Protein 8QOY (pdb70)

Organism: Actinobacillus pleuropneumoniae (NCBI:txid715)

InterPro domains:
  IPR001296 Glycosyl transferase, family 1 [PF00534] (975-1123)
  IPR007554 CDP-glycerol glycerophosphotransferase [PF04464] (379-733)
  IPR011990 Tetratricopeptide-like helical domain superfamily [G3DSA:1.25.40.10] (4-91)
  IPR011990 Tetratricopeptide-like helical domain superfamily [G3DSA:1.25.40.10] (92-209)
  IPR011990 Tetratricopeptide-like helical domain superfamily [G3DSA:1.25.40.10] (210-378)
  IPR011990 Tetratricopeptide-like helical domain superfamily [SSF48452] (14-92)
  IPR011990 Tetratricopeptide-like helical domain superfamily [SSF48452] (109-279)
  IPR011990 Tetratricopeptide-like helical domain superfamily [SSF48452] (243-349)
  IPR019734 Tetratricopeptide repeat [PS50005] (9-42)
  IPR019734 Tetratricopeptide repeat [PS50005] (43-76)
  IPR019734 Tetratricopeptide repeat [PS50005] (146-179)
  IPR019734 Tetratricopeptide repeat [SM00028] (9-42)
  IPR019734 Tetratricopeptide repeat [SM00028] (43-76)
  IPR019734 Tetratricopeptide repeat [SM00028] (146-179)
  IPR019734 Tetratricopeptide repeat [SM00028] (180-213)
  IPR019734 Tetratricopeptide repeat [SM00028] (215-248)
  IPR019734 Tetratricopeptide repeat [SM00028] (250-283)
  IPR019734 Tetratricopeptide repeat [SM00028] (285-318)
  IPR019734 Tetratricopeptide repeat [SM00028] (320-353)
  IPR043148 CDP-glycerol glycerophosphotransferase, C-terminal domain [G3DSA:3.40.50.12580] (551-721)

Radius of gyration: 40.42 Å; Cα contacts (8 Å, |Δi|>4): 1816; chains: 1; bounding box: 109×94×95 Å

Solvent-accessible surface area: 46949 Å² total; per-residue (Å²): 219,79,148,59,48,119,92,81,93,97,120,28,40,134,12,25,57,70,52,0,42,24,11,20,108,42,155,73,40,189,85,0,34,149,43,0,72,33,24,34,149,78,103,78,113,28,52,83,0,27,31,23,1,0,39,0,0,20,124,58,65,64,55,103,59,0,43,75,33,0,79,22,0,8,125,85,30,88,166,46,67,58,6,21,0,32,17,0,17,0,8,55,92,65,51,115,110,123,84,2,104,123,17,15,49,99,0,68,126,73,21,128,100,93,49,46,0,34,66,15,2,20,0,1,17,2,20,156,72,39,47,52,96,28,0,21,67,16,2,67,120,34,28,116,139,61,116,18,108,51,30,85,0,23,46,56,6,0,29,0,22,8,109,53,132,65,33,83,106,0,0,59,12,1,25,84,0,5,88,52,12,96,63,26,60,15,91,24,0,22,56,0,0,49,1,11,27,115,31,129,67,61,118,60,0,7,69,8,0,65,26,0,17,57,14,14,36,110,38,52,78,109,23,41,97,40,1,0,50,3,7,84,120,58,35,91,141,151,91,3,80,81,2,74,100,12,23,176,75,45,65,81,105,19,112,41,87,50,84,103,6,34,152,89,139,59,27,43,52,3,2,22,1,0,1,0,24,66,49,25,151,38,66,110,117,9,3,0,1,1,3,66,88,0,34,64,11,24,8,0,0,16,2,0,0,5,44,7,32,136,87,132,67,98,40,41,3,0,1,1,11,111,126,77,17,68,20,12,59,69,1,48,134,43,157,79,3,2,21,0,71,69,38,18,10,6,0,1,29,26,1,0,25,0,31,29,0,0,0,0,18,8,0,19,42,12,0,0,27,21,152,39,4,20,0,0,0,0,12,60,4,5,12,22,47,50,35,4,66,75,64,128,96,67,45,23,93,18,6,28,21,2,10,0,0,7,3,7,26,6,1,1,1,5,0,107,39,0,0,65,18,2,2,49,29,10,18,1,72,25,8,1,71,14,57,3,0,18,0,0,2,0,19,3,13,35,5,78,87,21,77,112,161,40,86,101,73,0,22,144,81,19,60,32,121,74,155,70,38,9,0,1,6,10,28,36,138,108,127,74,32,54,121,1,1,85,76,2,108,17,108,111,2,23,1,1,2,31,22,62,127,78,40,24,140,128,4,85,81,117,89,22,52,16,38,44,1,40,100,31,2,13,34,7,24,1,0,4,16,1,63,1,0,1,1,5,1,18,23,22,8,10,4,0,4,21,21,103,44,20,0,0,3,1,5,80,23,26,126,116,17,46,94,139,105,26,25,86,37,134,48,129,76,26,4,17,36,48,0,85,74,7,76,46,0,51,115,5,0,55,89,26,55,100,57,68,140,84,32,22,56,122,143,18,31,116,104,14,3,90,34,14,80,8,100,1,3,95,45,0,1,52,2,5,36,84,152,33,100,95,23,26,42,157,36,157,75,103,135,6,7,0,3,6,3,2,34,0,66,54,55,13,21,0,131,4,1,29,34,3,0,26,44,9,93,130,50,55,51,1,4,0,1,0,0,27,4,80,60,0,44,129,53,139,125,45,32,117,29,22,88,99,23,25,114,59,11,11,15,10,11,46,43,42,92,8,2,18,7,3,61,9,6,108,7,40,65,59,12,62,110,35,36,76,108,106,58,142,84,29,31,92,30,9,17,112,0,0,100,10,1,14,48,0,9,2,12,79,11,53,1,18,1,0,1,0,1,21,0,23,36,14,23,8,0,2,0,0,0,6,0,60,0,24,34,0,2,0,7,0,3,49,30,0,60,147,50,32,135,66,186,47,83,65,0,34,0,0,2,21,2,0,86,32,1,38,32,0,0,0,9,8,88,95,23,26,79,43,0,24,147,44,0,4,177,104,32,134,6,73,109,155,37,13,21,43,5,35,6,9,4,39,18,156,106,12,72,54,16,6,121,46,72,168,111,95,43,25,104,87,8,85,142,47,35,54,28,0,3,2,38,14,154,3,41,58,90,45,28,6,61,21,1,16,57,0,0,95,67,0,45,138,76,52,100,109,5,52,0,4,8,3,4,60,21,97,66,77,106,76,10,66,64,71,26,122,99,24,88,24,105,79,8,12,49,59,17,40,139,64,115,34,31,40,8,12,2,75,82,8,37,1,2,0,6,0,0,73,111,17,35,45,5,26,51,2,2,29,0,17,18,10,63,7,28,3,8,0,0,58,21,89,6,0,87,28,34,6,22,129,94,46,0,40,34,19,122,59,64,87,94,9,3,16,96,3,1,24,50,30,51,140,185,32,27,99,187,27,96,26,60,21,121,112,20,22,102,83,1,24,63,60,6,104,78,10,30,26,107,175,86,156,59,66,80,59

Nearest PDB structures (foldseek):
  8qoy-assembly1_A  TM=1.001E+00  e=0.000E+00  Actinobacillus pleuropneumoniae
  5d00-assembly1_A  TM=6.776E-01  e=8.924E-12  Bacillus subtilis subsp. subtilis str. 168
  6n1x-assembly1_A  TM=6.437E-01  e=6.124E-11  Staphylococcus aureus subsp. aureus CN1
  4wac-assembly1_A  TM=6.516E-01  e=2.247E-10  Staphylococcus aureus
  7ec1-assembly1_B  TM=6.752E-01  e=2.474E-10  Staphylococcus aureus subsp. aureus USA300

Foldseek 3Di:
DDQLVVCVVDPDLVSLVVRLVVCVVVVVLVVSLVSLVSNCVNVVLDLVSLVSNLVSCVSVVVLVSNLVSLVSSCVSPVLDLVSLLSNLVSCVSVVVNVSSVVSQVVSQVSDDCPPCCNVQNSLVVVVVVPVLVSSLVRNVVVCVVVVDQALVSLQVNLVSCVSVLVLVSSLVSLVSSQLSDQAGDLVSLQSNLVSCVSVVVLVSNLVSLVVNCLQPLAQDLVSLQSNLVSCVVVVNNVVSVVSVCSSDLDNDDLVDDLVVQDDDPVQVLLQSLVCLQVPPEADAQEEEAEEPQQLEQFFQSNLLVVVCVVVVPRHAYEYEHAPPYADANVPTSDSSYHYYYPSTSSNSNCLRHYQHYEYAAADDLSRFRHPNHAYEHAHGFQDWFQDAQVPPPPNNPCQRRLLRQLRHQEYEAQFVNSVVCVCVRNLCVQQRPHWYFHLHRSNLLLLVPPDPVNLVVQCVVFPHPDPAAEEEEEEADDVVVLVLQLLLADPRHQYEYEYDPVCVVPPPCPSGSYTYRPSNDYVSNVLNNHQEYEYARDRVVLSNLVVLHAYEHACQPCVVVCVVTNTPDDQVPDFGHYHNDSNVVNVVVVVCVVVVHYGGDVVSCVGRPVNNPSCSSVVVVCVSVVNDPPRTPDDDRFFEEEEEQALQDPDLSLQLVQLVQVVCVPVRHAYEYEEARVSQVVDPVSVVSVVSGDPSYRYHHRDDDQRAHSSLSVLVVVCQVPLDDDDPVSVVSPLVSLLSVLCSRRNPGAHAEYEYSHLADLSVLSNSLNGFYQFYEYEDLFLLVCCCVPPNVNVSNSLLSCVSHQAYEYQFPLSQVSNCVRRCVVNVNDNVRYYYFHRADDLVCLVCLQVPPPDDDDPLLVDFDAEEEEEDALPCQQVCVLVVLLVLVLCVVPPRYAYEYAYYYDCPVVVVVVCVVSPPVPRYYYDYHDPRCSNVLLSHQEYEGLGNDDRAPCVQVSSVQSPHAYEYEPDSNVCRNAPDQHGHYFHNGSVRVNVVVVCCVVVNGDPSVDDSVVSNVRNVVVVVVNTDDPGGTDHD

B-factor: mean 59.89, std 23.23, range [32.42, 149.27]

Sequence (1036 aa):
ENKKKLEANPNSPEYIWEYAISLIDSKQYWLAQFQLEKYIELKPNSEQAFHQLGIVSEKLANYEQAFIYFQKASQFAPLNRNYKYRMGYNLEKLGKLNEAQKCYSLVIDMSHPTDEVAQFGIGALHAKRGLWDMALSAYLQHQIQSNSQNPQLYYRIGIAYERLYQWTKSATTFEQAIILSEIMNANWCFKCGQAYERAENFEKSAEFYQEAVKRSDNYNDYWWYRLALMLEKLGKYEQSVVAFQNSRRRKLAYAVNPKDVIKHHKEEEFLSYYTEYYETLELDEKLVLIESFFGGNISCNPYAILSYMLENNYDYTYVVVIKDGTVIPDNLKFNRNIIFIKRGSDAYLRYLCTAKYLINNVSFPYYFIRKEGQVYLNTWHGTPMKTLGKDIKSPFMDHANVSRNFLQATHIISPNRHTTDVILEQYDVKDLFSGKLAETGYPRIDLSFNLTDKRRNEIAEKLGFSNNKPVVFYAPTWRSKLQYDLRKLKSNKYNLIFRGHHLVEQLLETINLDVTVAPKDIDSNELLGFCDLLITDYSSIIYDFLALSKPAISYIYDYEEYDAERGLYLKPTEMSGTVCTTITDVKKTILEHISSGKSNVSEQDIQKYSYLDDGQATKRTVEFMLDKDDSCIYKYERRRKSDVFFEGPFIPNGISRSFLNLMASIKDSGKNITLLINGSDIAQDQKRLEEFNNLPSNITVLSRVGRTPMTLEELWVRNKFEETYQIYSESFTNTLLKVYKREVRRLLGNSSFDNAIHFEGYSLFWVLLFSQINAKKHIIYQHNDKYKEWKGRFPYLEGVFNSYVFFDQIVSVSEKTMENNILNLSKEFNIPEIKFTFCNNPINIQQILSSAEENIEMESEFTLFNGQKFINIGRMSHEKDQLKLIEAFYEAKKAHVNIRLFILGDGVLKQDLINKIKDLSLEDSVYLLGQKKNPFPYLKQADVFILSSNHEGQPMVLLESLTLGTPIIATDIVGNRSILGENYGTLVENNKDGLVQGINAYMEKGGRKDKFDPYEYQNDAMAKFYSLLANLEHHHHH

Secondary structure (DSSP, 8-state):
----TT----S-HHHHHHHHHHHHHTT-HHHHHHHHHHHHHH-TT-HHHHHHHHHHHHHTT-HHHHHHHHHHHHTT-TT-HHHHHHHHHHHHHHT-HHHHHHHHHHHHHTS-TTSHHHHH-THHHHHTTT-HHHHHHHHHHHHHHHT---HHHHHHHHHHHHHTT-HHHHHHHHHHHHHTSSS--HHHHHHHHHHHHHTT-HHHHHHHHHHHHHH-SS--HHHHHHHHHHHHHTT-HHHHHHHHHTTSS--S---S-HHHH--SHHHHHHHHHHHHHHHPPPEEEEEEEESGGGT-S-HHHHHHHHHHHHTT-S-EEEEEE-TT----GGGTT-TTEEEEETTSHHHHHHHTTEEEEEESS---TT--PPTT-EEEE---S---B--GGG--SSTTTTHHHHHHHHH-SEEEESSHHHHHHHHHHTT-TTT--SEEEE---GGGHHHHT--HHHHHHHHHHHT--S---EEEE-PPP--HHHHHHHHT--SSSEEEE---HHHHHT---TT--EEEPPTTS-HHHHHHH-SEEEESS-TTHHHHGGG---EEEE-TTHHHHHHHH-BSS-GGGSSSEEESSHHHHHHHHHHHHHH------HHHHHHH-TT-SS-HHHHHHHHHTT---TTB---PPPPEEEEE--S--SSHHHHHHHHHHHHSTTSSSEEEEEE-HHHHHS-HHHHHHHTTS-TT-EEEE--SPPP--HHHHHHHHHHHHH-----HHHHHHHHHHHHHHHHHHHTT--EEEEEE-S---HHHHHHHTTS-EEEEEEEE-S-HHHHHHHT-TTHHHHHTTGGG-SEEEESSHHHHHHHIIIIITTTT--GGGEEE-PPP--HHHHHHHHHS------TTTSS-SEEEEEE---SSSS-HHHHHHHHHHHHHH--SEEEEEE---STTHHHHHHHHHTT-TTTEEE----S--HHHHHH-SEEEE--S--S---HHHHHHHTT--EEEE--HHHHHHHTTTSSEEE-SSHHHHHHHHHHHHHH-S------HHHHHHHHHHHHHHHS--S---B--

Structure (mmCIF, N/CA/C/O backbone):
data_8QOY
#
_entry.id   8QOY
#
_cell.length_a   207.911
_cell.length_b   207.911
_cell.length_c   93.659
_cell.angle_alpha   90.000
_cell.angle_beta   90.000
_cell.angle_gamma   120.000
#
_symmetry.space_group_name_H-M   'P 3 2 1'
#
loop_
_entity.id
_entity.type
_entity.pdbx_description
1 polymer 'TagF-like capsule polymerase Cps3D'
2 non-polymer 'SULFATE ION'
3 non-polymer 'ZINC ION'
4 water water
#
loop_
_atom_site.group_PDB
_atom_site.id
_atom_site.type_symbol
_atom_site.label_atom_id
_atom_site.label_alt_id
_atom_site.label_comp_id
_atom_site.label_asym_id
_atom_site.label_entity_id
_atom_site.label_seq_id
_atom_site.pdbx_PDB_ins_code
_atom_site.Cartn_x
_atom_site.Cartn_y
_atom_site.Cartn_z
_atom_site.occupancy
_atom_site.B_iso_or_equiv
_atom_site.auth_seq_id
_atom_site.auth_comp_id
_atom_site.auth_asym_id
_atom_site.auth_atom_id
_atom_site.pdbx_PDB_model_num
ATOM 1 N N . GLU A 1 103 ? -9.91083 -66.28369 9.87392 1.000 95.64159 100 GLU A N 1
ATOM 2 C CA . GLU A 1 103 ? -10.29809 -65.79460 8.55729 1.000 99.12065 100 GLU A CA 1
ATOM 3 C C . GLU A 1 103 ? -9.26383 -64.79208 8.05708 1.000 117.33958 100 GLU A C 1
ATOM 4 O O . GLU A 1 103 ? -8.77838 -64.88968 6.93000 1.000 99.52330 100 GLU A O 1
ATOM 10 N N . ASN A 1 104 ? -8.93621 -63.82582 8.90859 1.000 133.35782 101 ASN A N 1
ATOM 11 C CA . ASN A 1 104 ? -7.85604 -62.88432 8.66503 1.000 130.90628 101 ASN A CA 1
ATOM 12 C C . ASN A 1 104 ? -6.75047 -63.12609 9.68347 1.000 129.43994 101 ASN A C 1
ATOM 13 O O . ASN A 1 104 ? -7.01175 -63.48312 10.83599 1.000 116.24121 101 ASN A O 1
ATOM 18 N N . LYS A 1 105 ? -5.50836 -62.93588 9.24571 1.000 121.32633 102 LYS A N 1
ATOM 19 C CA . LYS A 1 105 ? -4.36590 -63.10864 10.13145 1.000 117.89881 102 LYS A CA 1
ATOM 20 C C . LYS A 1 105 ? -4.32394 -61.99423 11.16872 1.000 127.69579 102 LYS A C 1
ATOM 21 O O . LYS A 1 105 ? -4.49935 -62.24483 12.36502 1.000 125.40964 102 LYS A O 1
ATOM 27 N N . LYS A 1 106 ? -4.07835 -60.76409 10.71065 1.000 127.82277 103 LYS A N 1
ATOM 28 C CA . LYS A 1 106 ? -3.95616 -59.57113 11.54717 1.000 121.46447 103 LYS A CA 1
ATOM 29 C C . LYS A 1 106 ? -2.74150 -59.67682 12.47153 1.000 111.05380 103 LYS A C 1
ATOM 30 O O . LYS A 1 106 ? -2.41578 -58.73367 13.20035 1.000 89.11117 103 LYS A O 1
ATOM 36 N N . LYS A 1 107 ? -2.03877 -60.81169 12.42511 1.000 115.85491 104 LYS A N 1
ATOM 37 C CA . LYS A 1 107 ? -0.62544 -60.79999 12.77603 1.000 116.04752 104 LYS A CA 1
ATOM 38 C C . LYS A 1 107 ? 0.18068 -59.99147 11.77100 1.000 132.68432 104 LYS A C 1
ATOM 39 O O . LYS A 1 107 ? 1.38215 -59.78874 11.97751 1.000 126.09697 104 LYS A O 1
ATOM 41 N N . LEU A 1 108 ? -0.46566 -59.55465 10.68420 1.000 136.01084 105 LEU A N 1
ATOM 42 C CA . LEU A 1 108 ? 0.12189 -58.64433 9.70947 1.000 134.39290 105 LEU A CA 1
ATOM 43 C C . LEU A 1 108 ? 0.82002 -57.47542 10.38872 1.000 133.51139 105 LEU A C 1
ATOM 44 O O . LEU A 1 108 ? 2.00078 -57.21061 10.13929 1.000 141.14159 105 LEU A O 1
ATOM 49 N N . GLU A 1 109 ? 0.10499 -56.76645 11.26385 1.000 122.92780 106 GLU A N 1
ATOM 50 C CA . GLU A 1 109 ? 0.70780 -55.68000 12.03357 1.000 126.05181 106 GLU A CA 1
ATOM 51 C C . GLU A 1 109 ? 1.62070 -56.30055 13.08560 1.000 130.52009 106 GLU A C 1
ATOM 52 O O . GLU A 1 109 ? 1.30606 -56.36747 14.27657 1.000 113.47394 106 GLU A O 1
ATOM 58 N N . ALA A 1 110 ? 2.78077 -56.77307 12.62389 1.000 135.59866 107 ALA A N 1
ATOM 59 C CA . ALA A 1 110 ? 3.80648 -57.27189 13.52864 1.000 132.60868 107 ALA A CA 1
ATOM 60 C C . ALA A 1 110 ? 4.39588 -56.17081 14.39696 1.000 139.77640 107 ALA A C 1
ATOM 61 O O . ALA A 1 110 ? 5.21024 -56.47097 15.27644 1.000 141.86832 107 ALA A O 1
ATOM 63 N N . ASN A 1 111 ? 4.01759 -54.91199 14.15680 1.000 137.99042 108 ASN A N 1
ATOM 64 C CA . ASN A 1 111 ? 4.34665 -53.78300 15.01521 1.000 138.44040 108 ASN A CA 1
ATOM 65 C C . ASN A 1 111 ? 3.90148 -54.10922 16.43517 1.000 140.90679 108 ASN A C 1
ATOM 66 O O . ASN A 1 111 ? 2.69824 -54.11277 16.72648 1.000 130.44522 108 ASN A O 1
ATOM 71 N N . PRO A 1 112 ? 4.83690 -54.39084 17.34175 1.000 137.40901 109 PRO A N 1
ATOM 72 C CA . PRO A 1 112 ? 4.46368 -55.00564 18.62060 1.000 119.48923 109 PRO A CA 1
ATOM 73 C C . PRO A 1 112 ? 4.17124 -53.99985 19.72061 1.000 120.47764 109 PRO A C 1
ATOM 74 O O . PRO A 1 112 ? 4.15717 -52.78675 19.48808 1.000 133.34200 109 PRO A O 1
ATOM 78 N N . ASN A 1 113 ? 3.92298 -54.51464 20.92423 1.000 110.11293 110 ASN A N 1
ATOM 79 C CA . ASN A 1 113 ? 3.75509 -53.74357 22.15279 1.000 109.10808 110 ASN A CA 1
ATOM 80 C C . ASN A 1 113 ? 2.57757 -52.77770 22.09959 1.000 104.77653 110 ASN A C 1
ATOM 81 O O . ASN A 1 113 ? 2.47438 -51.88932 22.95387 1.000 111.35523 110 ASN A O 1
ATOM 86 N N . SER A 1 114 ? 1.67946 -52.92874 21.12660 1.000 98.87440 111 SER A N 1
ATOM 87 C CA . SER A 1 114 ? 0.53134 -52.04426 21.00658 1.000 118.33428 111 SER A CA 1
ATOM 88 C C . SER A 1 114 ? -0.71443 -52.75865 21.50687 1.000 115.37218 111 SER A C 1
ATOM 89 O O . SER A 1 114 ? -1.14405 -53.74125 20.88212 1.000 110.51752 111 SER A O 1
ATOM 92 N N . PRO A 1 115 ? -1.30576 -52.33297 22.62755 1.000 107.85634 112 PRO A N 1
ATOM 93 C CA . PRO A 1 115 ? -2.53465 -52.98436 23.11313 1.000 104.50467 112 PRO A CA 1
ATOM 94 C C . PRO A 1 115 ? -3.63345 -53.10107 22.07038 1.000 103.01953 112 PRO A C 1
ATOM 95 O O . PRO A 1 115 ? -4.38098 -54.08772 22.08092 1.000 109.99621 112 PRO A O 1
ATOM 99 N N . GLU A 1 116 ? -3.75783 -52.12390 21.16944 1.000 101.83950 113 GLU A N 1
ATOM 100 C CA . GLU A 1 116 ? -4.81226 -52.17613 20.16147 1.000 107.63505 113 GLU A CA 1
ATOM 101 C C . GLU A 1 116 ? -4.60014 -53.34212 19.20320 1.000 113.50269 113 GLU A C 1
ATOM 102 O O . GLU A 1 116 ? -5.54010 -54.08387 18.89404 1.000 107.24858 113 GLU A O 1
ATOM 108 N N . TYR A 1 117 ? -3.36681 -53.52105 18.72342 1.000 118.13401 114 TYR A N 1
ATOM 109 C CA . TYR A 1 117 ? -3.08372 -54.62067 17.80596 1.000 116.54923 114 TYR A CA 1
ATOM 110 C C . TYR A 1 117 ? -3.13200 -55.96521 18.51949 1.000 127.60251 114 TYR A C 1
ATOM 111 O O . TYR A 1 117 ? -3.58694 -56.96188 17.94539 1.000 121.08850 114 TYR A O 1
ATOM 113 N N . ILE A 1 118 ? -2.65705 -56.01430 19.76648 1.000 128.16787 115 ILE A N 1
ATOM 114 C CA . ILE A 1 118 ? -2.68689 -57.25929 20.53077 1.000 107.12046 115 ILE A CA 1
ATOM 115 C C . ILE A 1 118 ? -4.12562 -57.71660 20.73631 1.000 103.81871 115 ILE A C 1
ATOM 116 O O . ILE A 1 118 ? -4.45690 -58.89427 20.55207 1.000 105.52116 115 ILE A O 1
ATOM 121 N N . TRP A 1 119 ? -5.00587 -56.78457 21.10757 1.000 97.52480 116 TRP A N 1
ATOM 122 C CA . TRP A 1 119 ? -6.40686 -57.13292 21.31590 1.000 78.58867 116 TRP A CA 1
ATOM 123 C C . TRP A 1 119 ? -7.09028 -57.47340 19.99757 1.000 101.53761 116 TRP A C 1
ATOM 124 O O . TRP A 1 119 ? -7.94353 -58.36637 19.94749 1.000 98.91684 116 TRP A O 1
ATOM 135 N N . GLU A 1 120 ? -6.72737 -56.77210 18.92057 1.000 114.39694 117 GLU A N 1
ATOM 136 C CA . GLU A 1 120 ? -7.28920 -57.07296 17.60665 1.000 115.97325 117 GLU A CA 1
ATOM 137 C C . GLU A 1 120 ? -6.96141 -58.50061 17.18604 1.000 106.56952 117 GLU A C 1
ATOM 138 O O . GLU A 1 120 ? -7.83895 -59.24851 16.73898 1.000 100.42348 117 GLU A O 1
ATOM 144 N N . TYR A 1 121 ? -5.69477 -58.89560 17.32779 1.000 96.17365 118 TYR A N 1
ATOM 145 C CA . TYR A 1 121 ? -5.28301 -60.24247 16.94650 1.000 94.35007 118 TYR A CA 1
ATOM 146 C C . TYR A 1 121 ? -5.91125 -61.29455 17.85291 1.000 100.79778 118 TYR A C 1
ATOM 147 O O . TYR A 1 121 ? -6.29039 -62.37603 17.38804 1.000 101.46855 118 TYR A O 1
ATOM 156 N N . ALA A 1 122 ? -6.03820 -60.99398 19.14701 1.000 102.36679 119 ALA A N 1
ATOM 157 C CA . ALA A 1 122 ? -6.54556 -61.98686 20.08878 1.000 86.49181 119 ALA A CA 1
ATOM 158 C C . ALA A 1 122 ? -8.01945 -62.28972 19.84527 1.000 86.20177 119 ALA A C 1
ATOM 159 O O . ALA A 1 122 ? -8.43130 -63.45530 19.88050 1.000 82.28785 119 ALA A O 1
ATOM 161 N N . ILE A 1 123 ? -8.83026 -61.25757 19.60110 1.000 84.15619 120 ILE A N 1
ATOM 162 C CA . ILE A 1 123 ? -10.25681 -61.47716 19.37614 1.000 86.61237 120 ILE A CA 1
ATOM 163 C C . ILE A 1 123 ? -10.48515 -62.21413 18.06171 1.000 92.84774 120 ILE A C 1
ATOM 164 O O . ILE A 1 123 ? -11.37319 -63.06931 17.96158 1.000 85.68309 120 ILE A O 1
ATOM 169 N N . SER A 1 124 ? -9.68860 -61.90296 17.03509 1.000 100.45788 121 SER A N 1
ATOM 170 C CA . SER A 1 124 ? -9.78919 -62.64219 15.78039 1.000 105.27623 121 SER A CA 1
ATOM 171 C C . SER A 1 124 ? -9.41848 -64.10750 15.96869 1.000 103.85863 121 SER A C 1
ATOM 172 O O . SER A 1 124 ? -9.98162 -64.98246 15.30030 1.000 97.76594 121 SER A O 1
ATOM 175 N N . LEU A 1 125 ? -8.47951 -64.39372 16.87452 1.000 94.32081 122 LEU A N 1
ATOM 176 C CA . LEU A 1 125 ? -8.14702 -65.77971 17.18765 1.000 82.97512 122 LEU A CA 1
ATOM 177 C C . LEU A 1 125 ? -9.29269 -66.46759 17.91818 1.000 88.04728 122 LEU A C 1
ATOM 178 O O . LEU A 1 125 ? -9.58534 -67.64144 17.66196 1.000 81.56791 122 LEU A O 1
ATOM 183 N N . ILE A 1 126 ? -9.95031 -65.75128 18.83232 1.000 85.48002 123 ILE A N 1
ATOM 184 C CA . ILE A 1 126 ? -11.04842 -66.33676 19.59425 1.000 71.87094 123 ILE A CA 1
ATOM 185 C C . ILE A 1 126 ? -12.24616 -66.60117 18.69002 1.000 78.49120 123 ILE A C 1
ATOM 186 O O . ILE A 1 126 ? -12.89457 -67.65063 18.78653 1.000 71.50336 123 ILE A O 1
ATOM 191 N N . ASP A 1 127 ? -12.55386 -65.66210 17.79082 1.000 86.45501 124 ASP A N 1
ATOM 192 C CA . ASP A 1 127 ? -13.68311 -65.84791 16.88526 1.000 98.90871 124 ASP A CA 1
ATOM 193 C C . ASP A 1 127 ? -13.44058 -66.99166 15.90875 1.000 92.53423 124 ASP A C 1
ATOM 194 O O . ASP A 1 127 ? -14.39838 -67.61379 15.43529 1.000 76.09618 124 ASP A O 1
ATOM 199 N N . SER A 1 128 ? -12.18002 -67.28156 15.59601 1.000 76.76038 125 SER A N 1
ATOM 200 C CA . SER A 1 128 ? -11.82260 -68.42288 14.76669 1.000 76.99162 125 SER A CA 1
ATOM 201 C C . SER A 1 128 ? -11.55695 -69.68071 15.58736 1.000 81.45780 125 SER A C 1
ATOM 202 O O . SER A 1 128 ? -11.00291 -70.64825 15.05467 1.000 76.60769 125 SER A O 1
ATOM 205 N N . LYS A 1 129 ? -11.93356 -69.67781 16.86926 1.000 77.06332 126 LYS A N 1
ATOM 206 C CA . LYS A 1 129 ? -11.85834 -70.85177 17.74278 1.000 60.91404 126 LYS A CA 1
ATOM 207 C C . LYS A 1 129 ? -10.43374 -71.37972 17.88995 1.000 65.29560 126 LYS A C 1
ATOM 208 O O . LYS A 1 129 ? -10.22026 -72.58605 18.03149 1.000 60.86423 126 LYS A O 1
ATOM 214 N N . GLN A 1 130 ? -9.44886 -70.48666 17.86318 1.000 71.37512 127 GLN A N 1
ATOM 215 C CA . GLN A 1 130 ? -8.05911 -70.86199 18.11556 1.000 73.85705 127 GLN A CA 1
ATOM 216 C C . GLN A 1 130 ? -7.67461 -70.41163 19.52447 1.000 76.40668 127 GLN A C 1
ATOM 217 O O . GLN A 1 130 ? -6.89442 -69.48229 19.73718 1.000 79.09681 127 GLN A O 1
ATOM 223 N N . TYR A 1 131 ? -8.25351 -71.11845 20.49895 1.000 75.41551 128 TYR A N 1
ATOM 224 C CA . TYR A 1 131 ? -8.21362 -70.66801 21.88734 1.000 59.75719 128 TYR A CA 1
ATOM 225 C C . TYR A 1 131 ? -6.80601 -70.74683 22.46626 1.000 60.68668 128 TYR A C 1
ATOM 226 O O . TYR A 1 131 ? -6.34056 -69.80191 23.11433 1.000 75.51478 128 TYR A O 1
ATOM 235 N N . TRP A 1 132 ? -6.11680 -71.87334 22.25705 1.000 66.93986 129 TRP A N 1
ATOM 236 C CA . TRP A 1 132 ? -4.76718 -72.02222 22.79520 1.000 63.91557 129 TRP A CA 1
ATOM 237 C C . TRP A 1 132 ? -3.83359 -70.93761 22.27720 1.000 68.25851 129 TRP A C 1
ATOM 238 O O . TRP A 1 132 ? -2.92310 -70.50676 22.99376 1.000 69.51878 129 TRP A O 1
ATOM 249 N N . LEU A 1 133 ? -4.04517 -70.48218 21.04241 1.000 72.87794 130 LEU A N 1
ATOM 250 C CA . LEU A 1 133 ? -3.19959 -69.44190 20.47284 1.000 74.56162 130 LEU A CA 1
ATOM 251 C C . LEU A 1 133 ? -3.54029 -68.06557 21.02862 1.000 72.42108 130 LEU A C 1
ATOM 252 O O . LEU A 1 133 ? -2.65058 -67.21730 21.15808 1.000 81.24342 130 LEU A O 1
ATOM 257 N N . ALA A 1 134 ? -4.80924 -67.82644 21.36173 1.000 67.90271 131 ALA A N 1
ATOM 258 C CA . ALA A 1 134 ? -5.22462 -66.55280 21.93310 1.000 72.77819 131 ALA A CA 1
ATOM 259 C C . ALA A 1 134 ? -4.89277 -66.42718 23.41380 1.000 76.87899 131 ALA A C 1
ATOM 260 O O . ALA A 1 134 ? -4.97432 -65.31977 23.95638 1.000 79.70040 131 ALA A O 1
ATOM 262 N N . GLN A 1 135 ? -4.52451 -67.52539 24.07740 1.000 79.73688 132 GLN A N 1
ATOM 263 C CA . GLN A 1 135 ? -4.20715 -67.45799 25.50037 1.000 77.63051 132 GLN A CA 1
ATOM 264 C C . GLN A 1 135 ? -2.92997 -66.66498 25.74811 1.000 81.74981 132 GLN A C 1
ATOM 265 O O . GLN A 1 135 ? -2.86014 -65.87063 26.69349 1.000 82.07888 132 GLN A O 1
ATOM 271 N N . PHE A 1 136 ? -1.90764 -66.86956 24.91360 1.000 83.54828 133 PHE A N 1
ATOM 272 C CA . PHE A 1 136 ? -0.65503 -66.14161 25.09021 1.000 95.82570 133 PHE A CA 1
ATOM 273 C C . PHE A 1 136 ? -0.83375 -64.65648 24.80237 1.000 93.84356 133 PHE A C 1
ATOM 274 O O . PHE A 1 136 ? -0.22888 -63.81110 25.47234 1.000 99.30333 133 PHE A O 1
ATOM 282 N N . GLN A 1 137 ? -1.66110 -64.31835 23.81118 1.000 81.93340 134 GLN A N 1
ATOM 283 C CA . GLN A 1 137 ? -1.86163 -62.91444 23.47006 1.000 84.73709 134 GLN A CA 1
ATOM 284 C C . GLN A 1 137 ? -2.63796 -62.17956 24.55420 1.000 89.18279 134 GLN A C 1
ATOM 285 O O . GLN A 1 137 ? -2.38748 -60.99411 24.80011 1.000 93.94110 134 GLN A O 1
ATOM 291 N N . LEU A 1 138 ? -3.57802 -62.85944 25.21254 1.000 88.20490 135 LEU A N 1
ATOM 292 C CA . LEU A 1 138 ? -4.27678 -62.23900 26.33159 1.000 77.77662 135 LEU A CA 1
ATOM 293 C C . LEU A 1 138 ? -3.37441 -62.11563 27.55153 1.000 78.21073 135 LEU A C 1
ATOM 294 O O . LEU A 1 138 ? -3.54050 -61.18737 28.35130 1.000 81.87727 135 LEU A O 1
ATOM 299 N N . GLU A 1 139 ? -2.41906 -63.03530 27.71197 1.000 81.15006 136 GLU A N 1
ATOM 300 C CA . GLU A 1 139 ? -1.42467 -62.88374 28.76797 1.000 84.14011 136 GLU A CA 1
ATOM 301 C C . GLU A 1 139 ? -0.51097 -61.69401 28.50528 1.000 91.80522 136 GLU A C 1
ATOM 302 O O . GLU A 1 139 ? -0.07980 -61.02474 29.45068 1.000 90.20898 136 GLU A O 1
ATOM 308 N N . LYS A 1 140 ? -0.20948 -61.41413 27.23533 1.000 92.50801 137 LYS A N 1
ATOM 309 C CA . LYS A 1 140 ? 0.58665 -60.23572 26.90839 1.000 95.60395 137 LYS A CA 1
ATOM 310 C C . LYS A 1 140 ? -0.20962 -58.95528 27.12868 1.000 98.77761 137 LYS A C 1
ATOM 311 O O . LYS A 1 140 ? 0.34629 -57.93793 27.55951 1.000 99.26341 137 LYS A O 1
ATOM 313 N N . TYR A 1 141 ? -1.51207 -58.98509 26.83337 1.000 93.11651 138 TYR A N 1
ATOM 314 C CA . TYR A 1 141 ? -2.35730 -57.82091 27.08209 1.000 88.10169 138 TYR A CA 1
ATOM 315 C C . TYR A 1 141 ? -2.46639 -57.53261 28.57452 1.000 92.96455 138 TYR A C 1
ATOM 316 O O . TYR A 1 141 ? -2.43375 -56.36950 28.99357 1.000 105.10658 138 TYR A O 1
ATOM 325 N N . ILE A 1 142 ? -2.59347 -58.57964 29.39286 1.000 93.46068 139 ILE A N 1
ATOM 326 C CA . ILE A 1 142 ? -2.67658 -58.38628 30.83697 1.000 96.04558 139 ILE A CA 1
ATOM 327 C C . ILE A 1 142 ? -1.36909 -57.82630 31.38306 1.000 103.71833 139 ILE A C 1
ATOM 328 O O . ILE A 1 142 ? -1.37339 -57.03362 32.33428 1.000 97.50208 139 ILE A O 1
ATOM 333 N N . GLU A 1 143 ? -0.23494 -58.20701 30.78877 1.000 112.16641 140 GLU A N 1
ATOM 334 C CA . GLU A 1 143 ? 1.03622 -57.59951 31.16937 1.000 111.77149 140 GLU A CA 1
ATOM 335 C C . GLU A 1 143 ? 1.04124 -56.10047 30.90063 1.000 111.25855 140 GLU A C 1
ATOM 336 O O . GLU A 1 143 ? 1.64846 -55.33605 31.65855 1.000 97.36706 140 GLU A O 1
ATOM 342 N N . LEU A 1 144 ? 0.36138 -55.66230 29.83978 1.000 113.06408 141 LEU A N 1
ATOM 343 C CA . LEU A 1 144 ? 0.35220 -54.24982 29.47350 1.000 98.41887 141 LEU A CA 1
ATOM 344 C C . LEU A 1 144 ? -0.72185 -53.48293 30.23902 1.000 106.66969 141 LEU A C 1
ATOM 345 O O . LEU A 1 144 ? -0.42757 -52.50162 30.93011 1.000 108.27525 141 LEU A O 1
ATOM 350 N N . LYS A 1 145 ? -1.97774 -53.91557 30.11785 1.000 113.91624 142 LYS A N 1
ATOM 351 C CA . LYS A 1 145 ? -3.10845 -53.26986 30.77531 1.000 99.09195 142 LYS A CA 1
ATOM 352 C C . LYS A 1 145 ? -3.70458 -54.20407 31.82210 1.000 96.21109 142 LYS A C 1
ATOM 353 O O . LYS A 1 145 ? -4.69924 -54.88668 31.54569 1.000 94.87602 142 LYS A O 1
ATOM 359 N N . PRO A 1 146 ? -3.14158 -54.25991 33.03310 1.000 103.10400 143 PRO A N 1
ATOM 360 C CA . PRO A 1 146 ? -3.63179 -55.22819 34.02562 1.000 105.33164 143 PRO A CA 1
ATOM 361 C C . PRO A 1 146 ? -4.88763 -54.76607 34.74956 1.000 99.68151 143 PRO A C 1
ATOM 362 O O . PRO A 1 146 ? -5.08665 -55.09706 35.92318 1.000 91.72675 143 PRO A O 1
ATOM 366 N N . ASN A 1 147 ? -5.74339 -54.00242 34.06620 1.000 94.87984 144 ASN A N 1
ATOM 367 C CA . ASN A 1 147 ? -6.99064 -53.54656 34.66654 1.000 95.32863 144 ASN A CA 1
ATOM 368 C C . ASN A 1 147 ? -8.16624 -53.59287 33.69736 1.000 101.31904 144 ASN A C 1
ATOM 369 O O . ASN A 1 147 ? -9.22170 -53.02271 34.00350 1.000 107.98414 144 ASN A O 1
ATOM 374 N N . SER A 1 148 ? -8.02706 -54.24790 32.54806 1.000 98.09826 145 SER A N 1
ATOM 375 C CA . SER A 1 148 ? -9.12652 -54.36937 31.59762 1.000 99.47300 145 SER A CA 1
ATOM 376 C C . SER A 1 148 ? -10.06955 -55.46556 32.07674 1.000 88.64499 145 SER A C 1
ATOM 377 O O . SER A 1 148 ? -9.68655 -56.63841 32.14381 1.000 82.04294 145 SER A O 1
ATOM 380 N N . GLU A 1 149 ? -11.30089 -55.08385 32.42459 1.000 96.83473 146 GLU A N 1
ATOM 381 C CA . GLU A 1 149 ? -12.30425 -56.07957 32.78491 1.000 89.55945 146 GLU A CA 1
ATOM 382 C C . GLU A 1 149 ? -12.60456 -56.99726 31.60701 1.000 89.22384 146 GLU A C 1
ATOM 383 O O . GLU A 1 149 ? -12.82215 -58.20197 31.78559 1.000 89.37177 146 GLU A O 1
ATOM 389 N N . GLN A 1 150 ? -12.60123 -56.44601 30.39049 1.000 83.95934 147 GLN A N 1
ATOM 390 C CA . GLN A 1 150 ? -12.85235 -57.25687 29.20476 1.000 87.69664 147 GLN A CA 1
ATOM 391 C C . GLN A 1 150 ? -11.73592 -58.26445 28.96358 1.000 79.80936 147 GLN A C 1
ATOM 392 O O . GLN A 1 150 ? -11.98454 -59.33890 28.40512 1.000 80.26584 147 GLN A O 1
ATOM 398 N N . ALA A 1 151 ? -10.50622 -57.93912 29.36993 1.000 79.00310 148 ALA A N 1
ATOM 399 C CA . ALA A 1 151 ? -9.40549 -58.88345 29.21154 1.000 74.19449 148 ALA A CA 1
ATOM 400 C C . ALA A 1 151 ? -9.57320 -60.08416 30.13375 1.000 77.42347 148 ALA A C 1
ATOM 401 O O . ALA A 1 151 ? -9.29337 -61.22179 29.73788 1.000 82.58597 148 ALA A O 1
ATOM 403 N N . PHE A 1 152 ? -10.02899 -59.85271 31.36740 1.000 77.07773 149 PHE A N 1
ATOM 404 C CA . PHE A 1 152 ? -10.28169 -60.96450 32.27700 1.000 66.58262 149 PHE A CA 1
ATOM 405 C C . PHE A 1 152 ? -11.51193 -61.75723 31.85726 1.000 66.96556 149 PHE A C 1
ATOM 406 O O . PHE A 1 152 ? -11.58440 -62.96592 32.10754 1.000 74.71987 149 PHE A O 1
ATOM 414 N N . HIS A 1 153 ? -12.48462 -61.09592 31.22585 1.000 69.64026 150 HIS A N 1
ATOM 415 C CA . HIS A 1 153 ? -13.64168 -61.80235 30.68522 1.000 68.12328 150 HIS A CA 1
ATOM 416 C C . HIS A 1 153 ? -13.22469 -62.78634 29.59972 1.000 69.49048 150 HIS A C 1
ATOM 417 O O . HIS A 1 153 ? -13.66733 -63.94128 29.58672 1.000 70.21232 150 HIS A O 1
ATOM 424 N N . GLN A 1 154 ? -12.36708 -62.34374 28.67700 1.000 69.94399 151 GLN A N 1
ATOM 425 C CA . GLN A 1 154 ? -11.94812 -63.21181 27.58249 1.000 75.57043 151 GLN A CA 1
ATOM 426 C C . GLN A 1 154 ? -11.02339 -64.32249 28.06281 1.000 74.12591 151 GLN A C 1
ATOM 427 O O . GLN A 1 154 ? -11.06967 -65.43654 27.53048 1.000 74.82792 151 GLN A O 1
ATOM 433 N N . LEU A 1 155 ? -10.18453 -64.04578 29.06213 1.000 69.46674 152 LEU A N 1
ATOM 434 C CA . LEU A 1 155 ? -9.29696 -65.08159 29.57638 1.000 63.34747 152 LEU A CA 1
ATOM 435 C C . LEU A 1 155 ? -10.08049 -66.17645 30.28549 1.000 67.39106 152 LEU A C 1
ATOM 436 O O . LEU A 1 155 ? -9.71417 -67.35517 30.21253 1.000 71.74015 152 LEU A O 1
ATOM 441 N N . GLY A 1 156 ? -11.15515 -65.80717 30.98338 1.000 60.13896 153 GLY A N 1
ATOM 442 C CA . GLY A 1 156 ? -12.00863 -66.81598 31.58552 1.000 54.47819 153 GLY A CA 1
ATOM 443 C C . GLY A 1 156 ? -12.72168 -67.65951 30.54681 1.000 61.80363 153 GLY A C 1
ATOM 444 O O . GLY A 1 156 ? -12.88365 -68.87059 30.72125 1.000 68.67470 153 GLY A O 1
ATOM 445 N N . ILE A 1 157 ? -13.15801 -67.03239 29.45258 1.000 60.66076 154 ILE A N 1
ATOM 446 C CA . ILE A 1 157 ? -13.79826 -67.77565 28.37247 1.000 61.33229 154 ILE A CA 1
ATOM 447 C C . ILE A 1 157 ? -12.79803 -68.71106 27.70503 1.000 53.74773 154 ILE A C 1
ATOM 448 O O . ILE A 1 157 ? -13.11498 -69.86751 27.39979 1.000 54.41859 154 ILE A O 1
ATOM 453 N N . VAL A 1 158 ? -11.57235 -68.23248 27.48236 1.000 58.74007 155 VAL A N 1
ATOM 454 C CA . VAL A 1 158 ? -10.55465 -69.04969 26.82746 1.000 59.47488 155 VAL A CA 1
ATOM 455 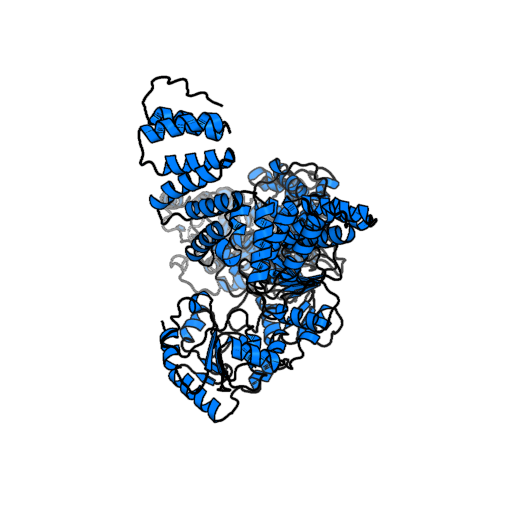C C . VAL A 1 158 ? -10.16829 -70.23050 27.71036 1.000 60.92873 155 VAL A C 1
ATOM 456 O O . VAL A 1 158 ? -10.08209 -71.37296 27.24421 1.000 48.32496 155 VAL A O 1
ATOM 460 N N . SER A 1 159 ? -9.93501 -69.97362 29.00075 1.000 54.26780 156 SER A N 1
ATOM 461 C CA . SER A 1 159 ? -9.53922 -71.04536 29.90879 1.000 49.64712 156 SER A CA 1
ATOM 462 C C . SER A 1 159 ? -10.64949 -72.07258 30.09009 1.000 51.00879 156 SER A C 1
ATOM 463 O O . SER A 1 159 ? -10.36600 -73.25287 30.32428 1.000 57.64365 156 SER A O 1
ATOM 466 N N . GLU A 1 160 ? -11.91129 -71.64994 29.98672 1.000 46.56090 157 GLU A N 1
ATOM 467 C CA . GLU A 1 160 ? -13.01385 -72.60137 30.07653 1.000 49.36006 157 GLU A CA 1
ATOM 468 C C . GLU A 1 160 ? -13.11019 -73.45339 28.81654 1.000 54.36531 157 GLU A C 1
ATOM 469 O O . GLU A 1 160 ? -13.35328 -74.66359 28.89630 1.000 47.41523 157 GLU A O 1
ATOM 475 N N . LYS A 1 161 ? -12.92489 -72.83972 27.64408 1.000 54.77123 158 LYS A N 1
ATOM 476 C CA . LYS A 1 161 ? -12.87387 -73.61105 26.40643 1.000 49.53021 158 LYS A CA 1
ATOM 477 C C . LYS A 1 161 ? -11.68271 -74.55908 26.39485 1.000 45.08420 158 LYS A C 1
ATOM 478 O O . LYS A 1 161 ? -11.74181 -75.62660 25.77389 1.000 47.81124 158 LYS A O 1
ATOM 484 N N . LEU A 1 162 ? -10.59881 -74.18888 27.07302 1.000 49.89781 159 LEU A N 1
ATOM 485 C CA . LEU A 1 162 ? -9.40670 -75.01920 27.17743 1.000 49.96659 159 LEU A CA 1
ATOM 486 C C . LEU A 1 162 ? -9.49879 -76.05575 28.29178 1.000 49.68992 159 LEU A C 1
ATOM 487 O O . LEU A 1 162 ? -8.49882 -76.72641 28.57082 1.000 47.80668 159 LEU A O 1
ATOM 492 N N . ALA A 1 163 ? -10.66270 -76.18890 28.93173 1.000 53.45902 160 ALA A N 1
ATOM 493 C CA . ALA A 1 163 ? -10.90006 -77.12274 30.03380 1.000 46.77190 160 ALA A CA 1
ATOM 494 C C . ALA A 1 163 ? -10.00944 -76.84759 31.24293 1.000 43.65162 160 ALA A C 1
ATOM 495 O O . ALA A 1 163 ? -9.79967 -77.73517 32.07567 1.000 49.57981 160 ALA A O 1
ATOM 497 N N . ASN A 1 164 ? -9.47732 -75.62951 31.36105 1.000 46.62017 161 ASN A N 1
ATOM 498 C CA . ASN A 1 164 ? -8.74909 -75.21108 32.56005 1.000 54.87676 161 ASN A CA 1
ATOM 499 C C . ASN A 1 164 ? -9.73882 -74.49458 33.47509 1.000 49.58402 161 ASN A C 1
ATOM 500 O O . ASN A 1 164 ? -9.81714 -73.26553 33.53050 1.000 56.49995 161 ASN A O 1
ATOM 505 N N . TYR A 1 165 ? -10.50939 -75.29797 34.21291 1.000 53.35579 162 TYR A N 1
ATOM 506 C CA . TYR A 1 165 ? -11.63865 -74.76133 34.96533 1.000 53.93945 162 TYR A CA 1
ATOM 507 C C . TYR A 1 165 ? -11.19067 -73.95154 36.17620 1.000 52.09603 162 TYR A C 1
ATOM 508 O O . TYR A 1 165 ? -11.90553 -73.03746 36.60281 1.000 49.28833 162 TYR A O 1
ATOM 517 N N . GLU A 1 166 ? -10.02178 -74.26088 36.74173 1.000 60.40382 163 GLU A N 1
ATOM 518 C CA . GLU A 1 166 ? -9.54046 -73.49449 37.88725 1.000 51.62468 163 GLU A CA 1
ATOM 519 C C . GLU A 1 166 ? -9.07540 -72.10851 37.46106 1.000 63.57295 163 GLU A C 1
ATOM 520 O O . GLU A 1 166 ? -9.42831 -71.10386 38.08991 1.000 60.96729 163 GLU A O 1
ATOM 526 N N . GLN A 1 167 ? -8.27714 -72.03450 36.39260 1.000 65.15033 164 GLN A N 1
ATOM 527 C CA . GLN A 1 167 ? -7.85535 -70.73519 35.88134 1.000 59.90123 164 GLN A CA 1
ATOM 528 C C . GLN A 1 167 ? -9.03885 -69.93039 35.36496 1.000 55.74111 164 GLN A C 1
ATOM 529 O O . GLN A 1 167 ? -9.00896 -68.69471 35.39194 1.000 64.87820 164 GLN A O 1
ATOM 535 N N . ALA A 1 168 ? -10.08677 -70.60854 34.89479 1.000 48.94821 165 ALA A N 1
ATOM 536 C CA . ALA A 1 168 ? -11.28420 -69.90418 34.45256 1.000 57.35725 165 ALA A CA 1
ATOM 537 C C . ALA A 1 168 ? -11.96852 -69.20708 35.62139 1.000 55.56078 165 ALA A C 1
ATOM 538 O O . ALA A 1 168 ? -12.35046 -68.03575 35.52060 1.000 58.14165 165 ALA A O 1
ATOM 540 N N . PHE A 1 169 ? -12.12344 -69.91141 36.74584 1.000 58.39430 166 PHE A N 1
ATOM 541 C CA . PHE A 1 169 ? -12.72712 -69.29692 37.92436 1.000 55.14490 166 PHE A CA 1
ATOM 542 C C . PHE A 1 169 ? -11.90956 -68.10912 38.41419 1.000 56.41672 166 PHE A C 1
ATOM 543 O O . PHE A 1 169 ? -12.47267 -67.07994 38.80439 1.000 57.63298 166 PHE A O 1
ATOM 551 N N . ILE A 1 170 ? -10.58088 -68.23472 38.40908 1.000 59.17021 167 ILE A N 1
ATOM 552 C CA . ILE A 1 170 ? -9.72898 -67.13668 38.85816 1.000 54.54917 167 ILE A CA 1
ATOM 553 C C . ILE A 1 170 ? -9.92682 -65.91314 37.97242 1.000 61.44667 167 ILE A C 1
ATOM 554 O O . ILE A 1 170 ? -10.02213 -64.78050 38.46191 1.000 65.68539 167 ILE A O 1
ATOM 559 N N . TYR A 1 171 ? -10.00870 -66.12225 36.65663 1.000 61.18118 168 TYR A N 1
ATOM 560 C CA . TYR A 1 171 ? -10.15246 -64.99801 35.73791 1.000 57.16529 168 TYR A CA 1
ATOM 561 C C . TYR A 1 171 ? -11.54289 -64.38065 35.82556 1.000 63.88927 168 TYR A C 1
ATOM 562 O O . TYR A 1 171 ? -11.68152 -63.15181 35.81253 1.000 69.09413 168 TYR A O 1
ATOM 571 N N . PHE A 1 172 ? -12.58572 -65.21196 35.91205 1.000 61.92970 169 PHE A N 1
ATOM 572 C CA . PHE A 1 172 ? -13.93369 -64.67406 36.06697 1.000 62.37314 169 PHE A CA 1
ATOM 573 C C . PHE A 1 172 ? -14.09883 -63.95487 37.39916 1.000 69.15669 169 PHE A C 1
ATOM 574 O O . PHE A 1 172 ? -14.87249 -62.99518 37.49180 1.000 73.63421 169 PHE A O 1
ATOM 582 N N . GLN A 1 173 ? -13.38453 -64.39886 38.43553 1.000 66.97794 170 GLN A N 1
ATOM 583 C CA . GLN A 1 173 ? -13.47364 -63.73965 39.73443 1.000 64.03140 170 GLN A CA 1
ATOM 584 C C . GLN A 1 173 ? -12.81298 -62.36814 39.69839 1.000 74.13623 170 GLN A C 1
ATOM 585 O O . GLN A 1 173 ? -13.36832 -61.38660 40.20584 1.000 81.10526 170 GLN A O 1
ATOM 591 N N . LYS A 1 174 ? -11.62082 -62.28184 39.10300 1.000 76.09004 171 LYS A N 1
ATOM 592 C CA . LYS A 1 174 ? -10.96564 -60.99042 38.93726 1.000 78.20144 171 LYS A CA 1
ATOM 593 C C . LYS A 1 174 ? -11.77647 -60.04821 38.05730 1.000 80.10130 171 LYS A C 1
ATOM 594 O O . LYS A 1 174 ? -11.62403 -58.82689 38.16901 1.000 81.66165 171 LYS A O 1
ATOM 596 N N . ALA A 1 175 ? -12.63419 -60.58652 37.18751 1.000 75.70950 172 ALA A N 1
ATOM 597 C CA . ALA A 1 175 ? -13.51399 -59.74326 36.38692 1.000 76.91298 172 ALA A CA 1
ATOM 598 C C . ALA A 1 175 ? -14.75369 -59.33025 37.16918 1.000 80.93361 172 ALA A C 1
ATOM 599 O O . ALA A 1 175 ? -15.26479 -58.21984 36.98555 1.000 92.36171 172 ALA A O 1
ATOM 601 N N . SER A 1 176 ? -15.24990 -60.20943 38.04316 1.000 81.80314 173 SER A N 1
ATOM 602 C CA . SER A 1 176 ? -16.45848 -59.89624 38.79820 1.000 70.11878 173 SER A CA 1
ATOM 603 C C . SER A 1 176 ? -16.20709 -58.78711 39.81079 1.000 88.75496 173 SER A C 1
ATOM 604 O O . SER A 1 176 ? -17.06373 -57.92052 40.01302 1.000 103.65396 173 SER A O 1
ATOM 607 N N . GLN A 1 177 ? -15.04121 -58.79320 40.45879 1.000 91.20320 174 GLN A N 1
ATOM 608 C CA . GLN A 1 177 ? -14.72730 -57.72750 41.40189 1.000 81.57063 174 GLN A CA 1
ATOM 609 C C . GLN A 1 177 ? -14.43143 -56.40215 40.71096 1.000 77.82404 174 GLN A C 1
ATOM 610 O O . GLN A 1 177 ? -14.32117 -55.37939 41.39540 1.000 94.53150 174 GLN A O 1
ATOM 616 N N . PHE A 1 178 ? -14.30219 -56.39436 39.38176 1.000 84.04459 175 PHE A N 1
ATOM 617 C CA . PHE A 1 178 ? -14.24875 -55.14642 38.63070 1.000 82.26045 175 PHE A CA 1
ATOM 618 C C . PHE A 1 178 ? -15.63276 -54.55961 38.38911 1.000 87.74265 175 PHE A C 1
ATOM 619 O O . PHE A 1 178 ? -15.74443 -53.36195 38.10610 1.000 94.34375 175 PHE A O 1
ATOM 627 N N . ALA A 1 179 ? -16.68153 -55.37630 38.49017 1.000 94.83054 176 ALA A N 1
ATOM 628 C CA . ALA A 1 179 ? -18.06397 -54.93716 38.34852 1.000 89.24127 176 ALA A CA 1
ATOM 629 C C . ALA A 1 179 ? -18.97839 -55.90779 39.08633 1.000 87.01081 176 ALA A C 1
ATOM 630 O O . ALA A 1 179 ? -19.60732 -56.76902 38.45765 1.000 70.24748 176 ALA A O 1
ATOM 632 N N . PRO A 1 180 ? -19.07253 -55.80716 40.41637 1.000 82.26827 177 PRO A N 1
ATOM 633 C CA . PRO A 1 180 ? -19.85890 -56.79116 41.18172 1.000 87.89151 177 PRO A CA 1
ATOM 634 C C . PRO A 1 180 ? -21.34146 -56.79885 40.84788 1.000 85.54793 177 PRO A C 1
ATOM 635 O O . PRO A 1 180 ? -22.04944 -57.71023 41.29577 1.000 85.41367 177 PRO A O 1
ATOM 639 N N . LEU A 1 181 ? -21.83347 -55.82348 40.08761 1.000 84.11613 178 LEU A N 1
ATOM 640 C CA . LEU A 1 181 ? -23.22217 -55.81962 39.64911 1.000 78.40006 178 LEU A CA 1
ATOM 641 C C . LEU A 1 181 ? -23.45029 -56.66716 38.40489 1.000 71.97278 178 LEU A C 1
ATOM 642 O O . LEU A 1 181 ? -24.59370 -56.77060 37.94804 1.000 80.90206 178 LEU A O 1
ATOM 647 N N . ASN A 1 182 ? -22.40126 -57.26721 37.84783 1.000 86.46087 179 ASN A N 1
ATOM 648 C CA . ASN A 1 182 ? -22.51559 -58.08710 36.64858 1.000 88.21645 179 ASN A CA 1
ATOM 649 C C . ASN A 1 182 ? -22.87833 -59.50974 37.05771 1.000 74.87901 179 ASN A C 1
ATOM 650 O O . ASN A 1 182 ? -22.16636 -60.13463 37.85164 1.000 77.83428 179 ASN A O 1
ATOM 655 N N . ARG A 1 183 ? -23.98002 -60.01974 36.51034 1.000 71.89837 180 ARG A N 1
ATOM 656 C CA . ARG A 1 183 ? -24.49562 -61.32281 36.90797 1.000 64.47720 180 ARG A CA 1
ATOM 657 C C . ARG A 1 183 ? -23.89728 -62.46738 36.10237 1.000 71.12554 180 ARG A C 1
ATOM 658 O O . ARG A 1 183 ? -23.70446 -63.56109 36.64750 1.000 62.66451 180 ARG A O 1
ATOM 666 N N . ASN A 1 184 ? -23.59391 -62.24013 34.82132 1.000 69.60982 181 ASN A N 1
ATOM 667 C CA . ASN A 1 184 ? -23.01016 -63.29575 33.99901 1.000 68.04447 181 ASN A CA 1
ATOM 668 C C . ASN A 1 184 ? -21.66831 -63.75512 34.55492 1.000 71.91853 181 ASN A C 1
ATOM 669 O O . ASN A 1 184 ? -21.32182 -64.93870 34.45870 1.000 69.62789 181 ASN A O 1
ATOM 674 N N . TYR A 1 185 ? -20.89597 -62.83319 35.13507 1.000 73.95329 182 TYR A N 1
ATOM 675 C CA . TYR A 1 185 ? -19.62437 -63.21381 35.74147 1.000 62.69954 182 TYR A CA 1
ATOM 676 C C . TYR A 1 185 ? -19.84031 -64.19258 36.88877 1.000 63.78655 182 TYR A C 1
ATOM 677 O O . TYR A 1 185 ? -19.17118 -65.22827 36.96819 1.000 75.17682 182 TYR A O 1
ATOM 686 N N . LYS A 1 186 ? -20.78900 -63.88788 37.77943 1.000 69.77743 183 LYS A N 1
ATOM 687 C CA . LYS A 1 186 ? -21.04377 -64.76137 38.92186 1.000 72.60980 183 LYS A CA 1
ATOM 688 C C . LYS A 1 186 ? -21.51105 -66.14162 38.47546 1.000 63.55985 183 LYS A C 1
ATOM 689 O O . LYS A 1 186 ? -21.17969 -67.15106 39.10860 1.000 50.81499 183 LYS A O 1
ATOM 695 N N . TYR A 1 187 ? -22.28229 -66.20806 37.38742 1.000 61.29620 184 TYR A N 1
ATOM 696 C CA . TYR A 1 187 ? -22.73992 -67.50301 36.89470 1.000 56.67121 184 TYR A CA 1
ATOM 697 C C . TYR A 1 187 ? -21.57894 -68.33023 36.35807 1.000 56.49458 184 TYR A C 1
ATOM 698 O O . TYR A 1 187 ? -21.52416 -69.54685 36.57327 1.000 59.48160 184 TYR A O 1
ATOM 707 N N . ARG A 1 188 ? -20.64334 -67.69008 35.65360 1.000 52.84306 185 ARG A N 1
ATOM 708 C CA . ARG A 1 188 ? -19.49315 -68.41820 35.13120 1.000 61.78568 185 ARG A CA 1
ATOM 709 C C . ARG A 1 188 ? -18.55724 -68.85650 36.25034 1.000 63.32132 185 ARG A C 1
ATOM 710 O O . ARG A 1 188 ? -17.85680 -69.86597 36.10952 1.000 57.38757 185 ARG A O 1
ATOM 718 N N . MET A 1 189 ? -18.53060 -68.11358 37.36120 1.000 65.08241 186 MET A N 1
ATOM 719 C CA . MET A 1 189 ? -17.83544 -68.58215 38.55644 1.000 50.33986 186 MET A CA 1
ATOM 720 C C . MET A 1 189 ? -18.42084 -69.90194 39.04050 1.000 53.17148 186 MET A C 1
ATOM 721 O O . MET A 1 189 ? -17.68754 -70.85678 39.32109 1.000 54.51396 186 MET A O 1
ATOM 726 N N . GLY A 1 190 ? -19.74944 -69.97230 39.14213 1.000 49.96849 187 GLY A N 1
ATOM 727 C CA . GLY A 1 190 ? -20.38033 -71.18435 39.63730 1.000 52.24831 187 GLY A CA 1
ATOM 728 C C . GLY A 1 190 ? -20.26078 -72.34949 38.67436 1.000 65.18464 187 GLY A C 1
ATOM 729 O O . GLY A 1 190 ? -20.12157 -73.50102 39.09639 1.000 60.63547 187 GLY A O 1
ATOM 730 N N . TYR A 1 191 ? -20.31554 -72.07109 37.36956 1.000 59.20082 188 TYR A N 1
ATOM 731 C CA . TYR A 1 191 ? -20.19926 -73.14001 36.38256 1.000 52.44047 188 TYR A CA 1
ATOM 732 C C . TYR A 1 191 ? -18.83076 -73.80444 36.45347 1.000 49.81460 188 TYR A C 1
ATOM 733 O O . TYR A 1 191 ? -18.72596 -75.03524 36.50846 1.000 48.54181 188 TYR A O 1
ATOM 742 N N . ASN A 1 192 ? -17.76531 -73.00048 36.45058 1.000 54.45580 189 ASN A N 1
ATOM 743 C CA . ASN A 1 192 ? -16.42001 -73.56228 36.47688 1.000 51.67899 189 ASN A CA 1
ATOM 744 C C . ASN A 1 192 ? -16.12394 -74.25654 37.79902 1.000 50.74983 189 ASN A C 1
ATOM 745 O O . ASN A 1 192 ? -15.33943 -75.21086 37.83203 1.000 59.96147 189 ASN A O 1
ATOM 750 N N . LEU A 1 193 ? -16.73386 -73.79997 38.89388 1.000 53.91054 190 LEU A N 1
ATOM 751 C CA . LEU A 1 193 ? -16.57239 -74.50756 40.15817 1.000 47.78726 190 LEU A CA 1
ATOM 752 C C . LEU A 1 193 ? -17.30388 -75.84312 40.12828 1.000 48.92089 190 LEU A C 1
ATOM 753 O O . LEU A 1 193 ? -16.82871 -76.83245 40.69865 1.000 52.18830 190 LEU A O 1
ATOM 758 N N . GLU A 1 194 ? -18.46455 -75.88801 39.46833 1.000 49.39891 191 GLU A N 1
ATOM 759 C CA . GLU A 1 194 ? -19.17988 -77.14970 39.30688 1.000 47.93584 191 GLU A CA 1
ATOM 760 C C . GLU A 1 194 ? -18.38133 -78.12803 38.45557 1.000 52.28441 191 GLU A C 1
ATOM 761 O O . GLU A 1 194 ? -18.27017 -79.31217 38.79493 1.000 53.64474 191 GLU A O 1
ATOM 767 N N . LYS A 1 195 ? -17.81702 -77.65040 37.34331 1.000 49.91606 192 LYS A N 1
ATOM 768 C CA . LYS A 1 195 ? -16.98345 -78.49931 36.50111 1.000 53.95976 192 LYS A CA 1
ATOM 769 C C . LYS A 1 195 ? -15.70931 -78.93500 37.21099 1.000 55.15935 192 LYS A C 1
ATOM 770 O O . LYS A 1 195 ? -15.13653 -79.97027 36.85500 1.000 49.81340 192 LYS A O 1
ATOM 776 N N . LEU A 1 196 ? -15.25883 -78.16998 38.20597 1.000 57.25336 193 LEU A N 1
ATOM 777 C CA . LEU A 1 196 ? -14.07216 -78.52526 38.97092 1.000 53.84368 193 LEU A CA 1
ATOM 778 C C . LEU A 1 196 ? -14.35360 -79.57356 40.03818 1.000 67.33573 193 LEU A C 1
ATOM 779 O O . LEU A 1 196 ? -13.42511 -80.26782 40.46575 1.000 68.55801 193 LEU A O 1
ATOM 784 N N . GLY A 1 197 ? -15.60463 -79.70564 40.47379 1.000 55.38008 194 GLY A N 1
ATOM 785 C CA . GLY A 1 197 ? -15.98068 -80.61633 41.53313 1.000 59.98405 194 GLY A CA 1
ATOM 786 C C . GLY A 1 197 ? -16.31516 -79.93490 42.84168 1.000 61.79897 194 GLY A C 1
ATOM 787 O O . GLY A 1 197 ? -16.94801 -80.55626 43.70563 1.000 66.88143 194 GLY A O 1
ATOM 788 N N . LYS A 1 198 ? -15.90830 -78.67676 43.01278 1.000 60.37633 195 LYS A N 1
ATOM 789 C CA . LYS A 1 198 ? -16.21719 -77.90058 44.21310 1.000 53.20089 195 LYS A CA 1
ATOM 790 C C . LYS A 1 198 ? -17.69998 -77.53993 44.17309 1.000 62.72131 195 LYS A C 1
ATOM 791 O O . LYS A 1 198 ? -18.10063 -76.43284 43.80529 1.000 55.67322 195 LYS A O 1
ATOM 797 N N . LEU A 1 199 ? -18.53033 -78.50950 44.56597 1.000 69.75901 196 LEU A N 1
ATOM 798 C CA . LEU A 1 199 ? -19.97510 -78.36648 44.41314 1.000 62.49319 196 LEU A CA 1
ATOM 799 C C . LEU A 1 199 ? -20.53727 -77.29361 45.33763 1.000 71.38397 196 LEU A C 1
ATOM 800 O O . LEU A 1 199 ? -21.38551 -76.49405 44.92401 1.000 61.98878 196 LEU A O 1
ATOM 805 N N . ASN A 1 200 ? -20.08376 -77.26248 46.59241 1.000 75.17099 197 ASN A N 1
ATOM 806 C CA . ASN A 1 200 ? -20.64389 -76.32020 47.55626 1.000 68.62666 197 ASN A CA 1
ATOM 807 C C . ASN A 1 200 ? -20.28936 -74.88357 47.19406 1.000 72.40413 197 ASN A C 1
ATOM 808 O O . ASN A 1 200 ? -21.16446 -74.01117 47.15852 1.000 61.86490 197 ASN A O 1
ATOM 813 N N . GLU A 1 201 ? -19.00747 -74.61957 46.92200 1.000 70.21666 198 GLU A N 1
ATOM 814 C CA . GLU A 1 201 ? -18.59616 -73.28430 46.49620 1.000 68.55437 198 GLU A CA 1
ATOM 815 C C . GLU A 1 201 ? -19.37037 -72.83815 45.26139 1.000 68.72280 198 GLU A C 1
ATOM 816 O O . GLU A 1 201 ? -19.71148 -71.65716 45.12351 1.000 74.23311 198 GLU A O 1
ATOM 822 N N . ALA A 1 202 ? -19.66317 -73.77396 44.35544 1.000 70.08424 199 ALA A N 1
ATOM 823 C CA . ALA A 1 202 ? -20.42502 -73.43744 43.15812 1.000 66.15400 199 ALA A CA 1
ATOM 824 C C . ALA A 1 202 ? -21.87234 -73.10547 43.49624 1.000 68.21098 199 ALA A C 1
ATOM 825 O O . ALA A 1 202 ? -22.46901 -72.21091 42.88480 1.000 52.68668 199 ALA A O 1
ATOM 827 N N . GLN A 1 203 ? -22.45478 -73.81742 44.46401 1.000 75.80765 200 GLN A N 1
ATOM 828 C CA . GLN A 1 203 ? -23.86164 -73.60822 44.78305 1.000 71.86519 200 GLN A CA 1
ATOM 829 C C . GLN A 1 203 ? -24.07430 -72.24401 45.43081 1.000 68.53331 200 GLN A C 1
ATOM 830 O O . GLN A 1 203 ? -25.05539 -71.55443 45.12820 1.000 69.28748 200 GLN A O 1
ATOM 836 N N . LYS A 1 204 ? -23.15344 -71.82541 46.30655 1.000 62.95874 201 LYS A N 1
ATOM 837 C CA . LYS A 1 204 ? -23.21083 -70.46718 46.84123 1.000 74.33334 201 LYS A CA 1
ATOM 838 C C . LYS A 1 204 ? -23.13853 -69.43014 45.72976 1.000 65.54478 201 LYS A C 1
ATOM 839 O O . LYS A 1 204 ? -23.75899 -68.36563 45.83143 1.000 60.30178 201 LYS A O 1
ATOM 845 N N . CYS A 1 205 ? -22.39152 -69.72194 44.66376 1.000 66.52507 202 CYS A N 1
ATOM 846 C CA . CYS A 1 205 ? -22.33224 -68.80782 43.52942 1.000 60.66130 202 CYS A CA 1
ATOM 847 C C . CYS A 1 205 ? -23.67088 -68.74973 42.80338 1.000 65.77321 202 CYS A C 1
ATOM 848 O O . CYS A 1 205 ? -24.19584 -67.66181 42.54177 1.000 64.56262 202 CYS A O 1
ATOM 851 N N . TYR A 1 206 ? -24.23970 -69.91536 42.47351 1.000 63.77626 203 TYR A N 1
ATOM 852 C CA . TYR A 1 206 ? -25.54882 -69.95323 41.82435 1.000 55.88389 203 TYR A CA 1
ATOM 853 C C . TYR A 1 206 ? -26.60115 -69.22450 42.65078 1.000 70.93701 203 TYR A C 1
ATOM 854 O O . TYR A 1 206 ? -27.48641 -68.56083 42.09759 1.000 73.06022 203 TYR A O 1
ATOM 863 N N . SER A 1 207 ? -26.52400 -69.34199 43.97839 1.000 72.51847 204 SER A N 1
ATOM 864 C CA . SER A 1 207 ? -27.49175 -68.67030 44.83883 1.000 68.44146 204 SER A CA 1
ATOM 865 C C . SER A 1 207 ? -27.39658 -67.15657 44.69730 1.000 71.59686 204 SER A C 1
ATOM 866 O O . SER A 1 207 ? -28.41924 -66.46136 44.67438 1.000 77.59116 204 SER A O 1
ATOM 869 N N . LEU A 1 208 ? -26.17513 -66.62772 44.59632 1.000 65.60659 205 LEU A N 1
ATOM 870 C CA . LEU A 1 208 ? -26.00894 -65.19334 44.38849 1.000 65.45321 205 LEU A CA 1
ATOM 871 C C . LEU A 1 208 ? -26.56373 -64.76620 43.03507 1.000 73.01807 205 LEU A C 1
ATOM 872 O O . LEU A 1 208 ? -27.12546 -63.67259 42.90406 1.000 69.53606 205 LEU A O 1
ATOM 877 N N . VAL A 1 209 ? -26.41308 -65.61721 42.01598 1.000 80.18012 206 VAL A N 1
ATOM 878 C CA . VAL A 1 209 ? -26.98843 -65.32912 40.70348 1.000 76.76959 206 VAL A CA 1
ATOM 879 C C . VAL A 1 209 ? -28.50640 -65.23868 40.78926 1.000 78.84484 206 VAL A C 1
ATOM 880 O O . VAL A 1 209 ? -29.12932 -64.38324 40.14806 1.000 76.29509 206 VAL A O 1
ATOM 884 N N . ILE A 1 210 ? -29.12541 -66.11624 41.57936 1.000 78.69516 207 ILE A N 1
ATOM 885 C CA . ILE A 1 210 ? -30.57959 -66.10410 41.70872 1.000 74.83830 207 ILE A CA 1
ATOM 886 C C . ILE A 1 210 ? -31.03441 -64.87837 42.49283 1.000 89.89735 207 ILE A C 1
ATOM 887 O O . ILE A 1 210 ? -31.94434 -64.15316 42.07288 1.000 77.29667 207 ILE A O 1
ATOM 892 N N . ASP A 1 211 ? -30.39568 -64.62117 43.63782 1.000 88.91881 208 ASP A N 1
ATOM 893 C CA . ASP A 1 211 ? -30.84393 -63.55895 44.53252 1.000 91.26701 208 ASP A CA 1
ATOM 894 C C . ASP A 1 211 ? -30.68894 -62.17372 43.92123 1.000 78.38957 208 ASP A C 1
ATOM 895 O O . ASP A 1 211 ? -31.37512 -61.23916 44.34931 1.000 97.68657 208 ASP A O 1
ATOM 900 N N . MET A 1 212 ? -29.80692 -62.01612 42.93509 1.000 77.56773 209 MET A N 1
ATOM 901 C CA . MET A 1 212 ? -29.54940 -60.72453 42.31302 1.000 83.71789 209 MET A CA 1
ATOM 902 C C . MET A 1 212 ? -30.25737 -60.57542 40.96582 1.000 81.93564 209 MET A C 1
ATOM 903 O O . MET A 1 212 ? -29.86617 -59.73495 40.14696 1.000 70.78471 209 MET A O 1
ATOM 908 N N . SER A 1 213 ? -31.32101 -61.34356 40.74077 1.000 75.40621 210 SER A N 1
ATOM 909 C CA . SER A 1 213 ? -32.05777 -61.32417 39.48648 1.000 72.81061 210 SER A CA 1
ATOM 910 C C . SER A 1 213 ? -33.48028 -60.82562 39.70581 1.000 88.79775 210 SER A C 1
ATOM 911 O O . SER A 1 213 ? -34.07220 -61.03187 40.76987 1.000 99.51711 210 SER A O 1
ATOM 914 N N . HIS A 1 214 ? -34.02109 -60.17248 38.67985 1.000 89.88677 211 HIS A N 1
ATOM 915 C CA . HIS A 1 214 ? -35.37557 -59.64304 38.74998 1.000 95.27889 211 HIS A CA 1
ATOM 916 C C . HIS A 1 214 ? -36.37003 -60.80548 38.74953 1.000 86.86554 211 HIS A C 1
ATOM 917 O O . HIS A 1 214 ? -36.20619 -61.75812 37.98146 1.000 105.57370 211 HIS A O 1
ATOM 924 N N . PRO A 1 215 ? -37.41418 -60.76567 39.60085 1.000 81.83711 212 PRO A N 1
ATOM 925 C CA . PRO A 1 215 ? -38.19402 -61.98895 39.85562 1.000 80.38755 212 PRO A CA 1
ATOM 926 C C . PRO A 1 215 ? -39.12129 -62.42124 38.72566 1.000 83.39422 212 PRO A C 1
ATOM 927 O O . PRO A 1 215 ? -39.99682 -63.26631 38.93789 1.000 75.42842 212 PRO A O 1
ATOM 931 N N . THR A 1 216 ? -38.94685 -61.86760 37.52453 1.000 90.13957 213 THR A N 1
ATOM 932 C CA . THR A 1 216 ? -39.55695 -62.43896 36.33096 1.000 95.90085 213 THR A CA 1
ATOM 933 C C . THR A 1 216 ? -38.54242 -62.68996 35.22462 1.000 100.33012 213 THR A C 1
ATOM 934 O O . THR A 1 216 ? -38.93492 -63.10224 34.12731 1.000 94.83429 213 THR A O 1
ATOM 938 N N . ASP A 1 217 ? -37.25838 -62.45014 35.47739 1.000 97.89956 214 ASP A N 1
ATOM 939 C CA . ASP A 1 217 ? -36.21964 -62.91308 34.57208 1.000 92.96194 214 ASP A CA 1
ATOM 940 C C . ASP A 1 217 ? -36.10322 -64.43112 34.66762 1.000 89.53196 214 ASP A C 1
ATOM 941 O O . ASP A 1 217 ? -36.26422 -65.01679 35.74100 1.000 80.60917 214 ASP A O 1
ATOM 946 N N . GLU A 1 218 ? -35.79989 -65.06529 33.52789 1.000 88.81965 215 GLU A N 1
ATOM 947 C CA . GLU A 1 218 ? -36.00101 -66.50786 33.38006 1.000 74.51953 215 GLU A CA 1
ATOM 948 C C . GLU A 1 218 ? -35.32824 -67.32658 34.47696 1.000 71.52310 215 GLU A C 1
ATOM 949 O O . GLU A 1 218 ? -35.83423 -68.39091 34.84904 1.000 68.24528 215 GLU A O 1
ATOM 955 N N . VAL A 1 219 ? -34.19709 -66.85813 35.01094 1.000 65.41133 216 VAL A N 1
ATOM 956 C CA . VAL A 1 219 ? -33.52440 -67.59874 36.07390 1.000 70.54556 216 VAL A CA 1
ATOM 957 C C . VAL A 1 219 ? -34.28722 -67.56577 37.38878 1.000 75.93236 216 VAL A C 1
ATOM 958 O O . VAL A 1 219 ? -33.95324 -68.32554 38.30581 1.000 68.52695 216 VAL A O 1
ATOM 962 N N . ALA A 1 220 ? -35.30424 -66.70987 37.50673 1.000 79.71973 217 ALA A N 1
ATOM 963 C CA . ALA A 1 220 ? -36.09237 -66.65053 38.73319 1.000 60.19707 217 ALA A CA 1
ATOM 964 C C . ALA A 1 220 ? -37.14740 -67.75171 38.76615 1.000 81.15095 217 ALA A C 1
ATOM 965 O O . ALA A 1 220 ? -37.20030 -68.54624 39.71113 1.000 64.00739 217 ALA A O 1
ATOM 967 N N . GLN A 1 221 ? -37.99874 -67.81656 37.73793 1.000 82.76438 218 GLN A N 1
ATOM 968 C CA . GLN A 1 221 ? -39.06484 -68.81031 37.72961 1.000 88.37288 218 GLN A CA 1
ATOM 969 C C . GLN A 1 221 ? -38.57739 -70.20227 37.35088 1.000 77.14071 218 GLN A C 1
ATOM 970 O O . GLN A 1 221 ? -39.25503 -71.18508 37.67130 1.000 78.99026 218 GLN A O 1
ATOM 976 N N . PHE A 1 222 ? -37.42949 -70.31505 36.68240 1.000 69.91517 219 PHE A N 1
ATOM 977 C CA . PHE A 1 222 ? -36.98050 -71.59119 36.14553 1.000 72.48642 219 PHE A CA 1
ATOM 978 C C . PHE A 1 222 ? -35.63657 -72.05103 36.69249 1.000 71.42701 219 PHE A C 1
ATOM 979 O O . PHE A 1 222 ? -35.18009 -73.14177 36.33002 1.000 55.32428 219 PHE A O 1
ATOM 987 N N . GLY A 1 223 ? -34.99340 -71.26716 37.54605 1.000 76.88131 220 GLY A N 1
ATOM 988 C CA . GLY A 1 223 ? -33.75116 -71.69008 38.15491 1.000 75.35214 220 GLY A CA 1
ATOM 989 C C . GLY A 1 223 ? -32.53592 -71.38112 37.30640 1.000 70.60953 220 GLY A C 1
ATOM 990 O O . GLY A 1 223 ? -32.59797 -70.72796 36.26043 1.000 72.10778 220 GLY A O 1
ATOM 991 N N . ILE A 1 224 ? -31.39354 -71.88274 37.78218 1.000 77.27892 221 ILE A N 1
ATOM 992 C CA . ILE A 1 224 ? -30.12088 -71.60026 37.13218 1.000 64.34192 221 ILE A CA 1
ATOM 993 C C . ILE A 1 224 ? -29.98973 -72.34889 35.81001 1.000 61.48360 221 ILE A C 1
ATOM 994 O O . ILE A 1 224 ? -29.19479 -71.94998 34.95047 1.000 60.80547 221 ILE A O 1
ATOM 999 N N . GLY A 1 225 ? -30.77324 -73.41209 35.60854 1.000 63.02998 222 GLY A N 1
ATOM 1000 C CA . GLY A 1 225 ? -30.69147 -74.17562 34.37462 1.000 64.91344 222 GLY A CA 1
ATOM 1001 C C . GLY A 1 225 ? -31.03535 -73.37907 33.13393 1.000 61.66705 222 GLY A C 1
ATOM 1002 O O . GLY A 1 225 ? -30.61800 -73.74891 32.03143 1.000 62.21830 222 GLY A O 1
ATOM 1003 N N . ALA A 1 226 ? -31.79155 -72.29095 33.28533 1.000 56.75410 223 ALA A N 1
ATOM 1004 C CA . ALA A 1 226 ? -32.10868 -71.45125 32.13633 1.000 50.07747 223 ALA A CA 1
ATOM 1005 C C . ALA A 1 226 ? -30.85867 -70.80424 31.55703 1.000 61.33731 223 ALA A C 1
ATOM 1006 O O . ALA A 1 226 ? -30.78859 -70.56420 30.34641 1.000 62.56917 223 ALA A O 1
ATOM 1008 N N . LEU A 1 227 ? -29.86202 -70.52091 32.39827 1.000 54.70808 224 LEU A N 1
ATOM 1009 C CA . LEU A 1 227 ? -28.61671 -69.94768 31.90350 1.000 60.70378 224 LEU A CA 1
ATOM 1010 C C . LEU A 1 227 ? -27.72184 -70.99993 31.25874 1.000 60.64575 224 LEU A C 1
ATOM 1011 O O . LEU A 1 227 ? -26.92653 -70.66880 30.37210 1.000 49.92192 224 LEU A O 1
ATOM 1016 N N . HIS A 1 228 ? -27.82659 -72.26135 31.68738 1.000 55.45323 225 HIS A N 1
ATOM 1017 C CA . HIS A 1 228 ? -27.18829 -73.34048 30.93846 1.000 47.02810 225 HIS A CA 1
ATOM 1018 C C . HIS A 1 228 ? -27.82715 -73.49541 29.56361 1.000 58.42152 225 HIS A C 1
ATOM 1019 O O . HIS A 1 228 ? -27.13037 -73.73100 28.56931 1.000 59.69824 225 HIS A O 1
ATOM 1026 N N . ALA A 1 229 ? -29.15521 -73.36636 29.48900 1.000 60.25517 226 ALA A N 1
ATOM 1027 C CA . ALA A 1 229 ? -29.84872 -73.52181 28.21466 1.000 46.95319 226 ALA A CA 1
ATOM 1028 C C . ALA A 1 229 ? -29.48238 -72.41650 27.23360 1.000 43.74817 226 ALA A C 1
ATOM 1029 O O . ALA A 1 229 ? -29.44701 -72.65278 26.02049 1.000 51.28022 226 ALA A O 1
ATOM 1031 N N . LYS A 1 230 ? -29.20003 -71.21202 27.73325 1.000 49.79281 227 LYS A N 1
ATOM 1032 C CA . LYS A 1 230 ? -28.79727 -70.11341 26.86452 1.000 49.58167 227 LYS A CA 1
ATOM 1033 C C . LYS A 1 230 ? -27.44345 -70.34915 26.20777 1.000 48.47026 227 LYS A C 1
ATOM 1034 O O . LYS A 1 230 ? -27.05824 -69.57009 25.32965 1.000 49.35819 227 LYS A O 1
ATOM 1040 N N . ARG A 1 231 ? -26.71935 -71.39674 26.60600 1.000 47.59888 228 ARG A N 1
ATOM 1041 C CA . ARG A 1 231 ? -25.43890 -71.74336 26.00167 1.000 47.48846 228 ARG A CA 1
ATOM 1042 C C . ARG A 1 231 ? -25.44647 -73.13201 25.37523 1.000 46.81207 228 ARG A C 1
ATOM 1043 O O . ARG A 1 231 ? -24.39298 -73.60711 24.93435 1.000 40.63089 228 ARG A O 1
ATOM 1051 N N . GLY A 1 232 ? -26.59813 -73.79755 25.32991 1.000 39.27391 229 GLY A N 1
ATOM 1052 C CA . GLY A 1 232 ? -26.67184 -75.10786 24.71644 1.000 45.06937 229 GLY A CA 1
ATOM 1053 C C . GLY A 1 232 ? -26.04787 -76.22611 25.51695 1.000 55.03889 229 GLY A C 1
ATOM 1054 O O . GLY A 1 232 ? -25.70416 -77.26384 24.94649 1.000 60.18913 229 GLY A O 1
ATOM 1055 N N . LEU A 1 233 ? -25.88510 -76.04454 26.82818 1.000 55.05484 230 LEU A N 1
ATOM 1056 C CA . LEU A 1 233 ? -25.35254 -77.08918 27.70276 1.000 49.00512 230 LEU A CA 1
ATOM 1057 C C . LEU A 1 233 ? -26.53967 -77.84435 28.29314 1.000 48.01893 230 LEU A C 1
ATOM 1058 O O . LEU A 1 233 ? -26.97999 -77.60550 29.41901 1.000 56.04459 230 LEU A O 1
ATOM 1063 N N . TRP A 1 234 ? -27.05709 -78.78900 27.50448 1.000 43.90063 231 TRP A N 1
ATOM 1064 C CA . TRP A 1 234 ? -28.36680 -79.36873 27.78220 1.000 46.38579 231 TRP A CA 1
ATOM 1065 C C . TRP A 1 234 ? -28.32567 -80.44540 28.85936 1.000 48.38171 231 TRP A C 1
ATOM 1066 O O . TRP A 1 234 ? -29.33609 -80.66816 29.53612 1.000 55.34673 231 TRP A O 1
ATOM 1077 N N . ASP A 1 235 ? -27.19112 -81.12877 29.03168 1.000 50.74858 232 ASP A N 1
ATOM 1078 C CA . ASP A 1 235 ? -27.09274 -82.10670 30.11181 1.000 49.98860 232 ASP A CA 1
ATOM 1079 C C . ASP A 1 235 ? -27.14394 -81.42311 31.47278 1.000 52.61757 232 ASP A C 1
ATOM 1080 O O . ASP A 1 235 ? -27.82843 -81.89659 32.38831 1.000 41.50399 232 ASP A O 1
ATOM 1085 N N . MET A 1 236 ? -26.43590 -80.30129 31.61886 1.000 50.64198 233 MET A N 1
ATOM 1086 C CA . MET A 1 236 ? -26.48169 -79.53824 32.85986 1.000 45.35848 233 MET A CA 1
ATOM 1087 C C . MET A 1 236 ? -27.77444 -78.74418 32.99497 1.000 45.28674 233 MET A C 1
ATOM 1088 O O . MET A 1 236 ? -28.24354 -78.51831 34.11613 1.000 60.58693 233 MET A O 1
ATOM 1093 N N . ALA A 1 237 ? -28.36323 -78.31941 31.87496 1.000 45.21332 234 ALA A N 1
ATOM 1094 C CA . ALA A 1 237 ? -29.62958 -77.59713 31.93627 1.000 48.38778 234 ALA A CA 1
ATOM 1095 C C . ALA A 1 237 ? -30.76462 -78.50912 32.38454 1.000 54.52055 234 ALA A C 1
ATOM 1096 O O . ALA A 1 237 ? -31.61886 -78.10041 33.17974 1.000 53.98935 234 ALA A O 1
ATOM 1098 N N . LEU A 1 238 ? -30.79039 -79.74745 31.88425 1.000 49.29343 235 LEU A N 1
ATOM 1099 C CA . LEU A 1 238 ? -31.83083 -80.68962 32.28461 1.000 42.52343 235 LEU A CA 1
ATOM 1100 C C . LEU A 1 238 ? -31.72536 -81.03867 33.76371 1.000 56.59380 235 LEU A C 1
ATOM 1101 O O . LEU A 1 238 ? -32.74460 -81.14132 34.45665 1.000 48.91705 235 LEU A O 1
ATOM 1106 N N . SER A 1 239 ? -30.50162 -81.22748 34.26422 1.000 52.14700 236 SER A N 1
ATOM 1107 C CA . SER A 1 239 ? -30.32391 -81.57661 35.67004 1.000 48.52996 236 SER A CA 1
ATOM 1108 C C . SER A 1 239 ? -30.78428 -80.44710 36.58254 1.000 56.55237 236 SER A C 1
ATOM 1109 O O . SER A 1 239 ? -31.41609 -80.69281 37.61696 1.000 59.80676 236 SER A O 1
ATOM 1112 N N . ALA A 1 240 ? -30.48122 -79.20014 36.21470 1.000 56.01295 237 ALA A N 1
ATOM 1113 C CA . ALA A 1 240 ? -30.89256 -78.07022 37.04116 1.000 58.03373 237 ALA A CA 1
ATOM 1114 C C . ALA A 1 240 ? -32.39268 -77.82349 36.93599 1.000 57.23585 237 ALA A C 1
ATOM 1115 O O . ALA A 1 240 ? -33.03849 -77.46949 37.92940 1.000 61.20204 237 ALA A O 1
ATOM 1117 N N . TYR A 1 241 ? -32.96165 -77.99268 35.73940 1.000 64.56482 238 TYR A N 1
ATOM 1118 C CA . TYR A 1 241 ? -34.41101 -77.90570 35.58445 1.000 58.99357 238 TYR A CA 1
ATOM 1119 C C . TYR A 1 241 ? -35.12044 -78.90964 36.48505 1.000 56.29127 238 TYR A C 1
ATOM 1120 O O . TYR A 1 241 ? -36.05559 -78.55815 37.21372 1.000 57.92344 238 TYR A O 1
ATOM 1129 N N . LEU A 1 242 ? -34.68835 -80.17189 36.44177 1.000 59.38755 239 LEU A N 1
ATOM 1130 C CA . LEU A 1 242 ? -35.33216 -81.20501 37.24620 1.000 52.68158 239 LEU A CA 1
ATOM 1131 C C . LEU A 1 242 ? -35.16057 -80.93117 38.73497 1.000 66.78241 239 LEU A C 1
ATOM 1132 O O . LEU A 1 242 ? -36.06820 -81.19578 39.53266 1.000 67.58657 239 LEU A O 1
ATOM 1137 N N . GLN A 1 243 ? -34.00140 -80.39900 39.12741 1.000 69.26508 240 GLN A N 1
ATOM 1138 C CA . GLN A 1 243 ? -33.77457 -80.05850 40.52834 1.000 76.18160 240 GLN A CA 1
ATOM 1139 C C . GLN A 1 243 ? -34.69507 -78.92895 40.97266 1.000 63.93160 240 GLN A C 1
ATOM 1140 O O . GLN A 1 243 ? -35.29673 -78.98814 42.05124 1.000 68.54615 240 GLN A O 1
ATOM 1146 N N . HIS A 1 244 ? -34.82189 -77.88968 40.14452 1.000 73.06157 241 HIS A N 1
ATOM 1147 C CA . HIS A 1 244 ? -35.62833 -76.73500 40.52291 1.000 53.33158 241 HIS A CA 1
ATOM 1148 C C . HIS A 1 244 ? -37.11355 -77.07244 40.55185 1.000 56.07321 241 HIS A C 1
ATOM 1149 O O . HIS A 1 244 ? -37.86425 -76.48631 41.34016 1.000 65.13857 241 HIS A O 1
ATOM 1156 N N . GLN A 1 245 ? -37.55753 -78.00487 39.70607 1.000 64.37229 242 GLN A N 1
ATOM 1157 C CA . GLN A 1 245 ? -38.95305 -78.42730 39.75364 1.000 65.81368 242 GLN A CA 1
ATOM 1158 C C . GLN A 1 245 ? -39.25037 -79.18808 41.03808 1.000 65.10100 242 GLN A C 1
ATOM 1159 O O . GLN A 1 245 ? -40.29362 -78.97484 41.66576 1.000 68.52164 242 GLN A O 1
ATOM 1165 N N . ILE A 1 246 ? -38.34438 -80.08021 41.44250 1.000 61.26319 243 ILE A N 1
ATOM 1166 C CA . ILE A 1 246 ? -38.55998 -80.86673 42.65254 1.000 66.06067 243 ILE A CA 1
ATOM 1167 C C . ILE A 1 246 ? -38.48119 -79.97715 43.88781 1.000 61.72049 243 ILE A C 1
ATOM 1168 O O . ILE A 1 246 ? -39.26454 -80.13191 44.83306 1.000 46.82465 243 ILE A O 1
ATOM 1173 N N . GLN A 1 247 ? -37.54920 -79.02063 43.89255 1.000 63.07235 244 GLN A N 1
ATOM 1174 C CA . GLN A 1 247 ? -37.37344 -78.15719 45.05603 1.000 62.78008 244 GLN A CA 1
ATOM 1175 C C . GLN A 1 247 ? -38.57000 -77.23365 45.25214 1.000 62.43659 244 GLN A C 1
ATOM 1176 O O . GLN A 1 247 ? -39.01334 -77.01545 46.38587 1.000 81.03661 244 GLN A O 1
ATOM 1182 N N . SER A 1 248 ? -39.10821 -76.68705 44.16474 1.000 71.47421 245 SER A N 1
ATOM 1183 C CA . SER A 1 248 ? -40.22668 -75.75829 44.24359 1.000 73.75459 245 SER A CA 1
ATOM 1184 C C . SER A 1 248 ? -41.58427 -76.43603 44.11901 1.000 65.91056 245 SER A C 1
ATOM 1185 O O . SER A 1 248 ? -42.60722 -75.76485 44.29647 1.000 67.74848 245 SER A O 1
ATOM 1188 N N . ASN A 1 249 ? -41.61724 -77.73991 43.82871 1.000 67.33213 246 ASN A N 1
ATOM 1189 C CA . ASN A 1 249 ? -42.86131 -78.44984 43.52020 1.000 74.35277 246 ASN A CA 1
ATOM 1190 C C . ASN A 1 249 ? -43.62906 -77.72559 42.41591 1.000 90.77336 246 ASN A C 1
ATOM 1191 O O . ASN A 1 249 ? -44.86211 -77.69952 42.39876 1.000 89.20870 246 ASN A O 1
ATOM 1196 N N . SER A 1 250 ? -42.89073 -77.12946 41.48298 1.000 86.70032 247 SER A N 1
ATOM 1197 C CA . SER A 1 250 ? -43.49256 -76.24829 40.49429 1.000 65.63305 247 SER A CA 1
ATOM 1198 C C . SER A 1 250 ? -44.37339 -77.02902 39.52868 1.000 68.38774 247 SER A C 1
ATOM 1199 O O . SER A 1 250 ? -44.06588 -78.16422 39.15393 1.000 63.59130 247 SER A O 1
ATOM 1202 N N . GLN A 1 251 ? -45.48386 -76.40862 39.13323 1.000 62.85193 248 GLN A N 1
ATOM 1203 C CA . GLN A 1 251 ? -46.39976 -76.96641 38.14770 1.000 52.85382 248 GLN A CA 1
ATOM 1204 C C . GLN A 1 251 ? -46.59081 -76.00132 36.98316 1.000 60.42210 248 GLN A C 1
ATOM 1205 O O . GLN A 1 251 ? -47.63250 -76.00575 36.32318 1.000 58.48910 248 GLN A O 1
ATOM 1211 N N . ASN A 1 252 ? -45.59100 -75.16679 36.73159 1.000 53.49310 249 ASN A N 1
ATOM 1212 C CA . ASN A 1 252 ? -45.66024 -74.18296 35.65747 1.000 43.43416 249 ASN A CA 1
ATOM 1213 C C . ASN A 1 252 ? -45.49673 -74.88143 34.31387 1.000 56.21759 249 ASN A C 1
ATOM 1214 O O . ASN A 1 252 ? -44.50101 -75.58989 34.11301 1.000 59.96349 249 ASN A O 1
ATOM 1219 N N . PRO A 1 253 ? -46.43926 -74.72978 33.37946 1.000 46.07035 250 PRO A N 1
ATOM 1220 C CA . PRO A 1 253 ? -46.25602 -75.34592 32.05633 1.000 50.36076 250 PRO A CA 1
ATOM 1221 C C . PRO A 1 253 ? -45.02206 -74.84854 31.32675 1.000 54.58135 250 PRO A C 1
ATOM 1222 O O . PRO A 1 253 ? -44.41289 -75.61290 30.56715 1.000 55.75674 250 PRO A O 1
ATOM 1226 N N . GLN A 1 254 ? -44.63051 -73.58843 31.53778 1.000 49.91696 251 GLN A N 1
ATOM 1227 C CA . GLN A 1 254 ? -43.43432 -73.06547 30.88594 1.000 45.91731 251 GLN A CA 1
ATOM 1228 C C . GLN A 1 254 ? -42.18145 -73.80745 31.32997 1.000 39.38564 251 GLN A C 1
ATOM 1229 O O . GLN A 1 254 ? -41.24707 -73.97431 30.53820 1.000 51.73525 251 GLN A O 1
ATOM 1235 N N . LEU A 1 255 ? -42.13937 -74.25696 32.58578 1.000 49.74107 252 LEU A N 1
ATOM 1236 C CA . LEU A 1 255 ? -40.98671 -75.01919 33.05354 1.000 52.91751 252 LEU A CA 1
ATOM 1237 C C . LEU A 1 255 ? -40.95752 -76.41021 32.43392 1.000 44.07935 252 LEU A C 1
ATOM 1238 O O . LEU A 1 255 ? -39.89567 -76.88694 32.01655 1.000 43.99246 252 LEU A O 1
ATOM 1243 N N . TYR A 1 256 ? -42.11188 -77.07900 32.36975 1.000 46.51376 253 TYR A N 1
ATOM 1244 C CA . TYR A 1 256 ? -42.17236 -78.37387 31.70098 1.000 50.75135 253 TYR A CA 1
ATOM 1245 C C . TYR A 1 256 ? -41.82996 -78.25144 30.22226 1.000 50.00562 253 TYR A C 1
ATOM 1246 O O . TYR A 1 256 ? -41.24162 -79.17095 29.64357 1.000 42.57248 253 TYR A O 1
ATOM 1255 N N . TYR A 1 257 ? -42.18204 -77.12688 29.59529 1.000 46.98645 254 TYR A N 1
ATOM 1256 C CA . TYR A 1 257 ? -41.80954 -76.92157 28.20009 1.000 43.07946 254 TYR A CA 1
ATOM 1257 C C . TYR A 1 257 ? -40.29684 -76.82425 28.04432 1.000 46.29961 254 TYR A C 1
ATOM 1258 O O . TYR A 1 257 ? -39.72373 -77.39812 27.11065 1.000 52.56629 254 TYR A O 1
ATOM 1267 N N . ARG A 1 258 ? -39.63123 -76.10137 28.94920 1.000 39.46515 255 ARG A N 1
ATOM 1268 C CA . ARG A 1 258 ? -38.17592 -76.01485 28.89035 1.000 47.20217 255 ARG A CA 1
ATOM 1269 C C . ARG A 1 258 ? -37.51864 -77.35502 29.19381 1.000 41.68165 255 ARG A C 1
ATOM 1270 O O . ARG A 1 258 ? -36.44009 -77.64644 28.66477 1.000 40.69235 255 ARG A O 1
ATOM 1278 N N . ILE A 1 259 ? -38.14324 -78.17805 30.03909 1.000 37.68217 256 ILE A N 1
ATOM 1279 C CA . ILE A 1 259 ? -37.59737 -79.50313 30.31613 1.000 42.25012 256 ILE A CA 1
ATOM 1280 C C . ILE A 1 259 ? -37.71125 -80.38966 29.08264 1.000 44.95464 256 ILE A C 1
ATOM 1281 O O . ILE A 1 259 ? -36.77175 -81.11416 28.73046 1.000 43.01554 256 ILE A O 1
ATOM 1286 N N . GLY A 1 260 ? -38.85875 -80.34060 28.40215 1.000 41.84670 257 GLY A N 1
ATOM 1287 C CA . GLY A 1 260 ? -39.01474 -81.09162 27.16925 1.000 44.89452 257 GLY A CA 1
ATOM 1288 C C . GLY A 1 260 ? -38.08728 -80.62778 26.06475 1.000 42.86229 257 GLY A C 1
ATOM 1289 O O . GLY A 1 260 ? -37.66447 -81.43189 25.22905 1.000 39.74067 257 GLY A O 1
ATOM 1290 N N . ILE A 1 261 ? -37.76186 -79.33304 26.03788 1.000 44.03776 258 ILE A N 1
ATOM 1291 C CA . ILE A 1 261 ? -36.80023 -78.83192 25.06066 1.000 43.11280 258 ILE A CA 1
ATOM 1292 C C . ILE A 1 261 ? -35.41502 -79.39691 25.34572 1.000 40.06312 258 ILE A C 1
ATOM 1293 O O . ILE A 1 261 ? -34.68131 -79.77804 24.42502 1.000 42.87840 258 ILE A O 1
ATOM 1298 N N . ALA A 1 262 ? -35.03935 -79.46811 26.62494 1.000 45.46619 259 ALA A N 1
ATOM 1299 C CA . ALA A 1 262 ? -33.75203 -80.04775 26.99370 1.000 36.37966 259 ALA A CA 1
ATOM 1300 C C . ALA A 1 262 ? -33.69665 -81.52896 26.63877 1.000 44.16295 259 ALA A C 1
ATOM 1301 O O . ALA A 1 262 ? -32.71593 -82.00144 26.05335 1.000 40.02838 259 ALA A O 1
ATOM 1303 N N . TYR A 1 263 ? -34.74311 -82.28075 26.99499 1.000 40.66574 260 TYR A N 1
ATOM 1304 C CA . TYR A 1 263 ? -34.82991 -83.67916 26.58333 1.000 38.50062 260 TYR A CA 1
ATOM 1305 C C . TYR A 1 263 ? -34.71573 -83.82226 25.07000 1.000 42.49186 260 TYR A C 1
ATOM 1306 O O . TYR A 1 263 ? -34.13041 -84.79186 24.57322 1.000 48.67992 260 TYR A O 1
ATOM 1315 N N . GLU A 1 264 ? -35.27268 -82.86751 24.32029 1.000 45.32454 261 GLU A N 1
ATOM 1316 C CA . GLU A 1 264 ? -35.25787 -82.96874 22.86435 1.000 35.92315 261 GLU A CA 1
ATOM 1317 C C . GLU A 1 264 ? -33.85004 -82.78268 22.31015 1.000 36.04417 261 GLU A C 1
ATOM 1318 O O . GLU A 1 264 ? -33.42911 -83.52088 21.41157 1.000 46.55348 261 GLU A O 1
ATOM 1324 N N . ARG A 1 265 ? -33.10307 -81.81241 22.83597 1.000 35.75705 262 ARG A N 1
ATOM 1325 C CA . ARG A 1 265 ? -31.74421 -81.57201 22.36873 1.000 43.23152 262 ARG A CA 1
ATOM 1326 C C . ARG A 1 265 ? -30.74516 -82.58766 22.90715 1.000 46.30618 262 ARG A C 1
ATOM 1327 O O . ARG A 1 265 ? -29.57521 -82.55331 22.50948 1.000 43.98813 262 ARG A O 1
ATOM 1335 N N . LEU A 1 266 ? -31.16991 -83.47872 23.80005 1.000 43.31529 263 LEU A N 1
ATOM 1336 C CA . LEU A 1 266 ? -30.36977 -84.62432 24.20636 1.000 40.55475 263 LEU A CA 1
ATOM 1337 C C . LEU A 1 266 ? -30.76794 -85.89563 23.47155 1.000 41.67634 263 LEU A C 1
ATOM 1338 O O . LEU A 1 266 ? -30.22786 -86.96398 23.77205 1.000 51.93847 263 LEU A O 1
ATOM 1343 N N . TYR A 1 267 ? -31.69989 -85.79998 22.52086 1.000 41.47258 264 TYR A N 1
ATOM 1344 C CA . TYR A 1 267 ? -32.18410 -86.94166 21.74300 1.000 47.66108 264 TYR A CA 1
ATOM 1345 C C . TYR A 1 267 ? -32.78151 -88.03121 22.63185 1.000 47.25946 264 TYR A C 1
ATOM 1346 O O . TYR A 1 267 ? -32.72133 -89.21858 22.30395 1.000 55.26823 264 TYR A O 1
ATOM 1355 N N . GLN A 1 268 ? -33.36206 -87.63501 23.76571 1.000 41.17102 265 GLN A N 1
ATOM 1356 C CA . GLN A 1 268 ? -34.20438 -88.52294 24.56671 1.000 44.54777 265 GLN A CA 1
ATOM 1357 C C . GLN A 1 268 ? -35.65087 -88.19358 24.21013 1.000 45.45021 265 GLN A C 1
ATOM 1358 O O . GLN A 1 268 ? -36.33871 -87.43344 24.89166 1.000 46.66249 265 GLN A O 1
ATOM 1364 N N . TRP A 1 269 ? -36.11037 -88.79172 23.10919 1.000 45.45661 266 TRP A N 1
ATOM 1365 C CA . TRP A 1 269 ? -37.34058 -88.33465 22.47130 1.000 51.02762 266 TRP A CA 1
ATOM 1366 C C . TRP A 1 269 ? -38.57542 -88.72963 23.27125 1.000 41.68661 266 TRP A C 1
ATOM 1367 O O . TRP A 1 269 ? -39.53533 -87.95478 23.35774 1.000 46.84830 266 TRP A O 1
ATOM 1378 N N . THR A 1 270 ? -38.57801 -89.92921 23.85598 1.000 43.90182 267 THR A N 1
ATOM 1379 C CA . THR A 1 270 ? -39.74134 -90.36820 24.62126 1.000 44.12279 267 THR A CA 1
ATOM 1380 C C . THR A 1 270 ? -39.95509 -89.48705 25.84586 1.000 43.69774 267 THR A C 1
ATOM 1381 O O . THR A 1 270 ? -41.08170 -89.06642 26.13213 1.000 43.65262 267 THR A O 1
ATOM 1385 N N . LYS A 1 271 ? -38.87942 -89.19102 26.57996 1.000 39.74062 268 LYS A N 1
ATOM 1386 C CA . LYS A 1 271 ? -38.99542 -88.28393 27.71739 1.000 45.26278 268 LYS A CA 1
ATOM 1387 C C . LYS A 1 271 ? -39.36422 -86.87797 27.26271 1.000 40.36033 268 LYS A C 1
ATOM 1388 O O . LYS A 1 271 ? -40.09725 -86.16714 27.95918 1.000 45.43432 268 LYS A O 1
ATOM 1394 N N . SER A 1 272 ? -38.86941 -86.46216 26.09462 1.000 44.09221 269 SER A N 1
ATOM 1395 C CA . SER A 1 272 ? -39.23373 -85.15449 25.55961 1.000 43.27661 269 SER A CA 1
ATOM 1396 C C . SER A 1 272 ? -40.71158 -85.09973 25.19762 1.000 42.53887 269 SER A C 1
ATOM 1397 O O . SER A 1 272 ? -41.39718 -84.11784 25.50582 1.000 37.98477 269 SER A O 1
ATOM 1400 N N . ALA A 1 273 ? -41.21978 -86.14951 24.55045 1.000 41.84609 270 ALA A N 1
ATOM 1401 C CA . ALA A 1 273 ? -42.60948 -86.15168 24.10710 1.000 42.42692 270 ALA A CA 1
ATOM 1402 C C . ALA A 1 273 ? -43.56877 -86.15351 25.29085 1.000 43.34765 270 ALA A C 1
ATOM 1403 O O . ALA A 1 273 ? -44.52522 -85.37056 25.32820 1.000 46.83499 270 ALA A O 1
ATOM 1405 N N . THR A 1 274 ? -43.33071 -87.03031 26.26933 1.000 40.40039 271 THR A N 1
ATOM 1406 C CA . THR A 1 274 ? -44.21440 -87.09457 27.42835 1.000 46.92756 271 THR A CA 1
ATOM 1407 C C . THR A 1 274 ? -44.13245 -85.82918 28.27153 1.000 44.23031 271 THR A C 1
ATOM 1408 O O . THR A 1 274 ? -45.13063 -85.42799 28.88018 1.000 42.14180 271 THR A O 1
ATOM 1412 N N . THR A 1 275 ? -42.96311 -85.18809 28.31993 1.000 36.21291 272 THR A N 1
ATOM 1413 C CA . THR A 1 275 ? -42.84377 -83.94041 29.06629 1.000 37.19173 272 THR A CA 1
ATOM 1414 C C . THR A 1 275 ? -43.58962 -82.81040 28.36630 1.000 41.79825 272 THR A C 1
ATOM 1415 O O . THR A 1 275 ? -44.23729 -81.98613 29.02309 1.000 46.44508 272 THR A O 1
ATOM 1419 N N . PHE A 1 276 ? -43.51571 -82.75969 27.03270 1.000 40.14229 273 PHE A N 1
ATOM 1420 C CA . PHE A 1 276 ? -44.29140 -81.77363 26.28559 1.000 35.28921 273 PHE A CA 1
ATOM 1421 C C . PHE A 1 276 ? -45.78727 -81.97237 26.49534 1.000 44.52740 273 PHE A C 1
ATOM 1422 O O . PHE A 1 276 ? -46.54360 -80.99809 26.58544 1.000 47.19397 273 PHE A O 1
ATOM 1430 N N . GLU A 1 277 ? -46.23514 -83.22854 26.57222 1.000 48.15480 274 GLU A N 1
ATOM 1431 C CA . GLU A 1 277 ? -47.65819 -83.48766 26.76260 1.000 42.70988 274 GLU A CA 1
ATOM 1432 C C . GLU A 1 277 ? -48.13622 -83.02468 28.13422 1.000 54.92797 274 GLU A C 1
ATOM 1433 O O . GLU A 1 277 ? -49.28452 -82.58743 28.27094 1.000 64.46571 274 GLU A O 1
ATOM 1439 N N . GLN A 1 278 ? -47.27950 -83.10497 29.15588 1.000 56.16742 275 GLN A N 1
ATOM 1440 C CA . GLN A 1 278 ? -47.63643 -82.54732 30.45738 1.000 61.73211 275 GLN A CA 1
ATOM 1441 C C . GLN A 1 278 ? -47.76492 -81.03149 30.38345 1.000 55.87368 275 GLN A C 1
ATOM 1442 O O . GLN A 1 278 ? -48.74987 -80.45783 30.86308 1.000 60.63521 275 GLN A O 1
ATOM 1448 N N . ALA A 1 279 ? -46.77285 -80.36559 29.78438 1.000 42.48565 276 ALA A N 1
ATOM 1449 C CA . ALA A 1 279 ? -46.82921 -78.91458 29.64129 1.000 47.77817 276 ALA A CA 1
ATOM 1450 C C . ALA A 1 279 ? -48.06576 -78.47563 28.87043 1.000 58.72254 276 ALA A C 1
ATOM 1451 O O . ALA A 1 279 ? -48.61021 -77.39633 29.13014 1.000 56.74735 276 ALA A O 1
ATOM 1453 N N . ILE A 1 280 ? -48.52445 -79.29671 27.92584 1.000 52.48166 277 ILE A N 1
ATOM 1454 C CA . ILE A 1 280 ? -49.74873 -78.98404 27.19740 1.000 56.25948 277 ILE A CA 1
ATOM 1455 C C . ILE A 1 280 ? -50.96548 -79.22154 28.08312 1.000 52.86689 277 ILE A C 1
ATOM 1456 O O . ILE A 1 280 ? -51.88598 -78.39724 28.13850 1.000 51.31426 277 ILE A O 1
ATOM 1461 N N . ILE A 1 281 ? -50.98227 -80.35100 28.79532 1.000 51.36049 278 ILE A N 1
ATOM 1462 C CA . ILE A 1 281 ? -52.11960 -80.68231 29.64970 1.000 53.97012 278 ILE A CA 1
ATOM 1463 C C . ILE A 1 281 ? -52.24047 -79.67936 30.79050 1.000 52.34127 278 ILE A C 1
ATOM 1464 O O . ILE A 1 281 ? -53.34345 -79.23500 31.13300 1.000 51.57483 278 ILE A O 1
ATOM 1469 N N . LEU A 1 282 ? -51.10991 -79.29310 31.38559 1.000 58.95160 279 LEU A N 1
ATOM 1470 C CA . LEU A 1 282 ? -51.11884 -78.29785 32.45151 1.000 56.94675 279 LEU A CA 1
ATOM 1471 C C . LEU A 1 282 ? -51.39865 -76.88826 31.94624 1.000 52.73128 279 LEU A C 1
ATOM 1472 O O . LEU A 1 282 ? -51.56561 -75.98021 32.76752 1.000 46.70651 279 LEU A O 1
ATOM 1477 N N . SER A 1 283 ? -51.45369 -76.68217 30.63215 1.000 56.31650 280 SER A N 1
ATOM 1478 C CA . SER A 1 283 ? -51.63454 -75.34735 30.07911 1.000 50.62706 280 SER A CA 1
ATOM 1479 C C . SER A 1 283 ? -53.09865 -74.93179 30.12305 1.000 56.60832 280 SER A C 1
ATOM 1480 O O . SER A 1 283 ? -54.00055 -75.74979 29.91805 1.000 54.02337 280 SER A O 1
ATOM 1483 N N . GLU A 1 284 ? -53.32568 -73.64436 30.39413 1.000 56.29010 281 GLU A N 1
ATOM 1484 C CA . GLU A 1 284 ? -54.68262 -73.10736 30.40086 1.000 53.88466 281 GLU A CA 1
ATOM 1485 C C . GLU A 1 284 ? -55.32988 -73.25062 29.02957 1.000 60.29402 281 GLU A C 1
ATOM 1486 O O . GLU A 1 284 ? -56.47658 -73.69758 28.91093 1.000 56.47307 281 GLU A O 1
ATOM 1492 N N . ILE A 1 285 ? -54.60308 -72.87329 27.98099 1.000 65.76140 282 ILE A N 1
ATOM 1493 C CA . ILE A 1 285 ? -55.05417 -72.99465 26.60129 1.000 47.46408 282 ILE A CA 1
ATOM 1494 C C . ILE A 1 285 ? -53.97699 -73.73736 25.82562 1.000 47.79712 282 ILE A C 1
ATOM 1495 O O . ILE A 1 285 ? -52.79166 -73.40405 25.93294 1.000 64.51386 282 ILE A O 1
ATOM 1500 N N . MET A 1 286 ? -54.38367 -74.74596 25.05751 1.000 53.56896 283 MET A N 1
ATOM 1501 C CA . MET A 1 286 ? -53.42385 -75.53177 24.29325 1.000 63.64755 283 MET A CA 1
ATOM 1502 C C . MET A 1 286 ? -52.73027 -74.66576 23.24985 1.000 54.22254 283 MET A C 1
ATOM 1503 O O . MET A 1 286 ? -53.38289 -73.97292 22.46396 1.000 42.56059 283 MET A O 1
ATOM 1508 N N . ASN A 1 287 ? -51.40081 -74.71144 23.24629 1.000 48.57749 284 ASN A N 1
ATOM 1509 C CA . ASN A 1 287 ? -50.59415 -73.94387 22.30874 1.000 41.38295 284 ASN A CA 1
ATOM 1510 C C . ASN A 1 287 ? -50.34400 -74.76663 21.05123 1.000 52.39145 284 ASN A C 1
ATOM 1511 O O . ASN A 1 287 ? -49.93621 -75.92990 21.13419 1.000 41.48744 284 ASN A O 1
ATOM 1516 N N . ALA A 1 288 ? -50.59021 -74.15837 19.88799 1.000 45.33246 285 ALA A N 1
ATOM 1517 C CA . ALA A 1 288 ? -50.37136 -74.86171 18.62774 1.000 43.10270 285 ALA A CA 1
ATOM 1518 C C . ALA A 1 288 ? -48.89507 -75.17354 18.41611 1.000 41.30906 285 ALA A C 1
ATOM 1519 O O . ALA A 1 288 ? -48.54698 -76.25942 17.93721 1.000 40.25637 285 ALA A O 1
ATOM 1521 N N . ASN A 1 289 ? -48.01320 -74.23370 18.76533 1.000 36.56632 286 ASN A N 1
ATOM 1522 C CA . ASN A 1 289 ? -46.58039 -74.48257 18.64270 1.000 36.72793 286 ASN A CA 1
ATOM 1523 C C . ASN A 1 289 ? -46.13934 -75.61675 19.55799 1.000 45.59997 286 ASN A C 1
ATOM 1524 O O . ASN A 1 289 ? -45.33485 -76.46831 19.16112 1.000 37.60551 286 ASN A O 1
ATOM 1529 N N . TRP A 1 290 ? -46.65578 -75.64314 20.78942 1.000 46.52374 287 TRP A N 1
ATOM 1530 C CA . TRP A 1 290 ? -46.31431 -76.71970 21.71353 1.000 47.21750 287 TRP A CA 1
ATOM 1531 C C . TRP A 1 290 ? -46.83196 -78.06137 21.21055 1.000 45.76841 287 TRP A C 1
ATOM 1532 O O . TRP A 1 290 ? -46.16169 -79.09004 21.36034 1.000 39.38239 287 TRP A O 1
ATOM 1543 N N . CYS A 1 291 ? -48.02530 -78.07034 20.61008 1.000 36.80542 288 CYS A N 1
ATOM 1544 C CA . CYS A 1 291 ? -48.58172 -79.31435 20.08882 1.000 38.80031 288 CYS A CA 1
ATOM 1545 C C . CYS A 1 291 ? -47.72457 -79.88544 18.96856 1.000 46.49976 288 CYS A C 1
ATOM 1546 O O . CYS A 1 291 ? -47.64383 -81.10915 18.81125 1.000 41.70958 288 CYS A O 1
ATOM 1549 N N . PHE A 1 292 ? -47.07777 -79.02141 18.18329 1.000 46.07465 289 PHE A N 1
ATOM 1550 C CA . PHE A 1 292 ? -46.18095 -79.50720 17.14036 1.000 37.77245 289 PHE A CA 1
ATOM 1551 C C . PHE A 1 292 ? -44.90049 -80.07849 17.73466 1.000 44.14393 289 PHE A C 1
ATOM 1552 O O . PHE A 1 292 ? -44.43098 -81.13911 17.30544 1.000 41.74493 289 PHE A O 1
ATOM 1560 N N . LYS A 1 293 ? -44.31755 -79.38555 18.71716 1.000 41.79395 290 LYS A N 1
ATOM 1561 C CA . LYS A 1 293 ? -43.10778 -79.88803 19.36202 1.000 36.58233 290 LYS A CA 1
ATOM 1562 C C . LYS A 1 293 ? -43.35766 -81.23752 20.02060 1.000 38.27328 290 LYS A C 1
ATOM 1563 O O . LYS A 1 293 ? -42.47428 -82.10264 20.03875 1.000 41.75449 290 LYS A O 1
ATOM 1569 N N . CYS A 1 294 ? -44.55807 -81.43511 20.56782 1.000 38.18079 291 CYS A N 1
ATOM 1570 C CA . CYS A 1 294 ? -44.89482 -82.71929 21.17158 1.000 44.02062 291 CYS A CA 1
ATOM 1571 C C . CYS A 1 294 ? -45.05999 -83.79434 20.10417 1.000 42.86350 291 CYS A C 1
ATOM 1572 O O . CYS A 1 294 ? -44.54957 -84.91140 20.24834 1.000 49.24750 291 CYS A O 1
ATOM 1575 N N . GLY A 1 295 ? -45.76943 -83.47266 19.01984 1.000 43.52025 292 GLY A N 1
ATOM 1576 C CA . GLY A 1 295 ? -45.91970 -84.42863 17.93678 1.000 49.27623 292 GLY A CA 1
ATOM 1577 C C . GLY A 1 295 ? -44.61405 -84.72886 17.22960 1.000 52.63122 292 GLY A C 1
ATOM 1578 O O . GLY A 1 295 ? -44.40636 -85.84626 16.74769 1.000 54.20943 292 GLY A O 1
ATOM 1579 N N . GLN A 1 296 ? -43.71884 -83.74119 17.15570 1.000 47.68128 293 GLN A N 1
ATOM 1580 C CA . GLN A 1 296 ? -42.40179 -83.97177 16.57142 1.000 40.48633 293 GLN A CA 1
ATOM 1581 C C . GLN A 1 296 ? -41.59652 -84.95293 17.41327 1.000 48.11902 293 GLN A C 1
ATOM 1582 O O . GLN A 1 296 ? -41.01965 -85.91333 16.88970 1.000 36.04635 293 GLN A O 1
ATOM 1588 N N . ALA A 1 297 ? -41.54770 -84.72431 18.72840 1.000 46.75840 294 ALA A N 1
ATOM 1589 C CA . ALA A 1 297 ? -40.82186 -85.62965 19.61176 1.000 38.00226 294 ALA A CA 1
ATOM 1590 C C . ALA A 1 297 ? -41.43783 -87.02109 19.61458 1.000 37.90949 294 ALA A C 1
ATOM 1591 O O . ALA A 1 297 ? -40.71754 -88.01848 19.73814 1.000 42.84323 294 ALA A O 1
ATOM 1593 N N . TYR A 1 298 ? -42.76271 -87.11124 19.47706 1.000 37.69044 295 TYR A N 1
ATOM 1594 C CA . TYR A 1 298 ? -43.40394 -88.41938 19.42310 1.000 47.59044 295 TYR A CA 1
ATOM 1595 C C . TYR A 1 298 ? -43.08033 -89.13898 18.12224 1.000 45.13775 295 TYR A C 1
ATOM 1596 O O . TYR A 1 298 ? -43.00991 -90.37321 18.09807 1.000 46.28621 295 TYR A O 1
ATOM 1605 N N . GLU A 1 299 ? -42.88329 -88.38803 17.03629 1.000 39.88928 296 GLU A N 1
ATOM 1606 C CA . GLU A 1 299 ? -42.44447 -88.99109 15.78213 1.000 49.80395 296 GLU A CA 1
ATOM 1607 C C . GLU A 1 299 ? -41.03513 -89.55290 15.90936 1.000 50.84098 296 GLU A C 1
ATOM 1608 O O . GLU A 1 299 ? -40.77411 -90.69762 15.52170 1.000 53.17121 296 GLU A O 1
ATOM 1614 N N . ARG A 1 300 ? -40.10997 -88.75495 16.44873 1.000 40.63627 297 ARG A N 1
ATOM 1615 C CA . ARG A 1 300 ? -38.73352 -89.21308 16.60111 1.000 34.72996 297 ARG A CA 1
ATOM 1616 C C . ARG A 1 300 ? -38.63963 -90.38121 17.57436 1.000 40.14106 297 ARG A C 1
ATOM 1617 O O . ARG A 1 300 ? -37.73456 -91.21547 17.45870 1.000 42.44274 297 ARG A O 1
ATOM 1625 N N . ALA A 1 301 ? -39.56012 -90.45785 18.53534 1.000 52.43147 298 ALA A N 1
ATOM 1626 C CA . ALA A 1 301 ? -39.66604 -91.61093 19.41915 1.000 48.97738 298 ALA A CA 1
ATOM 1627 C C . ALA A 1 301 ? -40.43876 -92.76090 18.78819 1.000 49.19989 298 ALA A C 1
ATOM 1628 O O . ALA A 1 301 ? -40.53508 -93.83053 19.40037 1.000 42.30767 298 ALA A O 1
ATOM 1630 N N . GLU A 1 302 ? -40.99114 -92.55543 17.58998 1.000 46.74661 299 GLU A N 1
ATOM 1631 C CA . GLU A 1 302 ? -41.69814 -93.58594 16.82556 1.000 49.25414 299 GLU A CA 1
ATOM 1632 C C . GLU A 1 302 ? -42.95884 -94.07636 17.53494 1.000 47.57589 299 GLU A C 1
ATOM 1633 O O . GLU A 1 302 ? -43.31270 -95.25478 17.45102 1.000 52.01030 299 GLU A O 1
ATOM 1639 N N . ASN A 1 303 ? -43.64965 -93.17749 18.23340 1.000 43.36750 300 ASN A N 1
ATOM 1640 C CA . ASN A 1 303 ? -45.01418 -93.42243 18.70004 1.000 45.73853 300 ASN A CA 1
ATOM 1641 C C . ASN A 1 303 ? -45.93169 -92.69959 17.71962 1.000 56.63440 300 ASN A C 1
ATOM 1642 O O . ASN A 1 303 ? -46.24720 -91.52143 17.88577 1.000 59.89077 300 ASN A O 1
ATOM 1647 N N . PHE A 1 304 ? -46.36180 -93.42183 16.68224 1.000 44.38313 301 PHE A N 1
ATOM 1648 C CA . PHE A 1 304 ? -47.04547 -92.77542 15.56729 1.000 46.36659 301 PHE A CA 1
ATOM 1649 C C . PHE A 1 304 ? -48.47292 -92.37569 15.91944 1.000 57.84420 301 PHE A C 1
ATOM 1650 O O . PHE A 1 304 ? -48.97848 -91.37859 15.39128 1.000 57.34944 301 PHE A O 1
ATOM 1658 N N . GLU A 1 305 ? -49.14339 -93.13167 16.79364 1.000 55.17095 302 GLU A N 1
ATOM 1659 C CA . GLU A 1 305 ? -50.49396 -92.74585 17.19302 1.000 58.27291 302 GLU A CA 1
ATOM 1660 C C . GLU A 1 305 ? -50.47702 -91.45430 18.00131 1.000 53.46766 302 GLU A C 1
ATOM 1661 O O . GLU A 1 305 ? -51.30618 -90.56363 17.77744 1.000 51.40709 302 GLU A O 1
ATOM 1667 N N . LYS A 1 306 ? -49.53727 -91.33306 18.94304 1.000 50.22997 303 LYS A N 1
ATOM 1668 C CA . LYS A 1 306 ? -49.40475 -90.09142 19.69652 1.000 54.38147 303 LYS A CA 1
ATOM 1669 C C . LYS A 1 306 ? -48.87985 -88.95944 18.82384 1.000 48.98940 303 LYS A C 1
ATOM 1670 O O . LYS A 1 306 ? -49.25756 -87.79927 19.02373 1.000 51.14727 303 LYS A O 1
ATOM 1676 N N . SER A 1 307 ? -48.01440 -89.27350 17.85672 1.000 49.23164 304 SER A N 1
ATOM 1677 C CA . SER A 1 307 ? -47.49490 -88.24438 16.96067 1.000 47.35869 304 SER A CA 1
ATOM 1678 C C . SER A 1 307 ? -48.60450 -87.66264 16.09459 1.000 47.08707 304 SER A C 1
ATOM 1679 O O . SER A 1 307 ? -48.70705 -86.44106 15.93152 1.000 44.59117 304 SER A O 1
ATOM 1682 N N . ALA A 1 308 ? -49.44562 -88.52828 15.52493 1.000 48.25943 305 ALA A N 1
ATOM 1683 C CA . ALA A 1 308 ? -50.56801 -88.04981 14.72671 1.000 35.53348 305 ALA A CA 1
ATOM 1684 C C . ALA A 1 308 ? -51.58029 -87.29924 15.58125 1.000 38.17001 305 ALA A C 1
ATOM 1685 O O . ALA A 1 308 ? -52.22155 -86.35703 15.10110 1.000 36.63250 305 ALA A O 1
ATOM 1687 N N . GLU A 1 309 ? -51.73317 -87.69865 16.84519 1.000 36.15284 306 GLU A N 1
ATOM 1688 C CA . GLU A 1 309 ? -52.69193 -87.03639 17.72286 1.000 39.04391 306 GLU A CA 1
ATOM 1689 C C . GLU A 1 309 ? -52.33921 -85.56812 17.92218 1.000 46.66979 306 GLU A C 1
ATOM 1690 O O . GLU A 1 309 ? -53.21742 -84.69914 17.87270 1.000 37.85461 306 GLU A O 1
ATOM 1696 N N . PHE A 1 310 ? -51.05863 -85.26958 18.13849 1.000 41.48893 307 PHE A N 1
ATOM 1697 C CA . PHE A 1 310 ? -50.64024 -83.90701 18.43629 1.000 39.95570 307 PHE A CA 1
ATOM 1698 C C . PHE A 1 310 ? -50.25211 -83.11296 17.19784 1.000 40.77867 307 PHE A C 1
ATOM 1699 O O . PHE A 1 310 ? -50.27499 -81.87767 17.24240 1.000 50.26213 307 PHE A O 1
ATOM 1707 N N . TYR A 1 311 ? -49.89396 -83.78168 16.09932 1.000 39.60901 308 TYR A N 1
ATOM 1708 C CA . TYR A 1 311 ? -49.83993 -83.08744 14.81764 1.000 39.13775 308 TYR A CA 1
ATOM 1709 C C . TYR A 1 311 ? -51.22358 -82.59892 14.41508 1.000 41.30540 308 TYR A C 1
ATOM 1710 O O . TYR A 1 311 ? -51.36934 -81.50676 13.85363 1.000 40.02425 308 TYR A O 1
ATOM 1719 N N . GLN A 1 312 ? -52.25308 -83.39950 14.69814 1.000 39.55814 309 GLN A N 1
ATOM 1720 C CA . GLN A 1 312 ? -53.62128 -82.98820 14.40781 1.000 41.19042 309 GLN A CA 1
ATOM 1721 C C . GLN A 1 312 ? -54.01252 -81.77462 15.24239 1.000 46.75301 309 GLN A C 1
ATOM 1722 O O . GLN A 1 312 ? -54.60461 -80.81942 14.72805 1.000 48.83295 309 GLN A O 1
ATOM 1728 N N . GLU A 1 313 ? -53.68473 -81.79593 16.53961 1.000 43.61259 310 GLU A N 1
ATOM 1729 C CA . GLU A 1 313 ? -53.93488 -80.63685 17.39291 1.000 40.38656 310 GLU A CA 1
ATOM 1730 C C . GLU A 1 313 ? -53.22920 -79.39575 16.86169 1.000 42.55268 310 GLU A C 1
ATOM 1731 O O . GLU A 1 313 ? -53.79738 -78.29769 16.86935 1.000 42.34299 310 GLU A O 1
ATOM 1737 N N . ALA A 1 314 ? -51.99009 -79.55355 16.39021 1.000 44.73973 311 ALA A N 1
ATOM 1738 C CA . ALA A 1 314 ? -51.19842 -78.40243 15.96625 1.000 47.78468 311 ALA A CA 1
ATOM 1739 C C . ALA A 1 314 ? -51.83253 -77.69805 14.77203 1.000 50.12395 311 ALA A C 1
ATOM 1740 O O . ALA A 1 314 ? -51.94430 -76.46708 14.75202 1.000 48.55936 311 ALA A O 1
ATOM 1742 N N . VAL A 1 315 ? -52.25239 -78.46140 13.76089 1.000 33.22853 312 VAL A N 1
ATOM 1743 C CA . VAL A 1 315 ? -52.85803 -77.84185 12.58597 1.000 36.63182 312 VAL A CA 1
ATOM 1744 C C . VAL A 1 315 ? -54.28470 -77.37722 12.84989 1.000 43.90418 312 VAL A C 1
ATOM 1745 O O . VAL A 1 315 ? -54.77385 -76.48265 12.14875 1.000 50.85676 312 VAL A O 1
ATOM 1749 N N . LYS A 1 316 ? -54.96764 -77.95627 13.84160 1.000 40.19208 313 LYS A N 1
ATOM 1750 C CA . LYS A 1 316 ? -56.31239 -77.50011 14.17748 1.000 35.07759 313 LYS A CA 1
ATOM 1751 C C . LYS A 1 316 ? -56.29129 -76.13709 14.85570 1.000 45.50109 313 LYS A C 1
ATOM 1752 O O . LYS A 1 316 ? -57.23554 -75.35443 14.70084 1.000 43.45511 313 LYS A O 1
ATOM 1758 N N . ARG A 1 317 ? -55.23157 -75.83478 15.60375 1.000 38.81492 314 ARG A N 1
ATOM 1759 C CA . ARG A 1 317 ? -55.17373 -74.63686 16.42777 1.000 37.73223 314 ARG A CA 1
ATOM 1760 C C . ARG A 1 317 ? -54.18379 -73.60144 15.91401 1.000 40.55861 314 ARG A C 1
ATOM 1761 O O . ARG A 1 317 ? -54.02457 -72.55141 16.54532 1.000 49.33338 314 ARG A O 1
ATOM 1769 N N . SER A 1 318 ? -53.51721 -73.86316 14.79287 1.000 38.78828 315 SER A N 1
ATOM 1770 C CA . SER A 1 318 ? -52.53456 -72.92619 14.26312 1.000 39.76604 315 SER A CA 1
ATOM 1771 C C . SER A 1 318 ? -53.23980 -71.72870 13.63809 1.000 44.65980 315 SER A C 1
ATOM 1772 O O . SER A 1 318 ? -54.04152 -71.88586 12.71141 1.000 42.58659 315 SER A O 1
ATOM 1775 N N . ASP A 1 319 ? -52.94306 -70.53094 14.14774 1.000 56.87154 316 ASP A N 1
ATOM 1776 C CA . ASP A 1 319 ? -53.53677 -69.32095 13.58806 1.000 42.76147 316 ASP A CA 1
ATOM 1777 C C . ASP A 1 319 ? -53.04758 -69.08042 12.16614 1.000 37.82882 316 ASP A C 1
ATOM 1778 O O . ASP A 1 319 ? -53.84372 -68.79661 11.26411 1.000 50.99777 316 ASP A O 1
ATOM 1783 N N . ASN A 1 320 ? -51.74143 -69.18927 11.94865 1.000 37.77122 317 ASN A N 1
ATOM 1784 C CA . ASN A 1 320 ? -51.15706 -69.01210 10.62936 1.000 36.93429 317 ASN A CA 1
ATOM 1785 C C . ASN A 1 320 ? -51.01733 -70.35732 9.93082 1.000 41.17065 317 ASN A C 1
ATOM 1786 O O . ASN A 1 320 ? -50.90315 -71.40472 10.57352 1.000 46.08928 317 ASN A O 1
ATOM 1791 N N . TYR A 1 321 ? -51.03098 -70.32064 8.60148 1.000 49.21295 318 TYR A N 1
ATOM 1792 C CA . TYR A 1 321 ? -50.88138 -71.54579 7.83229 1.000 36.94260 318 TYR A CA 1
ATOM 1793 C C . TYR A 1 321 ? -49.45285 -72.06191 7.93599 1.000 37.59563 318 TYR A C 1
ATOM 1794 O O . TYR A 1 321 ? -48.48879 -71.29560 7.84948 1.000 36.85946 318 TYR A O 1
ATOM 1803 N N . ASN A 1 322 ? -49.32124 -73.37345 8.12729 1.000 33.13696 319 ASN A N 1
ATOM 1804 C CA . ASN A 1 322 ? -48.02095 -74.03350 8.24832 1.000 36.99722 319 ASN A CA 1
ATOM 1805 C C . ASN A 1 322 ? -48.04583 -75.29205 7.38792 1.000 43.15523 319 ASN A C 1
ATOM 1806 O O . ASN A 1 322 ? -48.51594 -76.34356 7.83257 1.000 44.74114 319 ASN A O 1
ATOM 1811 N N . ASP A 1 323 ? -47.54275 -75.17461 6.15546 1.000 50.86264 320 ASP A N 1
ATOM 1812 C CA . ASP A 1 323 ? -47.50308 -76.31921 5.25041 1.000 33.29112 320 ASP A CA 1
ATOM 1813 C C . ASP A 1 323 ? -46.67192 -77.45725 5.82585 1.000 38.78934 320 ASP A C 1
ATOM 1814 O O . ASP A 1 323 ? -46.97471 -78.63231 5.58757 1.000 33.35762 320 ASP A O 1
ATOM 1819 N N . TYR A 1 324 ? -45.61959 -77.12580 6.57753 1.000 50.03458 321 TYR A N 1
ATOM 1820 C CA . TYR A 1 324 ? -44.78591 -78.14937 7.19882 1.000 33.51745 321 TYR A CA 1
ATOM 1821 C C . TYR A 1 324 ? -45.59911 -79.03120 8.13790 1.000 36.45114 321 TYR A C 1
ATOM 1822 O O . TYR A 1 324 ? -45.45134 -80.25899 8.13384 1.000 35.36862 321 TYR A O 1
ATOM 1831 N N . TRP A 1 325 ? -46.47149 -78.42387 8.94496 1.000 37.54728 322 TRP A N 1
ATOM 1832 C CA . TRP A 1 325 ? -47.22850 -79.19622 9.92454 1.000 33.34252 322 TRP A CA 1
ATOM 1833 C C . TRP A 1 325 ? -48.23782 -80.11440 9.24639 1.000 38.74472 322 TRP A C 1
ATOM 1834 O O . TRP A 1 325 ? -48.45695 -81.24486 9.69653 1.000 39.89611 322 TRP A O 1
ATOM 1845 N N . TRP A 1 326 ? -48.86579 -79.64461 8.16554 1.000 41.00393 323 TRP A N 1
ATOM 1846 C CA . TRP A 1 326 ? -49.79008 -80.49174 7.41811 1.000 33.20073 323 TRP A CA 1
ATOM 1847 C C . TRP A 1 326 ? -49.06093 -81.66455 6.77487 1.000 40.72432 323 TRP A C 1
ATOM 1848 O O . TRP A 1 326 ? -49.59129 -82.78073 6.71761 1.000 34.97902 323 TRP A O 1
ATOM 1859 N N . TYR A 1 327 ? -47.84408 -81.42434 6.28218 1.000 45.66599 324 TYR A N 1
ATOM 1860 C CA . TYR A 1 327 ? -47.04603 -82.48986 5.68384 1.000 37.87818 324 TYR A CA 1
ATOM 1861 C C . TYR A 1 327 ? -46.69056 -83.55834 6.71178 1.000 38.64657 324 TYR A C 1
ATOM 1862 O O . TYR A 1 327 ? -46.83170 -84.75873 6.45056 1.000 40.54024 324 TYR A O 1
ATOM 1871 N N . ARG A 1 328 ? -46.23059 -83.13965 7.89296 1.000 38.82365 325 ARG A N 1
ATOM 1872 C CA . ARG A 1 328 ? -45.84105 -84.10772 8.91283 1.000 36.22780 325 ARG A CA 1
ATOM 1873 C C . ARG A 1 328 ? -47.04742 -84.88161 9.42905 1.000 39.49462 325 ARG A C 1
ATOM 1874 O O . ARG A 1 328 ? -46.94349 -86.07764 9.72602 1.000 40.45647 325 ARG A O 1
ATOM 1882 N N . LEU A 1 329 ? -48.19957 -84.21656 9.54392 1.000 37.42018 326 LEU A N 1
ATOM 1883 C CA . LEU A 1 329 ? -49.41985 -84.91535 9.93328 1.000 33.51624 326 LEU A CA 1
ATOM 1884 C C . LEU A 1 329 ? -49.78608 -85.98273 8.91063 1.000 41.32568 326 LEU A C 1
ATOM 1885 O O . LEU A 1 329 ? -50.18428 -87.09540 9.27595 1.000 44.54377 326 LEU A O 1
ATOM 1890 N N . ALA A 1 330 ? -49.65253 -85.66076 7.62182 1.000 42.44425 327 ALA A N 1
ATOM 1891 C CA . ALA A 1 330 ? -50.02061 -86.60772 6.57533 1.000 36.54889 327 ALA A CA 1
ATOM 1892 C C . ALA A 1 330 ? -49.11492 -87.83272 6.58901 1.000 41.22401 327 ALA A C 1
ATOM 1893 O O . ALA A 1 330 ? -49.57892 -88.95605 6.35863 1.000 40.30443 327 ALA A O 1
ATOM 1895 N N . LEU A 1 331 ? -47.81991 -87.63702 6.85137 1.000 36.89795 328 LEU A N 1
ATOM 1896 C CA . LEU A 1 331 ? -46.90821 -88.77249 6.95327 1.000 41.00859 328 LEU A CA 1
ATOM 1897 C C . LEU A 1 331 ? -47.30087 -89.69083 8.10162 1.000 46.60954 328 LEU A C 1
ATOM 1898 O O . LEU A 1 331 ? -47.31066 -90.91858 7.95177 1.000 45.75317 328 LEU A O 1
ATOM 1903 N N . MET A 1 332 ? -47.62991 -89.11288 9.25810 1.000 41.52298 329 MET A N 1
ATOM 1904 C CA . MET A 1 332 ? -47.96416 -89.92946 10.41883 1.000 46.00408 329 MET A CA 1
ATOM 1905 C C . MET A 1 332 ? -49.29328 -90.64419 10.22345 1.000 50.39447 329 MET A C 1
ATOM 1906 O O . MET A 1 332 ? -49.46927 -91.77616 10.68811 1.000 50.95668 329 MET A O 1
ATOM 1911 N N . LEU A 1 333 ? -50.23838 -90.00199 9.53302 1.000 52.29117 330 LEU A N 1
ATOM 1912 C CA . LEU A 1 333 ? -51.49709 -90.66511 9.21690 1.000 43.41360 330 LEU A CA 1
ATOM 1913 C C . LEU A 1 333 ? -51.28860 -91.82055 8.24769 1.000 52.20873 330 LEU A C 1
ATOM 1914 O O . LEU A 1 333 ? -52.01140 -92.82143 8.31299 1.000 50.58029 330 LEU A O 1
ATOM 1919 N N . GLU A 1 334 ? -50.30903 -91.70289 7.34791 1.000 45.13699 331 GLU A N 1
ATOM 1920 C CA . GLU A 1 334 ? -50.01344 -92.79671 6.42881 1.000 51.30255 331 GLU A CA 1
ATOM 1921 C C . GLU A 1 334 ? -49.38589 -93.97711 7.16099 1.000 55.33261 331 GLU A C 1
ATOM 1922 O O . GLU A 1 334 ? -49.69506 -95.13643 6.85934 1.000 49.85036 331 GLU A O 1
ATOM 1928 N N . LYS A 1 335 ? -48.49792 -93.70304 8.12249 1.000 51.83098 332 LYS A N 1
ATOM 1929 C CA . LYS A 1 335 ? -47.92136 -94.77820 8.92401 1.000 47.93711 332 LYS A CA 1
ATOM 1930 C C . LYS A 1 335 ? -48.98744 -95.50401 9.73178 1.000 49.98763 332 LYS A C 1
ATOM 1931 O O . LYS A 1 335 ? -48.89085 -96.71886 9.93716 1.000 53.33878 332 LYS A O 1
ATOM 1937 N N . LEU A 1 336 ? -50.01188 -94.78182 10.18885 1.000 58.32010 333 LEU A N 1
ATOM 1938 C CA . LEU A 1 336 ? -51.10721 -95.39278 10.92876 1.000 60.17530 333 LEU A CA 1
ATOM 1939 C C . LEU A 1 336 ? -52.04087 -96.20297 10.04068 1.000 58.83967 333 LEU A C 1
ATOM 1940 O O . LEU A 1 336 ? -52.86521 -96.95712 10.56795 1.000 58.82606 333 LEU A O 1
ATOM 1945 N N . GLY A 1 337 ? -51.93518 -96.07068 8.72121 1.000 59.06921 334 GLY A N 1
ATOM 1946 C CA . GLY A 1 337 ? -52.81806 -96.77736 7.81497 1.000 57.70869 334 GLY A CA 1
ATOM 1947 C C . GLY A 1 337 ? -54.11952 -96.07361 7.51453 1.000 53.78875 334 GLY A C 1
ATOM 1948 O O . GLY A 1 337 ? -55.03629 -96.70263 6.97398 1.000 59.41105 334 GLY A O 1
ATOM 1949 N N . LYS A 1 338 ? -54.23194 -94.78739 7.84805 1.000 57.37716 335 LYS A N 1
ATOM 1950 C CA . LYS A 1 338 ? -55.44724 -94.00892 7.61264 1.000 60.02181 335 LYS A CA 1
ATOM 1951 C C . LYS A 1 338 ? -55.24264 -93.19993 6.33413 1.000 54.71213 335 LYS A C 1
ATOM 1952 O O . LYS A 1 338 ? -54.98718 -91.99572 6.35386 1.000 59.53318 335 LYS A O 1
ATOM 1958 N N . TYR A 1 339 ? -55.37091 -93.89035 5.19826 1.000 53.38030 336 TYR A N 1
ATOM 1959 C CA . TYR A 1 339 ? -54.95732 -93.31020 3.92438 1.000 58.96388 336 TYR A CA 1
ATOM 1960 C C . TYR A 1 339 ? -55.88763 -92.19495 3.45929 1.000 61.00301 336 TYR A C 1
ATOM 1961 O O . TYR A 1 339 ? -55.43501 -91.26417 2.78367 1.000 60.30359 336 TYR A O 1
ATOM 1970 N N . GLU A 1 340 ? -57.17817 -92.26210 3.79494 1.000 57.33278 337 GLU A N 1
ATOM 1971 C CA . GLU A 1 340 ? -58.08914 -91.19517 3.38748 1.000 46.12177 337 GLU A CA 1
ATOM 1972 C C . GLU A 1 340 ? -57.75052 -89.88513 4.08967 1.000 53.14770 337 GLU A C 1
ATOM 1973 O O . GLU A 1 340 ? -57.63868 -88.83565 3.44496 1.000 54.91210 337 GLU A O 1
ATOM 1979 N N . GLN A 1 341 ? -57.58121 -89.92507 5.41409 1.000 52.56128 338 GLN A N 1
ATOM 1980 C CA . GLN A 1 341 ? -57.17326 -88.72355 6.13473 1.000 58.09815 338 GLN A CA 1
ATOM 1981 C C . GLN A 1 341 ? -55.75866 -88.30275 5.76331 1.000 54.46838 338 GLN A C 1
ATOM 1982 O O . GLN A 1 341 ? -55.42780 -87.11353 5.83584 1.000 49.61360 338 GLN A O 1
ATOM 1988 N N . SER A 1 342 ? -54.91391 -89.25949 5.37143 1.000 55.24278 339 SER A N 1
ATOM 1989 C CA . SER A 1 342 ? -53.57322 -88.92076 4.90799 1.000 44.34850 339 SER A CA 1
ATOM 1990 C C . SER A 1 342 ? -53.62908 -88.08379 3.63662 1.000 54.56236 339 SER A C 1
ATOM 1991 O O . SER A 1 342 ? -52.85829 -87.13012 3.47650 1.000 51.32547 339 SER A O 1
ATOM 1994 N N . VAL A 1 343 ? -54.54154 -88.42286 2.72348 1.000 49.38731 340 VAL A N 1
ATOM 1995 C CA . VAL A 1 343 ? -54.67439 -87.66530 1.48361 1.000 42.15871 340 VAL A CA 1
ATOM 1996 C C . VAL A 1 343 ? -55.19048 -86.26032 1.76781 1.000 50.43902 340 VAL A C 1
ATOM 1997 O O . VAL A 1 343 ? -54.73884 -85.28324 1.15767 1.000 47.08083 340 VAL A O 1
ATOM 2001 N N . VAL A 1 344 ? -56.13482 -86.13353 2.70290 1.000 48.70905 341 VAL A N 1
ATOM 2002 C CA . VAL A 1 344 ? -56.69150 -84.82221 3.02801 1.000 51.17365 341 VAL A CA 1
ATOM 2003 C C . VAL A 1 344 ? -55.60386 -83.90510 3.57514 1.000 53.60885 341 VAL A C 1
ATOM 2004 O O . VAL A 1 344 ? -55.50191 -82.73384 3.19077 1.000 46.58024 341 VAL A O 1
ATOM 2008 N N . ALA A 1 345 ? -54.76823 -84.42658 4.47656 1.000 41.16990 342 ALA A N 1
ATOM 2009 C CA . ALA A 1 345 ? -53.68233 -83.61730 5.01984 1.000 41.93038 342 ALA A CA 1
ATOM 2010 C C . ALA A 1 345 ? -52.62686 -83.33022 3.95992 1.000 43.98001 342 ALA A C 1
ATOM 2011 O O . ALA A 1 345 ? -52.04192 -82.24070 3.93720 1.000 42.88457 342 ALA A O 1
ATOM 2013 N N . PHE A 1 346 ? -52.37010 -84.29598 3.07405 1.000 44.18559 343 PHE A N 1
ATOM 2014 C CA . PHE A 1 346 ? -51.43440 -84.06409 1.97889 1.000 38.21312 343 PHE A CA 1
ATOM 2015 C C . PHE A 1 346 ? -51.95826 -82.99496 1.02835 1.000 41.28123 343 PHE A C 1
ATOM 2016 O O . PHE A 1 346 ? -51.19559 -82.14045 0.56155 1.000 38.34229 343 PHE A O 1
ATOM 2024 N N . GLN A 1 347 ? -53.26051 -83.02705 0.72967 1.000 44.17818 344 GLN A N 1
ATOM 2025 C CA . GLN A 1 347 ? -53.85348 -81.99055 -0.10840 1.000 36.70699 344 GLN A CA 1
ATOM 2026 C C . GLN A 1 347 ? -53.73692 -80.61926 0.53976 1.000 42.59232 344 GLN A C 1
ATOM 2027 O O . GLN A 1 347 ? -53.58641 -79.61087 -0.16045 1.000 43.24833 344 GLN A O 1
ATOM 2033 N N . ASN A 1 348 ? -53.79547 -80.56393 1.86839 1.000 46.30490 345 ASN A N 1
ATOM 2034 C CA . ASN A 1 348 ? -53.71769 -79.31352 2.60773 1.000 39.84202 345 ASN A CA 1
ATOM 2035 C C . ASN A 1 348 ? -52.28726 -78.91819 2.95227 1.000 39.65569 345 ASN A C 1
ATOM 2036 O O . ASN A 1 348 ? -52.08605 -77.90392 3.62973 1.000 33.03936 345 ASN A O 1
ATOM 2041 N N . SER A 1 349 ? -51.29406 -79.68547 2.49991 1.000 37.34662 346 SER A N 1
ATOM 2042 C CA . SER A 1 349 ? -49.89282 -79.31085 2.64896 1.000 33.27358 346 SER A CA 1
ATOM 2043 C C . SER A 1 349 ? -49.48138 -78.19102 1.70046 1.000 39.24863 346 SER A C 1
ATOM 2044 O O . SER A 1 349 ? -48.30413 -77.81569 1.67581 1.000 36.36658 346 SER A O 1
ATOM 2047 N N . ARG A 1 350 ? -50.41920 -77.65631 0.92434 1.000 33.27991 347 ARG A N 1
ATOM 2048 C CA . ARG A 1 350 ? -50.19627 -76.50533 0.06267 1.000 33.32853 347 ARG A CA 1
ATOM 2049 C C . ARG A 1 350 ? -51.33201 -75.52582 0.31178 1.000 37.49271 347 ARG A C 1
ATOM 2050 O O . ARG A 1 350 ? -52.50136 -75.92255 0.29531 1.000 46.53026 347 ARG A O 1
ATOM 2058 N N . ARG A 1 351 ? -50.99626 -74.25686 0.56205 1.000 33.19863 348 ARG A N 1
ATOM 2059 C CA . ARG A 1 351 ? -52.04148 -73.26873 0.82107 1.000 39.00341 348 ARG A CA 1
ATOM 2060 C C . ARG A 1 351 ? -52.98953 -73.14425 -0.36420 1.000 37.92400 348 ARG A C 1
ATOM 2061 O O . ARG A 1 351 ? -54.20458 -72.99466 -0.18673 1.000 42.92374 348 ARG A O 1
ATOM 2069 N N . ARG A 1 352 ? -52.45374 -73.20650 -1.57791 1.000 33.23927 349 ARG A N 1
ATOM 2070 C CA . ARG A 1 352 ? -53.24136 -73.13740 -2.80024 1.000 33.55036 349 ARG A CA 1
ATOM 2071 C C . ARG A 1 352 ? -53.26185 -74.51878 -3.44085 1.000 35.35361 349 ARG A C 1
ATOM 2072 O O . ARG A 1 352 ? -52.21056 -75.04450 -3.82203 1.000 49.81700 349 ARG A O 1
ATOM 2080 N N . LYS A 1 353 ? -54.45432 -75.10518 -3.55046 1.000 33.31464 350 LYS A N 1
ATOM 2081 C CA . LYS A 1 353 ? -54.59743 -76.44583 -4.10552 1.000 43.05871 350 LYS A CA 1
ATOM 2082 C C . LYS A 1 353 ? -54.89489 -76.44856 -5.59798 1.000 48.05541 350 LYS A C 1
ATOM 2083 O O . LYS A 1 353 ? -54.57661 -77.42923 -6.28136 1.000 43.67948 350 LYS A O 1
ATOM 2089 N N . LEU A 1 354 ? -55.49415 -75.38125 -6.11700 1.000 52.54281 351 LEU A N 1
ATOM 2090 C CA . LEU A 1 354 ? -56.01481 -75.38469 -7.47525 1.000 40.53467 351 LEU A CA 1
ATOM 2091 C C . LEU A 1 354 ? -54.91581 -75.10911 -8.49491 1.000 47.81615 351 LEU A C 1
ATOM 2092 O O . LEU A 1 354 ? -53.91209 -74.45248 -8.20225 1.000 41.35855 351 LEU A O 1
ATOM 2097 N N . ALA A 1 355 ? -55.12104 -75.62311 -9.70849 1.000 42.06574 352 ALA A N 1
ATOM 2098 C CA . ALA A 1 355 ? -54.20030 -75.40592 -10.82457 1.000 51.44280 352 ALA A CA 1
ATOM 2099 C C . ALA A 1 355 ? -54.61213 -74.12025 -11.52978 1.000 47.28241 352 ALA A C 1
ATOM 2100 O O . ALA A 1 355 ? -55.36135 -74.12878 -12.50798 1.000 48.16639 352 ALA A O 1
ATOM 2102 N N . TYR A 1 356 ? -54.10819 -72.99534 -11.02465 1.000 47.36324 353 TYR A N 1
ATOM 2103 C CA . TYR A 1 356 ? -54.50728 -71.69206 -11.53668 1.000 37.71359 353 TYR A CA 1
ATOM 2104 C C . TYR A 1 356 ? -53.86758 -71.35992 -12.87623 1.000 41.29937 353 TYR A C 1
ATOM 2105 O O . TYR A 1 356 ? -54.37069 -70.47923 -13.58259 1.000 57.48740 353 TYR A O 1
ATOM 2114 N N . ALA A 1 357 ? -52.77375 -72.03424 -13.23358 1.000 55.74196 354 ALA A N 1
ATOM 2115 C CA . ALA A 1 357 ? -52.03994 -71.79713 -14.47611 1.000 49.19766 354 ALA A CA 1
ATOM 2116 C C . ALA A 1 357 ? -51.57534 -70.35078 -14.61175 1.000 37.93303 354 ALA A C 1
ATOM 2117 O O . ALA A 1 357 ? -51.29085 -69.88808 -15.72091 1.000 48.49500 354 ALA A O 1
ATOM 2119 N N . VAL A 1 358 ? -51.49029 -69.62212 -13.49787 1.000 42.44763 355 VAL A N 1
ATOM 2120 C CA . VAL A 1 358 ? -51.04521 -68.23626 -13.49856 1.000 39.45811 355 VAL A CA 1
ATOM 2121 C C . VAL A 1 358 ? -50.15434 -68.01724 -12.28285 1.000 52.63963 355 VAL A C 1
ATOM 2122 O O . VAL A 1 358 ? -50.22832 -68.74161 -11.28779 1.000 47.80829 355 VAL A O 1
ATOM 2126 N N . ASN A 1 359 ? -49.29282 -67.01023 -12.38117 1.000 54.19354 356 ASN A N 1
ATOM 2127 C CA . ASN A 1 359 ? -48.30720 -66.77022 -11.33529 1.000 43.43773 356 ASN A CA 1
ATOM 2128 C C . ASN A 1 359 ? -48.79025 -65.67425 -10.40086 1.000 50.54671 356 ASN A C 1
ATOM 2129 O O . ASN A 1 359 ? -49.18664 -64.59815 -10.87268 1.000 54.06620 356 ASN A O 1
ATOM 2134 N N . PRO A 1 360 ? -48.77067 -65.90290 -9.08475 1.000 53.96504 357 PRO A N 1
ATOM 2135 C CA . PRO A 1 360 ? -49.32458 -64.90003 -8.15917 1.000 46.35615 357 PRO A CA 1
ATOM 2136 C C . PRO A 1 360 ? -48.60912 -63.56335 -8.20789 1.000 56.38876 357 PRO A C 1
ATOM 2137 O O . PRO A 1 360 ? -49.22631 -62.53080 -7.91680 1.000 48.36166 357 PRO A O 1
ATOM 2141 N N . LYS A 1 361 ? -47.32324 -63.54907 -8.56561 1.000 60.36380 358 LYS A N 1
ATOM 2142 C CA . LYS A 1 361 ? -46.57090 -62.29880 -8.56362 1.000 51.74074 358 LYS A CA 1
ATOM 2143 C C . LYS A 1 361 ? -47.05559 -61.35425 -9.65672 1.000 56.74205 358 LYS A C 1
ATOM 2144 O O . LYS A 1 361 ? -47.14897 -60.14076 -9.43740 1.000 60.32303 358 LYS A O 1
ATOM 2146 N N . ASP A 1 362 ? -47.37345 -61.88789 -10.83735 1.000 58.48656 359 ASP A N 1
ATOM 2147 C CA . ASP A 1 362 ? -47.79782 -61.04895 -11.95110 1.000 62.68585 359 ASP A CA 1
ATOM 2148 C C . ASP A 1 362 ? -49.26929 -60.66199 -11.88393 1.000 52.85729 359 ASP A C 1
ATOM 2149 O O . ASP A 1 362 ? -49.68791 -59.75993 -12.61700 1.000 70.22650 359 ASP A O 1
ATOM 2154 N N . VAL A 1 363 ? -50.05710 -61.30493 -11.02858 1.000 54.02944 360 VAL A N 1
ATOM 2155 C CA . VAL A 1 363 ? -51.49849 -61.09809 -10.99362 1.000 49.12991 360 VAL A CA 1
ATOM 2156 C C . VAL A 1 363 ? -51.91116 -60.14907 -9.87550 1.000 58.82082 360 VAL A C 1
ATOM 2157 O O . VAL A 1 363 ? -52.72756 -59.25208 -10.08993 1.000 62.85939 360 VAL A O 1
ATOM 2161 N N . ILE A 1 364 ? -51.34771 -60.32220 -8.68652 1.000 58.90554 361 ILE A N 1
ATOM 2162 C CA . ILE A 1 364 ? -51.85665 -59.67778 -7.48217 1.000 49.20230 361 ILE A CA 1
ATOM 2163 C C . ILE A 1 364 ? -51.27651 -58.27253 -7.38242 1.000 52.37704 361 ILE A C 1
ATOM 2164 O O . ILE A 1 364 ? -50.05363 -58.09434 -7.35445 1.000 53.47761 361 ILE A O 1
ATOM 2169 N N . LYS A 1 365 ? -52.15899 -57.27391 -7.32979 1.000 54.83800 362 LYS A N 1
ATOM 2170 C CA . LYS A 1 365 ? -51.76388 -55.87431 -7.23132 1.000 56.63093 362 LYS A CA 1
ATOM 2171 C C . LYS A 1 365 ? -51.78328 -55.33529 -5.80772 1.000 62.05466 362 LYS A C 1
ATOM 2172 O O . LYS A 1 365 ? -50.96285 -54.47439 -5.47456 1.000 65.86058 362 LYS A O 1
ATOM 2178 N N A HIS A 1 366 ? -52.69164 -55.81648 -4.96043 0.539 59.55194 363 HIS A N 1
ATOM 2179 N N B HIS A 1 366 ? -52.69825 -55.81045 -4.96639 0.461 60.79586 363 HIS A N 1
ATOM 2180 C CA A HIS A 1 366 ? -52.86733 -55.28463 -3.61693 0.539 55.30128 363 HIS A CA 1
ATOM 2181 C CA B HIS A 1 366 ? -52.85990 -55.29357 -3.61697 0.461 58.20460 363 HIS A CA 1
ATOM 2182 C C A HIS A 1 366 ? -52.92160 -56.43166 -2.61639 0.539 53.65009 363 HIS A C 1
ATOM 2183 C C B HIS A 1 366 ? -52.87845 -56.44798 -2.62485 0.461 54.94538 363 HIS A C 1
ATOM 2184 O O A HIS A 1 366 ? -53.29862 -57.55579 -2.95746 0.539 50.00575 363 HIS A O 1
ATOM 2185 O O B HIS A 1 366 ? -53.19490 -57.58844 -2.97330 0.461 49.94488 363 HIS A O 1
ATOM 2198 N N . LYS A 1 367 ? -52.53461 -56.13366 -1.37193 1.000 45.48848 364 LYS A N 1
ATOM 2199 C CA . LYS A 1 367 ? -52.49345 -57.16144 -0.33366 1.000 44.21781 364 LYS A CA 1
ATOM 2200 C C . LYS A 1 367 ? -53.87772 -57.71790 -0.02172 1.000 54.92200 364 LYS A C 1
ATOM 2201 O O . LYS A 1 367 ? -54.00624 -58.89843 0.32522 1.000 51.52320 364 LYS A O 1
ATOM 2207 N N . GLU A 1 368 ? -54.91795 -56.88797 -0.12645 1.000 45.81595 365 GLU A N 1
ATOM 2208 C CA . GLU A 1 368 ? -56.27702 -57.37462 0.08372 1.000 47.25001 365 GLU A CA 1
ATOM 2209 C C . GLU A 1 368 ? -56.65210 -58.43355 -0.94423 1.000 48.69471 365 GLU A C 1
ATOM 2210 O O . GLU A 1 368 ? -57.39791 -59.36911 -0.63105 1.000 47.95611 365 GLU A O 1
ATOM 2216 N N . GLU A 1 369 ? -56.14463 -58.30550 -2.17246 1.000 43.18545 366 GLU A N 1
ATOM 2217 C CA . GLU A 1 369 ? -56.42566 -59.30388 -3.19863 1.000 38.76881 366 GLU A CA 1
ATOM 2218 C C . GLU A 1 369 ? -55.81529 -60.65148 -2.83666 1.000 41.51514 366 GLU A C 1
ATOM 2219 O O . GLU A 1 369 ? -56.42749 -61.69983 -3.07164 1.000 44.07745 366 GLU A O 1
ATOM 2225 N N . GLU A 1 370 ? -54.60844 -60.64364 -2.26664 1.000 37.66527 367 GLU A N 1
ATOM 2226 C CA . GLU A 1 370 ? -53.98534 -61.88925 -1.83134 1.000 42.95259 367 GLU A CA 1
ATOM 2227 C C . GLU A 1 370 ? -54.76075 -62.51477 -0.68010 1.000 40.21209 367 GLU A C 1
ATOM 2228 O O . GLU A 1 370 ? -55.04371 -63.71823 -0.69002 1.000 43.53633 367 GLU A O 1
ATOM 2234 N N . PHE A 1 371 ? -55.11008 -61.70758 0.32377 1.000 36.94258 368 PHE A N 1
ATOM 2235 C CA . PHE A 1 371 ? -55.86238 -62.21288 1.46785 1.000 44.84903 368 PHE A CA 1
ATOM 2236 C C . PHE A 1 371 ? -57.19495 -62.80991 1.03123 1.000 52.44634 368 PHE A C 1
ATOM 2237 O O . PHE A 1 371 ? -57.56966 -63.90709 1.46229 1.000 38.11959 368 PHE A O 1
ATOM 2245 N N . LEU A 1 372 ? -57.92192 -62.10257 0.16371 1.000 48.13918 369 LEU A N 1
ATOM 2246 C CA . LEU A 1 372 ? -59.22422 -62.59058 -0.27470 1.000 40.37420 369 LEU A CA 1
ATOM 2247 C C . LEU A 1 372 ? -59.09806 -63.81095 -1.17704 1.000 37.59399 369 LEU A C 1
ATOM 2248 O O . LEU A 1 372 ? -60.03196 -64.61734 -1.25595 1.000 45.55482 369 LEU A O 1
ATOM 2253 N N . SER A 1 373 ? -57.96072 -63.96703 -1.86030 1.000 40.01890 370 SER A N 1
ATOM 2254 C CA . SER A 1 373 ? -57.78686 -65.11644 -2.74334 1.000 35.74049 370 SER A CA 1
ATOM 2255 C C . SER A 1 373 ? -57.71491 -66.41606 -1.95177 1.000 37.38216 370 SER A C 1
ATOM 2256 O O . SER A 1 373 ? -58.26496 -67.43843 -2.37798 1.000 32.93528 370 SER A O 1
ATOM 2259 N N . TYR A 1 374 ? -57.03963 -66.39929 -0.79918 1.000 39.76902 371 TYR A N 1
ATOM 2260 C CA . TYR A 1 374 ? -57.01295 -67.58505 0.05109 1.000 32.85595 371 TYR A CA 1
ATOM 2261 C C . TYR A 1 374 ? -58.40617 -67.92462 0.56334 1.000 37.42621 371 TYR A C 1
ATOM 2262 O O . TYR A 1 374 ? -58.78848 -69.09973 0.60923 1.000 36.64979 371 TYR A O 1
ATOM 2271 N N . TYR A 1 375 ? -59.17909 -66.90853 0.95488 1.000 35.04432 372 TYR A N 1
ATOM 2272 C CA . TYR A 1 375 ? -60.54233 -67.14982 1.41624 1.000 34.37486 372 TYR A CA 1
ATOM 2273 C C . TYR A 1 375 ? -61.39170 -67.78460 0.32376 1.000 36.22976 372 TYR A C 1
ATOM 2274 O O . TYR A 1 375 ? -62.13191 -68.74328 0.57334 1.000 37.45048 372 TYR A O 1
ATOM 2283 N N . THR A 1 376 ? -61.30337 -67.25239 -0.89714 1.000 37.57700 373 THR A N 1
ATOM 2284 C CA . THR A 1 376 ? -62.19399 -67.69613 -1.96373 1.000 39.58843 373 THR A CA 1
ATOM 2285 C C . THR A 1 376 ? -61.94448 -69.15550 -2.32476 1.000 39.46988 373 THR A C 1
ATOM 2286 O O . THR A 1 376 ? -62.88379 -69.88862 -2.65524 1.000 41.86991 373 THR A O 1
ATOM 2290 N N . GLU A 1 377 ? -60.68725 -69.59924 -2.26185 1.000 34.59997 374 GLU A N 1
ATOM 2291 C CA . GLU A 1 377 ? -60.40246 -71.01842 -2.44809 1.000 32.81012 374 GLU A CA 1
ATOM 2292 C C . GLU A 1 377 ? -61.00289 -71.84936 -1.32228 1.000 43.87352 374 GLU A C 1
ATOM 2293 O O . GLU A 1 377 ? -61.62798 -72.88740 -1.57072 1.000 35.67811 374 GLU A O 1
ATOM 2299 N N . TYR A 1 378 ? -60.81456 -71.40939 -0.07378 1.000 41.41902 375 TYR A N 1
ATOM 2300 C CA . TYR A 1 378 ? -61.42384 -72.09933 1.05930 1.000 32.86336 375 TYR A CA 1
ATOM 2301 C C . TYR A 1 378 ? -62.93795 -72.16240 0.91006 1.000 39.92798 375 TYR A C 1
ATOM 2302 O O . TYR A 1 378 ? -63.56335 -73.17492 1.24709 1.000 34.30770 375 TYR A O 1
ATOM 2311 N N . TYR A 1 379 ? -63.54183 -71.08416 0.40387 1.000 36.78882 376 TYR A N 1
ATOM 2312 C CA . TYR A 1 379 ? -64.98674 -71.05519 0.20543 1.000 32.53951 376 TYR A CA 1
ATOM 2313 C C . TYR A 1 379 ? -65.43710 -72.12668 -0.77854 1.000 40.11302 376 TYR A C 1
ATOM 2314 O O . TYR A 1 379 ? -66.45086 -72.79844 -0.55534 1.000 46.53132 376 TYR A O 1
ATOM 2323 N N . GLU A 1 380 ? -64.69511 -72.30431 -1.87019 1.000 41.61624 377 GLU A N 1
ATOM 2324 C CA . GLU A 1 380 ? -65.13651 -73.15820 -2.96393 1.000 40.52123 377 GLU A CA 1
ATOM 2325 C C . GLU A 1 380 ? -64.72984 -74.61685 -2.80712 1.000 36.15074 377 GLU A C 1
ATOM 2326 O O . GLU A 1 380 ? -65.34257 -75.48219 -3.44222 1.000 48.36973 377 GLU A O 1
ATOM 2332 N N . THR A 1 381 ? -63.72803 -74.91727 -1.98282 1.000 46.36683 378 THR A N 1
ATOM 2333 C CA . THR A 1 381 ? -63.12533 -76.24410 -1.97766 1.000 39.33313 378 THR A CA 1
ATOM 2334 C C . THR A 1 381 ? -63.28073 -77.01544 -0.67456 1.000 45.43874 378 THR A C 1
ATOM 2335 O O . THR A 1 381 ? -63.36263 -78.24460 -0.71959 1.000 44.99378 378 THR A O 1
ATOM 2339 N N . LEU A 1 382 ? -63.31628 -76.34778 0.47582 1.000 39.45259 379 LEU A N 1
ATOM 2340 C CA . LEU A 1 382 ? -63.30982 -77.05703 1.74877 1.000 32.78483 379 LEU A CA 1
ATOM 2341 C C . LEU A 1 382 ? -64.69666 -77.58065 2.09999 1.000 34.05183 379 LEU A C 1
ATOM 2342 O O . LEU A 1 382 ? -65.71171 -76.93434 1.82605 1.000 48.40335 379 LEU A O 1
ATOM 2347 N N . GLU A 1 383 ? -64.72814 -78.75757 2.72066 1.000 40.65457 380 GLU A N 1
ATOM 2348 C CA . GLU A 1 383 ? -65.96839 -79.42419 3.08828 1.000 43.30950 380 GLU A CA 1
ATOM 2349 C C . GLU A 1 383 ? -66.41998 -79.00449 4.48290 1.000 59.54760 380 GLU A C 1
ATOM 2350 O O . GLU A 1 383 ? -65.60483 -78.69794 5.35732 1.000 49.81642 380 GLU A O 1
ATOM 2356 N N . LEU A 1 384 ? -67.73587 -79.00800 4.68502 1.000 54.13968 381 LEU A N 1
ATOM 2357 C CA . LEU A 1 384 ? -68.31238 -78.65984 5.97578 1.000 42.87245 381 LEU A CA 1
ATOM 2358 C C . LEU A 1 384 ? -68.14546 -79.80209 6.96995 1.000 46.73667 381 LEU A C 1
ATOM 2359 O O . LEU A 1 384 ? -68.33673 -80.97423 6.63189 1.000 56.32181 381 LEU A O 1
ATOM 2364 N N . ASP A 1 385 ? -67.79291 -79.45093 8.20527 1.000 49.85657 382 ASP A N 1
ATOM 2365 C CA . ASP A 1 385 ? -67.66395 -80.40973 9.29765 1.000 37.74204 382 ASP A CA 1
ATOM 2366 C C . ASP A 1 385 ? -68.95698 -80.33758 10.10297 1.000 45.63496 382 ASP A C 1
ATOM 2367 O O . ASP A 1 385 ? -69.20999 -79.34597 10.79527 1.000 46.19086 382 ASP A O 1
ATOM 2372 N N . GLU A 1 386 ? -69.76780 -81.39388 10.01909 1.000 51.15415 383 GLU A N 1
ATOM 2373 C CA . GLU A 1 386 ? -71.09972 -81.38848 10.61107 1.000 43.05034 383 GLU A CA 1
ATOM 2374 C C . GLU A 1 386 ? -71.08346 -81.40232 12.13478 1.000 53.46942 383 GLU A C 1
ATOM 2375 O O . GLU A 1 386 ? -72.15117 -81.28339 12.74578 1.000 48.76564 383 GLU A O 1
ATOM 2381 N N . LYS A 1 387 ? -69.91534 -81.54313 12.76173 1.000 49.53454 384 LYS A N 1
ATOM 2382 C CA . LYS A 1 387 ? -69.79484 -81.53821 14.21502 1.000 48.31295 384 LYS A CA 1
ATOM 2383 C C . LYS A 1 387 ? -68.92619 -80.38231 14.70102 1.000 50.17804 384 LYS A C 1
ATOM 2384 O O . LYS A 1 387 ? -68.20897 -80.51308 15.69496 1.000 53.34478 384 LYS A O 1
ATOM 2390 N N . LEU A 1 388 ? -68.98080 -79.24310 14.01454 1.000 42.38678 385 LEU A N 1
ATOM 2391 C CA . LEU A 1 388 ? -68.12087 -78.10847 14.32303 1.000 38.60276 385 LEU A CA 1
ATOM 2392 C C . LEU A 1 388 ? -68.97399 -76.86179 14.50007 1.000 41.80117 385 LEU A C 1
ATOM 2393 O O . LEU A 1 388 ? -69.84680 -76.58059 13.67225 1.000 44.12371 385 LEU A O 1
ATOM 2398 N N . VAL A 1 389 ? -68.71922 -76.11851 15.57553 1.000 41.00744 386 VAL A N 1
ATOM 2399 C CA . VAL A 1 389 ? -69.46414 -74.90818 15.90251 1.000 38.83110 386 VAL A CA 1
ATOM 2400 C C . VAL A 1 389 ? -68.47420 -73.76668 16.08701 1.000 37.96506 386 VAL A C 1
ATOM 2401 O O . VAL A 1 389 ? -67.47091 -73.91813 16.79284 1.000 43.62097 386 VAL A O 1
ATOM 2405 N N . LEU A 1 390 ? -68.75363 -72.63056 15.45379 1.000 34.67925 387 LEU A N 1
ATOM 2406 C CA . LEU A 1 390 ? -67.94110 -71.43029 15.58752 1.000 33.22887 387 LEU A CA 1
ATOM 2407 C C . LEU A 1 390 ? -68.69803 -70.39743 16.41160 1.000 39.94144 387 LEU A C 1
ATOM 2408 O O . LEU A 1 390 ? -69.89623 -70.18049 16.20415 1.000 38.10597 387 LEU A O 1
ATOM 2413 N N . ILE A 1 391 ? -67.99218 -69.76094 17.34371 1.000 37.46303 388 ILE A N 1
ATOM 2414 C CA . ILE A 1 391 ? -68.58727 -68.82122 18.28745 1.000 35.91298 388 ILE A CA 1
ATOM 2415 C C . ILE A 1 391 ? -67.81466 -67.51191 18.20973 1.000 40.79003 388 ILE A C 1
ATOM 2416 O O . ILE A 1 391 ? -66.58967 -67.50111 18.38017 1.000 45.86510 388 ILE A O 1
ATOM 2421 N N . GLU A 1 392 ? -68.52546 -66.41220 17.96150 1.000 33.56467 389 GLU A N 1
ATOM 2422 C CA . GLU A 1 392 ? -67.91948 -65.08899 17.90856 1.000 38.99464 389 GLU A CA 1
ATOM 2423 C C . GLU A 1 392 ? -68.85572 -64.07993 18.55516 1.000 35.23077 389 GLU A C 1
ATOM 2424 O O . GLU A 1 392 ? -70.06615 -64.10398 18.31647 1.000 41.10206 389 GLU A O 1
ATOM 2430 N N . SER A 1 393 ? -68.28982 -63.19476 19.37387 1.000 36.99014 390 SER A N 1
ATOM 2431 C CA . SER A 1 393 ? -69.06103 -62.16082 20.05122 1.000 39.32954 390 SER A CA 1
ATOM 2432 C C . SER A 1 393 ? -68.25467 -60.87219 20.08142 1.000 45.71127 390 SER A C 1
ATOM 2433 O O . SER A 1 393 ? -67.11250 -60.86637 20.55040 1.000 51.00622 390 SER A O 1
ATOM 2436 N N . PHE A 1 394 ? -68.85685 -59.78905 19.58682 1.000 37.86211 391 PHE A N 1
ATOM 2437 C CA . PHE A 1 394 ? -68.21169 -58.47653 19.50454 1.000 37.38596 391 PHE A CA 1
ATOM 2438 C C . PHE A 1 394 ? -66.83166 -58.56836 18.85618 1.000 45.34328 391 PHE A C 1
ATOM 2439 O O . PHE A 1 394 ? -65.82609 -58.10716 19.40125 1.000 46.25249 391 PHE A O 1
ATOM 2447 N N . PHE A 1 395 ? -66.79655 -59.18711 17.67435 1.000 43.30828 392 PHE A N 1
ATOM 2448 C CA . PHE A 1 395 ? -65.60090 -59.24786 16.83128 1.000 41.96309 392 PHE A CA 1
ATOM 2449 C C . PHE A 1 395 ? -64.44060 -59.94751 17.53311 1.000 38.21900 392 PHE A C 1
ATOM 2450 O O . PHE A 1 395 ? -63.27253 -59.68803 17.23400 1.000 39.61529 392 PHE A O 1
ATOM 2458 N N . GLY A 1 396 ? -64.74748 -60.84183 18.46858 1.000 43.54483 393 GLY A N 1
ATOM 2459 C CA . GLY A 1 396 ? -63.70460 -61.51383 19.21360 1.000 42.07174 393 GLY A CA 1
ATOM 2460 C C . GLY A 1 396 ? -63.01228 -60.66618 20.25445 1.000 42.27591 393 GLY A C 1
ATOM 2461 O O . GLY A 1 396 ? -62.01823 -61.11348 20.83224 1.000 51.46881 393 GLY A O 1
ATOM 2462 N N . GLY A 1 397 ? -63.50028 -59.44946 20.50730 1.000 43.95909 394 GLY A N 1
ATOM 2463 C CA . GLY A 1 397 ? -62.91554 -58.62290 21.54815 1.000 45.04685 394 GLY A CA 1
ATOM 2464 C C . GLY A 1 397 ? -63.12582 -59.18179 22.93827 1.000 40.20130 394 GLY A C 1
ATOM 2465 O O . GLY A 1 397 ? -62.33584 -58.90475 23.84491 1.000 47.38162 394 GLY A O 1
ATOM 2466 N N . ASN A 1 398 ? -64.18265 -59.96824 23.12585 1.000 34.85927 395 ASN A N 1
ATOM 2467 C CA . ASN A 1 398 ? -64.42921 -60.65943 24.38276 1.000 37.98653 395 ASN A CA 1
ATOM 2468 C C . ASN A 1 398 ? -65.33611 -61.84940 24.10213 1.000 41.66475 395 ASN A C 1
ATOM 2469 O O . ASN A 1 398 ? -65.89692 -61.98770 23.01216 1.000 54.26083 395 ASN A O 1
ATOM 2474 N N . ILE A 1 399 ? -65.46903 -62.71106 25.10274 1.000 40.61440 396 ILE A N 1
ATOM 2475 C CA . ILE A 1 399 ? -66.32905 -63.88560 25.03100 1.000 37.65348 396 ILE A CA 1
ATOM 2476 C C . ILE A 1 399 ? -67.46704 -63.64684 26.01375 1.000 44.94569 396 ILE A C 1
ATOM 2477 O O . ILE A 1 399 ? -67.32887 -63.89895 27.21619 1.000 64.74855 396 ILE A O 1
ATOM 2482 N N . SER A 1 400 ? -68.59464 -63.15791 25.50860 1.000 41.94146 397 SER A N 1
ATOM 2483 C CA . SER A 1 400 ? -69.70038 -62.74290 26.36247 1.000 38.39696 397 SER A CA 1
ATOM 2484 C C . SER A 1 400 ? -70.99176 -62.78582 25.55069 1.000 45.67919 397 SER A C 1
ATOM 2485 O O . SER A 1 400 ? -71.04059 -63.35886 24.45647 1.000 46.00553 397 SER A O 1
ATOM 2488 N N . CYS A 1 401 ? -72.04392 -62.17730 26.10251 1.000 58.73806 398 CYS A N 1
ATOM 2489 C CA . CYS A 1 401 ? -73.33954 -62.0350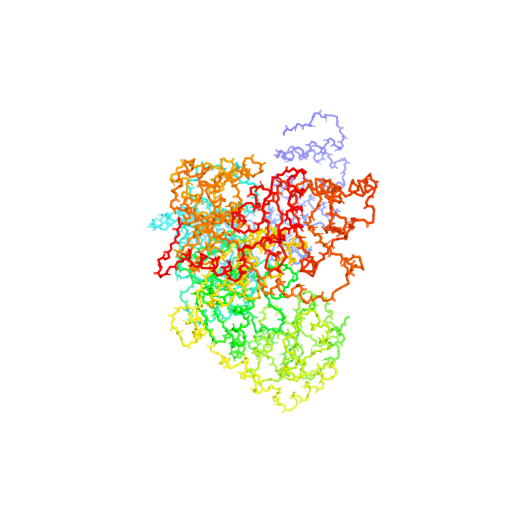7 25.44561 1.000 51.51604 398 CYS A CA 1
ATOM 2490 C C . CYS A 1 401 ? -73.95985 -63.37747 25.07802 1.000 45.70528 398 CYS A C 1
ATOM 2491 O O . CYS A 1 401 ? -73.61659 -64.41379 25.65689 1.000 35.41748 398 CYS A O 1
ATOM 2494 N N . ASN A 1 402 ? -74.88157 -63.35417 24.11654 1.000 37.18342 399 ASN A N 1
ATOM 2495 C CA . ASN A 1 402 ? -75.61837 -64.56268 23.75857 1.000 42.30865 399 ASN A CA 1
ATOM 2496 C C . ASN A 1 402 ? -74.74122 -65.69427 23.23024 1.000 46.13483 399 ASN A C 1
ATOM 2497 O O . ASN A 1 402 ? -74.98772 -66.84983 23.61804 1.000 40.35119 399 ASN A O 1
ATOM 2502 N N . PRO A 1 403 ? -73.74268 -65.46713 22.36445 1.000 40.94757 400 PRO A N 1
ATOM 2503 C CA . PRO A 1 403 ? -72.93053 -66.60758 21.90110 1.000 37.37618 400 PRO A CA 1
ATOM 2504 C C . PRO A 1 403 ? -72.19209 -67.32076 23.02158 1.000 36.94611 400 PRO A C 1
ATOM 2505 O O . PRO A 1 403 ? -72.01234 -68.54343 22.95190 1.000 40.93651 400 PRO A O 1
ATOM 2509 N N . TYR A 1 404 ? -71.76381 -66.59781 24.05844 1.000 40.48683 401 TYR A N 1
ATOM 2510 C CA . TYR A 1 404 ? -71.12483 -67.25409 25.19445 1.000 35.09967 401 TYR A CA 1
ATOM 2511 C C . TYR A 1 404 ? -72.11743 -68.12508 25.95512 1.000 40.88359 401 TYR A C 1
ATOM 2512 O O . TYR A 1 404 ? -71.77924 -69.23672 26.37830 1.000 41.69669 401 TYR A O 1
ATOM 2521 N N . ALA A 1 405 ? -73.34797 -67.63827 26.13653 1.000 39.09440 402 ALA A N 1
ATOM 2522 C CA . ALA A 1 405 ? -74.35166 -68.41492 26.85731 1.000 35.75175 402 ALA A CA 1
ATOM 2523 C C . ALA A 1 405 ? -74.70246 -69.69627 26.11064 1.000 44.08178 402 ALA A C 1
ATOM 2524 O O . ALA A 1 405 ? -74.94824 -70.73727 26.73144 1.000 52.96779 402 ALA A O 1
ATOM 2526 N N . ILE A 1 406 ? -74.73080 -69.64095 24.77682 1.000 40.01196 403 ILE A N 1
ATOM 2527 C CA . ILE A 1 406 ? -75.01591 -70.83752 23.99018 1.000 40.04632 403 ILE A CA 1
ATOM 2528 C C . ILE A 1 406 ? -73.86017 -71.82647 24.08144 1.000 46.30080 403 ILE A C 1
ATOM 2529 O O . ILE A 1 406 ? -74.07149 -73.03639 24.23049 1.000 45.47090 403 ILE A O 1
ATOM 2534 N N . LEU A 1 407 ? -72.62246 -71.33155 23.99208 1.000 37.79015 404 LEU A N 1
ATOM 2535 C CA . LEU A 1 407 ? -71.46280 -72.20899 24.11901 1.000 34.94150 404 LEU A CA 1
ATOM 2536 C C . LEU A 1 407 ? -71.41316 -72.86365 25.49388 1.000 45.73702 404 LEU A C 1
ATOM 2537 O O . LEU A 1 407 ? -71.10746 -74.05627 25.61062 1.000 41.95603 404 LEU A O 1
ATOM 2542 N N . SER A 1 408 ? -71.71665 -72.10043 26.54693 1.000 44.14723 405 SER A N 1
ATOM 2543 C CA . SER A 1 408 ? -71.71505 -72.66395 27.89303 1.000 40.76614 405 SER A CA 1
ATOM 2544 C C . SER A 1 408 ? -72.78077 -73.74231 28.04233 1.000 45.43670 405 SER A C 1
ATOM 2545 O O . SER A 1 408 ? -72.51680 -74.81110 28.60353 1.000 37.72114 405 SER A O 1
ATOM 2548 N N . TYR A 1 409 ? -73.98964 -73.48154 27.53958 1.000 41.69368 406 TYR A N 1
ATOM 2549 C CA . TYR A 1 409 ? -75.07560 -74.45159 27.65295 1.000 36.26123 406 TYR A CA 1
ATOM 2550 C C . TYR A 1 409 ? -74.72341 -75.76392 26.96402 1.000 45.98341 406 TYR A C 1
ATOM 2551 O O . TYR A 1 409 ? -74.89674 -76.84545 27.53781 1.000 49.31370 406 TYR A O 1
ATOM 2560 N N . MET A 1 410 ? -74.22814 -75.68934 25.72674 1.000 46.47875 407 MET A N 1
ATOM 2561 C CA . MET A 1 410 ? -73.88634 -76.90192 24.99316 1.000 47.95171 407 MET A CA 1
ATOM 2562 C C . MET A 1 410 ? -72.67276 -77.61757 25.57679 1.000 49.93908 407 MET A C 1
ATOM 2563 O O . MET A 1 410 ? -72.47040 -78.80097 25.28477 1.000 64.06632 407 MET A O 1
ATOM 2568 N N . LEU A 1 411 ? -71.87257 -76.93998 26.40292 1.000 44.32770 408 LEU A N 1
ATOM 2569 C CA . LEU A 1 411 ? -70.75698 -77.60766 27.06668 1.000 42.10991 408 LEU A CA 1
ATOM 2570 C C . LEU A 1 411 ? -71.22464 -78.40256 28.28252 1.000 56.65808 408 LEU A C 1
ATOM 2571 O O . LEU A 1 411 ? -70.87256 -79.57731 28.43607 1.000 56.89959 408 LEU A O 1
ATOM 2576 N N . GLU A 1 412 ? -72.01951 -77.78005 29.15897 1.000 56.78213 409 GLU A N 1
ATOM 2577 C CA . GLU A 1 412 ? -72.48201 -78.47270 30.35785 1.000 59.40181 409 GLU A CA 1
ATOM 2578 C C . GLU A 1 412 ? -73.51767 -79.54740 30.05254 1.000 49.30193 409 GLU A C 1
ATOM 2579 O O . GLU A 1 412 ? -73.76623 -80.40584 30.90526 1.000 61.30567 409 GLU A O 1
ATOM 2585 N N . ASN A 1 413 ? -74.12792 -79.52419 28.86913 1.000 55.91527 410 ASN A N 1
ATOM 2586 C CA . ASN A 1 413 ? -75.05725 -80.56793 28.45958 1.000 57.72905 410 ASN A CA 1
ATOM 2587 C C . ASN A 1 413 ? -74.40992 -81.59774 27.54311 1.000 58.39846 410 ASN A C 1
ATOM 2588 O O . ASN A 1 413 ? -75.10335 -82.48791 27.03982 1.000 54.69546 410 ASN A O 1
ATOM 2593 N N . ASN A 1 414 ? -73.10002 -81.48786 27.31455 1.000 64.22496 411 ASN A N 1
ATOM 2594 C CA . ASN A 1 414 ? -72.32047 -82.50012 26.60105 1.000 70.23041 411 ASN A CA 1
ATOM 2595 C C . ASN A 1 414 ? -72.84893 -82.73906 25.18673 1.000 64.78913 411 ASN A C 1
ATOM 2596 O O . ASN A 1 414 ? -73.01752 -83.87776 24.74706 1.000 64.12869 411 ASN A O 1
ATOM 2601 N N . TYR A 1 415 ? -73.11072 -81.64915 24.46894 1.000 72.41994 412 TYR A N 1
ATOM 2602 C CA . TYR A 1 415 ? -73.39477 -81.76167 23.04625 1.000 58.11243 412 TYR A CA 1
ATOM 2603 C C . TYR A 1 415 ? -72.16055 -82.26660 22.30727 1.000 61.07525 412 TYR A C 1
ATOM 2604 O O . TYR A 1 415 ? -71.02116 -81.96600 22.67326 1.000 59.48796 412 TYR A O 1
ATOM 2613 N N . ASP A 1 416 ? -72.39916 -83.05209 21.25719 1.000 50.22434 413 ASP A N 1
ATOM 2614 C CA . ASP A 1 416 ? -71.32568 -83.73075 20.53201 1.000 49.11107 413 ASP A CA 1
ATOM 2615 C C . ASP A 1 416 ? -70.78400 -82.79279 19.45589 1.000 51.98897 413 ASP A C 1
ATOM 2616 O O . ASP A 1 416 ? -71.11699 -82.88678 18.27262 1.000 57.83744 413 ASP A O 1
ATOM 2621 N N . TYR A 1 417 ? -69.91893 -81.87297 19.88408 1.000 47.75712 414 TYR A N 1
ATOM 2622 C CA . TYR A 1 417 ? -69.36876 -80.86779 18.98524 1.000 43.84442 414 TYR A CA 1
ATOM 2623 C C . TYR A 1 417 ? -67.95446 -80.49803 19.40742 1.000 45.90325 414 TYR A C 1
ATOM 2624 O O . TYR A 1 417 ? -67.55126 -80.69246 20.55727 1.000 57.37538 414 TYR A O 1
ATOM 2633 N N . THR A 1 418 ? -67.20627 -79.96005 18.44816 1.000 50.45472 415 THR A N 1
ATOM 2634 C CA . THR A 1 418 ? -65.97915 -79.22125 18.70450 1.000 42.17759 415 THR A CA 1
ATOM 2635 C C . THR A 1 418 ? -66.27152 -77.74252 18.48668 1.000 45.89627 415 THR A C 1
ATOM 2636 O O . THR A 1 418 ? -67.01036 -77.37924 17.56580 1.000 49.01536 415 THR A O 1
ATOM 2640 N N . TYR A 1 419 ? -65.71841 -76.89095 19.34519 1.000 44.39363 416 TYR A N 1
ATOM 2641 C CA . TYR A 1 419 ? -66.08025 -75.48042 19.37555 1.000 43.00245 416 TYR A CA 1
ATOM 2642 C C . TYR A 1 419 ? -64.88294 -74.62325 18.99707 1.000 39.91915 416 TYR A C 1
ATOM 2643 O O . TYR A 1 419 ? -63.77235 -74.84263 19.49236 1.000 54.96389 416 TYR A O 1
ATOM 2652 N N . VAL A 1 420 ? -65.11599 -73.65175 18.11938 1.000 33.53324 417 VAL A N 1
ATOM 2653 C CA . VAL A 1 420 ? -64.11347 -72.67109 17.72094 1.000 41.99074 417 VAL A CA 1
ATOM 2654 C C . VAL A 1 420 ? -64.56108 -71.31493 18.24699 1.000 39.09594 417 VAL A C 1
ATOM 2655 O O . VAL A 1 420 ? -65.62289 -70.81081 17.86052 1.000 43.75615 417 VAL A O 1
ATOM 2659 N N . VAL A 1 421 ? -63.76027 -70.72862 19.13240 1.000 33.60613 418 VAL A N 1
ATOM 2660 C CA . VAL A 1 421 ? -64.06474 -69.44330 19.74955 1.000 33.71698 418 VAL A CA 1
ATOM 2661 C C . VAL A 1 421 ? -63.14269 -68.39216 19.14923 1.000 34.83318 418 VAL A C 1
ATOM 2662 O O . VAL A 1 421 ? -61.91557 -68.54851 19.16792 1.000 49.19821 418 VAL A O 1
ATOM 2666 N N . VAL A 1 422 ? -63.73309 -67.32627 18.61821 1.000 35.75485 419 VAL A N 1
ATOM 2667 C CA . VAL A 1 422 ? -62.98560 -66.26060 17.96033 1.000 40.33938 419 VAL A CA 1
ATOM 2668 C C . VAL A 1 422 ? -62.51023 -65.26876 19.01308 1.000 41.58378 419 VAL A C 1
ATOM 2669 O O . VAL A 1 422 ? -63.31144 -64.75996 19.80648 1.000 41.08566 419 VAL A O 1
ATOM 2673 N N . ILE A 1 423 ? -61.20494 -64.99094 19.02331 1.000 39.97929 420 ILE A N 1
ATOM 2674 C CA . ILE A 1 423 ? -60.60257 -64.07130 19.97898 1.000 39.28080 420 ILE A CA 1
ATOM 2675 C C . ILE A 1 423 ? -59.70829 -63.08788 19.23308 1.000 40.42046 420 ILE A C 1
ATOM 2676 O O . ILE A 1 423 ? -59.45890 -63.21734 18.03444 1.000 39.88913 420 ILE A O 1
ATOM 2681 N N . LYS A 1 424 ? -59.22527 -62.09639 19.97285 1.000 40.90998 421 LYS A N 1
ATOM 2682 C CA . LYS A 1 424 ? -58.23464 -61.13287 19.51491 1.000 39.37540 421 LYS A CA 1
ATOM 2683 C C . LYS A 1 424 ? -56.97445 -61.28590 20.36845 1.000 53.16165 421 LYS A C 1
ATOM 2684 O O . LYS A 1 424 ? -56.84703 -62.22137 21.16324 1.000 52.95946 421 LYS A O 1
ATOM 2690 N N . ASP A 1 425 ? -56.03834 -60.35515 20.20309 1.000 66.15527 422 ASP A N 1
ATOM 2691 C CA . ASP A 1 425 ? -54.89960 -60.28412 21.10790 1.000 47.99163 422 ASP A CA 1
ATOM 2692 C C . ASP A 1 425 ? -55.36032 -59.79736 22.47524 1.000 63.84092 422 ASP A C 1
ATOM 2693 O O . ASP A 1 425 ? -56.05985 -58.78532 22.58277 1.000 66.06236 422 ASP A O 1
ATOM 2698 N N . GLY A 1 426 ? -54.97605 -60.52421 23.52125 1.000 61.78258 423 GLY A N 1
ATOM 2699 C CA . GLY A 1 426 ? -55.28966 -60.09172 24.86891 1.000 55.88899 423 GLY A CA 1
ATOM 2700 C C . GLY A 1 426 ? -56.72156 -60.30522 25.29944 1.000 59.48294 423 GLY A C 1
ATOM 2701 O O . GLY A 1 426 ? -57.14725 -59.72731 26.30276 1.000 69.33508 423 GLY A O 1
ATOM 2702 N N . THR A 1 427 ? -57.47955 -61.12278 24.57432 1.000 63.01006 424 THR A N 1
ATOM 2703 C CA . THR A 1 427 ? -58.86598 -61.37697 24.94030 1.000 46.86869 424 THR A CA 1
ATOM 2704 C C . THR A 1 427 ? -58.93357 -62.20105 26.22050 1.000 46.61819 424 THR A C 1
ATOM 2705 O O . THR A 1 427 ? -58.30601 -63.25941 26.32585 1.000 43.95788 424 THR A O 1
ATOM 2709 N N . VAL A 1 428 ? -59.68999 -61.70426 27.20052 1.000 51.53692 425 VAL A N 1
ATOM 2710 C CA . VAL A 1 428 ? -59.83668 -62.40861 28.46605 1.000 45.96858 425 VAL A CA 1
ATOM 2711 C C . VAL A 1 428 ? -60.70371 -63.64203 28.26063 1.000 45.44873 425 VAL A C 1
ATOM 2712 O O . VAL A 1 428 ? -61.71880 -63.60414 27.55248 1.000 46.72018 425 VAL A O 1
ATOM 2716 N N . ILE A 1 429 ? -60.30922 -64.74206 28.88196 1.000 43.01978 426 ILE A N 1
ATOM 2717 C CA . ILE A 1 429 ? -60.91317 -66.05239 28.65306 1.000 43.85728 426 ILE A CA 1
ATOM 2718 C C . ILE A 1 429 ? -61.71441 -66.43622 29.88982 1.000 59.61774 426 ILE A C 1
ATOM 2719 O O . ILE A 1 429 ? -61.15966 -66.44039 30.99548 1.000 62.28839 426 ILE A O 1
ATOM 2724 N N . PRO A 1 430 ? -62.99918 -66.76178 29.75525 1.000 54.27117 427 PRO A N 1
ATOM 2725 C CA . PRO A 1 430 ? -63.77268 -67.21346 30.91776 1.000 47.23495 427 PRO A CA 1
ATOM 2726 C C . PRO A 1 430 ? -63.24849 -68.53326 31.46034 1.000 55.35322 427 PRO A C 1
ATOM 2727 O O . PRO A 1 430 ? -62.64691 -69.33484 30.74143 1.000 65.43859 427 PRO A O 1
ATOM 2731 N N . ASP A 1 431 ? -63.50840 -68.75983 32.75016 1.000 73.71041 428 ASP A N 1
ATOM 2732 C CA . ASP A 1 431 ? -62.89761 -69.88962 33.44525 1.000 66.67529 428 ASP A CA 1
ATOM 2733 C C . ASP A 1 431 ? -63.43684 -71.22527 32.94396 1.000 63.99442 428 ASP A C 1
ATOM 2734 O O . ASP A 1 431 ? -62.67916 -72.19351 32.81193 1.000 70.37523 428 ASP A O 1
ATOM 2739 N N . ASN A 1 432 ? -64.73728 -71.30271 32.65617 1.000 50.61288 429 ASN A N 1
ATOM 2740 C CA . ASN A 1 432 ? -65.32864 -72.57436 32.24973 1.000 51.21060 429 ASN A CA 1
ATOM 2741 C C . ASN A 1 432 ? -64.85937 -73.04454 30.87781 1.000 51.78078 429 ASN A C 1
ATOM 2742 O O . ASN A 1 432 ? -65.24649 -74.14078 30.45700 1.000 51.93079 429 ASN A O 1
ATOM 2747 N N . LEU A 1 433 ? -64.04451 -72.25773 30.17578 1.000 52.81174 430 LEU A N 1
ATOM 2748 C CA . LEU A 1 433 ? -63.52059 -72.64243 28.87383 1.000 56.26667 430 LEU A CA 1
ATOM 2749 C C . LEU A 1 433 ? -62.07157 -73.10633 28.92758 1.000 58.57474 430 LEU A C 1
ATOM 2750 O O . LEU A 1 433 ? -61.57783 -73.65806 27.93827 1.000 60.16352 430 LEU A O 1
ATOM 2755 N N . LYS A 1 434 ? -61.38484 -72.90008 30.04686 1.000 47.61364 431 LYS A N 1
ATOM 2756 C CA . LYS A 1 434 ? -60.00495 -73.33637 30.18305 1.000 53.53497 431 LYS A CA 1
ATOM 2757 C C . LYS A 1 434 ? -59.94233 -74.83118 30.47413 1.000 53.31855 431 LYS A C 1
ATOM 2758 O O . LYS A 1 434 ? -60.87927 -75.41891 31.02326 1.000 52.24952 431 LYS A O 1
ATOM 2764 N N . PHE A 1 435 ? -58.82100 -75.44413 30.08768 1.000 44.20231 432 PHE A N 1
ATOM 2765 C CA . PHE A 1 435 ? -58.58522 -76.87522 30.29281 1.000 59.51168 432 PHE A CA 1
ATOM 2766 C C . PHE A 1 435 ? -59.65188 -77.72043 29.60070 1.000 54.64219 432 PHE A C 1
ATOM 2767 O O . PHE A 1 435 ? -60.10551 -78.73718 30.12961 1.000 52.59418 432 PHE A O 1
ATOM 2775 N N . ASN A 1 436 ? -60.05352 -77.29638 28.40438 1.000 51.98684 433 ASN A N 1
ATOM 2776 C CA . ASN A 1 436 ? -61.03034 -78.02039 27.60061 1.000 53.25969 433 ASN A CA 1
ATOM 2777 C C . ASN A 1 436 ? -60.43835 -78.27114 26.22310 1.000 57.71810 433 ASN A C 1
ATOM 2778 O O . ASN A 1 436 ? -60.18363 -77.32331 25.47223 1.000 64.10271 433 ASN A O 1
ATOM 2783 N N . ARG A 1 437 ? -60.21675 -79.54566 25.89643 1.000 65.67134 434 ARG A N 1
ATOM 2784 C CA . ARG A 1 437 ? -59.65307 -79.89839 24.59998 1.000 48.88846 434 ARG A CA 1
ATOM 2785 C C . ARG A 1 437 ? -60.64361 -79.70100 23.46050 1.000 61.94760 434 ARG A C 1
ATOM 2786 O O . ARG A 1 437 ? -60.22138 -79.56743 22.30669 1.000 54.83017 434 ARG A O 1
ATOM 2794 N N . ASN A 1 438 ? -61.94267 -79.67483 23.75358 1.000 55.16304 435 ASN A N 1
ATOM 2795 C CA . ASN A 1 438 ? -62.96306 -79.52028 22.72398 1.000 58.49200 435 ASN A CA 1
ATOM 2796 C C . ASN A 1 438 ? -63.15079 -78.07707 22.27506 1.000 58.63989 435 ASN A C 1
ATOM 2797 O O . ASN A 1 438 ? -64.01943 -77.81809 21.43538 1.000 62.73060 435 ASN A O 1
ATOM 2802 N N . ILE A 1 439 ? -62.37008 -77.13802 22.80218 1.000 40.82488 436 ILE A N 1
ATOM 2803 C CA . ILE A 1 439 ? -62.48123 -75.72845 22.45012 1.000 42.13732 436 ILE A CA 1
ATOM 2804 C C . ILE A 1 439 ? -61.17903 -75.29401 21.79460 1.000 57.65026 436 ILE A C 1
ATOM 2805 O O . ILE A 1 439 ? -60.09648 -75.50298 22.35461 1.000 51.07325 436 ILE A O 1
ATOM 2810 N N . ILE A 1 440 ? -61.28614 -74.69288 20.61271 1.000 55.24210 437 ILE A N 1
ATOM 2811 C CA . ILE A 1 440 ? -60.14139 -74.17447 19.87263 1.000 41.86480 437 ILE A CA 1
ATOM 2812 C C . ILE A 1 440 ? -60.28008 -72.66115 19.79694 1.000 40.94064 437 ILE A C 1
ATOM 2813 O O . ILE A 1 440 ? -61.30047 -72.14744 19.32151 1.000 38.94775 437 ILE A O 1
ATOM 2818 N N . PHE A 1 441 ? -59.26094 -71.94768 20.26532 1.000 43.57304 438 PHE A N 1
ATOM 2819 C CA . PHE A 1 441 ? -59.23764 -70.49254 20.21039 1.000 37.23821 438 PHE A CA 1
ATOM 2820 C C . PHE A 1 441 ? -58.37053 -70.06247 19.03447 1.000 44.92623 438 PHE A C 1
ATOM 2821 O O . PHE A 1 441 ? -57.16757 -70.34671 19.00783 1.000 40.95408 438 PHE A O 1
ATOM 2829 N N . ILE A 1 442 ? -58.97969 -69.38692 18.06422 1.000 46.16862 439 ILE A N 1
ATOM 2830 C CA . ILE A 1 442 ? -58.26324 -68.87200 16.90616 1.000 61.94014 439 ILE A CA 1
ATOM 2831 C C . ILE A 1 442 ? -58.53752 -67.38003 16.79045 1.000 45.04997 439 ILE A C 1
ATOM 2832 O O . ILE A 1 442 ? -59.59656 -66.88836 17.19372 1.000 41.65393 439 ILE A O 1
ATOM 2837 N N . LYS A 1 443 ? -57.57210 -66.65881 16.23050 1.000 43.09021 440 LYS A N 1
ATOM 2838 C CA . LYS A 1 443 ? -57.62081 -65.20540 16.19300 1.000 39.93117 440 LYS A CA 1
ATOM 2839 C C . LYS A 1 443 ? -58.30933 -64.72304 14.92324 1.000 43.75158 440 LYS A C 1
ATOM 2840 O O . LYS A 1 443 ? -58.10108 -65.27430 13.83876 1.000 42.33285 440 LYS A O 1
ATOM 2846 N N . ARG A 1 444 ? -59.13360 -63.68822 15.07183 1.000 33.63059 441 ARG A N 1
ATOM 2847 C CA . ARG A 1 444 ? -59.91619 -63.17755 13.95510 1.000 36.30287 441 ARG A CA 1
ATOM 2848 C C . ARG A 1 444 ? -59.00542 -62.64108 12.85705 1.000 43.45555 441 ARG A C 1
ATOM 2849 O O . ARG A 1 444 ? -58.01434 -61.95655 13.12551 1.000 43.67369 441 ARG A O 1
ATOM 2857 N N . GLY A 1 445 ? -59.34578 -62.96433 11.61053 1.000 33.09120 442 GLY A N 1
ATOM 2858 C CA . GLY A 1 445 ? -58.58652 -62.51465 10.46397 1.000 34.33433 442 GLY A CA 1
ATOM 2859 C C . GLY A 1 445 ? -57.38539 -63.36138 10.10913 1.000 33.07606 442 GLY A C 1
ATOM 2860 O O . GLY A 1 445 ? -56.64873 -63.00173 9.18182 1.000 34.97607 442 GLY A O 1
ATOM 2861 N N . SER A 1 446 ? -57.15892 -64.46762 10.80994 1.000 38.24547 443 SER A N 1
ATOM 2862 C CA . SER A 1 446 ? -56.03020 -65.33619 10.52849 1.000 37.97638 443 SER A CA 1
ATOM 2863 C C . SER A 1 446 ? -56.39568 -66.32895 9.42790 1.000 35.60877 443 SER A C 1
ATOM 2864 O O . SER A 1 446 ? -57.51173 -66.33450 8.90263 1.000 40.15937 443 SER A O 1
ATOM 2867 N N . ASP A 1 447 ? -55.43412 -67.18137 9.06645 1.000 36.09635 444 ASP A N 1
ATOM 2868 C CA . ASP A 1 447 ? -55.72248 -68.24369 8.10983 1.000 34.68743 444 ASP A CA 1
ATOM 2869 C C . ASP A 1 447 ? -56.73516 -69.22660 8.68010 1.000 40.03850 444 ASP A C 1
ATOM 2870 O O . ASP A 1 447 ? -57.66028 -69.65290 7.97933 1.000 43.83211 444 ASP A O 1
ATOM 2875 N N . ALA A 1 448 ? -56.58164 -69.58928 9.95699 1.000 37.17055 445 ALA A N 1
ATOM 2876 C CA . ALA A 1 448 ? -57.54652 -70.47757 10.59514 1.000 37.71294 445 ALA A CA 1
ATOM 2877 C C . ALA A 1 448 ? -58.93400 -69.85527 10.63698 1.000 40.78010 445 ALA A C 1
ATOM 2878 O O . ALA A 1 448 ? -59.93733 -70.57278 10.55858 1.000 42.74580 445 ALA A O 1
ATOM 2880 N N . TYR A 1 449 ? -59.01219 -68.52851 10.76004 1.000 39.25187 446 TYR A N 1
ATOM 2881 C CA . TYR A 1 449 ? -60.30539 -67.85472 10.71356 1.000 39.46603 446 TYR A CA 1
ATOM 2882 C C . TYR A 1 449 ? -61.00704 -68.11157 9.38640 1.000 40.39068 446 TYR A C 1
ATOM 2883 O O . TYR A 1 449 ? -62.19010 -68.46903 9.35471 1.000 36.39005 446 TYR A O 1
ATOM 2892 N N . LEU A 1 450 ? -60.28543 -67.94046 8.27588 1.000 39.71449 447 LEU A N 1
ATOM 2893 C CA . LEU A 1 450 ? -60.88931 -68.13708 6.96247 1.000 32.54283 447 LEU A CA 1
ATOM 2894 C C . LEU A 1 450 ? -61.28380 -69.59236 6.74545 1.000 35.88038 447 LEU A C 1
ATOM 2895 O O . LEU A 1 450 ? -62.37836 -69.87527 6.24447 1.000 38.55794 447 LEU A O 1
ATOM 2900 N N . ARG A 1 451 ? -60.40913 -70.52911 7.12095 1.000 39.00307 448 ARG A N 1
ATOM 2901 C CA . ARG A 1 451 ? -60.72206 -71.94384 6.94478 1.000 32.57699 448 ARG A CA 1
ATOM 2902 C C . ARG A 1 451 ? -61.93098 -72.35208 7.77662 1.000 36.94813 448 ARG A C 1
ATOM 2903 O O . ARG A 1 451 ? -62.76570 -73.14519 7.32498 1.000 36.43535 448 ARG A O 1
ATOM 2911 N N . TYR A 1 452 ? -62.04451 -71.82125 8.99556 1.000 37.33711 449 TYR A N 1
ATOM 2912 C CA . TYR A 1 452 ? -63.13959 -72.22476 9.86847 1.000 38.52149 449 TYR A CA 1
ATOM 2913 C C . TYR A 1 452 ? -64.45275 -71.56441 9.47329 1.000 34.90830 449 TYR A C 1
ATOM 2914 O O . TYR A 1 452 ? -65.52109 -72.14516 9.69242 1.000 37.28043 449 TYR A O 1
ATOM 2923 N N . LEU A 1 453 ? -64.39872 -70.36767 8.88317 1.000 34.10605 450 LEU A N 1
ATOM 2924 C CA . LEU A 1 453 ? -65.59683 -69.78486 8.29107 1.000 35.09436 450 LEU A CA 1
ATOM 2925 C C . LEU A 1 453 ? -66.11055 -70.61192 7.12105 1.000 43.44327 450 LEU A C 1
ATOM 2926 O O . LEU A 1 453 ? -67.29385 -70.51464 6.77832 1.000 42.10325 450 LEU A O 1
ATOM 2931 N N . CYS A 1 454 ? -65.25123 -71.42394 6.50701 1.000 38.96110 451 CYS A N 1
ATOM 2932 C CA . CYS A 1 454 ? -65.61531 -72.23611 5.35516 1.000 39.93463 451 CYS A CA 1
ATOM 2933 C C . CYS A 1 454 ? -65.83433 -73.70257 5.69995 1.000 45.11807 451 CYS A C 1
ATOM 2934 O O . CYS A 1 454 ? -66.22563 -74.47656 4.82123 1.000 48.43813 451 CYS A O 1
ATOM 2937 N N . THR A 1 455 ? -65.59117 -74.10588 6.94510 1.000 39.77825 452 THR A N 1
ATOM 2938 C CA . THR A 1 455 ? -65.73758 -75.49876 7.34472 1.000 41.75978 452 THR A CA 1
ATOM 2939 C C . THR A 1 455 ? -66.72593 -75.71629 8.47932 1.000 43.46847 452 THR A C 1
ATOM 2940 O O . THR A 1 455 ? -67.32852 -76.78950 8.54929 1.000 47.37422 452 THR A O 1
ATOM 2944 N N . ALA A 1 456 ? -66.90720 -74.74032 9.36584 1.000 48.28601 453 ALA A N 1
ATOM 2945 C CA . ALA A 1 456 ? -67.83435 -74.90261 10.47750 1.000 49.20645 453 ALA A CA 1
ATOM 2946 C C . ALA A 1 456 ? -69.26460 -74.99759 9.96382 1.000 47.25781 453 ALA A C 1
ATOM 2947 O O . ALA A 1 456 ? -69.72250 -74.13795 9.20551 1.000 50.94572 453 ALA A O 1
ATOM 2949 N N . LYS A 1 457 ? -69.97060 -76.05160 10.37782 1.000 38.47073 454 LYS A N 1
ATOM 2950 C CA . LYS A 1 457 ? -71.35644 -76.22190 9.95612 1.000 41.54659 454 LYS A CA 1
ATOM 2951 C C . LYS A 1 457 ? -72.28131 -75.23606 10.65977 1.000 42.67420 454 LYS A C 1
ATOM 2952 O O . LYS A 1 457 ? -73.25387 -74.76380 10.05919 1.000 36.44157 454 LYS A O 1
ATOM 2958 N N . TYR A 1 458 ? -71.98934 -74.89858 11.91417 1.000 44.62563 455 TYR A N 1
ATOM 2959 C CA . TYR A 1 458 ? -72.81623 -73.99189 12.70162 1.000 36.72764 455 TYR A CA 1
ATOM 2960 C C . TYR A 1 458 ? -72.00578 -72.75370 13.05663 1.000 37.99906 455 TYR A C 1
ATOM 2961 O O . TYR A 1 458 ? -70.93283 -72.86236 13.65962 1.000 39.16215 455 TYR A O 1
ATOM 2970 N N . LEU A 1 459 ? -72.52138 -71.58316 12.68608 1.000 37.74785 456 LEU A N 1
ATOM 2971 C CA . LEU A 1 459 ? -71.88992 -70.30295 12.97807 1.000 33.07937 456 LEU A CA 1
ATOM 2972 C C . LEU A 1 459 ? -72.80448 -69.49353 13.88510 1.000 35.07564 456 LEU A C 1
ATOM 2973 O O . LEU A 1 459 ? -74.00576 -69.38229 13.61889 1.000 34.80012 456 LEU A O 1
ATOM 2978 N N . ILE A 1 460 ? -72.23811 -68.92937 14.95007 1.000 43.70859 457 ILE A N 1
ATOM 2979 C CA . ILE A 1 460 ? -72.99071 -68.14001 15.91975 1.000 37.01944 457 ILE A CA 1
ATOM 2980 C C . ILE A 1 460 ? -72.28396 -66.80475 16.10313 1.000 33.42768 457 ILE A C 1
ATOM 2981 O O . ILE A 1 460 ? -71.10668 -66.76800 16.48057 1.000 33.71417 457 ILE A O 1
ATOM 2986 N N . ASN A 1 461 ? -72.99980 -65.71336 15.84058 1.000 33.42756 458 ASN A N 1
ATOM 2987 C CA . ASN A 1 461 ? -72.46285 -64.36958 15.99526 1.000 33.44116 458 ASN A CA 1
ATOM 2988 C C . ASN A 1 461 ? -73.55130 -63.46702 16.55866 1.000 37.06107 458 ASN A C 1
ATOM 2989 O O . ASN A 1 461 ? -74.74564 -63.73812 16.41467 1.000 39.70814 458 ASN A O 1
ATOM 2994 N N . ASN A 1 462 ? -73.12476 -62.38523 17.21245 1.000 42.37185 459 ASN A N 1
ATOM 2995 C CA . ASN A 1 462 ? -74.04993 -61.43737 17.81737 1.000 33.88416 459 ASN A CA 1
ATOM 2996 C C . ASN A 1 462 ? -73.94467 -60.03485 17.23455 1.000 34.24472 459 ASN A C 1
ATOM 2997 O O . ASN A 1 462 ? -74.70385 -59.15013 17.64758 1.000 33.99366 459 ASN A O 1
ATOM 3002 N N . VAL A 1 463 ? -73.02530 -59.80063 16.29941 1.000 40.25848 460 VAL A N 1
ATOM 3003 C CA . VAL A 1 463 ? -72.98623 -58.54501 15.55847 1.000 42.06245 460 VAL A CA 1
ATOM 3004 C C . VAL A 1 463 ? -72.93548 -58.85970 14.06979 1.000 35.34898 460 VAL A C 1
ATOM 3005 O O . VAL A 1 463 ? -73.96512 -58.83410 13.38653 1.000 41.37783 460 VAL A O 1
ATOM 3009 N N . SER A 1 464 ? -71.74502 -59.16965 13.55880 1.000 40.29261 461 SER A N 1
ATOM 3010 C CA . SER A 1 464 ? -71.58840 -59.43402 12.13592 1.000 38.97600 461 SER A CA 1
ATOM 3011 C C . SER A 1 464 ? -70.22725 -60.06196 11.88143 1.000 43.26196 461 SER A C 1
ATOM 3012 O O . SER A 1 464 ? -69.24650 -59.72499 12.54957 1.000 42.23829 461 SER A O 1
ATOM 3015 N N . PHE A 1 465 ? -70.18414 -60.97968 10.92127 1.000 41.80631 462 PHE A N 1
ATOM 3016 C CA . PHE A 1 465 ? -68.93173 -61.40194 10.32097 1.000 32.82539 462 PHE A CA 1
ATOM 3017 C C . PHE A 1 465 ? -68.45905 -60.34384 9.32667 1.000 32.81008 462 PHE A C 1
ATOM 3018 O O . PHE A 1 465 ? -69.25666 -59.53447 8.84694 1.000 36.06329 462 PHE A O 1
ATOM 3026 N N . PRO A 1 466 ? -67.15458 -60.31962 8.99941 1.000 33.85793 463 PRO A N 1
ATOM 3027 C CA . PRO A 1 466 ? -66.64557 -59.26740 8.10401 1.000 37.47670 463 PRO A CA 1
ATOM 3028 C C . PRO A 1 466 ? -67.22569 -59.30672 6.69458 1.000 32.74833 463 PRO A C 1
ATOM 3029 O O . PRO A 1 466 ? -67.99002 -60.21038 6.34114 1.000 36.88015 463 PRO A O 1
ATOM 3033 N N . TYR A 1 467 ? -66.84728 -58.31483 5.88202 1.000 35.47156 464 TYR A N 1
ATOM 3034 C CA . TYR A 1 467 ? -67.49951 -58.09278 4.59363 1.000 39.31352 464 TYR A CA 1
ATOM 3035 C C . TYR A 1 467 ? -67.32193 -59.26619 3.63638 1.000 35.76892 464 TYR A C 1
ATOM 3036 O O . TYR A 1 467 ? -68.20391 -59.52663 2.81008 1.000 33.06074 464 TYR A O 1
ATOM 3045 N N . TYR A 1 468 ? -66.20093 -59.98135 3.72077 1.000 32.65552 465 TYR A N 1
ATOM 3046 C CA . TYR A 1 468 ? -65.93512 -61.04976 2.76599 1.000 32.59647 465 TYR A CA 1
ATOM 3047 C C . TYR A 1 468 ? -66.68337 -62.34114 3.07682 1.000 32.51027 465 TYR A C 1
ATOM 3048 O O . TYR A 1 468 ? -66.75539 -63.21289 2.20514 1.000 35.38839 465 TYR A O 1
ATOM 3057 N N . PHE A 1 469 ? -67.25193 -62.48164 4.27263 1.000 32.50082 466 PHE A N 1
ATOM 3058 C CA . PHE A 1 469 ? -67.89088 -63.73541 4.65481 1.000 35.59072 466 PHE A CA 1
ATOM 3059 C C . PHE A 1 469 ? -69.10677 -64.02554 3.78150 1.000 32.43041 466 PHE A C 1
ATOM 3060 O O . PHE A 1 469 ? -69.97783 -63.16940 3.60183 1.000 35.63870 466 PHE A O 1
ATOM 3068 N N . ILE A 1 470 ? -69.16621 -65.24444 3.24904 1.000 33.11764 467 ILE A N 1
ATOM 3069 C CA . ILE A 1 470 ? -70.30171 -65.72761 2.47314 1.000 32.41560 467 ILE A CA 1
ATOM 3070 C C . ILE A 1 470 ? -70.71417 -67.07488 3.04560 1.000 32.70893 467 ILE A C 1
ATOM 3071 O O . ILE A 1 470 ? -69.88588 -67.98642 3.14879 1.000 44.58308 467 ILE A O 1
ATOM 3076 N N . ARG A 1 471 ? -71.98481 -67.20212 3.42086 1.000 32.46351 468 ARG A N 1
ATOM 3077 C CA . ARG A 1 471 ? -72.46569 -68.45160 3.99807 1.000 32.51530 468 ARG A CA 1
ATOM 3078 C C . ARG A 1 471 ? -72.56236 -69.52063 2.91680 1.000 33.46835 468 ARG A C 1
ATOM 3079 O O . ARG A 1 471 ? -73.30752 -69.36592 1.94317 1.000 46.70483 468 ARG A O 1
ATOM 3087 N N . LYS A 1 472 ? -71.81297 -70.60522 3.09208 1.000 34.09831 469 LYS A N 1
ATOM 3088 C CA . LYS A 1 472 ? -71.83511 -71.70460 2.14136 1.000 36.97313 469 LYS A CA 1
ATOM 3089 C C . LYS A 1 472 ? -73.15927 -72.45945 2.22774 1.000 38.29899 469 LYS A C 1
ATOM 3090 O O . LYS A 1 472 ? -73.89410 -72.37112 3.21474 1.000 43.11444 469 LYS A O 1
ATOM 3096 N N . GLU A 1 473 ? -73.46722 -73.20269 1.16884 1.000 44.02099 470 GLU A N 1
ATOM 3097 C CA . GLU A 1 473 ? -74.68889 -73.99314 1.16230 1.000 47.02000 470 GLU A CA 1
ATOM 3098 C C . GLU A 1 473 ? -74.54625 -75.18239 2.10315 1.000 49.03457 470 GLU A C 1
ATOM 3099 O O . GLU A 1 473 ? -73.52785 -75.88069 2.10577 1.000 45.62358 470 GLU A O 1
ATOM 3105 N N . GLY A 1 474 ? -75.57844 -75.40583 2.91315 1.000 38.61042 471 GLY A N 1
ATOM 3106 C CA . GLY A 1 474 ? -75.52505 -76.38646 3.97294 1.000 46.41813 471 GLY A CA 1
ATOM 3107 C C . GLY A 1 474 ? -75.02606 -75.85098 5.29623 1.000 45.07540 471 GLY A C 1
ATOM 3108 O O . GLY A 1 474 ? -75.06281 -76.57975 6.29616 1.000 45.46372 471 GLY A O 1
ATOM 3109 N N . GLN A 1 475 ? -74.55955 -74.60641 5.33158 1.000 41.53438 472 GLN A N 1
ATOM 3110 C CA . GLN A 1 475 ? -74.10202 -73.96892 6.55524 1.000 32.97458 472 GLN A CA 1
ATOM 3111 C C . GLN A 1 475 ? -75.27496 -73.34270 7.29803 1.000 38.87239 472 GLN A C 1
ATOM 3112 O O . GLN A 1 475 ? -76.22361 -72.83769 6.69111 1.000 35.73621 472 GLN A O 1
ATOM 3118 N N . VAL A 1 476 ? -75.19922 -73.37980 8.62490 1.000 36.90504 473 VAL A N 1
ATOM 3119 C CA . VAL A 1 476 ? -76.19840 -72.77321 9.49647 1.000 37.35115 473 VAL A CA 1
ATOM 3120 C C . VAL A 1 476 ? -75.55739 -71.56784 10.16762 1.000 41.27007 473 VAL A C 1
ATOM 3121 O O . VAL A 1 476 ? -74.51516 -71.69336 10.82302 1.000 40.40016 473 VAL A O 1
ATOM 3125 N N . TYR A 1 477 ? -76.17294 -70.40097 9.99891 1.000 37.17262 474 TYR A N 1
ATOM 3126 C CA . TYR A 1 477 ? -75.67602 -69.15271 10.56753 1.000 33.04188 474 TYR A CA 1
ATOM 3127 C C . TYR A 1 477 ? -76.78180 -68.56434 11.43296 1.000 37.67849 474 TYR A C 1
ATOM 3128 O O . TYR A 1 477 ? -77.83726 -68.17443 10.92148 1.000 36.52603 474 TYR A O 1
ATOM 3137 N N . LEU A 1 478 ? -76.53587 -68.50393 12.73866 1.000 37.94972 475 LEU A N 1
ATOM 3138 C CA . LEU A 1 478 ? -77.45234 -67.90587 13.69997 1.000 34.60686 475 LEU A CA 1
ATOM 3139 C C . LEU A 1 478 ? -76.86950 -66.58064 14.17028 1.000 39.28820 475 LEU A C 1
ATOM 3140 O O . LEU A 1 478 ? -75.78532 -66.55086 14.76319 1.000 35.51823 475 LEU A O 1
ATOM 3145 N N . ASN A 1 479 ? -77.58253 -65.49211 13.90031 1.000 40.67509 476 ASN A N 1
ATOM 3146 C CA . ASN A 1 479 ? -77.21727 -64.16889 14.38695 1.000 35.26598 476 ASN A CA 1
ATOM 3147 C C . ASN A 1 479 ? -78.18179 -63.80368 15.50695 1.000 40.53285 476 ASN A C 1
ATOM 3148 O O . ASN A 1 479 ? -79.38510 -63.65136 15.26962 1.000 36.78787 476 ASN A O 1
ATOM 3153 N N . THR A 1 480 ? -77.65295 -63.66870 16.72176 1.000 34.37281 477 THR A N 1
ATOM 3154 C CA . THR A 1 480 ? -78.47714 -63.42599 17.89720 1.000 35.90675 477 THR A CA 1
ATOM 3155 C C . THR A 1 480 ? -78.70856 -61.94933 18.18070 1.000 38.22080 477 THR A C 1
ATOM 3156 O O . THR A 1 480 ? -79.60955 -61.62013 18.96178 1.000 49.04010 477 THR A O 1
ATOM 3160 N N . TRP A 1 481 ? -77.92089 -61.06341 17.56777 1.000 39.02438 478 TRP A N 1
ATOM 3161 C CA . TRP A 1 481 ? -77.88823 -59.64140 17.89770 1.000 37.86759 478 TRP A CA 1
ATOM 3162 C C . TRP A 1 481 ? -77.52330 -59.46886 19.36987 1.000 41.42791 478 TRP A C 1
ATOM 3163 O O . TRP A 1 481 ? -77.07402 -60.42439 20.01204 1.000 43.04043 478 TRP A O 1
ATOM 3174 N N . HIS A 1 482 ? -77.69683 -58.26664 19.92271 1.000 41.86399 479 HIS A N 1
ATOM 3175 C CA . HIS A 1 482 ? -77.10687 -57.97342 21.22438 1.000 41.79428 479 HIS A CA 1
ATOM 3176 C C . HIS A 1 482 ? -77.91038 -56.91578 21.97705 1.000 45.87970 479 HIS A C 1
ATOM 3177 O O . HIS A 1 482 ? -77.33966 -56.00540 22.58685 1.000 57.74474 479 HIS A O 1
ATOM 3184 N N . GLY A 1 483 ? -79.23642 -57.02528 21.96223 1.000 41.33222 480 GLY A N 1
ATOM 3185 C CA . GLY A 1 483 ? -80.01528 -56.16192 22.83059 1.000 40.75911 480 GLY A CA 1
ATOM 3186 C C . GLY A 1 483 ? -81.19896 -55.43927 22.22401 1.000 50.55127 480 GLY A C 1
ATOM 3187 O O . GLY A 1 483 ? -81.26302 -55.22024 21.01062 1.000 60.32122 480 GLY A O 1
ATOM 3188 N N . THR A 1 484 ? -82.14323 -55.06480 23.07912 1.000 47.43314 481 THR A N 1
ATOM 3189 C CA . THR A 1 484 ? -83.27342 -54.25522 22.64653 1.000 44.94521 481 THR A CA 1
ATOM 3190 C C . THR A 1 484 ? -82.78398 -52.86498 22.25638 1.000 47.41033 481 THR A C 1
ATOM 3191 O O . THR A 1 484 ? -82.10447 -52.20581 23.05432 1.000 60.50609 481 THR A O 1
ATOM 3195 N N . PRO A 1 485 ? -83.10221 -52.38320 21.05635 1.000 48.49587 482 PRO A N 1
ATOM 3196 C CA . PRO A 1 485 ? -82.56599 -51.08875 20.62714 1.000 47.68236 482 PRO A CA 1
ATOM 3197 C C . PRO A 1 485 ? -83.28869 -49.94344 21.31358 1.000 49.76962 482 PRO A C 1
ATOM 3198 O O . PRO A 1 485 ? -84.50696 -49.97504 21.49967 1.000 54.12881 482 PRO A O 1
ATOM 3202 N N . MET A 1 486 ? -82.51830 -48.92596 21.69540 1.000 53.46193 483 MET A N 1
ATOM 3203 C CA . MET A 1 486 ? -83.05981 -47.76736 22.39279 1.000 51.42715 483 MET A CA 1
ATOM 3204 C C . MET A 1 486 ? -82.68471 -46.42980 21.77556 1.000 60.67567 483 MET A C 1
ATOM 3205 O O . MET A 1 486 ? -83.34407 -45.43049 22.08591 1.000 66.76818 483 MET A O 1
ATOM 3210 N N . LYS A 1 487 ? -81.65615 -46.36398 20.93899 1.000 62.96769 484 LYS A N 1
ATOM 3211 C CA . LYS A 1 487 ? -81.29302 -45.14345 20.23643 1.000 52.33134 484 LYS A CA 1
ATOM 3212 C C . LYS A 1 487 ? -81.52657 -45.32776 18.74288 1.000 58.58518 484 LYS A C 1
ATOM 3213 O O . LYS A 1 487 ? -81.84734 -46.42223 18.27183 1.000 48.42876 484 LYS A O 1
ATOM 3219 N N . THR A 1 488 ? -81.37853 -44.23186 17.99906 1.000 63.43086 485 THR A N 1
ATOM 3220 C CA . THR A 1 488 ? -81.47811 -44.30315 16.54748 1.000 56.26429 485 THR A CA 1
ATOM 3221 C C . THR A 1 488 ? -80.47193 -45.31364 16.01146 1.000 53.78591 485 THR A C 1
ATOM 3222 O O . THR A 1 488 ? -79.31430 -45.34919 16.43804 1.000 48.08222 485 THR A O 1
ATOM 3226 N N . LEU A 1 489 ? -80.92425 -46.14922 15.07810 1.000 50.15625 486 LEU A N 1
ATOM 3227 C CA . LEU A 1 489 ? -80.19603 -47.36503 14.74507 1.000 46.57124 486 LEU A CA 1
ATOM 3228 C C . LEU A 1 489 ? -80.40957 -47.73007 13.28369 1.000 58.46111 486 LEU A C 1
ATOM 3229 O O . LEU A 1 489 ? -81.54688 -47.74508 12.80492 1.000 74.77646 486 LEU A O 1
ATOM 3234 N N . GLY A 1 490 ? -79.32014 -48.01942 12.58425 1.000 41.92138 487 GLY A N 1
ATOM 3235 C CA . GLY A 1 490 ? -79.40837 -48.61193 11.25752 1.000 53.75433 487 GLY A CA 1
ATOM 3236 C C . GLY A 1 490 ? -79.56260 -47.57213 10.16428 1.000 50.30916 487 GLY A C 1
ATOM 3237 O O . GLY A 1 490 ? -78.76979 -46.63452 10.07340 1.000 56.46664 487 GLY A O 1
ATOM 3238 N N . LYS A 1 491 ? -80.58743 -47.74947 9.32779 1.000 53.07046 488 LYS A N 1
ATOM 3239 C CA . LYS A 1 491 ? -80.74710 -46.95856 8.11217 1.000 45.13675 488 LYS A CA 1
ATOM 3240 C C . LYS A 1 491 ? -81.07673 -45.49533 8.37734 1.000 49.51983 488 LYS A C 1
ATOM 3241 O O . LYS A 1 491 ? -80.96107 -44.68269 7.45386 1.000 56.08823 488 LYS A O 1
ATOM 3247 N N . ASP A 1 492 ? -81.47226 -45.13416 9.59684 1.000 53.86456 489 ASP A N 1
ATOM 3248 C CA . ASP A 1 492 ? -81.65700 -43.73021 9.93800 1.000 57.71391 489 ASP A CA 1
ATOM 3249 C C . ASP A 1 492 ? -80.37809 -43.06861 10.43467 1.000 51.94871 489 ASP A C 1
ATOM 3250 O O . ASP A 1 492 ? -80.35562 -41.84320 10.59743 1.000 50.52303 489 ASP A O 1
ATOM 3255 N N . ILE A 1 493 ? -79.31976 -43.84137 10.67497 1.000 56.48585 490 ILE A N 1
ATOM 3256 C CA . ILE A 1 493 ? -78.02441 -43.28835 11.06581 1.000 55.71878 490 ILE A CA 1
ATOM 3257 C C . ILE A 1 493 ? -77.30274 -42.88764 9.78227 1.000 56.57335 490 ILE A C 1
ATOM 3258 O O . ILE A 1 493 ? -76.72961 -43.72675 9.08481 1.000 58.45521 490 ILE A O 1
ATOM 3263 N N . LYS A 1 494 ? -77.34362 -41.59878 9.46107 1.000 69.32616 491 LYS A N 1
ATOM 3264 C CA . LYS A 1 494 ? -76.66921 -41.05730 8.29119 1.000 49.56577 491 LYS A CA 1
ATOM 3265 C C . LYS A 1 494 ? -75.22558 -40.66004 8.57285 1.000 69.12301 491 LYS A C 1
ATOM 3266 O O . LYS A 1 494 ? -74.54999 -40.17327 7.66028 1.000 50.78504 491 LYS A O 1
ATOM 3272 N N . SER A 1 495 ? -74.73570 -40.85839 9.80541 1.000 97.82647 492 SER A N 1
ATOM 3273 C CA . SER A 1 495 ? -73.47779 -40.23156 10.21350 1.000 96.67783 492 SER A CA 1
ATOM 3274 C C . SER A 1 495 ? -72.29317 -40.72271 9.38591 1.000 79.71123 492 SER A C 1
ATOM 3275 O O . SER A 1 495 ? -71.63645 -39.89127 8.73507 1.000 77.88327 492 SER A O 1
ATOM 3277 N N . PRO A 1 496 ? -71.95810 -42.03440 9.34746 1.000 73.40861 493 PRO A N 1
ATOM 3278 C CA . PRO A 1 496 ? -71.18371 -42.52723 8.20169 1.000 65.07807 493 PRO A CA 1
ATOM 3279 C C . PRO A 1 496 ? -72.12102 -43.16249 7.18952 1.000 62.12380 493 PRO A C 1
ATOM 3280 O O . PRO A 1 496 ? -72.86386 -44.08685 7.53509 1.000 68.73673 493 PRO A O 1
ATOM 3284 N N . PHE A 1 497 ? -72.11339 -42.67187 5.95163 1.000 53.81318 494 PHE A N 1
ATOM 3285 C CA . PHE A 1 497 ? -73.12252 -43.08084 4.98325 1.000 48.87464 494 PHE A CA 1
ATOM 3286 C C . PHE A 1 497 ? -73.07748 -44.58646 4.75558 1.000 49.35909 494 PHE A C 1
ATOM 3287 O O . PHE A 1 497 ? -72.00933 -45.16119 4.52324 1.000 52.45563 494 PHE A O 1
ATOM 3295 N N . MET A 1 498 ? -74.24805 -45.22289 4.84867 1.000 38.71381 495 MET A N 1
ATOM 3296 C CA . MET A 1 498 ? -74.40688 -46.65443 4.58910 1.000 41.74006 495 MET A CA 1
ATOM 3297 C C . MET A 1 498 ? -73.56745 -47.49557 5.54857 1.000 44.41108 495 MET A C 1
ATOM 3298 O O . MET A 1 498 ? -73.05760 -48.55628 5.17900 1.000 41.94707 495 MET A O 1
ATOM 3303 N N . ASP A 1 499 ? -73.41719 -47.02629 6.79064 1.000 49.64790 496 ASP A N 1
ATOM 3304 C CA . ASP A 1 499 ? -72.56755 -47.72084 7.75373 1.000 41.59979 496 ASP A CA 1
ATOM 3305 C C . ASP A 1 499 ? -73.15507 -49.06448 8.16649 1.000 43.91007 496 ASP A C 1
ATOM 3306 O O . ASP A 1 499 ? -72.40853 -49.98366 8.52244 1.000 40.94319 496 ASP A O 1
ATOM 3311 N N . HIS A 1 500 ? -74.47817 -49.19754 8.12562 1.000 41.35675 497 HIS A N 1
ATOM 3312 C CA . HIS A 1 500 ? -75.16391 -50.41946 8.52453 1.000 39.12152 497 HIS A CA 1
ATOM 3313 C C . HIS A 1 500 ? -75.17080 -51.48213 7.43470 1.000 49.35017 497 HIS A C 1
ATOM 3314 O O . HIS A 1 500 ? -75.79257 -52.53321 7.62594 1.000 34.91240 497 HIS A O 1
ATOM 3321 N N . ALA A 1 501 ? -74.50089 -51.23481 6.30585 1.000 44.20458 498 ALA A N 1
ATOM 3322 C CA . ALA A 1 501 ? -74.66823 -52.08945 5.13433 1.000 33.18411 498 ALA A CA 1
ATOM 3323 C C . ALA A 1 501 ? -74.19441 -53.51349 5.39848 1.000 41.82412 498 ALA A C 1
ATOM 3324 O O . ALA A 1 501 ? -74.82734 -54.47701 4.95018 1.000 32.95233 498 ALA A O 1
ATOM 3326 N N . ASN A 1 502 ? -73.08493 -53.67211 6.12340 1.000 34.04087 499 ASN A N 1
ATOM 3327 C CA . ASN A 1 502 ? -72.58588 -55.01700 6.38800 1.000 32.98377 499 ASN A CA 1
ATOM 3328 C C . ASN A 1 502 ? -73.48783 -55.77219 7.35637 1.000 36.16711 499 ASN A C 1
ATOM 3329 O O . ASN A 1 502 ? -73.55409 -57.00542 7.30326 1.000 38.67707 499 ASN A O 1
ATOM 3334 N N . VAL A 1 503 ? -74.19042 -55.05963 8.23939 1.000 36.57066 500 VAL A N 1
ATOM 3335 C CA . VAL A 1 503 ? -75.12701 -55.72022 9.14421 1.000 33.98384 500 VAL A CA 1
ATOM 3336 C C . VAL A 1 503 ? -76.34672 -56.21151 8.37439 1.000 37.29589 500 VAL A C 1
ATOM 3337 O O . VAL A 1 503 ? -76.78912 -57.35443 8.54277 1.000 33.00883 500 VAL A O 1
ATOM 3341 N N . SER A 1 504 ? -76.90962 -55.35303 7.51833 1.000 35.76158 501 SER A N 1
ATOM 3342 C CA . SER A 1 504 ? -77.99050 -55.78810 6.63884 1.000 32.99636 501 SER A CA 1
ATOM 3343 C C . SER A 1 504 ? -77.53896 -56.94319 5.75608 1.000 32.86560 501 SER A C 1
ATOM 3344 O O . SER A 1 504 ? -78.30819 -57.87621 5.49509 1.000 33.84034 501 SER A O 1
ATOM 3347 N N . ARG A 1 505 ? -76.29162 -56.89038 5.28435 1.000 32.81456 502 ARG A N 1
ATOM 3348 C CA . ARG A 1 505 ? -75.70801 -58.01610 4.56396 1.000 32.71427 502 ARG A CA 1
ATOM 3349 C C . ARG A 1 505 ? -75.71900 -59.28180 5.41201 1.000 40.88640 502 ARG A C 1
ATOM 3350 O O . ARG A 1 505 ? -76.09664 -60.35904 4.93706 1.000 32.64948 502 ARG A O 1
ATOM 3358 N N . ASN A 1 506 ? -75.30343 -59.16937 6.67665 1.000 38.05266 503 ASN A N 1
ATOM 3359 C CA . ASN A 1 506 ? -75.18952 -60.35043 7.52750 1.000 32.75478 503 ASN A CA 1
ATOM 3360 C C . ASN A 1 506 ? -76.55286 -60.96464 7.82185 1.000 43.39613 503 ASN A C 1
ATOM 3361 O O . ASN A 1 506 ? -76.67811 -62.19200 7.90804 1.000 43.83489 503 ASN A O 1
ATOM 3366 N N . PHE A 1 507 ? -77.58508 -60.13307 7.98681 1.000 36.59386 504 PHE A N 1
ATOM 3367 C CA . PHE A 1 507 ? -78.93052 -60.67237 8.15072 1.000 33.59938 504 PHE A CA 1
ATOM 3368 C C . PHE A 1 507 ? -79.38104 -61.42536 6.90671 1.000 43.14201 504 PHE A C 1
ATOM 3369 O O . PHE A 1 507 ? -80.09152 -62.43189 7.01178 1.000 41.30996 504 PHE A O 1
ATOM 3377 N N . LEU A 1 508 ? -78.97529 -60.95990 5.72354 1.000 43.65307 505 LEU A N 1
ATOM 3378 C CA . LEU A 1 508 ? -79.28935 -61.67657 4.49435 1.000 36.01906 505 LEU A CA 1
ATOM 3379 C C . LEU A 1 508 ? -78.44790 -62.93554 4.33222 1.000 34.54522 505 LEU A C 1
ATOM 3380 O O . LEU A 1 508 ? -78.84261 -63.83768 3.58578 1.000 39.19743 505 LEU A O 1
ATOM 3385 N N . GLN A 1 509 ? -77.29778 -63.01173 5.00608 1.000 45.08363 506 GLN A N 1
ATOM 3386 C CA . GLN A 1 509 ? -76.51165 -64.23817 5.04234 1.000 36.44864 506 GLN A CA 1
ATOM 3387 C C . GLN A 1 509 ? -77.01798 -65.22425 6.08486 1.000 40.46679 506 GLN A C 1
ATOM 3388 O O . GLN A 1 509 ? -76.67399 -66.40849 6.01596 1.000 35.94390 506 GLN A O 1
ATOM 3394 N N . ALA A 1 510 ? -77.82514 -64.76658 7.03739 1.000 43.00822 507 ALA A N 1
ATOM 3395 C CA . ALA A 1 510 ? -78.22344 -65.59169 8.16640 1.000 32.91859 507 ALA A CA 1
ATOM 3396 C C . ALA A 1 510 ? -79.37996 -66.51421 7.80553 1.000 35.67853 507 ALA A C 1
ATOM 3397 O O . ALA A 1 510 ? -80.25009 -66.17668 6.99755 1.000 33.99289 507 ALA A O 1
ATOM 3399 N N . THR A 1 511 ? -79.37736 -67.69468 8.42191 1.000 36.20293 508 THR A N 1
ATOM 3400 C CA . THR A 1 511 ? -80.48820 -68.63130 8.32669 1.000 33.23654 508 THR A CA 1
ATOM 3401 C C . THR A 1 511 ? -81.40664 -68.58225 9.53695 1.000 37.17093 508 THR A C 1
ATOM 3402 O O . THR A 1 511 ? -82.59988 -68.87434 9.40738 1.000 35.62596 508 THR A O 1
ATOM 3406 N N . HIS A 1 512 ? -80.87715 -68.22932 10.70809 1.000 38.19558 509 HIS A N 1
ATOM 3407 C CA . HIS A 1 512 ? -81.65579 -68.12908 11.93367 1.000 33.66174 509 HIS A CA 1
ATOM 3408 C C . HIS A 1 512 ? -81.34492 -66.81246 12.62952 1.000 36.71937 509 HIS A C 1
ATOM 3409 O O . HIS A 1 512 ? -80.18446 -66.39703 12.70073 1.000 37.86145 509 HIS A O 1
ATOM 3416 N N . ILE A 1 513 ? -82.38733 -66.15843 13.13728 1.000 38.93867 510 ILE A N 1
ATOM 3417 C CA . ILE A 1 513 ? -82.25459 -64.95742 13.95586 1.000 41.76359 510 ILE A CA 1
ATOM 3418 C C . ILE A 1 513 ? -83.19637 -65.09347 15.14503 1.000 45.34025 510 ILE A C 1
ATOM 3419 O O . ILE A 1 513 ? -84.30584 -65.61991 15.01136 1.000 43.53921 510 ILE A O 1
ATOM 3424 N N . ILE A 1 514 ? -82.75236 -64.63370 16.31365 1.000 35.65200 511 ILE A N 1
ATOM 3425 C CA . ILE A 1 514 ? -83.56552 -64.69695 17.52106 1.000 40.54406 511 ILE A CA 1
ATOM 3426 C C . ILE A 1 514 ? -83.78955 -63.28830 18.05297 1.000 37.92033 511 ILE A C 1
ATOM 3427 O O . ILE A 1 514 ? -82.98620 -62.37796 17.82435 1.000 34.77092 511 ILE A O 1
ATOM 3432 N N . SER A 1 515 ? -84.89511 -63.11746 18.77318 1.000 40.06631 512 SER A N 1
ATOM 3433 C CA . SER A 1 515 ? -85.33269 -61.82653 19.27797 1.000 42.34641 512 SER A CA 1
ATOM 3434 C C . SER A 1 515 ? -85.74142 -61.93288 20.73930 1.000 41.51268 512 SER A C 1
ATOM 3435 O O . SER A 1 515 ? -86.22907 -62.97923 21.17882 1.000 46.09322 512 SER A O 1
ATOM 3438 N N . PRO A 1 516 ? -85.55138 -60.86094 21.51952 1.000 46.97669 513 PRO A N 1
ATOM 3439 C CA . PRO A 1 516 ? -85.98504 -60.88638 22.92250 1.000 43.13713 513 PRO A CA 1
ATOM 3440 C C . PRO A 1 516 ? -87.42011 -60.41767 23.11100 1.000 46.75103 513 PRO A C 1
ATOM 3441 O O . PRO A 1 516 ? -88.05035 -60.72682 24.12722 1.000 60.84187 513 PRO A O 1
ATOM 3445 N N . ASN A 1 517 ? -87.94360 -59.67173 22.14165 1.000 58.64041 514 ASN A N 1
ATOM 3446 C CA . ASN A 1 517 ? -89.29069 -59.12221 22.22679 1.000 51.94598 514 ASN A CA 1
ATOM 3447 C C . ASN A 1 517 ? -89.71366 -58.65301 20.84269 1.000 50.69594 514 ASN A C 1
ATOM 3448 O O . ASN A 1 517 ? -88.87703 -58.42694 19.96363 1.000 44.14277 514 ASN A O 1
ATOM 3453 N N . ARG A 1 518 ? -91.03063 -58.50933 20.66312 1.000 49.85335 515 ARG A N 1
ATOM 3454 C CA . ARG A 1 518 ? -91.56340 -58.08940 19.36995 1.000 56.03029 515 ARG A CA 1
ATOM 3455 C C . ARG A 1 518 ? -91.09531 -56.68828 18.99414 1.000 50.27138 515 ARG A C 1
ATOM 3456 O O . ARG A 1 518 ? -90.93307 -56.38775 17.80530 1.000 47.78731 515 ARG A O 1
ATOM 3464 N N . HIS A 1 519 ? -90.86512 -55.82388 19.98510 1.000 51.57869 516 HIS A N 1
ATOM 3465 C CA . HIS A 1 519 ? -90.31780 -54.50083 19.70131 1.000 48.43545 516 HIS A CA 1
ATOM 3466 C C . HIS A 1 519 ? -88.98592 -54.60485 18.96862 1.000 46.79506 516 HIS A C 1
ATOM 3467 O O . HIS A 1 519 ? -88.74512 -53.89406 17.98573 1.000 44.30334 516 HIS A O 1
ATOM 3474 N N . THR A 1 520 ? -88.10729 -55.49459 19.43397 1.000 50.48735 517 THR A N 1
ATOM 3475 C CA . THR A 1 520 ? -86.81066 -55.66283 18.78710 1.000 48.41601 517 THR A CA 1
ATOM 3476 C C . THR A 1 520 ? -86.96093 -56.29614 17.40887 1.000 48.37080 517 THR A C 1
ATOM 3477 O O . THR A 1 520 ? -86.21047 -55.96634 16.48264 1.000 46.36138 517 THR A O 1
ATOM 3481 N N . THR A 1 521 ? -87.93082 -57.20090 17.25369 1.000 47.47507 518 THR A N 1
ATOM 3482 C CA . THR A 1 521 ? -88.17806 -57.81746 15.95363 1.000 34.79169 518 THR A CA 1
ATOM 3483 C C . THR A 1 521 ? -88.54974 -56.77281 14.90968 1.000 39.41089 518 THR A C 1
ATOM 3484 O O . THR A 1 521 ? -87.98569 -56.74667 13.80952 1.000 39.15713 518 THR A O 1
ATOM 3488 N N . ASP A 1 522 ? -89.50881 -55.90520 15.23825 1.000 45.43177 519 ASP A N 1
ATOM 3489 C CA . ASP A 1 522 ? -89.95399 -54.89500 14.28527 1.000 39.30429 519 ASP A CA 1
ATOM 3490 C C . ASP A 1 522 ? -88.83012 -53.92483 13.94539 1.000 44.47922 519 ASP A C 1
ATOM 3491 O O . ASP A 1 522 ? -88.64412 -53.56007 12.77824 1.000 54.97656 519 ASP A O 1
ATOM 3496 N N . VAL A 1 523 ? -88.06180 -53.50502 14.95171 1.000 46.19653 520 VAL A N 1
ATOM 3497 C CA . VAL A 1 523 ? -87.03634 -52.49206 14.72601 1.000 53.39341 520 VAL A CA 1
ATOM 3498 C C . VAL A 1 523 ? -85.89210 -53.05876 13.89243 1.000 46.89628 520 VAL A C 1
ATOM 3499 O O . VAL A 1 523 ? -85.40156 -52.40411 12.96547 1.000 41.82745 520 VAL A O 1
ATOM 3503 N N . ILE A 1 524 ? -85.45808 -54.28445 14.19360 1.000 44.30944 521 ILE A N 1
ATOM 3504 C CA . ILE A 1 524 ? -84.33513 -54.87381 13.46780 1.000 51.22344 521 ILE A CA 1
ATOM 3505 C C . ILE A 1 524 ? -84.69972 -55.10024 12.00416 1.000 50.97058 521 ILE A C 1
ATOM 3506 O O . ILE A 1 524 ? -83.94310 -54.73472 11.09653 1.000 45.64072 521 ILE A O 1
ATOM 3511 N N . LEU A 1 525 ? -85.86615 -55.70127 11.75134 1.000 49.20340 522 LEU A N 1
ATOM 3512 C CA . LEU A 1 525 ? -86.24049 -56.03720 10.38076 1.000 42.84186 522 LEU A CA 1
ATOM 3513 C C . LEU A 1 525 ? -86.48116 -54.79328 9.53294 1.000 43.76848 522 LEU A C 1
ATOM 3514 O O . LEU A 1 525 ? -86.18351 -54.79661 8.33165 1.000 55.59726 522 LEU A O 1
ATOM 3519 N N . GLU A 1 526 ? -87.00998 -53.72585 10.13164 1.000 39.97858 523 GLU A N 1
ATOM 3520 C CA . GLU A 1 526 ? -87.32687 -52.51241 9.38660 1.000 34.09727 523 GLU A CA 1
ATOM 3521 C C . GLU A 1 526 ? -86.12535 -51.58147 9.25349 1.000 41.96452 523 GLU A C 1
ATOM 3522 O O . GLU A 1 526 ? -85.83000 -51.10327 8.15444 1.000 56.90183 523 GLU A O 1
ATOM 3524 N N . GLN A 1 527 ? -85.41758 -51.32304 10.35527 1.000 42.00244 524 GLN A N 1
ATOM 3525 C CA . GLN A 1 527 ? -84.34294 -50.33807 10.33035 1.000 49.14047 524 GLN A CA 1
ATOM 3526 C C . GLN A 1 527 ? -83.09521 -50.83145 9.61308 1.000 38.63930 524 GLN A C 1
ATOM 3527 O O . GLN A 1 527 ? -82.22706 -50.01387 9.29377 1.000 42.86014 524 GLN A O 1
ATOM 3533 N N . TYR A 1 528 ? -82.97733 -52.13170 9.35661 1.000 42.86902 525 TYR A N 1
ATOM 3534 C CA . TYR A 1 528 ? -81.88025 -52.66406 8.56240 1.000 46.53270 525 TYR A CA 1
ATOM 3535 C C . TYR A 1 528 ? -82.33720 -53.10000 7.17637 1.000 48.00365 525 TYR A C 1
ATOM 3536 O O . TYR A 1 528 ? -81.55193 -53.69770 6.43261 1.000 33.24397 525 TYR A O 1
ATOM 3545 N N . ASP A 1 529 ? -83.59410 -52.81784 6.82222 1.000 49.72998 526 ASP A N 1
ATOM 3546 C CA . ASP A 1 529 ? -84.07623 -52.88780 5.44161 1.000 46.11870 526 ASP A CA 1
ATOM 3547 C C . ASP A 1 529 ? -84.01204 -54.30824 4.88559 1.000 46.37104 526 ASP A C 1
ATOM 3548 O O . ASP A 1 529 ? -83.61296 -54.52551 3.73996 1.000 50.25904 526 ASP A O 1
ATOM 3553 N N . VAL A 1 530 ? -84.41834 -55.28822 5.69145 1.000 38.26312 527 VAL A N 1
ATOM 3554 C CA . VAL A 1 530 ? -84.26512 -56.68200 5.28760 1.000 33.92731 527 VAL A CA 1
ATOM 3555 C C . VAL A 1 530 ? -85.51514 -57.50357 5.57355 1.000 36.25303 527 VAL A C 1
ATOM 3556 O O . VAL A 1 530 ? -85.46367 -58.73592 5.53832 1.000 35.92577 527 VAL A O 1
ATOM 3560 N N . LYS A 1 531 ? -86.64647 -56.84843 5.84687 1.000 43.91286 528 LYS A N 1
ATOM 3561 C CA . LYS A 1 531 ? -87.84188 -57.60223 6.22214 1.000 45.31867 528 LYS A CA 1
ATOM 3562 C C . LYS A 1 531 ? -88.30738 -58.51294 5.09095 1.000 46.47523 528 LYS A C 1
ATOM 3563 O O . LYS A 1 531 ? -88.50620 -59.71697 5.29119 1.000 50.39141 528 LYS A O 1
ATOM 3569 N N . ASP A 1 532 ? -88.48876 -57.95732 3.89213 1.000 41.03175 529 ASP A N 1
ATOM 3570 C CA . ASP A 1 532 ? -89.01114 -58.75614 2.78871 1.000 41.22217 529 ASP A CA 1
ATOM 3571 C C . ASP A 1 532 ? -87.93607 -59.61440 2.13318 1.000 39.52257 529 ASP A C 1
ATOM 3572 O O . ASP A 1 532 ? -88.25419 -60.65815 1.55237 1.000 44.92893 529 ASP A O 1
ATOM 3577 N N . LEU A 1 533 ? -86.66939 -59.20310 2.21575 1.000 35.70821 530 LEU A N 1
ATOM 3578 C CA . LEU A 1 533 ? -85.59912 -59.96822 1.58614 1.000 36.24725 530 LEU A CA 1
ATOM 3579 C C . LEU A 1 533 ? -85.15491 -61.15327 2.43455 1.000 36.83543 530 LEU A C 1
ATOM 3580 O O . LEU A 1 533 ? -84.70997 -62.16733 1.88445 1.000 35.86707 530 LEU A O 1
ATOM 3585 N N . PHE A 1 534 ? -85.26524 -61.04592 3.75976 1.000 41.37687 531 PHE A N 1
ATOM 3586 C CA . PHE A 1 534 ? -84.77757 -62.07222 4.67578 1.000 36.23605 531 PHE A CA 1
ATOM 3587 C C . PHE A 1 534 ? -85.46894 -63.40544 4.42347 1.000 34.87644 531 PHE A C 1
ATOM 3588 O O . PHE A 1 534 ? -86.66455 -63.55700 4.69491 1.000 40.18249 531 PHE A O 1
ATOM 3596 N N . SER A 1 535 ? -84.72224 -64.37423 3.89829 1.000 42.14881 532 SER A N 1
ATOM 3597 C CA . SER A 1 535 ? -85.25850 -65.67983 3.54322 1.000 47.50885 532 SER A CA 1
ATOM 3598 C C . SER A 1 535 ? -85.05910 -66.71675 4.64049 1.000 43.05043 532 SER A C 1
ATOM 3599 O O . SER A 1 535 ? -85.38206 -67.89097 4.43524 1.000 55.30228 532 SER A O 1
ATOM 3602 N N . GLY A 1 536 ? -84.54134 -66.31545 5.79207 1.000 38.21825 533 GLY A N 1
ATOM 3603 C CA . GLY A 1 536 ? -84.28879 -67.22248 6.89359 1.000 45.42818 533 GLY A CA 1
ATOM 3604 C C . GLY A 1 536 ? -85.46645 -67.35033 7.83328 1.000 34.78561 533 GLY A C 1
ATOM 3605 O O . GLY A 1 536 ? -86.62936 -67.22018 7.43776 1.000 42.60459 533 GLY A O 1
ATOM 3606 N N . LYS A 1 537 ? -85.15811 -67.60373 9.10295 1.000 33.74443 534 LYS A N 1
ATOM 3607 C CA . LYS A 1 537 ? -86.16445 -67.81085 10.13460 1.000 38.57491 534 LYS A CA 1
ATOM 3608 C C . LYS A 1 537 ? -85.85443 -66.91909 11.32601 1.000 43.66532 534 LYS A C 1
ATOM 3609 O O . LYS A 1 537 ? -84.71672 -66.89416 11.80654 1.000 42.46070 534 LYS A O 1
ATOM 3615 N N . LEU A 1 538 ? -86.86118 -66.19209 11.79954 1.000 36.16067 535 LEU A N 1
ATOM 3616 C CA . LEU A 1 538 ? -86.74766 -65.38561 13.00591 1.000 41.85546 535 LEU A CA 1
ATOM 3617 C C . LEU A 1 538 ? -87.63913 -65.98668 14.08249 1.000 42.57102 535 LEU A C 1
ATOM 3618 O O . LEU A 1 538 ? -88.82079 -66.25136 13.83804 1.000 51.64789 535 LEU A O 1
ATOM 3623 N N . ALA A 1 539 ? -87.07466 -66.19780 15.26819 1.000 34.69332 536 ALA A N 1
ATOM 3624 C CA . ALA A 1 539 ? -87.80225 -66.78273 16.38386 1.000 43.11624 536 ALA A CA 1
ATOM 3625 C C . ALA A 1 539 ? -87.65522 -65.90007 17.61204 1.000 46.09473 536 ALA A C 1
ATOM 3626 O O . ALA A 1 539 ? -86.55595 -65.43816 17.92659 1.000 50.69500 536 ALA A O 1
ATOM 3628 N N . GLU A 1 540 ? -88.76658 -65.66914 18.30612 1.000 50.36316 537 GLU A N 1
ATOM 3629 C CA . GLU A 1 540 ? -88.75785 -64.87078 19.53079 1.000 48.47501 537 GLU A CA 1
ATOM 3630 C C . GLU A 1 540 ? -88.60821 -65.82708 20.70671 1.000 50.64210 537 GLU A C 1
ATOM 3631 O O . GLU A 1 540 ? -89.58745 -66.31150 21.27597 1.000 39.18284 537 GLU A O 1
ATOM 3637 N N . THR A 1 541 ? -87.35626 -66.10547 21.06969 1.000 47.09203 538 THR A N 1
ATOM 3638 C CA . THR A 1 541 ? -87.03557 -67.06917 22.11269 1.000 47.51282 538 THR A CA 1
ATOM 3639 C C . THR A 1 541 ? -86.60687 -66.42038 23.41994 1.000 55.94633 538 THR A C 1
ATOM 3640 O O . THR A 1 541 ? -86.50385 -67.11835 24.43458 1.000 49.76868 538 THR A O 1
ATOM 3644 N N . GLY A 1 542 ? -86.36085 -65.11894 23.42514 1.000 49.19640 539 GLY A N 1
ATOM 3645 C CA . GLY A 1 542 ? -85.65811 -64.49549 24.52112 1.000 54.44597 539 GLY A CA 1
ATOM 3646 C C . GLY A 1 542 ? -84.15963 -64.71727 24.41560 1.000 53.61797 539 GLY A C 1
ATOM 3647 O O . GLY A 1 542 ? -83.67731 -65.66272 23.79353 1.000 52.05483 539 GLY A O 1
ATOM 3648 N N . TYR A 1 543 ? -83.41579 -63.82122 25.03046 1.000 50.18617 540 TYR A N 1
ATOM 3649 C CA . TYR A 1 543 ? -81.96676 -63.87743 24.89857 1.000 38.45968 540 TYR A CA 1
ATOM 3650 C C . TYR A 1 543 ? -81.39699 -64.98362 25.77898 1.000 45.74241 540 TYR A C 1
ATOM 3651 O O . TYR A 1 543 ? -81.68072 -65.02008 26.98029 1.000 52.05532 540 TYR A O 1
ATOM 3660 N N . PRO A 1 544 ? -80.60433 -65.90056 25.21973 1.000 46.44459 541 PRO A N 1
ATOM 3661 C CA . PRO A 1 544 ? -79.96033 -66.92420 26.05809 1.000 46.04073 541 PRO A CA 1
ATOM 3662 C C . PRO A 1 544 ? -79.02155 -66.34894 27.10204 1.000 43.33960 541 PRO A C 1
ATOM 3663 O O . PRO A 1 544 ? -78.72691 -67.03369 28.08909 1.000 36.84519 541 PRO A O 1
ATOM 3667 N N . ARG A 1 545 ? -78.53877 -65.11677 26.91824 1.000 47.24700 542 ARG A N 1
ATOM 3668 C CA . ARG A 1 545 ? -77.63073 -64.52758 27.89639 1.000 43.28890 542 ARG A CA 1
ATOM 3669 C C . ARG A 1 545 ? -78.33158 -64.25373 29.22170 1.000 49.34790 542 ARG A C 1
ATOM 3670 O O . ARG A 1 545 ? -77.68230 -64.25152 30.27378 1.000 48.52534 542 ARG A O 1
ATOM 3678 N N . ILE A 1 546 ? -79.64864 -64.02863 29.19434 1.000 50.17200 543 ILE A N 1
ATOM 3679 C CA . ILE A 1 546 ? -80.39835 -63.81277 30.42555 1.000 51.51217 543 ILE A CA 1
ATOM 3680 C C . ILE A 1 546 ? -80.41315 -65.07099 31.28642 1.000 46.45973 543 ILE A C 1
ATOM 3681 O O . ILE A 1 546 ? -80.54453 -64.98120 32.51370 1.000 51.69752 543 ILE A O 1
ATOM 3686 N N . ASP A 1 547 ? -80.24680 -66.24660 30.67355 1.000 43.93983 544 ASP A N 1
ATOM 3687 C CA . ASP A 1 547 ? -80.19560 -67.48772 31.44055 1.000 50.79736 544 ASP A CA 1
ATOM 3688 C C . ASP A 1 547 ? -79.05285 -67.47008 32.44833 1.000 42.02275 544 ASP A C 1
ATOM 3689 O O . ASP A 1 547 ? -79.17466 -68.02768 33.54563 1.000 46.35007 544 ASP A O 1
ATOM 3694 N N . LEU A 1 548 ? -77.93238 -66.83381 32.09317 1.000 37.62691 545 LEU A N 1
ATOM 3695 C CA . LEU A 1 548 ? -76.79955 -66.75967 33.01056 1.000 39.78054 545 LEU A CA 1
ATOM 3696 C C . LEU A 1 548 ? -77.14291 -65.96576 34.26310 1.000 44.10884 545 LEU A C 1
ATOM 3697 O O . LEU A 1 548 ? -76.53698 -66.18067 35.31901 1.000 57.91257 545 LEU A O 1
ATOM 3702 N N . SER A 1 549 ? -78.10325 -65.04432 34.16699 1.000 45.71037 546 SER A N 1
ATOM 3703 C CA . SER A 1 549 ? -78.55430 -64.31164 35.34455 1.000 52.18635 546 SER A CA 1
ATOM 3704 C C . SER A 1 549 ? -79.56195 -65.12122 36.15138 1.000 46.72330 546 SER A C 1
ATOM 3705 O O . SER A 1 549 ? -79.49470 -65.14858 37.38511 1.000 50.60321 546 SER A O 1
ATOM 3708 N N . PHE A 1 550 ? -80.49829 -65.78479 35.46937 1.000 54.64025 547 PHE A N 1
ATOM 3709 C CA . PHE A 1 550 ? -81.52979 -66.55445 36.15898 1.000 43.87452 547 PHE A CA 1
ATOM 3710 C C . PHE A 1 550 ? -80.92965 -67.71015 36.94843 1.000 40.31025 547 PHE A C 1
ATOM 3711 O O . PHE A 1 550 ? -81.29281 -67.94194 38.10722 1.000 57.17337 547 PHE A O 1
ATOM 3719 N N . ASN A 1 551 ? -80.01200 -68.45062 36.33422 1.000 46.58783 548 ASN A N 1
ATOM 3720 C CA . ASN A 1 551 ? -79.53012 -69.71887 36.86830 1.000 44.15444 548 ASN A CA 1
ATOM 3721 C C . ASN A 1 551 ? -78.12755 -69.60244 37.45810 1.000 45.91246 548 ASN A C 1
ATOM 3722 O O . ASN A 1 551 ? -77.29733 -70.50038 37.30487 1.000 69.96613 548 ASN A O 1
ATOM 3727 N N . LEU A 1 552 ? -77.84820 -68.49461 38.14061 1.000 47.95591 549 LEU A N 1
ATOM 3728 C CA . LEU A 1 552 ? -76.59463 -68.37198 38.87170 1.000 55.00794 549 LEU A CA 1
ATOM 3729 C C . LEU A 1 552 ? -76.55885 -69.38224 40.01061 1.000 62.09494 549 LEU A C 1
ATOM 3730 O O . LEU A 1 552 ? -77.47654 -69.44055 40.83408 1.000 75.29776 549 LEU A O 1
ATOM 3735 N N . THR A 1 553 ? -75.49969 -70.18146 40.05330 1.000 46.95221 550 THR A N 1
ATOM 3736 C CA . THR A 1 553 ? -75.36475 -71.21412 41.06771 1.000 59.87743 550 THR A CA 1
ATOM 3737 C C . THR A 1 553 ? -74.72889 -70.64864 42.33360 1.000 64.08819 550 THR A C 1
ATOM 3738 O O . THR A 1 553 ? -74.00236 -69.65219 42.30467 1.000 71.45649 550 THR A O 1
ATOM 3742 N N . ASP A 1 554 ? -75.02099 -71.30434 43.46059 1.000 65.40595 551 ASP A N 1
ATOM 3743 C CA . ASP A 1 554 ? -74.40372 -70.90992 44.72207 1.000 57.34858 551 ASP A CA 1
ATOM 3744 C C . ASP A 1 554 ? -72.89211 -71.08165 44.67329 1.000 56.02112 551 ASP A C 1
ATOM 3745 O O . ASP A 1 554 ? -72.15950 -70.32243 45.31793 1.000 59.11353 551 ASP A O 1
ATOM 3750 N N . LYS A 1 555 ? -72.41157 -72.07222 43.92131 1.000 44.68557 552 LYS A N 1
ATOM 3751 C CA . LYS A 1 555 ? -70.98897 -72.21911 43.64529 1.000 49.08961 552 LYS A CA 1
ATOM 3752 C C . LYS A 1 555 ? -70.44323 -70.93314 43.04181 1.000 64.02600 552 LYS A C 1
ATOM 3753 O O . LYS A 1 555 ? -69.62276 -70.24705 43.65889 1.000 54.97998 552 LYS A O 1
ATOM 3759 N N . ARG A 1 556 ? -70.92657 -70.59280 41.84339 1.000 63.34392 553 ARG A N 1
ATOM 3760 C CA . ARG A 1 556 ? -70.40756 -69.44126 41.11246 1.000 51.12518 553 ARG A CA 1
ATOM 3761 C C . ARG A 1 556 ? -70.61867 -68.13715 41.87276 1.000 55.54653 553 ARG A C 1
ATOM 3762 O O . ARG A 1 556 ? -69.77964 -67.23305 41.78915 1.000 54.45206 553 ARG A O 1
ATOM 3770 N N . ARG A 1 557 ? -71.72276 -68.01559 42.61606 1.000 56.89753 554 ARG A N 1
ATOM 3771 C CA . ARG A 1 557 ? -71.94536 -66.80355 43.39966 1.000 48.91688 554 ARG A CA 1
ATOM 3772 C C . ARG A 1 557 ? -70.86211 -66.62180 44.45686 1.000 59.03756 554 ARG A C 1
ATOM 3773 O O . ARG A 1 557 ? -70.41712 -65.49647 44.71307 1.000 62.46569 554 ARG A O 1
ATOM 3781 N N . ASN A 1 558 ? -70.41958 -67.71814 45.07822 1.000 50.00719 555 ASN A N 1
ATOM 3782 C CA . ASN A 1 558 ? -69.35814 -67.61893 46.07575 1.000 55.29856 555 ASN A CA 1
ATOM 3783 C C . ASN A 1 558 ? -68.01377 -67.31050 45.42600 1.000 62.26761 555 ASN A C 1
ATOM 3784 O O . ASN A 1 558 ? -67.20464 -66.56396 45.98929 1.000 72.89514 555 ASN A O 1
ATOM 3789 N N . GLU A 1 559 ? -67.75540 -67.87575 44.24260 1.000 47.27346 556 GLU A N 1
ATOM 3790 C CA . GLU A 1 559 ? -66.50939 -67.57975 43.54067 1.000 60.07471 556 GLU A CA 1
ATOM 3791 C C . GLU A 1 559 ? -66.44358 -66.11488 43.13075 1.000 55.76296 556 GLU A C 1
ATOM 3792 O O . GLU A 1 559 ? -65.38414 -65.48396 43.22216 1.000 65.60403 556 GLU A O 1
ATOM 3798 N N . ILE A 1 560 ? -67.56614 -65.55729 42.67148 1.000 51.34884 557 ILE A N 1
ATOM 3799 C CA . ILE A 1 560 ? -67.59840 -64.14032 42.32682 1.000 50.45230 557 ILE A CA 1
ATOM 3800 C C . ILE A 1 560 ? -67.40825 -63.28202 43.57152 1.000 59.74454 557 ILE A C 1
ATOM 3801 O O . ILE A 1 560 ? -66.77101 -62.22281 43.51365 1.000 54.08153 557 ILE A O 1
ATOM 3806 N N . ALA A 1 561 ? -67.93143 -63.72828 44.71633 1.000 64.40118 558 ALA A N 1
ATOM 3807 C CA . ALA A 1 561 ? -67.78297 -62.96244 45.94982 1.000 50.05842 558 ALA A CA 1
ATOM 3808 C C . ALA A 1 561 ? -66.32556 -62.88906 46.39034 1.000 62.78196 558 ALA A C 1
ATOM 3809 O O . ALA A 1 561 ? -65.84444 -61.81979 46.78368 1.000 67.68669 558 ALA A O 1
ATOM 3811 N N . GLU A 1 562 ? -65.60502 -64.01172 46.33174 1.000 67.90984 559 GLU A N 1
ATOM 3812 C CA . GLU A 1 562 ? -64.21009 -64.01119 46.75804 1.000 78.99282 559 GLU A CA 1
ATOM 3813 C C . GLU A 1 562 ? -63.29146 -63.39587 45.71001 1.000 69.18143 559 GLU A C 1
ATOM 3814 O O . GLU A 1 562 ? -62.26215 -62.81121 46.06469 1.000 79.50305 559 GLU A O 1
ATOM 3820 N N . LYS A 1 563 ? -63.63870 -63.50865 44.42557 1.000 62.83219 560 LYS A N 1
ATOM 3821 C CA . LYS A 1 563 ? -62.87789 -62.81215 43.39572 1.000 69.88636 560 LYS A CA 1
ATOM 3822 C C . LYS A 1 563 ? -63.06664 -61.30383 43.48560 1.000 69.31097 560 LYS A C 1
ATOM 3823 O O . LYS A 1 563 ? -62.27279 -60.55046 42.91171 1.000 82.20275 560 LYS A O 1
ATOM 3829 N N . LEU A 1 564 ? -64.08933 -60.85169 44.20721 1.000 68.18774 561 LEU A N 1
ATOM 3830 C CA . LEU A 1 564 ? -64.37094 -59.43597 44.39926 1.000 78.91777 561 LEU A CA 1
ATOM 3831 C C . LEU A 1 564 ? -63.85300 -58.90909 45.72974 1.000 76.50516 561 LEU A C 1
ATOM 3832 O O . LEU A 1 564 ? -63.40514 -57.76105 45.80416 1.000 78.19390 561 LEU A O 1
ATOM 3837 N N . GLY A 1 565 ? -63.90057 -59.72713 46.77999 1.000 65.00374 562 GLY A N 1
ATOM 3838 C CA . GLY A 1 565 ? -63.43817 -59.32336 48.09298 1.000 52.25217 562 GLY A CA 1
ATOM 3839 C C . GLY A 1 565 ? -64.57353 -58.98351 49.03528 1.000 58.59553 562 GLY A C 1
ATOM 3840 O O . GLY A 1 565 ? -64.47688 -58.03340 49.81754 1.000 67.40920 562 GLY A O 1
ATOM 3841 N N . PHE A 1 566 ? -65.65640 -59.75536 48.97019 1.000 54.76706 563 PHE A N 1
ATOM 3842 C CA . PHE A 1 566 ? -66.87447 -59.49800 49.73797 1.000 66.42044 563 PHE A CA 1
ATOM 3843 C C . PHE A 1 566 ? -67.05649 -60.63534 50.74009 1.000 76.17864 563 PHE A C 1
ATOM 3844 O O . PHE A 1 566 ? -67.47925 -61.73586 50.37388 1.000 79.16631 563 PHE A O 1
ATOM 3852 N N . SER A 1 567 ? -66.74170 -60.36301 52.00910 1.000 88.17659 564 SER A N 1
ATOM 3853 C CA . SER A 1 567 ? -66.85247 -61.38624 53.04316 1.000 88.54028 564 SER A CA 1
ATOM 3854 C C . SER A 1 567 ? -68.26010 -61.47752 53.61763 1.000 86.16146 564 SER A C 1
ATOM 3855 O O . SER A 1 567 ? -68.67482 -62.55439 54.06035 1.000 81.74205 564 SER A O 1
ATOM 3858 N N . ASN A 1 568 ? -69.00117 -60.37531 53.62199 1.000 103.87590 565 ASN A N 1
ATOM 3859 C CA . ASN A 1 568 ? -70.33148 -60.31949 54.20517 1.000 106.86113 565 ASN A CA 1
ATOM 3860 C C . ASN A 1 568 ? -71.39062 -60.26234 53.11240 1.000 95.31754 565 ASN A C 1
ATOM 3861 O O . ASN A 1 568 ? -71.11960 -59.88369 51.96950 1.000 93.87414 565 ASN A O 1
ATOM 3866 N N . ASN A 1 569 ? -72.61106 -60.64025 53.48156 1.000 71.09852 566 ASN A N 1
ATOM 3867 C CA . ASN A 1 569 ? -73.74472 -60.57508 52.56024 1.000 71.61404 566 ASN A CA 1
ATOM 3868 C C . ASN A 1 569 ? -74.40503 -59.19853 52.58728 1.000 64.44257 566 ASN A C 1
ATOM 3869 O O . ASN A 1 569 ? -75.62499 -59.06502 52.67266 1.000 59.02649 566 ASN A O 1
ATOM 3874 N N . LYS A 1 570 ? -73.57718 -58.15744 52.52931 1.000 67.94468 567 LYS A N 1
ATOM 3875 C CA . LYS A 1 570 ? -74.07981 -56.81479 52.29841 1.000 53.42076 567 LYS A CA 1
ATOM 3876 C C . LYS A 1 570 ? -74.75753 -56.75574 50.93010 1.000 61.31482 567 LYS A C 1
ATOM 3877 O O . LYS A 1 570 ? -74.40723 -57.51834 50.02337 1.000 51.50806 567 LYS A O 1
ATOM 3883 N N . PRO A 1 571 ? -75.73000 -55.86426 50.74846 1.000 46.02874 568 PRO A N 1
ATOM 3884 C CA . PRO A 1 571 ? -76.34470 -55.72453 49.42491 1.000 57.75507 568 PRO A CA 1
ATOM 3885 C C . PRO A 1 571 ? -75.33497 -55.21625 48.40701 1.000 46.52170 568 PRO A C 1
ATOM 3886 O O . PRO A 1 571 ? -74.43793 -54.43250 48.72341 1.000 49.51627 568 PRO A O 1
ATOM 3890 N N . VAL A 1 572 ? -75.48471 -55.68484 47.17171 1.000 47.19734 569 VAL A N 1
ATOM 3891 C CA . VAL A 1 572 ? -74.57493 -55.35721 46.08025 1.000 47.23946 569 VAL A CA 1
ATOM 3892 C C . VAL A 1 572 ? -75.29811 -54.44145 45.10428 1.000 43.33188 569 VAL A C 1
ATOM 3893 O O . VAL A 1 572 ? -76.40888 -54.75241 44.65752 1.000 45.42449 569 VAL A O 1
ATOM 3897 N N . VAL A 1 573 ? -74.66761 -53.31811 44.77202 1.000 43.28233 570 VAL A N 1
ATOM 3898 C CA . VAL A 1 573 ? -75.22189 -52.33795 43.84546 1.000 44.70933 570 VAL A CA 1
ATOM 3899 C C . VAL A 1 573 ? -74.32655 -52.29856 42.61458 1.000 48.98245 570 VAL A C 1
ATOM 3900 O O . VAL A 1 573 ? -73.11685 -52.06117 42.72750 1.000 50.47343 570 VAL A O 1
ATOM 3904 N N . PHE A 1 574 ? -74.91929 -52.52323 41.44425 1.000 42.95992 571 PHE A N 1
ATOM 3905 C CA . PHE A 1 574 ? -74.18767 -52.64625 40.18892 1.000 41.30887 571 PHE A CA 1
ATOM 3906 C C . PHE A 1 574 ? -74.47544 -51.42158 39.32845 1.000 45.34593 571 PHE A C 1
ATOM 3907 O O . PHE A 1 574 ? -75.63097 -51.16816 38.96933 1.000 46.58767 571 PHE A O 1
ATOM 3915 N N . TYR A 1 575 ? -73.42624 -50.67128 38.99750 1.000 41.07945 572 TYR A N 1
ATOM 3916 C CA . TYR A 1 575 ? -73.52133 -49.47717 38.16238 1.000 42.91265 572 TYR A CA 1
ATOM 3917 C C . TYR A 1 575 ? -72.85628 -49.78507 36.82541 1.000 49.83608 572 TYR A C 1
ATOM 3918 O O . TYR A 1 575 ? -71.63628 -49.97107 36.76228 1.000 49.12804 572 TYR A O 1
ATOM 3927 N N . ALA A 1 576 ? -73.65487 -49.83554 35.75922 1.000 39.95100 573 ALA A N 1
ATOM 3928 C CA . ALA A 1 576 ? -73.16964 -50.17832 34.42274 1.000 39.39123 573 ALA A CA 1
ATOM 3929 C C . ALA A 1 576 ? -73.72547 -49.18612 33.41021 1.000 56.00793 573 ALA A C 1
ATOM 3930 O O . ALA A 1 576 ? -74.78376 -49.41869 32.80928 1.000 50.33311 573 ALA A O 1
ATOM 3932 N N . PRO A 1 577 ? -73.04215 -48.06800 33.19553 1.000 50.15397 574 PRO A N 1
ATOM 3933 C CA . PRO A 1 577 ? -73.49077 -47.09124 32.20277 1.000 54.14425 574 PRO A CA 1
ATOM 3934 C C . PRO A 1 577 ? -72.86079 -47.35219 30.83760 1.000 66.80756 574 PRO A C 1
ATOM 3935 O O . PRO A 1 577 ? -71.95168 -48.17055 30.68604 1.000 60.57076 574 PRO A O 1
ATOM 3939 N N . THR A 1 578 ? -73.36591 -46.63070 29.84023 1.000 56.15276 575 THR A N 1
ATOM 3940 C CA . THR A 1 578 ? -72.85447 -46.73341 28.48147 1.000 52.71567 575 THR A CA 1
ATOM 3941 C C . THR A 1 578 ? -71.79598 -45.67221 28.20210 1.000 64.75699 575 THR A C 1
ATOM 3942 O O . THR A 1 578 ? -71.67334 -44.66928 28.90923 1.000 67.64871 575 THR A O 1
ATOM 3946 N N . TRP A 1 579 ? -71.03465 -45.91247 27.13782 1.000 57.65506 576 TRP A N 1
ATOM 3947 C CA . TRP A 1 579 ? -70.01391 -44.97698 26.68998 1.000 53.54480 576 TRP A CA 1
ATOM 3948 C C . TRP A 1 579 ? -70.64624 -43.67319 26.21118 1.000 66.36619 576 TRP A C 1
ATOM 3949 O O . TRP A 1 579 ? -71.74291 -43.65647 25.64569 1.000 59.86025 576 TRP A O 1
ATOM 3960 N N . ARG A 1 580 ? -69.94482 -42.56972 26.45582 1.000 71.02973 577 ARG A N 1
ATOM 3961 C CA . ARG A 1 580 ? -70.40425 -41.25288 26.02129 1.000 68.49582 577 ARG A CA 1
ATOM 3962 C C . ARG A 1 580 ? -69.52026 -40.67428 24.91857 1.000 68.60610 577 ARG A C 1
ATOM 3963 O O . ARG A 1 580 ? -68.73496 -41.38552 24.29383 1.000 62.13731 577 ARG A O 1
ATOM 3971 N N . SER A 1 591 ? -64.02051 -35.15255 36.13485 1.000 53.81751 588 SER A N 1
ATOM 3972 C CA . SER A 1 591 ? -65.23599 -35.56022 35.44079 1.000 85.38417 588 SER A CA 1
ATOM 3973 C C . SER A 1 591 ? -66.33571 -35.91031 36.43947 1.000 72.36788 588 SER A C 1
ATOM 3974 O O . SER A 1 591 ? -66.10685 -35.91165 37.64973 1.000 58.64249 588 SER A O 1
ATOM 3977 N N . LYS A 1 592 ? -67.53123 -36.21135 35.92768 1.000 71.22177 589 LYS A N 1
ATOM 3978 C CA . LYS A 1 592 ? -68.67387 -36.42209 36.80958 1.000 58.35445 589 LYS A CA 1
ATOM 3979 C C . LYS A 1 592 ? -68.65396 -37.79840 37.46287 1.000 68.61001 589 LYS A C 1
ATOM 3980 O O . LYS A 1 592 ? -69.08348 -37.94148 38.61317 1.000 75.65366 589 LYS A O 1
ATOM 3986 N N . LEU A 1 593 ? -68.17878 -38.82356 36.74943 1.000 64.90546 590 LEU A N 1
ATOM 3987 C CA . LEU A 1 593 ? -68.14060 -40.16065 37.33455 1.000 53.89635 590 LEU A CA 1
ATOM 3988 C C . LEU A 1 593 ? -67.28783 -40.18649 38.59556 1.000 66.78148 590 LEU A C 1
ATOM 3989 O O . LEU A 1 593 ? -67.56121 -40.96389 39.51724 1.000 64.66217 590 LEU A O 1
ATOM 3994 N N . GLN A 1 594 ? -66.26315 -39.33476 38.65880 1.000 76.65392 591 GLN A N 1
ATOM 3995 C CA . GLN A 1 594 ? -65.49338 -39.18020 39.88773 1.000 64.36324 591 GLN A CA 1
ATOM 3996 C C . GLN A 1 594 ? -66.36409 -38.61747 41.00522 1.000 67.24486 591 GLN A C 1
ATOM 3997 O O . GLN A 1 594 ? -66.40684 -39.16339 42.11395 1.000 68.57368 591 GLN A O 1
ATOM 4003 N N . TYR A 1 595 ? -67.07248 -37.52100 40.72352 1.000 60.34201 592 TYR A N 1
ATOM 4004 C CA . TYR A 1 595 ? -67.96098 -36.92387 41.71591 1.000 56.86123 592 TYR A CA 1
ATOM 4005 C C . TYR A 1 595 ? -69.09048 -37.87526 42.09183 1.000 61.60565 592 TYR A C 1
ATOM 4006 O O . TYR A 1 595 ? -69.53100 -37.90320 43.24704 1.000 72.56655 592 TYR A O 1
ATOM 4015 N N . ASP A 1 596 ? -69.56692 -38.66934 41.13109 1.000 64.09364 593 ASP A N 1
ATOM 4016 C CA . ASP A 1 596 ? -70.70151 -39.54743 41.39390 1.000 65.90751 593 ASP A CA 1
ATOM 4017 C C . ASP A 1 596 ? -70.30808 -40.74708 42.24666 1.000 68.00322 593 ASP A C 1
ATOM 4018 O O . ASP A 1 596 ? -71.13540 -41.25904 43.00990 1.000 71.21356 593 ASP A O 1
ATOM 4023 N N . LEU A 1 597 ? -69.06077 -41.20830 42.13723 1.000 62.61695 594 LEU A N 1
ATOM 4024 C CA . LEU A 1 597 ? -68.64493 -42.38425 42.89173 1.000 52.00829 594 LEU A CA 1
ATOM 4025 C C . LEU A 1 597 ? -68.21676 -42.03393 44.31249 1.000 59.29728 594 LEU A C 1
ATOM 4026 O O . LEU A 1 597 ? -68.35502 -42.86608 45.21543 1.000 65.32908 594 LEU A O 1
ATOM 4031 N N . ARG A 1 598 ? -67.69554 -40.82295 44.53493 1.000 62.53147 595 ARG A N 1
ATOM 4032 C CA . ARG A 1 598 ? -67.53452 -40.33939 45.90461 1.000 56.49277 595 ARG A CA 1
ATOM 4033 C C . ARG A 1 598 ? -68.88341 -40.17970 46.59119 1.000 56.73674 595 ARG A C 1
ATOM 4034 O O . ARG A 1 598 ? -69.04425 -40.55703 47.75777 1.000 73.26180 595 ARG A O 1
ATOM 4042 N N . LYS A 1 599 ? -69.86496 -39.61591 45.88496 1.000 56.33905 596 LYS A N 1
ATOM 4043 C CA . LYS A 1 599 ? -71.17939 -39.39866 46.47866 1.000 56.44534 596 LYS A CA 1
ATOM 4044 C C . LYS A 1 599 ? -71.87888 -40.70652 46.82364 1.000 57.15307 596 LYS A C 1
ATOM 4045 O O . LYS A 1 599 ? -72.75592 -40.71600 47.69293 1.000 60.50029 596 LYS A O 1
ATOM 4051 N N . LEU A 1 600 ? -71.51035 -41.80583 46.16901 1.000 59.75053 597 LEU A N 1
ATOM 4052 C CA . LEU A 1 600 ? -72.08900 -43.11396 46.43941 1.000 49.81843 597 LEU A CA 1
ATOM 4053 C C . LEU A 1 600 ? -71.27460 -43.92170 47.44321 1.000 60.44538 597 LEU A C 1
ATOM 4054 O O . LEU A 1 600 ? -71.56723 -45.10394 47.65243 1.000 59.76712 597 LEU A O 1
ATOM 4059 N N . LYS A 1 601 ? -70.26265 -43.31495 48.05978 1.000 62.38397 598 LYS A N 1
ATOM 4060 C CA . LYS A 1 601 ? -69.45374 -44.00178 49.05913 1.000 58.60604 598 LYS A CA 1
ATOM 4061 C C . LYS A 1 601 ? -70.29405 -44.27564 50.29996 1.000 58.61019 598 LYS A C 1
ATOM 4062 O O . LYS A 1 601 ? -70.75944 -43.34179 50.96193 1.000 64.41585 598 LYS A O 1
ATOM 4068 N N . SER A 1 602 ? -70.49331 -45.55311 50.61352 1.000 65.38477 599 SER A N 1
ATOM 4069 C CA . SER A 1 602 ? -71.30480 -45.92106 51.76348 1.000 66.87764 599 SER A CA 1
ATOM 4070 C C . SER A 1 602 ? -70.90331 -47.30736 52.24067 1.000 63.91796 599 SER A C 1
ATOM 4071 O O . SER A 1 602 ? -70.48530 -48.15637 51.44832 1.000 59.02551 599 SER A O 1
ATOM 4074 N N . ASN A 1 603 ? -71.03554 -47.52044 53.55002 1.000 48.66443 600 ASN A N 1
ATOM 4075 C CA . ASN A 1 603 ? -70.81360 -48.83018 54.14621 1.000 51.28029 600 ASN A CA 1
ATOM 4076 C C . ASN A 1 603 ? -72.03842 -49.72887 54.05934 1.000 54.36123 600 ASN A C 1
ATOM 4077 O O . ASN A 1 603 ? -71.93229 -50.92434 54.35329 1.000 49.55327 600 ASN A O 1
ATOM 4082 N N . LYS A 1 604 ? -73.18898 -49.18719 53.65908 1.000 48.81739 601 LYS A N 1
ATOM 4083 C CA . LYS A 1 604 ? -74.43446 -49.94148 53.65224 1.000 48.41324 601 LYS A CA 1
ATOM 4084 C C . LYS A 1 604 ? -74.53571 -50.92780 52.49617 1.000 47.59898 601 LYS A C 1
ATOM 4085 O O . LYS A 1 604 ? -75.40643 -51.80413 52.53143 1.000 56.53549 601 LYS A O 1
ATOM 4091 N N . TYR A 1 605 ? -73.68174 -50.81486 51.48037 1.000 51.00365 602 TYR A N 1
ATOM 4092 C CA . TYR A 1 605 ? -73.75877 -51.70919 50.33493 1.000 47.95242 602 TYR A CA 1
ATOM 4093 C C . TYR A 1 605 ? -72.39153 -51.81177 49.67456 1.000 46.80168 602 TYR A C 1
ATOM 4094 O O . TYR A 1 605 ? -71.49550 -50.99887 49.91867 1.000 46.03265 602 TYR A O 1
ATOM 4103 N N . ASN A 1 606 ? -72.24770 -52.82662 48.82673 1.000 45.20058 603 ASN A N 1
ATOM 4104 C CA . ASN A 1 606 ? -71.03756 -53.04640 48.04522 1.000 44.71291 603 ASN A CA 1
ATOM 4105 C C . ASN A 1 606 ? -71.27337 -52.54075 46.62720 1.000 47.34966 603 ASN A C 1
ATOM 4106 O O . ASN A 1 606 ? -72.15007 -53.05070 45.92177 1.000 52.74055 603 ASN A O 1
ATOM 4111 N N . LEU A 1 607 ? -70.49284 -51.54628 46.21194 1.000 57.96473 604 LEU A N 1
ATOM 4112 C CA . LEU A 1 607 ? -70.67409 -50.91360 44.91183 1.000 51.79647 604 LEU A CA 1
ATOM 4113 C C . LEU A 1 607 ? -69.76275 -51.56207 43.87736 1.000 42.92814 604 LEU A C 1
ATOM 4114 O O . LEU A 1 607 ? -68.55101 -51.67502 44.08848 1.000 51.77507 604 LEU A O 1
ATOM 4119 N N . ILE A 1 608 ? -70.35170 -51.98279 42.76113 1.000 42.37239 605 ILE A N 1
ATOM 4120 C CA . ILE A 1 608 ? -69.63301 -52.62205 41.66593 1.000 46.24987 605 ILE A CA 1
ATOM 4121 C C . ILE A 1 608 ? -69.86918 -51.80282 40.40580 1.000 47.70399 605 ILE A C 1
ATOM 4122 O O . ILE A 1 608 ? -71.01023 -51.43202 40.10715 1.000 41.65292 605 ILE A O 1
ATOM 4127 N N . PHE A 1 609 ? -68.79628 -51.52135 39.66966 1.000 50.10626 606 PHE A N 1
ATOM 4128 C CA . PHE A 1 609 ? -68.87270 -50.69361 38.47532 1.000 48.62849 606 PHE A CA 1
ATOM 4129 C C . PHE A 1 609 ? -68.23805 -51.41735 37.29774 1.000 47.50927 606 PHE A C 1
ATOM 4130 O O . PHE A 1 609 ? -67.19498 -52.06219 37.44049 1.000 55.10765 606 PHE A O 1
ATOM 4138 N N . ARG A 1 610 ? -68.87799 -51.30548 36.13502 1.000 45.82190 607 ARG A N 1
ATOM 4139 C CA . ARG A 1 610 ? -68.32606 -51.80271 34.87944 1.000 53.78739 607 ARG A CA 1
ATOM 4140 C C . ARG A 1 610 ? -68.56808 -50.76069 33.80013 1.000 54.32044 607 ARG A C 1
ATOM 4141 O O . ARG A 1 610 ? -69.71043 -50.34740 33.58065 1.000 56.68120 607 ARG A O 1
ATOM 4149 N N . GLY A 1 611 ? -67.49878 -50.33738 33.13230 1.000 48.86561 608 GLY A N 1
ATOM 4150 C CA . GLY A 1 611 ? -67.62192 -49.37511 32.05653 1.000 52.42670 608 GLY A CA 1
ATOM 4151 C C . GLY A 1 611 ? -66.71054 -49.67347 30.88564 1.000 54.46360 608 GLY A C 1
ATOM 4152 O O . GLY A 1 611 ? -66.46361 -50.83760 30.55658 1.000 48.74240 608 GLY A O 1
ATOM 4153 N N . HIS A 1 612 ? -66.20969 -48.62295 30.24559 1.000 58.21160 609 HIS A N 1
ATOM 4154 C CA . HIS A 1 612 ? -65.29274 -48.77613 29.12785 1.000 72.89078 609 HIS A CA 1
ATOM 4155 C C . HIS A 1 612 ? -63.88552 -49.02533 29.65055 1.000 78.20153 609 HIS A C 1
ATOM 4156 O O . HIS A 1 612 ? -63.48485 -48.46208 30.67314 1.000 77.42921 609 HIS A O 1
ATOM 4163 N N . HIS A 1 613 ? -63.13457 -49.87874 28.94368 1.000 80.08489 610 HIS A N 1
ATOM 4164 C CA . HIS A 1 613 ? -61.77499 -50.19911 29.37235 1.000 82.92861 610 HIS A CA 1
ATOM 4165 C C . HIS A 1 613 ? -60.93180 -48.94347 29.53026 1.000 87.01954 610 HIS A C 1
ATOM 4166 O O . HIS A 1 613 ? -59.97708 -48.92631 30.31602 1.000 92.40799 610 HIS A O 1
ATOM 4173 N N . LEU A 1 614 ? -61.27041 -47.88380 28.79298 1.000 112.37449 611 LEU A N 1
ATOM 4174 C CA . LEU A 1 614 ? -60.58217 -46.61012 28.96125 1.000 106.95395 611 LEU A CA 1
ATOM 4175 C C . LEU A 1 614 ? -61.00475 -45.92495 30.25643 1.000 107.16194 611 LEU A C 1
ATOM 4176 O O . LEU A 1 614 ? -60.16335 -45.37814 30.97461 1.000 103.14752 611 LEU A O 1
ATOM 4181 N N . VAL A 1 615 ? -62.29924 -45.94898 30.58100 1.000 92.98417 612 VAL A N 1
ATOM 4182 C CA . VAL A 1 615 ? -62.75639 -45.27358 31.79258 1.000 76.67230 612 VAL A CA 1
ATOM 4183 C C . VAL A 1 615 ? -62.20200 -45.95723 33.03678 1.000 93.09910 612 VAL A C 1
ATOM 4184 O O . VAL A 1 615 ? -61.74734 -45.29035 33.97413 1.000 89.67222 612 VAL A O 1
ATOM 4188 N N . GLU A 1 616 ? -62.21708 -47.29232 33.06588 1.000 85.74850 613 GLU A N 1
ATOM 4189 C CA . GLU A 1 616 ? -61.78148 -48.00896 34.25972 1.000 72.05563 613 GLU A CA 1
ATOM 4190 C C . GLU A 1 616 ? -60.27703 -47.92317 34.49100 1.000 98.98095 613 GLU A C 1
ATOM 4191 O O . GLU A 1 616 ? -59.83458 -48.09674 35.63200 1.000 93.27367 613 GLU A O 1
ATOM 4197 N N . GLN A 1 617 ? -59.48056 -47.65758 33.45045 1.000 106.42036 614 GLN A N 1
ATOM 4198 C CA . GLN A 1 617 ? -58.03260 -47.62827 33.63748 1.000 106.52494 614 GLN A CA 1
ATOM 4199 C C . GLN A 1 617 ? -57.55725 -46.31953 34.26202 1.000 108.68422 614 GLN A C 1
ATOM 4200 O O . GLN A 1 617 ? -56.60217 -46.33192 35.04498 1.000 122.61672 614 GLN A O 1
ATOM 4206 N N . LEU A 1 618 ? -58.20043 -45.19301 33.94566 1.000 94.65087 615 LEU A N 1
ATOM 4207 C CA . LEU A 1 618 ? -57.89567 -43.95351 34.64938 1.000 97.01443 615 LEU A CA 1
ATOM 4208 C C . LEU A 1 618 ? -59.02355 -43.57359 35.60508 1.000 94.79862 615 LEU A C 1
ATOM 4209 O O . LEU A 1 618 ? -59.61193 -42.49288 35.49484 1.000 94.55773 615 LEU A O 1
ATOM 4214 N N . LEU A 1 619 ? -59.31563 -44.44991 36.56560 1.000 97.52189 616 LEU A N 1
ATOM 4215 C CA . LEU A 1 619 ? -60.35985 -44.19288 37.54953 1.000 91.13135 616 LEU A CA 1
ATOM 4216 C C . LEU A 1 619 ? -59.83525 -43.66326 38.87366 1.000 95.59794 616 LEU A C 1
ATOM 4217 O O . LEU A 1 619 ? -60.56347 -42.93950 39.56099 1.000 113.52123 616 LEU A O 1
ATOM 4222 N N . GLU A 1 620 ? -58.59832 -44.00371 39.24239 1.000 104.14494 617 GLU A N 1
ATOM 4223 C CA . GLU A 1 620 ? -58.05082 -43.67134 40.55415 1.000 120.20475 617 GLU A CA 1
ATOM 4224 C C . GLU A 1 620 ? -58.94394 -44.27941 41.63267 1.000 120.57677 617 GLU A C 1
ATOM 4225 O O . GLU A 1 620 ? -59.83167 -43.60969 42.17088 1.000 108.98390 617 GLU A O 1
ATOM 4231 N N . THR A 1 621 ? -58.72044 -45.55897 41.94511 1.000 120.43341 618 THR A N 1
ATOM 4232 C CA . THR A 1 621 ? -59.65825 -46.31621 42.76777 1.000 95.68353 618 THR A CA 1
ATOM 4233 C C . THR A 1 621 ? -59.58108 -45.98048 44.25208 1.000 112.41912 618 THR A C 1
ATOM 4234 O O . THR A 1 621 ? -60.54246 -46.25375 44.97847 1.000 116.75584 618 THR A O 1
ATOM 4238 N N . ILE A 1 622 ? -58.47059 -45.41173 44.72867 1.000 110.54714 619 ILE A N 1
ATOM 4239 C CA . ILE A 1 622 ? -58.43279 -44.99036 46.12742 1.000 99.36437 619 ILE A CA 1
ATOM 4240 C C . ILE A 1 622 ? -59.30683 -43.75393 46.33839 1.000 98.05452 619 ILE A C 1
ATOM 4241 O O . ILE A 1 622 ? -59.64156 -43.01876 45.40065 1.000 110.26651 619 ILE A O 1
ATOM 4246 N N . ASN A 1 623 ? -59.69586 -43.54024 47.60019 1.000 89.84466 620 ASN A N 1
ATOM 4247 C CA . ASN A 1 623 ? -60.79423 -42.67330 48.03530 1.000 93.94889 620 ASN A CA 1
ATOM 4248 C C . ASN A 1 623 ? -62.16394 -43.16653 47.58557 1.000 75.19849 620 ASN A C 1
ATOM 4249 O O . ASN A 1 623 ? -63.14714 -42.42618 47.71571 1.000 76.04081 620 ASN A O 1
ATOM 4254 N N . LEU A 1 624 ? -62.27086 -44.38910 47.06950 1.000 71.57664 621 LEU A N 1
ATOM 4255 C CA . LEU A 1 624 ? -63.53333 -44.88989 46.54083 1.000 64.85290 621 LEU A CA 1
ATOM 4256 C C . LEU A 1 624 ? -63.91435 -46.21186 47.19279 1.000 67.73939 621 LEU A C 1
ATOM 4257 O O . LEU A 1 624 ? -63.05997 -47.06985 47.43261 1.000 80.51280 621 LEU A O 1
ATOM 4262 N N . ASP A 1 625 ? -65.20955 -46.36368 47.46837 1.000 71.29406 622 ASP A N 1
ATOM 4263 C CA . ASP A 1 625 ? -65.80794 -47.60197 47.95180 1.000 71.08591 622 ASP A CA 1
ATOM 4264 C C . ASP A 1 625 ? -66.08649 -48.58226 46.81387 1.000 64.73859 622 ASP A C 1
ATOM 4265 O O . ASP A 1 625 ? -66.58893 -49.68427 47.05904 1.000 72.36303 622 ASP A O 1
ATOM 4270 N N . VAL A 1 626 ? -65.71661 -48.22871 45.58726 1.000 53.78479 623 VAL A N 1
ATOM 4271 C CA . VAL A 1 626 ? -66.11851 -48.95213 44.38723 1.000 66.90606 623 VAL A CA 1
ATOM 4272 C C . VAL A 1 626 ? -65.14019 -50.08253 44.09276 1.000 52.79291 623 VAL A C 1
ATOM 4273 O O . VAL A 1 626 ? -63.96736 -50.05001 44.48191 1.000 52.55746 623 VAL A O 1
ATOM 4277 N N . THR A 1 627 ? -65.64359 -51.10530 43.40327 1.000 45.99808 624 THR A N 1
ATOM 4278 C CA . THR A 1 627 ? -64.83769 -52.19775 42.87291 1.000 42.32552 624 THR A CA 1
ATOM 4279 C C . THR A 1 627 ? -65.10820 -52.30243 41.38005 1.000 55.52833 624 THR A C 1
ATOM 4280 O O . THR A 1 627 ? -66.26216 -52.45911 40.96643 1.000 61.44734 624 THR A O 1
ATOM 4284 N N . VAL A 1 628 ? -64.05476 -52.20384 40.57604 1.000 52.72368 625 VAL A N 1
ATOM 4285 C CA . VAL A 1 628 ? -64.17752 -52.41580 39.13816 1.000 43.26101 625 VAL A CA 1
ATOM 4286 C C . VAL A 1 628 ? -64.26956 -53.91585 38.89198 1.000 47.09086 625 VAL A C 1
ATOM 4287 O O . VAL A 1 628 ? -63.39309 -54.67842 39.31288 1.000 48.63969 625 VAL A O 1
ATOM 4291 N N . ALA A 1 629 ? -65.33714 -54.34066 38.22793 1.000 40.06088 626 ALA A N 1
ATOM 4292 C CA . ALA A 1 629 ? -65.56815 -55.76190 38.02173 1.000 46.83409 626 ALA A CA 1
ATOM 4293 C C . ALA A 1 629 ? -64.44503 -56.36202 37.18124 1.000 59.54359 626 ALA A C 1
ATOM 4294 O O . ALA A 1 629 ? -64.10262 -55.80808 36.12665 1.000 55.06721 626 ALA A O 1
ATOM 4296 N N . PRO A 1 630 ? -63.84139 -57.46933 37.61228 1.000 58.62063 627 PRO A N 1
ATOM 4297 C CA . PRO A 1 630 ? -62.82184 -58.12181 36.78214 1.000 55.59453 627 PRO A CA 1
ATOM 4298 C C . PRO A 1 630 ? -63.41157 -58.56791 35.45346 1.000 57.51487 627 PRO A C 1
ATOM 4299 O O . PRO A 1 630 ? -64.54938 -59.03722 35.38294 1.000 49.54328 627 PRO A O 1
ATOM 4303 N N . LYS A 1 631 ? -62.61817 -58.42006 34.39176 1.000 49.98819 628 LYS A N 1
ATOM 4304 C CA . LYS A 1 631 ? -63.11554 -58.66191 33.04366 1.000 53.11469 628 LYS A CA 1
ATOM 4305 C C . LYS A 1 631 ? -63.41153 -60.13052 32.76785 1.000 52.14419 628 LYS A C 1
ATOM 4306 O O . LYS A 1 631 ? -63.98866 -60.43887 31.71987 1.000 56.48215 628 LYS A O 1
ATOM 4312 N N . ASP A 1 632 ? -63.04331 -61.03571 33.67034 1.000 52.34111 629 ASP A N 1
ATOM 4313 C CA . ASP A 1 632 ? -63.33878 -62.45209 33.50935 1.000 54.13862 629 ASP A CA 1
ATOM 4314 C C . ASP A 1 632 ? -64.72222 -62.83082 34.02298 1.000 58.09329 629 ASP A C 1
ATOM 4315 O O . ASP A 1 632 ? -65.08236 -64.01170 33.97567 1.000 64.30880 629 ASP A O 1
ATOM 4320 N N . ILE A 1 633 ? -65.50053 -61.86684 34.50898 1.000 61.12121 630 ILE A N 1
ATOM 4321 C CA . ILE A 1 633 ? -66.84840 -62.10400 35.01316 1.000 58.80519 630 ILE A CA 1
ATOM 4322 C C . ILE A 1 633 ? -67.83894 -61.51470 34.01973 1.000 47.50876 630 ILE A C 1
ATOM 4323 O O . ILE A 1 633 ? -67.71063 -60.35006 33.62240 1.000 37.69853 630 ILE A O 1
ATOM 4328 N N . ASP A 1 634 ? -68.82290 -62.31554 33.61998 1.000 39.11389 631 ASP A N 1
ATOM 4329 C CA . ASP A 1 634 ? -69.80757 -61.85923 32.65075 1.000 45.74042 631 ASP A CA 1
ATOM 4330 C C . ASP A 1 634 ? -70.75301 -60.84018 33.27680 1.000 43.36056 631 ASP A C 1
ATOM 4331 O O . ASP A 1 634 ? -71.01677 -60.85843 34.48200 1.000 52.66384 631 ASP A O 1
ATOM 4336 N N . SER A 1 635 ? -71.26747 -59.94011 32.43552 1.000 44.29770 632 SER A N 1
ATOM 4337 C CA . SER A 1 635 ? -72.19121 -58.92128 32.92182 1.000 44.94385 632 SER A CA 1
ATOM 4338 C C . SER A 1 635 ? -73.53165 -59.52138 33.32380 1.000 44.40884 632 SER A C 1
ATOM 4339 O O . SER A 1 635 ? -74.18452 -59.01350 34.24249 1.000 49.33085 632 SER A O 1
ATOM 4342 N N . ASN A 1 636 ? -73.96033 -60.59263 32.65280 1.000 46.57168 633 ASN A N 1
ATOM 4343 C CA . ASN A 1 636 ? -75.22093 -61.22814 33.02032 1.000 53.28651 633 ASN A CA 1
ATOM 4344 C C . ASN A 1 636 ? -75.09047 -61.98591 34.33491 1.000 48.55892 633 ASN A C 1
ATOM 4345 O O . ASN A 1 636 ? -76.03922 -62.03301 35.12670 1.000 50.96202 633 ASN A O 1
ATOM 4350 N N . GLU A 1 637 ? -73.92480 -62.58906 34.58435 1.000 52.97164 634 GLU A N 1
ATOM 4351 C CA . GLU A 1 637 ? -73.66614 -63.16083 35.90094 1.000 38.85688 634 GLU A CA 1
ATOM 4352 C C . GLU A 1 637 ? -73.65470 -62.07974 36.97227 1.000 45.14627 634 GLU A C 1
ATOM 4353 O O . GLU A 1 637 ? -74.06894 -62.32428 38.11110 1.000 46.83645 634 GLU A O 1
ATOM 4359 N N . LEU A 1 638 ? -73.19069 -60.87807 36.62405 1.000 46.37972 635 LEU A N 1
ATOM 4360 C CA . LEU A 1 638 ? -73.21253 -59.76951 37.57044 1.000 41.50348 635 LEU A CA 1
ATOM 4361 C C . LEU A 1 638 ? -74.63483 -59.30874 37.86131 1.000 41.96026 635 LEU A C 1
ATOM 4362 O O . LEU A 1 638 ? -74.91297 -58.82197 38.96285 1.000 42.15922 635 LEU A O 1
ATOM 4367 N N . LEU A 1 639 ? -75.54390 -59.45008 36.89423 1.000 49.65372 636 LEU A N 1
ATOM 4368 C CA . LEU A 1 639 ? -76.93963 -59.09994 37.13681 1.000 44.76446 636 LEU A CA 1
ATOM 4369 C C . LEU A 1 639 ? -77.57032 -60.04510 38.15178 1.000 51.70270 636 LEU A C 1
ATOM 4370 O O . LEU A 1 639 ? -78.27326 -59.60757 39.07018 1.000 58.61078 636 LEU A O 1
ATOM 4375 N N . GLY A 1 640 ? -77.33180 -61.34975 38.00128 1.000 41.19778 637 GLY A N 1
ATOM 4376 C CA . GLY A 1 640 ? -77.82056 -62.30523 38.97883 1.000 51.68833 637 GLY A CA 1
ATOM 4377 C C . GLY A 1 640 ? -77.10019 -62.24167 40.30847 1.000 52.38500 637 GLY A C 1
ATOM 4378 O O . GLY A 1 640 ? -77.63289 -62.72190 41.31441 1.000 52.00994 637 GLY A O 1
ATOM 4379 N N . PHE A 1 641 ? -75.90048 -61.65671 40.33480 1.000 51.59720 638 PHE A N 1
ATOM 4380 C CA . PHE A 1 641 ? -75.13689 -61.54133 41.57180 1.000 41.05548 638 PHE A CA 1
ATOM 4381 C C . PHE A 1 641 ? -75.54019 -60.31908 42.38670 1.000 47.15615 638 PHE A C 1
ATOM 4382 O O . PHE A 1 641 ? -75.50843 -60.36623 43.62163 1.000 58.32505 638 PHE A O 1
ATOM 4390 N N . CYS A 1 642 ? -75.92252 -59.23032 41.72463 1.000 41.35573 639 CYS A N 1
ATOM 4391 C CA . CYS A 1 642 ? -76.22502 -57.98275 42.40637 1.000 44.25821 639 CYS A CA 1
ATOM 4392 C C . CYS A 1 642 ? -77.64879 -57.99164 42.96034 1.000 47.96874 639 CYS A C 1
ATOM 4393 O O . CYS A 1 642 ? -78.44748 -58.89595 42.70125 1.000 47.42769 639 CYS A O 1
ATOM 4396 N N . ASP A 1 643 ? -77.96081 -56.95264 43.73819 1.000 43.97242 640 ASP A N 1
ATOM 4397 C CA . ASP A 1 643 ? -79.29301 -56.75642 44.28837 1.000 48.54731 640 ASP A CA 1
ATOM 4398 C C . ASP A 1 643 ? -79.98363 -55.50280 43.77533 1.000 42.99681 640 ASP A C 1
ATOM 4399 O O . ASP A 1 643 ? -81.20360 -55.38431 43.93333 1.000 50.45835 640 ASP A O 1
ATOM 4404 N N . LEU A 1 644 ? -79.24813 -54.57278 43.17127 1.000 42.74221 641 LEU A N 1
ATOM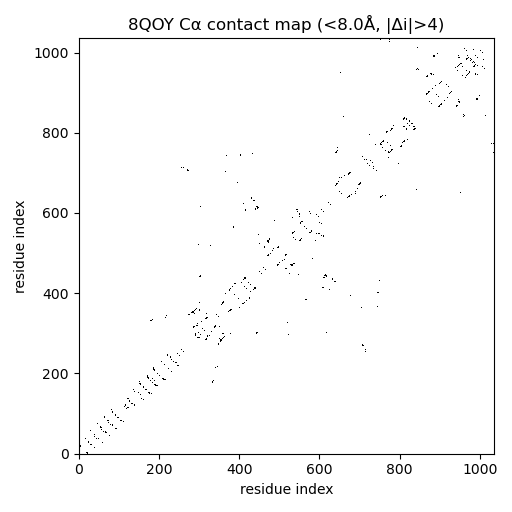 4405 C CA . LEU A 1 644 ? -79.83055 -53.36347 42.60770 1.000 47.77835 641 LEU A CA 1
ATOM 4406 C C . LEU A 1 644 ? -78.96100 -52.91743 41.44268 1.000 47.32587 641 LEU A C 1
ATOM 4407 O O . LEU A 1 644 ? -77.73854 -52.82172 41.58335 1.000 50.88838 641 LEU A O 1
ATOM 4412 N N . LEU A 1 645 ? -79.58964 -52.65242 40.30099 1.000 48.48438 642 LEU A N 1
ATOM 4413 C CA . LEU A 1 645 ? -78.89018 -52.26354 39.08353 1.000 41.46125 642 LEU A CA 1
ATOM 4414 C C . LEU A 1 645 ? -79.10058 -50.78071 38.81411 1.000 47.01236 642 LEU A C 1
ATOM 4415 O O . LEU A 1 645 ? -80.23447 -50.29182 38.85765 1.000 50.45084 642 LEU A O 1
ATOM 4420 N N . ILE A 1 646 ? -78.00956 -50.07195 38.53627 1.000 41.20432 643 ILE A N 1
ATOM 4421 C CA . ILE A 1 646 ? -78.05688 -48.68178 38.09910 1.000 49.64508 643 ILE A CA 1
ATOM 4422 C C . ILE A 1 646 ? -77.51110 -48.61937 36.68128 1.000 46.98629 643 ILE A C 1
ATOM 4423 O O . ILE A 1 646 ? -76.37334 -49.03490 36.42856 1.000 46.07961 643 ILE A O 1
ATOM 4428 N N . THR A 1 647 ? -78.31877 -48.10350 35.76048 1.000 44.49828 644 THR A N 1
ATOM 4429 C CA . THR A 1 647 ? -77.89168 -47.89688 34.38525 1.000 53.70234 644 THR A CA 1
ATOM 4430 C C . THR A 1 647 ? -78.62505 -46.68116 33.83610 1.000 46.31674 644 THR A C 1
ATOM 4431 O O . THR A 1 647 ? -79.44598 -46.06491 34.52051 1.000 47.03596 644 THR A O 1
ATOM 4435 N N . ASP A 1 648 ? -78.32151 -46.33303 32.58841 1.000 48.91967 645 ASP A N 1
ATOM 4436 C CA . ASP A 1 648 ? -78.95072 -45.17223 31.97397 1.000 47.41863 645 ASP A CA 1
ATOM 4437 C C . ASP A 1 648 ? -79.53859 -45.51427 30.61185 1.000 49.18383 645 ASP A C 1
ATOM 4438 O O . ASP A 1 648 ? -80.75955 -45.63869 30.46906 1.000 47.55478 645 ASP A O 1
ATOM 4443 N N . TYR A 1 649 ? -78.68150 -45.67277 29.60872 1.000 60.59363 646 TYR A N 1
ATOM 4444 C CA . TYR A 1 649 ? -79.10328 -45.90818 28.23383 1.000 47.20086 646 TYR A CA 1
ATOM 4445 C C . TYR A 1 649 ? -78.48559 -47.18448 27.67875 1.000 54.33442 646 TYR A C 1
ATOM 4446 O O . TYR A 1 649 ? -78.09232 -47.25081 26.51256 1.000 51.92165 646 TYR A O 1
ATOM 4455 N N . SER A 1 650 ? -78.39445 -48.21658 28.50927 1.000 64.14189 647 SER A N 1
ATOM 4456 C CA . SER A 1 650 ? -77.86234 -49.50619 28.09861 1.000 56.55118 647 SER A CA 1
ATOM 4457 C C . SER A 1 650 ? -78.99337 -50.51774 28.01689 1.000 48.40142 647 SER A C 1
ATOM 4458 O O . SER A 1 650 ? -79.84581 -50.58131 28.90993 1.000 47.82638 647 SER A O 1
ATOM 4461 N N . SER A 1 651 ? -79.00540 -51.29768 26.93493 1.000 58.30413 648 SER A N 1
ATOM 4462 C CA . SER A 1 651 ? -80.00814 -52.34348 26.77075 1.000 53.00396 648 SER A CA 1
ATOM 4463 C C . SER A 1 651 ? -79.93848 -53.42752 27.85644 1.000 50.50901 648 SER A C 1
ATOM 4464 O O . SER A 1 651 ? -80.76369 -54.34404 27.82004 1.000 54.60258 648 SER A O 1
ATOM 4467 N N . ILE A 1 652 ? -78.99496 -53.36453 28.80597 1.000 43.38890 649 ILE A N 1
ATOM 4468 C CA . ILE A 1 652 ? -78.90797 -54.36773 29.87127 1.000 43.70810 649 ILE A CA 1
ATOM 4469 C C . ILE A 1 652 ? -80.06949 -54.27273 30.85257 1.000 44.05170 649 ILE A C 1
ATOM 4470 O O . ILE A 1 652 ? -80.32834 -55.22669 31.59730 1.000 50.63815 649 ILE A O 1
ATOM 4475 N N . ILE A 1 653 ? -80.76530 -53.13326 30.89141 1.000 46.99840 650 ILE A N 1
ATOM 4476 C CA . ILE A 1 653 ? -81.91775 -52.99546 31.77598 1.000 41.01929 650 ILE A CA 1
ATOM 4477 C C . ILE A 1 653 ? -82.99349 -54.01483 31.44001 1.000 44.21555 650 ILE A C 1
ATOM 4478 O O . ILE A 1 653 ? -83.70249 -54.49272 32.33420 1.000 52.72270 650 ILE A O 1
ATOM 4483 N N . TYR A 1 654 ? -83.12210 -54.38814 30.16926 1.000 40.51503 651 TYR A N 1
ATOM 4484 C CA . TYR A 1 654 ? -84.18759 -55.30664 29.79777 1.000 43.18139 651 TYR A CA 1
ATOM 4485 C C . TYR A 1 654 ? -83.80794 -56.76059 30.03493 1.000 46.63497 651 TYR A C 1
ATOM 4486 O O . TYR A 1 654 ? -84.68514 -57.63026 29.99386 1.000 50.56410 651 TYR A O 1
ATOM 4495 N N . ASP A 1 655 ? -82.52565 -57.04000 30.28589 1.000 43.55504 652 ASP A N 1
ATOM 4496 C CA . ASP A 1 655 ? -82.13076 -58.32821 30.83862 1.000 47.58665 652 ASP A CA 1
ATOM 4497 C C . ASP A 1 655 ? -82.48391 -58.43619 32.31450 1.000 51.95027 652 ASP A C 1
ATOM 4498 O O . ASP A 1 655 ? -82.52923 -59.54840 32.85187 1.000 54.70358 652 ASP A O 1
ATOM 4503 N N . PHE A 1 656 ? -82.75347 -57.30564 32.96735 1.000 52.32807 653 PHE A N 1
ATOM 4504 C CA . PHE A 1 656 ? -82.89173 -57.22872 34.41563 1.000 42.22172 653 PHE A CA 1
ATOM 4505 C C . PHE A 1 656 ? -84.32974 -57.34374 34.90146 1.000 50.45905 653 PHE A C 1
ATOM 4506 O O . PHE A 1 656 ? -84.56014 -57.87056 35.99649 1.000 52.81038 653 PHE A O 1
ATOM 4514 N N . LEU A 1 657 ? -85.30026 -56.86567 34.11624 1.000 42.44679 654 LEU A N 1
ATOM 4515 C CA . LEU A 1 657 ? -86.65089 -56.64730 34.63051 1.000 47.32843 654 LEU A CA 1
ATOM 4516 C C . LEU A 1 657 ? -87.34063 -57.92488 35.09448 1.000 50.64465 654 LEU A C 1
ATOM 4517 O O . LEU A 1 657 ? -88.28433 -57.84505 35.88832 1.000 52.59741 654 LEU A O 1
ATOM 4522 N N . ALA A 1 658 ? -86.90314 -59.09279 34.63089 1.000 39.77225 655 ALA A N 1
ATOM 4523 C CA . ALA A 1 658 ? -87.53343 -60.35097 35.00887 1.000 40.39115 655 ALA A CA 1
ATOM 4524 C C . ALA A 1 658 ? -86.87932 -61.00819 36.21908 1.000 56.88035 655 ALA A C 1
ATOM 4525 O O . ALA A 1 658 ? -87.19864 -62.16045 36.52846 1.000 61.40048 655 ALA A O 1
ATOM 4527 N N . LEU A 1 659 ? -85.98414 -60.30820 36.91261 1.000 49.69680 656 LEU A N 1
ATOM 4528 C CA . LEU A 1 659 ? -85.25291 -60.88248 38.03322 1.000 48.26845 656 LEU A CA 1
ATOM 4529 C C . LEU A 1 659 ? -85.81016 -60.47204 39.39074 1.000 52.59205 656 LEU A C 1
ATOM 4530 O O . LEU A 1 659 ? -85.25089 -60.87269 40.41687 1.000 48.16341 656 LEU A O 1
ATOM 4535 N N . SER A 1 660 ? -86.89005 -59.68702 39.42009 1.000 52.00357 657 SER A N 1
ATOM 4536 C CA . SER A 1 660 ? -87.56050 -59.29139 40.66205 1.000 61.10902 657 SER A CA 1
ATOM 4537 C C . SER A 1 660 ? -86.61213 -58.54062 41.59785 1.000 45.42389 657 SER A C 1
ATOM 4538 O O . SER A 1 660 ? -86.52449 -58.82705 42.79366 1.000 58.95471 657 SER A O 1
ATOM 4541 N N . LYS A 1 661 ? -85.89694 -57.56781 41.04196 1.000 47.76635 658 LYS A N 1
ATOM 4542 C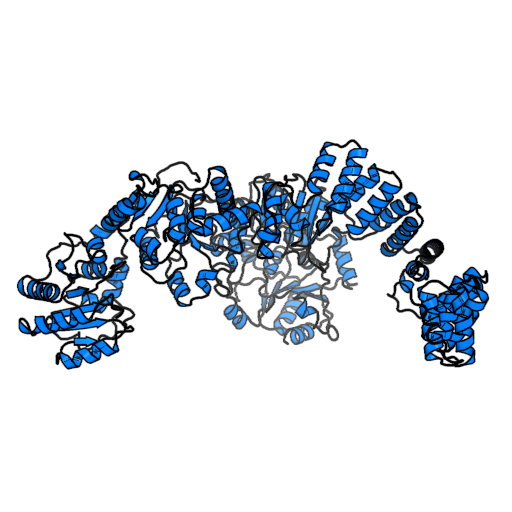 CA . LYS A 1 661 ? -84.96727 -56.74219 41.79769 1.000 42.58058 658 LYS A CA 1
ATOM 4543 C C . LYS A 1 661 ? -85.12474 -55.28919 41.37651 1.000 48.78956 658 LYS A C 1
ATOM 4544 O O . LYS A 1 661 ? -85.53628 -55.00924 40.24410 1.000 53.61406 658 LYS A O 1
ATOM 4550 N N . PRO A 1 662 ? -84.81410 -54.34672 42.26505 1.000 47.76854 659 PRO A N 1
ATOM 4551 C CA . PRO A 1 662 ? -84.97548 -52.93084 41.92095 1.000 50.43396 659 PRO A CA 1
ATOM 4552 C C . PRO A 1 662 ? -83.92899 -52.45611 40.92509 1.000 47.33917 659 PRO A C 1
ATOM 4553 O O . PRO A 1 662 ? -82.78736 -52.92269 40.91010 1.000 48.43594 659 PRO A O 1
ATOM 4557 N N . ALA A 1 663 ? -84.33734 -51.50474 40.08776 1.000 51.15426 660 ALA A N 1
ATOM 4558 C CA . ALA A 1 663 ? -83.46585 -50.90249 39.09131 1.000 50.57349 660 ALA A CA 1
ATOM 4559 C C . ALA A 1 663 ? -83.63254 -49.39003 39.12037 1.000 49.62218 660 ALA A C 1
ATOM 4560 O O . ALA A 1 663 ? -84.68685 -48.87289 39.49978 1.000 44.86320 660 ALA A O 1
ATOM 4562 N N . ILE A 1 664 ? -82.57924 -48.68250 38.71789 1.000 47.14560 661 ILE A N 1
ATOM 4563 C CA . ILE A 1 664 ? -82.56286 -47.22378 38.71915 1.000 44.86934 661 ILE A CA 1
ATOM 4564 C C . ILE A 1 664 ? -82.04955 -46.74617 37.36813 1.000 56.11408 661 ILE A C 1
ATOM 4565 O O . ILE A 1 664 ? -80.95010 -47.12687 36.94872 1.000 55.51676 661 ILE A O 1
ATOM 4570 N N . SER A 1 665 ? -82.83636 -45.91011 36.69417 1.000 57.66089 662 SER A N 1
ATOM 4571 C CA . SER A 1 665 ? -82.42766 -45.26930 35.44574 1.000 47.33425 662 SER A CA 1
ATOM 4572 C C . SER A 1 665 ? -81.91080 -43.87624 35.79246 1.000 46.19837 662 SER A C 1
ATOM 4573 O O . SER A 1 665 ? -82.68976 -42.93126 35.93866 1.000 58.07078 662 SER A O 1
ATOM 4576 N N . TYR A 1 666 ? -80.59306 -43.75139 35.92872 1.000 41.35794 663 TYR A N 1
ATOM 4577 C CA . TYR A 1 666 ? -79.96320 -42.50293 36.35612 1.000 52.22510 663 TYR A CA 1
ATOM 4578 C C . TYR A 1 666 ? -79.56004 -41.74380 35.09774 1.000 54.56361 663 TYR A C 1
ATOM 4579 O O . TYR A 1 666 ? -78.55127 -42.06095 34.46107 1.000 49.18575 663 TYR A O 1
ATOM 4588 N N . ILE A 1 667 ? -80.35260 -40.73452 34.73725 1.000 62.63087 664 ILE A N 1
ATOM 4589 C CA . ILE A 1 667 ? -80.23149 -40.08287 33.43748 1.000 51.88952 664 ILE A CA 1
ATOM 4590 C C . ILE A 1 667 ? -79.97245 -38.58938 33.60298 1.000 60.42422 664 ILE A C 1
ATOM 4591 O O . ILE A 1 667 ? -80.80793 -37.75515 33.23461 1.000 55.52656 664 ILE A O 1
ATOM 4596 N N . TYR A 1 668 ? -78.80166 -38.23887 34.14092 1.000 48.89266 665 TYR A N 1
ATOM 4597 C CA . TYR A 1 668 ? -78.49334 -36.83547 34.39467 1.000 53.52160 665 TYR A CA 1
ATOM 4598 C C . TYR A 1 668 ? -78.33992 -36.03123 33.11266 1.000 41.95844 665 TYR A C 1
ATOM 4599 O O . TYR A 1 668 ? -78.52642 -34.81003 33.13665 1.000 51.43883 665 TYR A O 1
ATOM 4608 N N . ASP A 1 669 ? -78.00260 -36.68075 32.00265 1.000 49.50094 666 ASP A N 1
ATOM 4609 C CA . ASP A 1 669 ? -77.71174 -36.00522 30.74505 1.000 65.50045 666 ASP A CA 1
ATOM 4610 C C . ASP A 1 669 ? -78.65354 -36.46182 29.63723 1.000 48.05215 666 ASP A C 1
ATOM 4611 O O . ASP A 1 669 ? -78.22865 -36.74046 28.51399 1.000 56.65773 666 ASP A O 1
ATOM 4616 N N . TYR A 1 670 ? -79.95229 -36.53884 29.93876 1.000 48.84678 667 TYR A N 1
ATOM 4617 C CA . TYR A 1 670 ? -80.91130 -36.96825 28.92586 1.000 51.34341 667 TYR A CA 1
ATOM 4618 C C . TYR A 1 670 ? -80.96913 -35.97641 27.77152 1.000 59.88455 667 TYR A C 1
ATOM 4619 O O . TYR A 1 670 ? -81.04360 -36.37802 26.60478 1.000 68.98112 667 TYR A O 1
ATOM 4628 N N . GLU A 1 671 ? -80.93613 -34.67707 28.07670 1.000 68.97905 668 GLU A N 1
ATOM 4629 C CA . GLU A 1 671 ? -80.95989 -33.66422 27.02525 1.000 66.03845 668 GLU A CA 1
ATOM 4630 C C . GLU A 1 671 ? -79.78735 -33.83791 26.06683 1.000 62.13475 668 GLU A C 1
ATOM 4631 O O . GLU A 1 671 ? -79.96982 -33.88920 24.84504 1.000 72.14160 668 GLU A O 1
ATOM 4637 N N . GLU A 1 672 ? -78.57146 -33.93918 26.60852 1.000 64.78999 669 GLU A N 1
ATOM 4638 C CA . GLU A 1 672 ? -77.38607 -34.04317 25.76207 1.000 64.02944 669 GLU A CA 1
ATOM 4639 C C . GLU A 1 672 ? -77.37627 -35.34986 24.97714 1.000 66.93324 669 GLU A C 1
ATOM 4640 O O . GLU A 1 672 ? -77.04407 -35.36184 23.78590 1.000 75.08695 669 GLU A O 1
ATOM 4646 N N . TYR A 1 673 ? -77.74066 -36.45836 25.62290 1.000 68.89427 670 TYR A N 1
ATOM 4647 C CA . TYR A 1 673 ? -77.64669 -37.75946 24.97118 1.000 68.87495 670 TYR A CA 1
ATOM 4648 C C . TYR A 1 673 ? -78.75734 -37.96843 23.95049 1.000 67.59034 670 TYR A C 1
ATOM 4649 O O . TYR A 1 673 ? -78.53254 -38.61720 22.92285 1.000 59.54528 670 TYR A O 1
ATOM 4658 N N . ASP A 1 674 ? -79.95280 -37.43153 24.20996 1.000 63.73123 671 ASP A N 1
ATOM 4659 C CA . ASP A 1 674 ? -81.02633 -37.50717 23.22264 1.000 59.64067 671 ASP A CA 1
ATOM 4660 C C . ASP A 1 674 ? -80.69750 -36.67870 21.98841 1.000 66.42121 671 ASP A C 1
ATOM 4661 O O . ASP A 1 674 ? -81.00487 -37.08388 20.86154 1.000 54.55755 671 ASP A O 1
ATOM 4666 N N . ALA A 1 675 ? -80.07779 -35.51260 22.18156 1.000 71.77999 672 ALA A N 1
ATOM 4667 C CA . ALA A 1 675 ? -79.69844 -34.67980 21.04623 1.000 60.09529 672 ALA A CA 1
ATOM 4668 C C . ALA A 1 675 ? -78.62156 -35.34006 20.19632 1.000 53.01664 672 ALA A C 1
ATOM 4669 O O . ALA A 1 675 ? -78.55924 -35.10288 18.98411 1.000 82.00921 672 ALA A O 1
ATOM 4671 N N . GLU A 1 676 ? -77.77818 -36.17428 20.80386 1.000 56.71345 673 GLU A N 1
ATOM 4672 C CA . GLU A 1 676 ? -76.68519 -36.81819 20.08453 1.000 61.36611 673 GLU A CA 1
ATOM 4673 C C . GLU A 1 676 ? -77.10823 -38.11877 19.41166 1.000 50.00766 673 GLU A C 1
ATOM 4674 O O . GLU A 1 676 ? -76.70211 -38.38248 18.27591 1.000 64.13502 673 GLU A O 1
ATOM 4680 N N . ARG A 1 677 ? -77.92882 -38.93455 20.07615 1.000 52.92162 674 ARG A N 1
ATOM 4681 C CA . ARG A 1 677 ? -78.23617 -40.26700 19.57752 1.000 54.81016 674 ARG A CA 1
ATOM 4682 C C . ARG A 1 677 ? -79.71804 -40.53874 19.35646 1.000 51.77370 674 ARG A C 1
ATOM 4683 O O . ARG A 1 677 ? -80.04988 -41.57179 18.76307 1.000 52.88461 674 ARG A O 1
ATOM 4691 N N . GLY A 1 678 ? -80.61121 -39.66216 19.80941 1.000 49.00102 675 GLY A N 1
ATOM 4692 C CA . GLY A 1 678 ? -82.03317 -39.85233 19.59621 1.000 56.51533 675 GLY A CA 1
ATOM 4693 C C . GLY A 1 678 ? -82.59887 -41.09031 20.26568 1.000 49.27389 675 GLY A C 1
ATOM 4694 O O . GLY A 1 678 ? -82.60337 -42.17366 19.67386 1.000 45.01471 675 GLY A O 1
ATOM 4695 N N . LEU A 1 679 ? -83.09360 -40.93990 21.49208 1.000 56.12341 676 LEU A N 1
ATOM 4696 C CA . LEU A 1 679 ? -83.59502 -42.05747 22.27729 1.000 59.87076 676 LEU A CA 1
ATOM 4697 C C . LEU A 1 679 ? -85.04550 -42.36693 21.92182 1.000 45.70732 676 LEU A C 1
ATOM 4698 O O . LEU A 1 679 ? -85.84307 -41.47108 21.63097 1.000 46.50333 676 LEU A O 1
ATOM 4703 N N . TYR A 1 680 ? -85.37849 -43.65958 21.95285 1.000 47.63696 677 TYR A N 1
ATOM 4704 C CA . TYR A 1 680 ? -86.74286 -44.08920 21.66361 1.000 42.16208 677 TYR A CA 1
ATOM 4705 C C . TYR A 1 680 ? -87.72279 -43.59185 22.71933 1.000 54.13787 677 TYR A C 1
ATOM 4706 O O . TYR A 1 680 ? -88.83936 -43.17412 22.39036 1.000 61.67867 677 TYR A O 1
ATOM 4715 N N . LEU A 1 681 ? -87.32563 -43.62760 23.98823 1.000 55.68546 678 LEU A N 1
ATOM 4716 C CA . LEU A 1 681 ? -88.24251 -43.45575 25.10571 1.000 56.30991 678 LEU A CA 1
ATOM 4717 C C . LEU A 1 681 ? -88.02732 -42.11408 25.79343 1.000 50.62591 678 LEU A C 1
ATOM 4718 O O . LEU A 1 681 ? -86.89564 -41.63011 25.89902 1.000 49.12579 678 LEU A O 1
ATOM 4723 N N . LYS A 1 682 ? -89.12421 -41.52124 26.25696 1.000 39.86486 679 LYS A N 1
ATOM 4724 C CA . LYS A 1 682 ? -89.07772 -40.32764 27.08226 1.000 59.42796 679 LYS A CA 1
ATOM 4725 C C . LYS A 1 682 ? -88.67255 -40.69514 28.50846 1.000 75.32543 679 LYS A C 1
ATOM 4726 O O . LYS A 1 682 ? -88.75567 -41.86093 28.90320 1.000 72.19557 679 LYS A O 1
ATOM 4732 N N . PRO A 1 683 ? -88.20886 -39.71842 29.29966 1.000 68.91619 680 PRO A N 1
ATOM 4733 C CA . PRO A 1 683 ? -87.72557 -40.05042 30.65255 1.000 66.70044 680 PRO A CA 1
ATOM 4734 C C . PRO A 1 683 ? -88.75212 -40.75492 31.52240 1.000 58.05186 680 PRO A C 1
ATOM 4735 O O . PRO A 1 683 ? -88.40135 -41.69807 32.24229 1.000 67.71622 680 PRO A O 1
ATOM 4739 N N . THR A 1 684 ? -90.01731 -40.33453 31.46846 1.000 61.11062 681 THR A N 1
ATOM 4740 C CA . THR A 1 684 ? -91.02257 -40.89894 32.36059 1.000 62.57774 681 THR A CA 1
ATOM 4741 C C . THR A 1 684 ? -91.38321 -42.33685 32.01215 1.000 62.13142 681 THR A C 1
ATOM 4742 O O . THR A 1 684 ? -91.96676 -43.03158 32.85099 1.000 77.09937 681 THR A O 1
ATOM 4746 N N . GLU A 1 685 ? -91.05552 -42.80488 30.80673 1.000 66.23975 682 GLU A N 1
ATOM 4747 C CA . GLU A 1 685 ? -91.41022 -44.15789 30.39783 1.000 70.44326 682 GLU A CA 1
ATOM 4748 C C . GLU A 1 685 ? -90.20479 -45.09221 30.34352 1.000 57.52845 682 GLU A C 1
ATOM 4749 O O . GLU A 1 685 ? -90.25933 -46.12570 29.66953 1.000 46.49470 682 GLU A O 1
ATOM 4755 N N . MET A 1 686 ? -89.11993 -44.75787 31.03830 1.000 46.27789 683 MET A N 1
ATOM 4756 C CA . MET A 1 686 ? -88.07349 -45.74452 31.24240 1.000 49.94398 683 MET A CA 1
ATOM 4757 C C . MET A 1 686 ? -88.40267 -46.62398 32.44672 1.000 63.68785 683 MET A C 1
ATOM 4758 O O . MET A 1 686 ? -89.33830 -46.36496 33.20968 1.000 62.61918 683 MET A O 1
ATOM 4763 N N . SER A 1 687 ? -87.61166 -47.67783 32.61195 1.000 47.08768 684 SER A N 1
ATOM 4764 C CA . SER A 1 687 ? -87.88442 -48.70447 33.60399 1.000 51.30994 684 SER A CA 1
ATOM 4765 C C . SER A 1 687 ? -87.23743 -48.36332 34.94203 1.000 56.89738 684 SER A C 1
ATOM 4766 O O . SER A 1 687 ? -86.30852 -47.55631 35.02867 1.000 53.00595 684 SER A O 1
ATOM 4769 N N . GLY A 1 688 ? -87.74791 -49.00082 35.99473 1.000 57.49853 685 GLY A N 1
ATOM 4770 C CA . GLY A 1 688 ? -87.25608 -48.76367 37.33537 1.000 51.60286 685 GLY A CA 1
ATOM 4771 C C . GLY A 1 688 ? -87.61533 -47.37065 37.83019 1.000 49.88092 685 GLY A C 1
ATOM 4772 O O . GLY A 1 688 ? -88.56634 -46.73213 37.37049 1.000 59.05435 685 GLY A O 1
ATOM 4773 N N . THR A 1 689 ? -86.82944 -46.90176 38.79432 1.000 46.20113 686 THR A N 1
ATOM 4774 C CA . THR A 1 689 ? -86.97615 -45.55169 39.32049 1.000 54.18169 686 THR A CA 1
ATOM 4775 C C . THR A 1 689 ? -86.10253 -44.61067 38.50118 1.000 54.04598 686 THR A C 1
ATOM 4776 O O . THR A 1 689 ? -84.88993 -44.82145 38.38810 1.000 54.36293 686 THR A O 1
ATOM 4780 N N . VAL A 1 690 ? -86.71712 -43.58252 37.92892 1.000 53.65503 687 VAL A N 1
ATOM 4781 C CA . VAL A 1 690 ? -86.01208 -42.62447 37.08651 1.000 53.52404 687 VAL A CA 1
ATOM 4782 C C . VAL A 1 690 ? -85.48723 -41.49930 37.96884 1.000 47.06270 687 VAL A C 1
ATOM 4783 O O . VAL A 1 690 ? -86.26335 -40.81344 38.64301 1.000 52.54352 687 VAL A O 1
ATOM 4787 N N . CYS A 1 691 ? -84.16911 -41.31109 37.96824 1.000 42.87952 688 CYS A N 1
ATOM 4788 C CA . CYS A 1 691 ? -83.52167 -40.28602 38.77398 1.000 56.60214 688 CYS A CA 1
ATOM 4789 C C . CYS A 1 691 ? -82.64095 -39.41898 37.88874 1.000 55.47244 688 CYS A C 1
ATOM 4790 O O . CYS A 1 691 ? -81.95308 -39.92400 36.99665 1.000 52.86742 688 CYS A O 1
ATOM 4793 N N . THR A 1 692 ? -82.66106 -38.11106 38.14501 1.000 55.56562 689 THR A N 1
ATOM 4794 C CA . THR A 1 692 ? -81.85947 -37.16230 37.38767 1.000 50.47241 689 THR A CA 1
ATOM 4795 C C . THR A 1 692 ? -80.67939 -36.60571 38.17052 1.000 53.63440 689 THR A C 1
ATOM 4796 O O . THR A 1 692 ? -79.81875 -35.95046 37.57291 1.000 51.17058 689 THR A O 1
ATOM 4800 N N . THR A 1 693 ? -80.61266 -36.84498 39.47858 1.000 57.13693 690 THR A N 1
ATOM 4801 C CA . THR A 1 693 ? -79.52287 -36.35921 40.31136 1.000 65.22638 690 THR A CA 1
ATOM 4802 C C . THR A 1 693 ? -78.89292 -37.52628 41.05881 1.000 65.52544 690 THR A C 1
ATOM 4803 O O . THR A 1 693 ? -79.51457 -38.57220 41.25836 1.000 59.35210 690 THR A O 1
ATOM 4807 N N . ILE A 1 694 ? -77.64316 -37.33063 41.48101 1.000 69.08599 691 ILE A N 1
ATOM 4808 C CA . ILE A 1 694 ? -76.91680 -38.40599 42.14916 1.000 53.03164 691 ILE A CA 1
ATOM 4809 C C . ILE A 1 694 ? -77.36167 -38.56424 43.59986 1.000 71.32147 691 ILE A C 1
ATOM 4810 O O . ILE A 1 694 ? -77.39365 -39.68555 44.12054 1.000 73.13151 691 ILE A O 1
ATOM 4815 N N . THR A 1 695 ? -77.72241 -37.46832 44.27279 1.000 61.01627 692 THR A N 1
ATOM 4816 C CA . THR A 1 695 ? -78.22170 -37.58537 45.63832 1.000 63.65383 692 THR A CA 1
ATOM 4817 C C . THR A 1 695 ? -79.55532 -38.31817 45.67794 1.000 58.44167 692 THR A C 1
ATOM 4818 O O . THR A 1 695 ? -79.85033 -39.01539 46.65543 1.000 63.93966 692 THR A O 1
ATOM 4822 N N . ASP A 1 696 ? -80.36916 -38.17421 44.62897 1.000 62.55775 693 ASP A N 1
ATOM 4823 C CA . ASP A 1 696 ? -81.59994 -38.95041 44.53656 1.000 55.94047 693 ASP A CA 1
ATOM 4824 C C . ASP A 1 696 ? -81.30971 -40.42597 44.29847 1.000 58.95628 693 ASP A C 1
ATOM 4825 O O . ASP A 1 696 ? -82.10364 -41.28485 44.69904 1.000 56.97498 693 ASP A O 1
ATOM 4830 N N . VAL A 1 697 ? -80.18516 -40.73811 43.65086 1.000 62.69027 694 VAL A N 1
ATOM 4831 C CA . VAL A 1 697 ? -79.81101 -42.13287 43.43752 1.000 61.32812 694 VAL A CA 1
ATOM 4832 C C . VAL A 1 697 ? -79.49346 -42.80464 44.76795 1.000 59.22338 694 VAL A C 1
ATOM 4833 O O . VAL A 1 697 ? -79.97666 -43.90568 45.05651 1.000 66.68540 694 VAL A O 1
ATOM 4837 N N . LYS A 1 698 ? -78.68166 -42.14839 45.60197 1.000 58.58897 695 LYS A N 1
ATOM 4838 C CA . LYS A 1 698 ? -78.37847 -42.69863 46.91998 1.000 46.44829 695 LYS A CA 1
ATOM 4839 C C . LYS A 1 698 ? -79.63204 -42.79979 47.77763 1.000 46.93876 695 LYS A C 1
ATOM 4840 O O . LYS A 1 698 ? -79.82685 -43.79159 48.49052 1.000 58.04438 695 LYS A O 1
ATOM 4846 N N . LYS A 1 699 ? -80.49132 -41.77893 47.72688 1.000 47.18656 696 LYS A N 1
ATOM 4847 C CA . LYS A 1 699 ? -81.73735 -41.82633 48.48369 1.000 47.65947 696 LYS A CA 1
ATOM 4848 C C . LYS A 1 699 ? -82.60705 -42.99168 48.03164 1.000 47.24067 696 LYS A C 1
ATOM 4849 O O . LYS A 1 699 ? -83.19871 -43.69189 48.86015 1.000 56.15837 696 LYS A O 1
ATOM 4855 N N . THR A 1 700 ? -82.68031 -43.22767 46.71979 1.000 50.50383 697 THR A N 1
ATOM 4856 C CA . THR A 1 700 ? -83.48735 -44.33106 46.21064 1.000 54.95068 697 THR A CA 1
ATOM 4857 C C . THR A 1 700 ? -82.85518 -45.68349 46.51225 1.000 48.32052 697 THR A C 1
ATOM 4858 O O . THR A 1 700 ? -83.57431 -46.66965 46.71058 1.000 52.76217 697 THR A O 1
ATOM 4862 N N . ILE A 1 701 ? -81.52262 -45.75356 46.54464 1.000 45.85211 698 ILE A N 1
ATOM 4863 C CA . ILE A 1 701 ? -80.85127 -47.01184 46.86218 1.000 45.73674 698 ILE A CA 1
ATOM 4864 C C . ILE A 1 701 ? -81.20766 -47.45709 48.27474 1.000 50.63436 698 ILE A C 1
ATOM 4865 O O . ILE A 1 701 ? -81.59119 -48.61000 48.50478 1.000 53.73682 698 ILE A O 1
ATOM 4870 N N . LEU A 1 702 ? -81.09810 -46.54216 49.24138 1.000 47.08415 699 LEU A N 1
ATOM 4871 C CA . LEU A 1 702 ? -81.34919 -46.90435 50.63087 1.000 47.79736 699 LEU A CA 1
ATOM 4872 C C . LEU A 1 702 ? -82.83042 -47.14397 50.89114 1.000 48.04269 699 LEU A C 1
ATOM 4873 O O . LEU A 1 702 ? -83.18274 -47.99583 51.71548 1.000 59.35957 699 LEU A O 1
ATOM 4878 N N . GLU A 1 703 ? -83.70873 -46.40569 50.20704 1.000 47.87954 700 GLU A N 1
ATOM 4879 C CA . GLU A 1 703 ? -85.14207 -46.65275 50.33758 1.000 49.84995 700 GLU A CA 1
ATOM 4880 C C . GLU A 1 703 ? -85.49584 -48.07446 49.92462 1.000 51.81610 700 GLU A C 1
ATOM 4881 O O . GLU A 1 703 ? -86.27853 -48.75056 50.60174 1.000 55.50445 700 GLU A O 1
ATOM 4887 N N . HIS A 1 704 ? -84.92534 -48.54667 48.81654 1.000 47.38532 701 HIS A N 1
ATOM 4888 C CA . HIS A 1 704 ? -85.28496 -49.85965 48.29711 1.000 54.22991 701 HIS A CA 1
ATOM 4889 C C . HIS A 1 704 ? -84.53231 -50.97899 49.00235 1.000 54.72447 701 HIS A C 1
ATOM 4890 O O . HIS A 1 704 ? -85.06672 -52.08473 49.14352 1.000 59.04715 701 HIS A O 1
ATOM 4897 N N . ILE A 1 705 ? -83.30135 -50.71656 49.44698 1.000 52.94747 702 ILE A N 1
ATOM 4898 C CA . ILE A 1 705 ? -82.57321 -51.70408 50.23818 1.000 54.91389 702 ILE A CA 1
ATOM 4899 C C . ILE A 1 705 ? -83.30684 -51.97379 51.54578 1.000 50.96308 702 ILE A C 1
ATOM 4900 O O . ILE A 1 705 ? -83.43672 -53.12571 51.97916 1.000 47.86801 702 ILE A O 1
ATOM 4905 N N . SER A 1 706 ? -83.81545 -50.91630 52.18297 1.000 57.90680 703 SER A N 1
ATOM 4906 C CA . SER A 1 706 ? -84.52537 -51.05523 53.45031 1.000 55.26487 703 SER A CA 1
ATOM 4907 C C . SER A 1 706 ? -85.92475 -51.63069 53.26446 1.000 49.11778 703 SER A C 1
ATOM 4908 O O . SER A 1 706 ? -86.33555 -52.51746 54.02059 1.000 61.53172 703 SER A O 1
ATOM 4911 N N . SER A 1 707 ? -86.66763 -51.14801 52.26562 1.000 56.23028 704 SER A N 1
ATOM 4912 C CA . SER A 1 707 ? -88.04932 -51.58241 52.08942 1.000 58.61256 704 SER A CA 1
ATOM 4913 C C . SER A 1 707 ? -88.15280 -52.96734 51.46385 1.000 56.08787 704 SER A C 1
ATOM 4914 O O . SER A 1 707 ? -89.11027 -53.69604 51.74634 1.000 60.51591 704 SER A O 1
ATOM 4917 N N . GLY A 1 708 ? -87.19675 -53.34771 50.61957 1.000 62.70542 705 GLY A N 1
ATOM 4918 C CA . GLY A 1 708 ? -87.31469 -54.60230 49.90474 1.000 60.87467 705 GLY A CA 1
ATOM 4919 C C . GLY A 1 708 ? -88.38342 -54.60751 48.83822 1.000 69.18944 705 GLY A C 1
ATOM 4920 O O . GLY A 1 708 ? -88.82083 -55.68015 48.41377 1.000 58.27280 705 GLY A O 1
ATOM 4921 N N . LYS A 1 709 ? -88.81591 -53.43295 48.39176 1.000 75.17159 706 LYS A N 1
ATOM 4922 C CA . LYS A 1 709 ? -89.88477 -53.30669 47.41457 1.000 69.69726 706 LYS A CA 1
ATOM 4923 C C . LYS A 1 709 ? -89.32696 -53.34004 45.99813 1.000 70.27240 706 LYS A C 1
ATOM 4924 O O . LYS A 1 709 ? -88.19882 -52.91046 45.74125 1.000 66.51493 706 LYS A O 1
ATOM 4930 N N . SER A 1 710 ? -90.13217 -53.86063 45.07832 1.000 70.03839 707 SER A N 1
ATOM 4931 C CA . SER A 1 710 ? -89.80929 -53.77361 43.66500 1.000 59.62010 707 SER A CA 1
ATOM 4932 C C . SER A 1 710 ? -90.28733 -52.43884 43.10534 1.000 58.44582 707 SER A C 1
ATOM 4933 O O . SER A 1 710 ? -91.22741 -51.82476 43.61834 1.000 59.48004 707 SER A O 1
ATOM 4936 N N . ASN A 1 711 ? -89.62171 -51.98513 42.04072 1.000 54.01309 708 ASN A N 1
ATOM 4937 C CA . ASN A 1 711 ? -89.98896 -50.71407 41.42832 1.000 50.63675 708 ASN A CA 1
ATOM 4938 C C . ASN A 1 711 ? -90.03407 -50.79790 39.90678 1.000 48.61956 708 ASN A C 1
ATOM 4939 O O . ASN A 1 711 ? -89.97231 -49.75961 39.23686 1.000 53.09306 708 ASN A O 1
ATOM 4944 N N . VAL A 1 712 ? -90.13558 -51.99789 39.34595 1.000 51.96242 709 VAL A N 1
ATOM 4945 C CA . VAL A 1 712 ? -90.21518 -52.19106 37.90384 1.000 46.46844 709 VAL A CA 1
ATOM 4946 C C . VAL A 1 712 ? -91.67579 -52.43757 37.55223 1.000 57.20921 709 VAL A C 1
ATOM 4947 O O . VAL A 1 712 ? -92.29696 -53.37655 38.06590 1.000 57.31985 709 VAL A O 1
ATOM 4951 N N . SER A 1 713 ? -92.23097 -51.58270 36.69584 1.000 59.77910 710 SER A N 1
ATOM 4952 C CA . SER A 1 713 ? -93.63153 -51.70911 36.31816 1.000 55.23352 710 SER A CA 1
ATOM 4953 C C . SER A 1 713 ? -93.85750 -52.99800 35.53898 1.000 56.22606 710 SER A C 1
ATOM 4954 O O . SER A 1 713 ? -93.03227 -53.39872 34.71433 1.000 64.33888 710 SER A O 1
ATOM 4957 N N . GLU A 1 714 ? -94.98820 -53.65394 35.80795 1.000 61.40973 711 GLU A N 1
ATOM 4958 C CA . GLU A 1 714 ? -95.29255 -54.90416 35.12330 1.000 62.78963 711 GLU A CA 1
ATOM 4959 C C . GLU A 1 714 ? -95.70059 -54.67912 33.67418 1.000 66.26482 711 GLU A C 1
ATOM 4960 O O . GLU A 1 714 ? -95.68209 -55.62782 32.88235 1.000 62.82854 711 GLU A O 1
ATOM 4966 N N . GLN A 1 715 ? -96.07118 -53.44918 33.31111 1.000 68.56419 712 GLN A N 1
ATOM 4967 C CA . GLN A 1 715 ? -96.28654 -53.13289 31.90462 1.000 65.27528 712 GLN A CA 1
ATOM 4968 C C . GLN A 1 715 ? -94.97741 -53.17596 31.12579 1.000 65.85721 712 GLN A C 1
ATOM 4969 O O . GLN A 1 715 ? -94.96950 -53.54234 29.94475 1.000 60.20254 712 GLN A O 1
ATOM 4975 N N . ASP A 1 716 ? -93.86351 -52.82156 31.77282 1.000 64.55458 713 ASP A N 1
ATOM 4976 C CA . ASP A 1 716 ? -92.56221 -52.91019 31.11816 1.000 53.18993 713 ASP A CA 1
ATOM 4977 C C . ASP A 1 716 ? -92.12806 -54.36035 30.94772 1.000 52.58829 713 ASP A C 1
ATOM 4978 O O . ASP A 1 716 ? -91.56097 -54.72638 29.91155 1.000 58.69850 713 ASP A O 1
ATOM 4983 N N . ILE A 1 717 ? -92.37993 -55.19895 31.95668 1.000 52.42459 714 ILE A N 1
ATOM 4984 C CA . ILE A 1 717 ? -92.05902 -56.61881 31.84411 1.000 54.96400 714 ILE A CA 1
ATOM 4985 C C . ILE A 1 717 ? -92.86014 -57.25894 30.72064 1.000 61.86398 714 ILE A C 1
ATOM 4986 O O . ILE A 1 717 ? -92.38050 -58.18071 30.04877 1.000 65.56929 714 ILE A O 1
ATOM 4991 N N . GLN A 1 718 ? -94.08559 -56.78061 30.49161 1.000 59.21801 715 GLN A N 1
ATOM 4992 C CA . GLN A 1 718 ? -94.91010 -57.32889 29.42081 1.000 64.24245 715 GLN A CA 1
ATOM 4993 C C . GLN A 1 718 ? -94.43034 -56.87834 28.04707 1.000 62.32140 715 GLN A C 1
ATOM 4994 O O . GLN A 1 718 ? -94.68434 -57.56280 27.05001 1.000 65.50893 715 GLN A O 1
ATOM 5000 N N . LYS A 1 719 ? -93.74035 -55.73972 27.97158 1.000 59.23752 716 LYS A N 1
ATOM 5001 C CA . LYS A 1 719 ? -93.29274 -55.22682 26.68095 1.000 42.23261 716 LYS A CA 1
ATOM 5002 C C . LYS A 1 719 ? -91.96409 -55.83737 26.24899 1.000 49.89201 716 LYS A C 1
ATOM 5003 O O . LYS A 1 719 ? -91.80641 -56.22275 25.08561 1.000 57.31134 716 LYS A O 1
ATOM 5009 N N . TYR A 1 720 ? -90.99984 -55.93912 27.16540 1.000 50.72412 717 TYR A N 1
ATOM 5010 C CA . TYR A 1 720 ? -89.62992 -56.26943 26.80239 1.000 48.42590 717 TYR A CA 1
ATOM 5011 C C . TYR A 1 720 ? -89.08664 -57.54869 27.42433 1.000 45.70116 717 TYR A C 1
ATOM 5012 O O . TYR A 1 720 ? -88.08492 -58.07051 26.92237 1.000 44.04021 717 TYR A O 1
ATOM 5021 N N . SER A 1 721 ? -89.69899 -58.06867 28.49219 1.000 46.55646 718 SER A N 1
ATOM 5022 C CA . SER A 1 721 ? -89.10324 -59.17320 29.23744 1.000 46.11492 718 SER A CA 1
ATOM 5023 C C . SER A 1 721 ? -90.05697 -60.35012 29.41587 1.000 49.50234 718 SER A C 1
ATOM 5024 O O . SER A 1 721 ? -89.84081 -61.18087 30.30416 1.000 60.93135 718 SER A O 1
ATOM 5027 N N . TYR A 1 722 ? -91.09725 -60.45377 28.58709 1.000 47.51904 719 TYR A N 1
ATOM 5028 C CA . TYR A 1 722 ? -92.07603 -61.52140 28.75856 1.000 41.77547 719 TYR A CA 1
ATOM 5029 C C . TYR A 1 722 ? -91.54518 -62.88942 28.34884 1.000 45.62968 719 TYR A C 1
ATOM 5030 O O . TYR A 1 722 ? -92.23806 -63.89015 28.56036 1.000 51.74120 719 TYR A O 1
ATOM 5039 N N . LEU A 1 723 ? -90.34464 -62.96171 27.77718 1.000 53.18202 720 LEU A N 1
ATOM 5040 C CA . LEU A 1 723 ? -89.78472 -64.21277 27.28405 1.000 49.60983 720 LEU A CA 1
ATOM 5041 C C . LEU A 1 723 ? -88.64559 -64.72770 28.15274 1.000 46.78787 720 LEU A C 1
ATOM 5042 O O . LEU A 1 723 ? -87.97523 -65.69281 27.77095 1.000 51.39902 720 LEU A O 1
ATOM 5047 N N . ASP A 1 724 ? -88.41544 -64.11593 29.31175 1.000 52.07931 721 ASP A N 1
ATOM 5048 C CA . ASP A 1 724 ? -87.24023 -64.39833 30.13499 1.000 54.27890 721 ASP A CA 1
ATOM 5049 C C . ASP A 1 724 ? -87.66725 -65.26888 31.31315 1.000 41.96043 721 ASP A C 1
ATOM 5050 O O . ASP A 1 724 ? -88.09342 -64.77244 32.35648 1.000 51.25248 721 ASP A O 1
ATOM 5055 N N . ASP A 1 725 ? -87.54241 -66.58678 31.14020 1.000 50.89602 722 ASP A N 1
ATOM 5056 C CA . ASP A 1 725 ? -87.86811 -67.55220 32.18455 1.000 48.33372 722 ASP A CA 1
ATOM 5057 C C . ASP A 1 725 ? -86.66794 -68.41591 32.56195 1.000 52.32879 722 ASP A C 1
ATOM 5058 O O . ASP A 1 725 ? -86.83377 -69.45065 33.21615 1.000 48.64952 722 ASP A O 1
ATOM 5063 N N . GLY A 1 726 ? -85.46307 -68.01154 32.16513 1.000 55.78500 723 GLY A N 1
ATOM 5064 C CA . GLY A 1 726 ? -84.27266 -68.78644 32.44083 1.000 52.27456 723 GLY A CA 1
ATOM 5065 C C . GLY A 1 726 ? -84.10589 -70.02957 31.59842 1.000 53.77516 723 GLY A C 1
ATOM 5066 O O . GLY A 1 726 ? -83.27773 -70.88239 31.93930 1.000 50.03055 723 GLY A O 1
ATOM 5067 N N . GLN A 1 727 ? -84.86348 -70.16125 30.50537 1.000 54.62138 724 GLN A N 1
ATOM 5068 C CA . GLN A 1 727 ? -84.79819 -71.33674 29.64492 1.000 50.34006 724 GLN A CA 1
ATOM 5069 C C . GLN A 1 727 ? -84.63739 -70.95933 28.17552 1.000 58.76401 724 GLN A C 1
ATOM 5070 O O . GLN A 1 727 ? -84.89092 -71.79194 27.29763 1.000 49.27832 724 GLN A O 1
ATOM 5076 N N . ALA A 1 728 ? -84.21525 -69.72450 27.88998 1.000 50.77985 725 ALA A N 1
ATOM 5077 C CA . ALA A 1 728 ? -84.12188 -69.25640 26.51150 1.000 47.57087 725 ALA A CA 1
ATOM 5078 C C . ALA A 1 728 ? -83.03195 -69.96267 25.71809 1.000 52.19459 725 ALA A C 1
ATOM 5079 O O . ALA A 1 728 ? -83.12317 -70.02417 24.48750 1.000 45.86452 725 ALA A O 1
ATOM 5081 N N . THR A 1 729 ? -82.01005 -70.50166 26.38497 1.000 48.59248 726 THR A N 1
ATOM 5082 C CA . THR A 1 729 ? -80.90554 -71.10273 25.64572 1.000 46.88465 726 THR A CA 1
ATOM 5083 C C . THR A 1 729 ? -81.30861 -72.44694 25.05285 1.000 54.13292 726 THR A C 1
ATOM 5084 O O . THR A 1 729 ? -80.89328 -72.78676 23.93889 1.000 51.63101 726 THR A O 1
ATOM 5088 N N . LYS A 1 730 ? -82.10576 -73.23035 25.78608 1.000 53.71968 727 LYS A N 1
ATOM 5089 C CA . LYS A 1 730 ? -82.68565 -74.43846 25.20747 1.000 41.28754 727 LYS A CA 1
ATOM 5090 C C . LYS A 1 730 ? -83.54764 -74.10349 23.99803 1.000 49.39929 727 LYS A C 1
ATOM 5091 O O . LYS A 1 730 ? -83.51103 -74.80785 22.98206 1.000 48.77839 727 LYS A O 1
ATOM 5097 N N . ARG A 1 731 ? -84.33090 -73.02714 24.09184 1.000 46.89158 728 ARG A N 1
ATOM 5098 C CA . ARG A 1 731 ? -85.18828 -72.63051 22.98168 1.000 46.11966 728 ARG A CA 1
ATOM 5099 C C . ARG A 1 731 ? -84.36414 -72.22985 21.76614 1.000 51.44596 728 ARG A C 1
ATOM 5100 O O . ARG A 1 731 ? -84.70514 -72.58113 20.63107 1.000 46.39158 728 ARG A O 1
ATOM 5108 N N . THR A 1 732 ? -83.27104 -71.49679 21.98699 1.000 53.84536 729 THR A N 1
ATOM 5109 C CA . THR A 1 732 ? -82.45071 -71.02841 20.87534 1.000 37.78333 729 THR A CA 1
ATOM 5110 C C . THR A 1 732 ? -81.69391 -72.17747 20.22045 1.000 43.54623 729 THR A C 1
ATOM 5111 O O . THR A 1 732 ? -81.58283 -72.23292 18.98990 1.000 43.75467 729 THR A O 1
ATOM 5115 N N . VAL A 1 733 ? -81.16898 -73.10435 21.02421 1.000 48.29549 730 VAL A N 1
ATOM 5116 C CA . VAL A 1 733 ? -80.39533 -74.21426 20.47453 1.000 47.20028 730 VAL A CA 1
ATOM 5117 C C . VAL A 1 733 ? -81.29586 -75.14400 19.66879 1.000 52.94666 730 VAL A C 1
ATOM 5118 O O . VAL A 1 733 ? -80.95145 -75.55627 18.55441 1.000 47.55908 730 VAL A O 1
ATOM 5122 N N . GLU A 1 734 ? -82.46548 -75.48481 20.21791 1.000 47.32381 731 GLU A N 1
ATOM 5123 C CA . GLU A 1 734 ? -83.40994 -76.31947 19.48220 1.000 54.99073 731 GLU A CA 1
ATOM 5124 C C . GLU A 1 734 ? -83.92361 -75.61406 18.23420 1.000 47.89153 731 GLU A C 1
ATOM 5125 O O . GLU A 1 734 ? -84.17166 -76.26227 17.21139 1.000 52.61054 731 GLU A O 1
ATOM 5131 N N . PHE A 1 735 ? -84.08798 -74.29110 18.30029 1.000 45.26781 732 PHE A N 1
ATOM 5132 C CA . PHE A 1 735 ? -84.48023 -73.52411 17.12191 1.000 41.06282 732 PHE A CA 1
ATOM 5133 C C . PHE A 1 735 ? -83.39934 -73.56595 16.05027 1.000 49.28470 732 PHE A C 1
ATOM 5134 O O . PHE A 1 735 ? -83.69683 -73.73231 14.86114 1.000 52.66158 732 PHE A O 1
ATOM 5142 N N . MET A 1 736 ? -82.13683 -73.41553 16.45300 1.000 42.42735 733 MET A N 1
ATOM 5143 C CA . MET A 1 736 ? -81.05147 -73.36801 15.48019 1.000 40.07393 733 MET A CA 1
ATOM 5144 C C . MET A 1 736 ? -80.87030 -74.71204 14.78573 1.000 47.91861 733 MET A C 1
ATOM 5145 O O . MET A 1 736 ? -80.62123 -74.76216 13.57529 1.000 57.70594 733 MET A O 1
ATOM 5150 N N . LEU A 1 737 ? -81.00040 -75.81008 15.52805 1.000 45.09769 734 LEU A N 1
ATOM 5151 C CA . LEU A 1 737 ? -80.90572 -77.14587 14.95226 1.000 41.36834 734 LEU A CA 1
ATOM 5152 C C . LEU A 1 737 ? -82.19943 -77.59795 14.28487 1.000 54.94612 734 LEU A C 1
ATOM 5153 O O . LEU A 1 737 ? -82.31250 -78.77800 13.93455 1.000 55.01655 734 LEU A O 1
ATOM 5158 N N . ASP A 1 738 ? -83.16604 -76.69310 14.11096 1.000 49.56794 735 ASP A N 1
ATOM 5159 C CA . ASP A 1 738 ? -84.43261 -76.99139 13.43899 1.000 51.67571 735 ASP A CA 1
ATOM 5160 C C . ASP A 1 738 ? -85.17472 -78.13209 14.13592 1.000 58.15532 735 ASP A C 1
ATOM 5161 O O . ASP A 1 738 ? -85.57284 -79.12041 13.51588 1.000 55.14209 735 ASP A O 1
ATOM 5166 N N . LYS A 1 739 ? -85.35988 -77.98389 15.44759 1.000 60.39370 736 LYS A N 1
ATOM 5167 C CA . LYS A 1 739 ? -86.08232 -78.95967 16.24965 1.000 41.68074 736 LYS A CA 1
ATOM 5168 C C . LYS A 1 739 ? -87.25678 -78.36005 17.00936 1.000 57.16007 736 LYS A C 1
ATOM 5169 O O . LYS A 1 739 ? -87.96503 -79.09891 17.70445 1.000 62.58422 736 LYS A O 1
ATOM 5175 N N . ASP A 1 740 ? -87.48757 -77.05209 16.90213 1.000 54.59025 737 ASP A N 1
ATOM 5176 C CA . ASP A 1 740 ? -88.55260 -76.39758 17.65926 1.000 53.46327 737 ASP A CA 1
ATOM 5177 C C . ASP A 1 740 ? -89.01411 -75.18180 16.86645 1.000 63.18680 737 ASP A C 1
ATOM 5178 O O . ASP A 1 740 ? -88.30982 -74.16835 16.81391 1.000 58.71762 737 ASP A O 1
ATOM 5183 N N . ASP A 1 741 ? -90.19177 -75.28449 16.25298 1.000 62.80538 738 ASP A N 1
ATOM 5184 C CA . ASP A 1 741 ? -90.77120 -74.20058 15.47348 1.000 58.13781 738 ASP A CA 1
ATOM 5185 C C . ASP A 1 741 ? -91.78935 -73.38838 16.26311 1.000 60.75952 738 ASP A C 1
ATOM 5186 O O . ASP A 1 741 ? -92.53026 -72.59803 15.66997 1.000 63.04428 738 ASP A O 1
ATOM 5191 N N . SER A 1 742 ? -91.83912 -73.55800 17.58585 1.000 50.56071 739 SER A N 1
ATOM 5192 C CA . SER A 1 742 ? -92.90720 -72.94591 18.36925 1.000 50.70768 739 SER A CA 1
ATOM 5193 C C . SER A 1 742 ? -92.71566 -71.44333 18.53293 1.000 49.14948 739 SER A C 1
ATOM 5194 O O . SER A 1 742 ? -93.69428 -70.71683 18.73995 1.000 43.14523 739 SER A O 1
ATOM 5197 N N . CYS A 1 743 ? -91.48019 -70.95734 18.44404 1.000 56.66998 740 CYS A N 1
ATOM 5198 C CA . CYS A 1 743 ? -91.17893 -69.55731 18.70550 1.000 52.04157 740 CYS A CA 1
ATOM 5199 C C . CYS A 1 743 ? -90.99911 -68.73551 17.43485 1.000 54.14532 740 CYS A C 1
ATOM 5200 O O . CYS A 1 743 ? -90.64977 -67.55480 17.52216 1.000 50.79134 740 CYS A O 1
ATOM 5203 N N . ILE A 1 744 ? -91.24063 -69.32152 16.26212 1.000 53.43219 741 ILE A N 1
ATOM 5204 C CA . ILE A 1 744 ? -90.97888 -68.62363 15.00853 1.000 48.01831 741 ILE A CA 1
ATOM 5205 C C . ILE A 1 744 ? -92.01680 -67.53071 14.79195 1.000 50.82652 741 ILE A C 1
ATOM 5206 O O . ILE A 1 744 ? -93.22291 -67.74889 14.96656 1.000 66.59427 741 ILE A O 1
ATOM 5211 N N . TYR A 1 745 ? -91.54582 -66.34173 14.41451 1.000 43.48111 742 TYR A N 1
ATOM 5212 C CA . TYR A 1 745 ? -92.41036 -65.23069 14.01779 1.000 41.75013 742 TYR A CA 1
ATOM 5213 C C . TYR A 1 745 ? -92.73434 -65.40281 12.53928 1.000 50.80281 742 TYR A C 1
ATOM 5214 O O . TYR A 1 745 ? -92.04897 -64.87306 11.66391 1.000 54.27338 742 TYR A O 1
ATOM 5223 N N . LYS A 1 746 ? -93.79089 -66.15947 12.25504 1.000 57.26989 743 LYS A N 1
ATOM 5224 C CA . LYS A 1 746 ? -94.20333 -66.39212 10.87816 1.000 63.01339 743 LYS A CA 1
ATOM 5225 C C . LYS A 1 746 ? -94.90928 -65.15850 10.33024 1.000 51.88530 743 LYS A C 1
ATOM 5226 O O . LYS A 1 746 ? -95.83077 -64.62843 10.95913 1.000 56.33569 743 LYS A O 1
ATOM 5232 N N . TYR A 1 747 ? -94.47380 -64.69984 9.15944 1.000 50.99314 744 TYR A N 1
ATOM 5233 C CA . TYR A 1 747 ? -95.07851 -63.53683 8.52850 1.000 56.47490 744 TYR A CA 1
ATOM 5234 C C . TYR A 1 747 ? -94.89099 -63.64069 7.02232 1.000 64.40597 744 TYR A C 1
ATOM 5235 O O . TYR A 1 747 ? -94.08905 -64.43663 6.52653 1.000 60.67333 744 TYR A O 1
ATOM 5244 N N . GLU A 1 748 ? -95.64636 -62.81948 6.29745 1.000 69.38801 745 GLU A N 1
ATOM 5245 C CA . GLU A 1 748 ? -95.68799 -62.87212 4.84153 1.000 69.56880 745 GLU A CA 1
ATOM 5246 C C . GLU A 1 748 ? -94.63929 -61.93622 4.25299 1.000 58.84862 745 GLU A C 1
ATOM 5247 O O . GLU A 1 748 ? -94.62044 -60.74106 4.56713 1.000 59.69907 745 GLU A O 1
ATOM 5253 N N . ARG A 1 749 ? -93.76977 -62.47856 3.40343 1.000 57.69545 746 ARG A N 1
ATOM 5254 C CA A ARG A 1 749 ? -92.79711 -61.67779 2.67402 0.541 57.28779 746 ARG A CA 1
ATOM 5255 C CA B ARG A 1 749 ? -92.80358 -61.66691 2.67964 0.459 57.23423 746 ARG A CA 1
ATOM 5256 C C . ARG A 1 749 ? -93.41377 -61.16346 1.38018 1.000 58.75468 746 ARG A C 1
ATOM 5257 O O . ARG A 1 749 ? -94.10240 -61.90307 0.67144 1.000 59.79741 746 ARG A O 1
ATOM 5272 N N . ARG A 1 750 ? -93.15838 -59.89698 1.07385 1.000 41.24559 747 ARG A N 1
ATOM 5273 C CA . ARG A 1 750 ? -93.57787 -59.34713 -0.20351 1.000 43.10886 747 ARG A CA 1
ATOM 5274 C C . ARG A 1 750 ? -92.61102 -59.78761 -1.29498 1.000 53.64504 747 ARG A C 1
ATOM 5275 O O . ARG A 1 750 ? -91.43569 -60.06413 -1.03792 1.000 53.49925 747 ARG A O 1
ATOM 5283 N N . LYS A 1 751 ? -93.11726 -59.86399 -2.52134 1.000 55.38344 748 LYS A N 1
ATOM 5284 C CA . LYS A 1 751 ? -92.23732 -60.08374 -3.65796 1.000 42.37896 748 LYS A CA 1
ATOM 5285 C C . LYS A 1 751 ? -91.39490 -58.83715 -3.90261 1.000 45.33564 748 LYS A C 1
ATOM 5286 O O . LYS A 1 751 ? -91.79912 -57.71559 -3.58397 1.000 49.23385 748 LYS A O 1
ATOM 5292 N N . SER A 1 752 ? -90.20576 -59.03919 -4.46419 1.000 49.22617 749 SER A N 1
ATOM 5293 C CA . SER A 1 752 ? -89.22457 -57.97000 -4.56790 1.000 52.57431 749 SER A CA 1
ATOM 5294 C C . SER A 1 752 ? -88.70541 -57.83054 -5.99123 1.000 48.22849 749 SER A C 1
ATOM 5295 O O . SER A 1 752 ? -88.47898 -58.82588 -6.68540 1.000 44.62934 749 SER A O 1
ATOM 5298 N N . ASP A 1 753 ? -88.53154 -56.58204 -6.41602 1.000 41.84285 750 ASP A N 1
ATOM 5299 C CA . ASP A 1 753 ? -87.77696 -56.23248 -7.60984 1.000 44.57533 750 ASP A CA 1
ATOM 5300 C C . ASP A 1 753 ? -86.54923 -55.43357 -7.19334 1.000 42.98294 750 ASP A C 1
ATOM 5301 O O . ASP A 1 753 ? -86.61725 -54.61012 -6.27530 1.000 52.52576 750 ASP A O 1
ATOM 5306 N N . VAL A 1 754 ? -85.42682 -55.68098 -7.86196 1.000 39.63900 751 VAL A N 1
ATOM 5307 C CA . VAL A 1 754 ? -84.15866 -55.04470 -7.52962 1.000 42.86649 751 VAL A CA 1
ATOM 5308 C C . VAL A 1 754 ? -83.73653 -54.15766 -8.69360 1.000 39.94709 751 VAL A C 1
ATOM 5309 O O . VAL A 1 754 ? -83.91632 -54.52049 -9.86135 1.000 41.25872 751 VAL A O 1
ATOM 5313 N N . PHE A 1 755 ? -83.19141 -52.98563 -8.37076 1.000 38.22468 752 PHE A N 1
ATOM 5314 C CA . PHE A 1 755 ? -82.81215 -51.99257 -9.36338 1.000 33.56998 752 PHE A CA 1
ATOM 5315 C C . PHE A 1 755 ? -81.36603 -51.56623 -9.15654 1.000 34.25237 752 PHE A C 1
ATOM 5316 O O . PHE A 1 755 ? -80.79049 -51.73445 -8.07848 1.000 45.91851 752 PHE A O 1
ATOM 5324 N N . PHE A 1 756 ? -80.78649 -51.00325 -10.21495 1.000 39.82144 753 PHE A N 1
ATOM 5325 C CA . PHE A 1 756 ? -79.52301 -50.27917 -10.12874 1.000 34.79017 753 PHE A CA 1
ATOM 5326 C C . PHE A 1 756 ? -79.64621 -49.02018 -10.96931 1.000 34.27238 753 PHE A C 1
ATOM 5327 O O . PHE A 1 756 ? -79.93370 -49.09836 -12.16716 1.000 48.67665 753 PHE A O 1
ATOM 5335 N N . GLU A 1 757 ? -79.42958 -47.86692 -10.34362 1.000 34.00732 754 GLU A N 1
ATOM 5336 C CA . GLU A 1 757 ? -79.51568 -46.58520 -11.02905 1.000 34.22059 754 GLU A CA 1
ATOM 5337 C C . GLU A 1 757 ? -78.15566 -46.03606 -11.43349 1.000 34.37480 754 GLU A C 1
ATOM 5338 O O . GLU A 1 757 ? -78.06237 -45.31484 -12.43200 1.000 42.71033 754 GLU A O 1
ATOM 5344 N N . GLY A 1 758 ? -77.10375 -46.36058 -10.68937 1.000 40.89167 755 GLY A N 1
ATOM 5345 C CA . GLY A 1 758 ? -75.80795 -45.75670 -10.89031 1.000 34.45201 755 GLY A CA 1
ATOM 5346 C C . GLY A 1 758 ? -75.31535 -45.11704 -9.60962 1.000 57.18233 755 GLY A C 1
ATOM 5347 O O . GLY A 1 758 ? -75.74476 -45.47137 -8.50731 1.000 42.79775 755 GLY A O 1
ATOM 5348 N N . PRO A 1 759 ? -74.40307 -44.15552 -9.72819 1.000 49.52083 756 PRO A N 1
ATOM 5349 C CA . PRO A 1 759 ? -73.92696 -43.41664 -8.55136 1.000 45.99073 756 PRO A CA 1
ATOM 5350 C C . PRO A 1 759 ? -74.77485 -42.21033 -8.17259 1.000 45.60896 756 PRO A C 1
ATOM 5351 O O . PRO A 1 759 ? -74.32702 -41.40476 -7.35045 1.000 46.60602 756 PRO A O 1
ATOM 5355 N N . PHE A 1 760 ? -75.97373 -42.07814 -8.74556 1.000 51.51224 757 PHE A N 1
ATOM 5356 C CA . PHE A 1 760 ? -76.87743 -40.95659 -8.47633 1.000 41.49039 757 PHE A CA 1
ATOM 5357 C C . PHE A 1 760 ? -76.22917 -39.61140 -8.79144 1.000 49.70788 757 PHE A C 1
ATOM 5358 O O . PHE A 1 760 ? -76.35780 -38.64699 -8.03476 1.000 55.06123 757 PHE A O 1
ATOM 5366 N N . ILE A 1 761 ? -75.52805 -39.54710 -9.91477 1.000 49.08971 758 ILE A N 1
ATOM 5367 C CA . ILE A 1 761 ? -75.17086 -38.23908 -10.47110 1.000 51.08534 758 ILE A CA 1
ATOM 5368 C C . ILE A 1 761 ? -76.44628 -37.54264 -10.93079 1.000 56.67795 758 ILE A C 1
ATOM 5369 O O . ILE A 1 761 ? -77.26872 -38.16401 -11.62859 1.000 51.22171 758 ILE A O 1
ATOM 5374 N N . PRO A 1 762 ? -76.67009 -36.28142 -10.57012 1.000 61.42542 759 PRO A N 1
ATOM 5375 C CA . PRO A 1 762 ? -77.87440 -35.59404 -11.05369 1.000 62.05649 759 PRO A CA 1
ATOM 5376 C C . PRO A 1 762 ? -77.82690 -35.37292 -12.55800 1.000 64.50524 759 PRO A C 1
ATOM 5377 O O . PRO A 1 762 ? -77.14508 -34.46674 -13.04647 1.000 65.53852 759 PRO A O 1
ATOM 5381 N N . ASN A 1 763 ? -78.54174 -36.21589 -13.29671 1.000 64.70373 760 ASN A N 1
ATOM 5382 C CA . ASN A 1 763 ? -78.55819 -36.16503 -14.75423 1.000 48.32984 760 ASN A CA 1
ATOM 5383 C C . ASN A 1 763 ? -79.87939 -36.75619 -15.24336 1.000 54.56954 760 ASN A C 1
ATOM 5384 O O . ASN A 1 763 ? -80.78758 -37.02741 -14.45048 1.000 52.72312 760 ASN A O 1
ATOM 5389 N N . GLY A 1 764 ? -79.98346 -36.96221 -16.55920 1.000 48.76064 761 GLY A N 1
ATOM 5390 C CA . GLY A 1 764 ? -81.22295 -37.46687 -17.12839 1.000 53.62212 761 GLY A CA 1
ATOM 5391 C C . GLY A 1 764 ? -81.58256 -38.86198 -16.65716 1.000 52.28917 761 GLY A C 1
ATOM 5392 O O . GLY A 1 764 ? -82.76493 -39.19316 -16.53213 1.000 54.55381 761 GLY A O 1
ATOM 5393 N N . ILE A 1 765 ? -80.57747 -39.69661 -16.38821 1.000 47.38627 762 ILE A N 1
ATOM 5394 C CA . ILE A 1 765 ? -80.84431 -41.05443 -15.92332 1.000 42.54227 762 ILE A CA 1
ATOM 5395 C C . ILE A 1 765 ? -81.46861 -41.02724 -14.53385 1.000 57.75545 762 ILE A C 1
ATOM 5396 O O . ILE A 1 765 ? -82.44888 -41.73051 -14.26149 1.000 56.82607 762 ILE A O 1
ATOM 5401 N N . SER A 1 766 ? -80.91358 -40.20811 -13.63648 1.000 52.48022 763 SER A N 1
ATOM 5402 C CA . SER A 1 766 ? -81.42036 -40.15168 -12.26892 1.000 45.79365 763 SER A CA 1
ATOM 5403 C C . SER A 1 766 ? -82.81709 -39.54605 -12.21626 1.000 48.64722 763 SER A C 1
ATOM 5404 O O . SER A 1 766 ? -83.66076 -39.99020 -11.42882 1.000 43.42740 763 SER A O 1
ATOM 5407 N N . ARG A 1 767 ? -83.08026 -38.52943 -13.04161 1.000 46.09542 764 ARG A N 1
ATOM 5408 C CA . ARG A 1 767 ? -84.40627 -37.91943 -13.05446 1.000 42.32333 764 ARG A CA 1
ATOM 5409 C C . ARG A 1 767 ? -85.45740 -38.89408 -13.57103 1.000 42.59970 764 ARG A C 1
ATOM 5410 O O . ARG A 1 767 ? -86.59158 -38.91033 -13.07848 1.000 44.38014 764 ARG A O 1
ATOM 5418 N N . SER A 1 768 ? -85.10028 -39.71600 -14.56073 1.000 44.96125 765 SER A N 1
ATOM 5419 C CA . SER A 1 768 ? -86.03458 -40.72304 -15.05304 1.000 48.67065 765 SER A CA 1
ATOM 5420 C C . SER A 1 768 ? -86.24648 -41.82634 -14.02410 1.000 46.99745 765 SER A C 1
ATOM 5421 O O . SER A 1 768 ? -87.36754 -42.32181 -13.85909 1.000 45.48140 765 SER A O 1
ATOM 5424 N N . PHE A 1 769 ? -85.18070 -42.22369 -13.32369 1.000 49.52053 766 PHE A N 1
ATOM 5425 C CA . PHE A 1 769 ? -85.31079 -43.24461 -12.28873 1.000 47.69682 766 PHE A CA 1
ATOM 5426 C C . PHE A 1 769 ? -86.22033 -42.77518 -11.16126 1.000 39.86576 766 PHE A C 1
ATOM 5427 O O . PHE A 1 769 ? -87.06200 -43.53876 -10.67350 1.000 40.86452 766 PHE A O 1
ATOM 5435 N N . LEU A 1 770 ? -86.06318 -41.52008 -10.73269 1.000 40.67454 767 LEU A N 1
ATOM 5436 C CA . LEU A 1 770 ? -86.90027 -40.99164 -9.66050 1.000 43.85112 767 LEU A CA 1
ATOM 5437 C C . LEU A 1 770 ? -88.36300 -40.92979 -10.08157 1.000 42.17315 767 LEU A C 1
ATOM 5438 O O . LEU A 1 770 ? -89.26124 -41.19155 -9.27276 1.000 43.12213 767 LEU A O 1
ATOM 5443 N N . ASN A 1 771 ? -88.62280 -40.58725 -11.34558 1.000 41.79315 768 ASN A N 1
ATOM 5444 C CA . ASN A 1 771 ? -89.99891 -40.55409 -11.82942 1.000 44.21865 768 ASN A CA 1
ATOM 5445 C C . ASN A 1 771 ? -90.58561 -41.95702 -11.91876 1.000 48.85227 768 ASN A C 1
ATOM 5446 O O . ASN A 1 771 ? -91.76954 -42.16043 -11.62422 1.000 41.87161 768 ASN A O 1
ATOM 5451 N N . LEU A 1 772 ? -89.77546 -42.93720 -12.32594 1.000 47.85573 769 LEU A N 1
ATOM 5452 C CA . LEU A 1 772 ? -90.24413 -44.31878 -12.33278 1.000 45.80198 769 LEU A CA 1
ATOM 5453 C C . LEU A 1 772 ? -90.49524 -44.81709 -10.91582 1.000 46.86802 769 LEU A C 1
ATOM 5454 O O . LEU A 1 772 ? -91.46272 -45.54619 -10.67051 1.000 48.96847 769 LEU A O 1
ATOM 5459 N N . MET A 1 773 ? -89.63745 -44.42619 -9.96999 1.000 51.50271 770 MET A N 1
ATOM 5460 C CA . MET A 1 773 ? -89.82024 -44.83655 -8.58142 1.000 40.14817 770 MET A CA 1
ATOM 5461 C C . MET A 1 773 ? -91.11054 -44.26953 -8.00351 1.000 46.92170 770 MET A C 1
ATOM 5462 O O . MET A 1 773 ? -91.81498 -44.95067 -7.24869 1.000 39.22515 770 MET A O 1
ATOM 5467 N N . ALA A 1 774 ? -91.43805 -43.02236 -8.34852 1.000 42.37104 771 ALA A N 1
ATOM 5468 C CA . ALA A 1 774 ? -92.66572 -42.41656 -7.84653 1.000 45.74145 771 ALA A CA 1
ATOM 5469 C C . ALA A 1 774 ? -93.90363 -43.07680 -8.43937 1.000 51.02945 771 ALA A C 1
ATOM 5470 O O . ALA A 1 774 ? -94.95776 -43.10452 -7.79429 1.000 49.55762 771 ALA A O 1
ATOM 5472 N N . SER A 1 775 ? -93.79597 -43.61962 -9.65392 1.000 49.59388 772 SER A N 1
ATOM 5473 C CA . SER A 1 775 ? -94.95212 -44.21719 -10.31165 1.000 37.94948 772 SER A CA 1
ATOM 5474 C C . SER A 1 775 ? -95.27241 -45.60785 -9.77676 1.000 47.49810 772 SER A C 1
ATOM 5475 O O . SER A 1 775 ? -96.43869 -46.01689 -9.79475 1.000 50.81208 772 SER A O 1
ATOM 5478 N N . ILE A 1 776 ? -94.26949 -46.34167 -9.29658 1.000 54.80444 773 ILE A N 1
ATOM 5479 C CA . ILE A 1 776 ? -94.44512 -47.72100 -8.85780 1.000 54.69852 773 ILE A CA 1
ATOM 5480 C C . ILE A 1 776 ? -94.35420 -47.85311 -7.34310 1.000 59.11204 773 ILE A C 1
ATOM 5481 O O . ILE A 1 776 ? -94.27862 -48.97409 -6.82892 1.000 68.19597 773 ILE A O 1
ATOM 5486 N N . LYS A 1 777 ? -94.36254 -46.73676 -6.60927 1.000 61.56007 774 LYS A N 1
ATOM 5487 C CA . LYS A 1 777 ? -94.07009 -46.79047 -5.18036 1.000 53.93855 774 LYS A CA 1
ATOM 5488 C C . LYS A 1 777 ? -95.16414 -47.47911 -4.37119 1.000 59.46522 774 LYS A C 1
ATOM 5489 O O . LYS A 1 777 ? -94.87866 -47.98404 -3.28035 1.000 79.08539 774 LYS A O 1
ATOM 5495 N N . ASP A 1 778 ? -96.39729 -47.52106 -4.87071 1.000 61.87163 775 ASP A N 1
ATOM 5496 C CA . ASP A 1 778 ? -97.51565 -48.13699 -4.16255 1.000 60.28066 775 ASP A CA 1
ATOM 5497 C C . ASP A 1 778 ? -98.01564 -49.38781 -4.88122 1.000 59.23432 775 ASP A C 1
ATOM 5498 O O . ASP A 1 778 ? -99.21684 -49.66048 -4.92544 1.000 71.17518 775 ASP A O 1
ATOM 5503 N N . SER A 1 779 ? -97.09486 -50.16654 -5.44470 1.000 62.14731 776 SER A N 1
ATOM 5504 C CA . SER A 1 779 ? -97.43846 -51.36443 -6.19963 1.000 64.09304 776 SER A CA 1
ATOM 5505 C C . SER A 1 779 ? -97.53791 -52.61232 -5.33149 1.000 56.71877 776 SER A C 1
ATOM 5506 O O . SER A 1 779 ? -97.77444 -53.70150 -5.86478 1.000 49.77566 776 SER A O 1
ATOM 5509 N N . GLY A 1 780 ? -97.37033 -52.48472 -4.01681 1.000 53.77752 777 GLY A N 1
ATOM 5510 C CA . GLY A 1 780 ? -97.42034 -53.63947 -3.14373 1.000 58.43976 777 GLY A CA 1
ATOM 5511 C C . GLY A 1 780 ? -96.22672 -54.56041 -3.23162 1.000 57.33030 777 GLY A C 1
ATOM 5512 O O . GLY A 1 780 ? -96.29103 -55.68467 -2.72522 1.000 67.99567 777 GLY A O 1
ATOM 5513 N N . LYS A 1 781 ? -95.14105 -54.12303 -3.86004 1.000 56.90549 778 LYS A N 1
ATOM 5514 C CA . LYS A 1 781 ? -93.92547 -54.90865 -3.99282 1.000 57.57757 778 LYS A CA 1
ATOM 5515 C C . LYS A 1 781 ? -92.79503 -54.26186 -3.20289 1.000 55.20524 778 LYS A C 1
ATOM 5516 O O . LYS A 1 781 ? -92.85390 -53.08448 -2.83797 1.000 63.96061 778 LYS A O 1
ATOM 5522 N N . ASN A 1 782 ? -91.75681 -55.05139 -2.94096 1.000 46.24351 779 ASN A N 1
ATOM 5523 C CA . ASN A 1 782 ? -90.55570 -54.56176 -2.27315 1.000 48.61662 779 ASN A CA 1
ATOM 5524 C C . ASN A 1 782 ? -89.56777 -54.09497 -3.33561 1.000 46.58684 779 ASN A C 1
ATOM 5525 O O . ASN A 1 782 ? -88.94100 -54.91403 -4.01437 1.000 41.03159 779 ASN A O 1
ATOM 5530 N N . ILE A 1 783 ? -89.42742 -52.78220 -3.48111 1.000 40.15723 780 ILE A N 1
ATOM 5531 C CA . ILE A 1 783 ? -88.51004 -52.20419 -4.45623 1.000 38.74751 780 ILE A CA 1
ATOM 5532 C C . ILE A 1 783 ? -87.14235 -52.07866 -3.79403 1.000 36.64897 780 ILE A C 1
ATOM 5533 O O . ILE A 1 783 ? -86.95289 -51.26516 -2.88625 1.000 40.73207 780 ILE A O 1
ATOM 5538 N N . THR A 1 784 ? -86.18962 -52.88818 -4.24724 1.000 42.15990 781 THR A N 1
ATOM 5539 C CA . THR A 1 784 ? -84.83901 -52.90204 -3.70463 1.000 42.22669 781 THR A CA 1
ATOM 5540 C C . THR A 1 784 ? -83.89320 -52.17029 -4.64774 1.000 41.46810 781 THR A C 1
ATOM 5541 O O . THR A 1 784 ? -83.97512 -52.32463 -5.86963 1.000 41.53753 781 THR A O 1
ATOM 5545 N N . LEU A 1 785 ? -82.99717 -51.37186 -4.07423 1.000 36.73176 782 LEU A N 1
ATOM 5546 C CA . LEU A 1 785 ? -82.01334 -50.61418 -4.83441 1.000 41.26922 782 LEU A CA 1
ATOM 5547 C C . LEU A 1 785 ? -80.61493 -50.99304 -4.37059 1.000 42.79347 782 LEU A C 1
ATOM 5548 O O . LEU A 1 785 ? -80.32704 -50.96559 -3.16954 1.000 45.62271 782 LEU A O 1
ATOM 5553 N N . LEU A 1 786 ? -79.75211 -51.34356 -5.31964 1.000 33.28055 783 LEU A N 1
ATOM 5554 C CA . LEU A 1 786 ? -78.35882 -51.66047 -5.03691 1.000 33.23970 783 LEU A CA 1
ATOM 5555 C C . LEU A 1 786 ? -77.48953 -50.46533 -5.40075 1.000 40.84601 783 LEU A C 1
ATOM 5556 O O . LEU A 1 786 ? -77.64757 -49.88257 -6.47882 1.000 39.55426 783 LEU A O 1
ATOM 5561 N N . ILE A 1 787 ? -76.57879 -50.09698 -4.49779 1.000 37.04214 784 ILE A N 1
ATOM 5562 C CA . ILE A 1 787 ? -75.71122 -48.94297 -4.69135 1.000 36.08349 784 ILE A CA 1
ATOM 5563 C C . ILE A 1 787 ? -74.29763 -49.28696 -4.24529 1.000 38.06080 784 ILE A C 1
ATOM 5564 O O . ILE A 1 787 ? -74.05670 -50.28414 -3.56201 1.000 40.84144 784 ILE A O 1
ATOM 5569 N N . ASN A 1 788 ? -73.35831 -48.44113 -4.65387 1.000 37.11389 785 ASN A N 1
ATOM 5570 C CA . ASN A 1 788 ? -72.00458 -48.41830 -4.10878 1.000 35.55949 785 ASN A CA 1
ATOM 5571 C C . ASN A 1 788 ? -71.92398 -47.16189 -3.24786 1.000 43.92312 785 ASN A C 1
ATOM 5572 O O . ASN A 1 788 ? -71.74788 -46.05480 -3.76627 1.000 46.95485 785 ASN A O 1
ATOM 5577 N N . GLY A 1 789 ? -72.06916 -47.34065 -1.93105 1.000 49.05806 786 GLY A N 1
ATOM 5578 C CA . GLY A 1 789 ? -72.18004 -46.19921 -1.03511 1.000 46.73412 786 GLY A CA 1
ATOM 5579 C C . GLY A 1 789 ? -71.00642 -45.24137 -1.10216 1.000 53.59381 786 GLY A C 1
ATOM 5580 O O . GLY A 1 789 ? -71.18472 -44.02727 -0.96908 1.000 54.98518 786 GLY A O 1
ATOM 5581 N N . SER A 1 790 ? -69.79639 -45.76398 -1.31130 1.000 48.03436 787 SER A N 1
ATOM 5582 C CA . SER A 1 790 ? -68.62545 -44.89700 -1.39071 1.000 43.66976 787 SER A CA 1
ATOM 5583 C C . SER A 1 790 ? -68.68534 -43.97177 -2.60007 1.000 64.21206 787 SER A C 1
ATOM 5584 O O . SER A 1 790 ? -68.17169 -42.84878 -2.54292 1.000 69.32480 787 SER A O 1
ATOM 5587 N N . ASP A 1 791 ? -69.30700 -44.41781 -3.69513 1.000 68.93886 788 ASP A N 1
ATOM 5588 C CA . ASP A 1 791 ? -69.42304 -43.58307 -4.88582 1.000 66.29970 788 ASP A CA 1
ATOM 5589 C C . ASP A 1 791 ? -70.38651 -42.41956 -4.68689 1.000 58.79585 788 ASP A C 1
ATOM 5590 O O . ASP A 1 791 ? -70.36184 -41.46779 -5.47513 1.000 61.28062 788 ASP A O 1
ATOM 5595 N N . ILE A 1 792 ? -71.22604 -42.47338 -3.65755 1.000 58.53086 789 ILE A N 1
ATOM 5596 C CA . ILE A 1 792 ? -72.22892 -41.44749 -3.40843 1.000 61.36082 789 ILE A CA 1
ATOM 5597 C C . ILE A 1 792 ? -71.82737 -40.53403 -2.25605 1.000 67.93553 789 ILE A C 1
ATOM 5598 O O . ILE A 1 792 ? -72.10139 -39.33382 -2.28952 1.000 66.42446 789 ILE A O 1
ATOM 5603 N N . ALA A 1 793 ? -71.16272 -41.08477 -1.23572 1.000 65.32654 790 ALA A N 1
ATOM 5604 C CA . ALA A 1 793 ? -70.85365 -40.30555 -0.03997 1.000 62.14088 790 ALA A CA 1
ATOM 5605 C C . ALA A 1 793 ? -69.88637 -39.16503 -0.33155 1.000 78.47488 790 ALA A C 1
ATOM 5606 O O . ALA A 1 793 ? -69.86606 -38.16913 0.40129 1.000 73.70523 790 ALA A O 1
ATOM 5608 N N . GLN A 1 794 ? -69.08408 -39.28613 -1.39140 1.000 74.86068 791 GLN A N 1
ATOM 5609 C CA . GLN A 1 794 ? -68.09161 -38.25932 -1.69483 1.000 78.71407 791 GLN A CA 1
ATOM 5610 C C . GLN A 1 794 ? -68.75374 -36.94585 -2.09632 1.000 85.47829 791 GLN A C 1
ATOM 5611 O O . GLN A 1 794 ? -68.43462 -35.88411 -1.54812 1.000 93.85053 791 GLN A O 1
ATOM 5617 N N . ASP A 1 795 ? -69.68069 -36.99898 -3.04858 1.000 68.46299 792 ASP A N 1
ATOM 5618 C CA . ASP A 1 795 ? -70.24497 -35.80157 -3.65682 1.000 66.10476 792 ASP A CA 1
ATOM 5619 C C . ASP A 1 795 ? -71.48464 -35.36874 -2.88414 1.000 66.45080 792 ASP A C 1
ATOM 5620 O O . ASP A 1 795 ? -72.41210 -36.16327 -2.69090 1.000 65.05906 792 ASP A O 1
ATOM 5625 N N . GLN A 1 796 ? -71.49577 -34.10706 -2.44644 1.000 70.87799 793 GLN A N 1
ATOM 5626 C CA . GLN A 1 796 ? -72.65601 -33.57301 -1.74156 1.000 71.68073 793 GLN A CA 1
ATOM 5627 C C . GLN A 1 796 ? -73.89779 -33.60589 -2.62299 1.000 68.93035 793 GLN A C 1
ATOM 5628 O O . GLN A 1 796 ? -75.00320 -33.88486 -2.14337 1.000 58.00524 793 GLN A O 1
ATOM 5634 N N . LYS A 1 797 ? -73.73428 -33.32977 -3.91901 1.000 65.30778 794 LYS A N 1
ATOM 5635 C CA . LYS A 1 797 ? -74.88684 -33.28471 -4.81021 1.000 69.64724 794 LYS A CA 1
ATOM 5636 C C . LYS A 1 797 ? -75.38311 -34.68495 -5.15401 1.000 60.20009 794 LYS A C 1
ATOM 5637 O O . LYS A 1 797 ? -76.56416 -34.85982 -5.47446 1.000 54.63029 794 LYS A O 1
ATOM 5643 N N . ARG A 1 798 ? -74.50582 -35.69160 -5.09652 1.000 57.42222 795 ARG A N 1
ATOM 5644 C CA . ARG A 1 798 ? -74.95838 -37.06715 -5.28237 1.000 49.92547 795 ARG A CA 1
ATOM 5645 C C . ARG A 1 798 ? -75.83364 -37.51600 -4.11877 1.000 59.81323 795 ARG A C 1
ATOM 5646 O O . ARG A 1 798 ? -76.85485 -38.18355 -4.32216 1.000 58.89735 795 ARG A O 1
ATOM 5654 N N . LEU A 1 799 ? -75.44576 -37.15968 -2.89134 1.000 57.33727 796 LEU A N 1
ATOM 5655 C CA . LEU A 1 799 ? -76.25465 -37.49937 -1.72551 1.000 51.47508 796 LEU A CA 1
ATOM 5656 C C . LEU A 1 799 ? -77.60612 -36.79883 -1.77249 1.000 54.28230 796 LEU A C 1
ATOM 5657 O O . LEU A 1 799 ? -78.62965 -37.37859 -1.38997 1.000 47.48359 796 LEU A O 1
ATOM 5662 N N . GLU A 1 800 ? -77.62787 -35.54799 -2.23904 1.000 48.28642 797 GLU A N 1
ATOM 5663 C CA . GLU A 1 800 ? -78.88629 -34.81795 -2.34322 1.000 45.08459 797 GLU A CA 1
ATOM 5664 C C . GLU A 1 800 ? -79.83054 -35.48860 -3.33272 1.000 55.34373 797 GLU A C 1
ATOM 5665 O O . GLU A 1 800 ? -81.03338 -35.60849 -3.07124 1.000 58.19526 797 GLU A O 1
ATOM 5671 N N . GLU A 1 801 ? -79.30242 -35.93704 -4.47487 1.000 61.70847 798 GLU A N 1
ATOM 5672 C CA . GLU A 1 801 ? -80.12921 -36.65110 -5.44198 1.000 70.72724 798 GLU A CA 1
ATOM 5673 C C . GLU A 1 801 ? -80.56946 -38.00786 -4.90755 1.000 61.68912 798 GLU A C 1
ATOM 5674 O O . GLU A 1 801 ? -81.67392 -38.46780 -5.21940 1.000 59.49068 798 GLU A O 1
ATOM 5680 N N . PHE A 1 802 ? -79.72386 -38.65888 -4.10523 1.000 58.94027 799 PHE A N 1
ATOM 5681 C CA . PHE A 1 802 ? -80.09756 -39.93361 -3.50323 1.000 51.94187 799 PHE A CA 1
ATOM 5682 C C . PHE A 1 802 ? -81.22223 -39.77082 -2.48881 1.000 58.03722 799 PHE A C 1
ATOM 5683 O O . PHE A 1 802 ? -82.06660 -40.66402 -2.35327 1.000 46.76433 799 PHE A O 1
ATOM 5691 N N . ASN A 1 803 ? -81.25543 -38.64443 -1.77654 1.000 50.09203 800 ASN A N 1
ATOM 5692 C CA . ASN A 1 803 ? -82.23098 -38.43293 -0.71482 1.000 47.68813 800 ASN A CA 1
ATOM 5693 C C . ASN A 1 803 ? -83.62950 -38.12054 -1.23144 1.000 51.48228 800 ASN A C 1
ATOM 5694 O O . ASN A 1 803 ? -84.56077 -38.03157 -0.42394 1.000 51.36912 800 ASN A O 1
ATOM 5699 N N . ASN A 1 804 ? -83.80337 -37.95405 -2.54133 1.000 48.97348 801 ASN A N 1
ATOM 5700 C CA . ASN A 1 804 ? -85.12293 -37.72131 -3.11427 1.000 49.38673 801 ASN A CA 1
ATOM 5701 C C . ASN A 1 804 ? -85.89890 -39.00829 -3.35761 1.000 43.28326 801 ASN A C 1
ATOM 5702 O O . ASN A 1 804 ? -87.05546 -38.94154 -3.78785 1.000 49.31089 801 ASN A O 1
ATOM 5707 N N . LEU A 1 805 ? -85.29565 -40.16469 -3.09430 1.000 42.67481 802 LEU A N 1
ATOM 5708 C CA . LEU A 1 805 ? -85.97467 -41.43492 -3.28687 1.000 45.57467 802 LEU A CA 1
ATOM 5709 C C . LEU A 1 805 ? -87.18931 -41.53937 -2.36500 1.000 53.50215 802 LEU A C 1
ATOM 5710 O O . LEU A 1 805 ? -87.20733 -40.95291 -1.27748 1.000 59.60604 802 LEU A O 1
ATOM 5715 N N . PRO A 1 806 ? -88.22427 -42.26930 -2.78198 1.000 46.94244 803 PRO A N 1
ATOM 5716 C CA . PRO A 1 806 ? -89.31835 -42.58557 -1.85775 1.000 46.11504 803 PRO A CA 1
ATOM 5717 C C . PRO A 1 806 ? -88.80591 -43.36707 -0.65747 1.000 47.27198 803 PRO A C 1
ATOM 5718 O O . PRO A 1 806 ? -87.84237 -44.13041 -0.74773 1.000 46.14190 803 PRO A O 1
ATOM 5722 N N . SER A 1 807 ? -89.46332 -43.16183 0.48472 1.000 57.01012 804 SER A N 1
ATOM 5723 C CA . SER A 1 807 ? -88.95223 -43.70774 1.73633 1.000 52.51683 804 SER A CA 1
ATOM 5724 C C . SER A 1 807 ? -89.13794 -45.21493 1.84110 1.000 53.92903 804 SER A C 1
ATOM 5725 O O . SER A 1 807 ? -88.50307 -45.84641 2.69281 1.000 69.41304 804 SER A O 1
ATOM 5728 N N . ASN A 1 808 ? -89.98079 -45.80643 1.00108 1.000 56.12575 805 ASN A N 1
ATOM 5729 C CA . ASN A 1 808 ? -90.23441 -47.23898 1.06338 1.000 47.42092 805 ASN A CA 1
ATOM 5730 C C . ASN A 1 808 ? -89.21167 -48.05736 0.28551 1.000 46.19098 805 ASN A C 1
ATOM 5731 O O . ASN A 1 808 ? -89.39107 -49.27226 0.14844 1.000 44.45828 805 ASN A O 1
ATOM 5736 N N . ILE A 1 809 ? -88.15194 -47.43213 -0.21858 1.000 48.16263 806 ILE A N 1
ATOM 5737 C CA . ILE A 1 809 ? -87.16806 -48.13140 -1.03846 1.000 40.58941 806 ILE A CA 1
ATOM 5738 C C . ILE A 1 809 ? -86.17679 -48.84195 -0.12599 1.000 36.22306 806 ILE A C 1
ATOM 5739 O O . ILE A 1 809 ? -85.46290 -48.20011 0.65158 1.000 52.48832 806 ILE A O 1
ATOM 5744 N N . THR A 1 810 ? -86.13429 -50.16878 -0.21692 1.000 37.90445 807 THR A N 1
ATOM 5745 C CA . THR A 1 810 ? -85.09374 -50.93301 0.45748 1.000 33.32804 807 THR A CA 1
ATOM 5746 C C . THR A 1 810 ? -83.76939 -50.73098 -0.26982 1.000 37.91970 807 THR A C 1
ATOM 5747 O O . THR A 1 810 ? -83.68980 -50.90219 -1.48991 1.000 61.42737 807 THR A O 1
ATOM 5751 N N . VAL A 1 811 ? -82.72963 -50.35580 0.47134 1.000 33.28608 808 VAL A N 1
ATOM 5752 C CA . VAL A 1 811 ? -81.44860 -49.97641 -0.11410 1.000 40.08459 808 VAL A CA 1
ATOM 5753 C C . VAL A 1 811 ? -80.35221 -50.85916 0.46532 1.000 33.19152 808 VAL A C 1
ATOM 5754 O O . VAL A 1 811 ? -80.22960 -50.98510 1.68896 1.000 39.07700 808 VAL A O 1
ATOM 5758 N N . LEU A 1 812 ? -79.55605 -51.46111 -0.41494 1.000 33.12684 809 LEU A N 1
ATOM 5759 C CA . LEU A 1 812 ? -78.38999 -52.24517 -0.03618 1.000 33.04972 809 LEU A CA 1
ATOM 5760 C C . LEU A 1 812 ? -77.15787 -51.66118 -0.71134 1.000 33.10316 809 LEU A C 1
ATOM 5761 O O . LEU A 1 812 ? -77.20941 -51.26545 -1.87981 1.000 48.17437 809 LEU A O 1
ATOM 5766 N N . SER A 1 813 ? -76.05164 -51.60351 0.02413 1.000 33.37959 810 SER A N 1
ATOM 5767 C CA . SER A 1 813 ? -74.82032 -51.00161 -0.46774 1.000 33.37388 810 SER A CA 1
ATOM 5768 C C . SER A 1 813 ? -73.69822 -52.02787 -0.44275 1.000 39.51944 810 SER A C 1
ATOM 5769 O O . SER A 1 813 ? -73.51764 -52.73277 0.55610 1.000 41.94953 810 SER A O 1
ATOM 5772 N N . ARG A 1 814 ? -72.95077 -52.10466 -1.54229 1.000 36.05297 811 ARG A N 1
ATOM 5773 C CA . ARG A 1 814 ? -71.79472 -52.98719 -1.61028 1.000 39.49781 811 ARG A CA 1
ATOM 5774 C C . ARG A 1 814 ? -70.72867 -52.54599 -0.61567 1.000 34.72398 811 ARG A C 1
ATOM 5775 O O . ARG A 1 814 ? -70.47746 -51.35080 -0.43875 1.000 46.74082 811 ARG A O 1
ATOM 5783 N N . VAL A 1 815 ? -70.09608 -53.52113 0.03455 1.000 37.11407 812 VAL A N 1
ATOM 5784 C CA . VAL A 1 815 ? -69.08705 -53.26516 1.05736 1.000 42.10711 812 VAL A CA 1
ATOM 5785 C C . VAL A 1 815 ? -67.82739 -54.04095 0.70081 1.000 41.84117 812 VAL A C 1
ATOM 5786 O O . VAL A 1 815 ? -67.86585 -55.27157 0.58019 1.000 44.96109 812 VAL A O 1
ATOM 5790 N N . GLY A 1 816 ? -66.71643 -53.32660 0.53868 1.000 35.35461 813 GLY A N 1
ATOM 5791 C CA . GLY A 1 816 ? -65.42511 -53.95858 0.36883 1.000 46.26155 813 GLY A CA 1
ATOM 5792 C C . GLY A 1 816 ? -65.17581 -54.48768 -1.03195 1.000 47.46052 813 GLY A C 1
ATOM 5793 O O . GLY A 1 816 ? -65.95438 -54.28907 -1.97004 1.000 56.21435 813 GLY A O 1
ATOM 5794 N N . ARG A 1 817 ? -64.04710 -55.18144 -1.16106 1.000 42.28199 814 ARG A N 1
ATOM 5795 C CA . ARG A 1 817 ? -63.63712 -55.76451 -2.42854 1.000 45.09509 814 ARG A CA 1
ATOM 5796 C C . ARG A 1 817 ? -64.40480 -57.05079 -2.71540 1.000 49.68839 814 ARG A C 1
ATOM 5797 O O . ARG A 1 817 ? -64.91918 -57.71671 -1.81320 1.000 46.20567 814 ARG A O 1
ATOM 5805 N N . THR A 1 818 ? -64.46916 -57.39641 -3.99528 1.000 55.57108 815 THR A N 1
ATOM 5806 C CA . THR A 1 818 ? -65.06671 -58.65767 -4.41091 1.000 44.33633 815 THR A CA 1
ATOM 5807 C C . THR A 1 818 ? -64.06466 -59.78859 -4.21258 1.000 46.01588 815 THR A C 1
ATOM 5808 O O . THR A 1 818 ? -62.96518 -59.73109 -4.77483 1.000 46.10019 815 THR A O 1
ATOM 5812 N N . PRO A 1 819 ? -64.38482 -60.81002 -3.42013 1.000 49.15125 816 PRO A N 1
ATOM 5813 C CA . PRO A 1 819 ? -63.46446 -61.94618 -3.27542 1.000 41.12514 816 PRO A CA 1
ATOM 5814 C C . PRO A 1 819 ? -63.30355 -62.69052 -4.59339 1.000 43.02129 816 PRO A C 1
ATOM 5815 O O . PRO A 1 819 ? -64.28349 -63.03483 -5.25867 1.000 47.92662 816 PRO A O 1
ATOM 5819 N N . MET A 1 820 ? -62.04933 -62.92632 -4.97378 1.000 38.11472 817 MET A N 1
ATOM 5820 C CA . MET A 1 820 ? -61.72508 -63.60303 -6.22053 1.000 40.59823 817 MET A CA 1
ATOM 5821 C C . MET A 1 820 ? -60.55959 -64.55092 -5.99033 1.000 45.61567 817 MET A C 1
ATOM 5822 O O . MET A 1 820 ? -59.68621 -64.29062 -5.15969 1.000 36.45106 817 MET A O 1
ATOM 5827 N N . THR A 1 821 ? -60.54868 -65.64987 -6.74085 1.000 39.80367 818 THR A N 1
ATOM 5828 C CA . THR A 1 821 ? -59.39997 -66.54048 -6.74584 1.000 34.48528 818 THR A CA 1
ATOM 5829 C C . THR A 1 821 ? -58.28610 -65.94551 -7.60637 1.000 41.29099 818 THR A C 1
ATOM 5830 O O . THR A 1 821 ? -58.42284 -64.86812 -8.19290 1.000 33.63037 818 THR A O 1
ATOM 5834 N N . LEU A 1 822 ? -57.16348 -66.66309 -7.68243 1.000 45.42447 819 LEU A N 1
ATOM 5835 C CA . LEU A 1 822 ? -56.02583 -66.19982 -8.47130 1.000 47.86103 819 LEU A CA 1
ATOM 5836 C C . LEU A 1 822 ? -56.40051 -66.04198 -9.93995 1.000 49.04997 819 LEU A C 1
ATOM 5837 O O . LEU A 1 822 ? -56.26114 -64.95887 -10.51979 1.000 49.40519 819 LEU A O 1
ATOM 5842 N N . GLU A 1 823 ? -56.87629 -67.12348 -10.56178 1.000 37.73756 820 GLU A N 1
ATOM 5843 C CA . GLU A 1 823 ? -57.23240 -67.06199 -11.97416 1.000 40.45698 820 GLU A CA 1
ATOM 5844 C C . GLU A 1 823 ? -58.41766 -66.13742 -12.21549 1.000 44.93730 820 GLU A C 1
ATOM 5845 O O . GLU A 1 823 ? -58.54317 -65.56828 -13.30529 1.000 49.25306 820 GLU A O 1
ATOM 5851 N N . GLU A 1 824 ? -59.28991 -65.96778 -11.21853 1.000 38.95426 821 GLU A N 1
ATOM 5852 C CA . GLU A 1 824 ? -60.41035 -65.04949 -11.38265 1.000 35.31148 821 GLU A CA 1
ATOM 5853 C C . GLU A 1 824 ? -59.93843 -63.60378 -11.45044 1.000 35.50986 821 GLU A C 1
ATOM 5854 O O . GLU A 1 824 ? -60.54534 -62.78707 -12.15219 1.000 39.38303 821 GLU A O 1
ATOM 5860 N N . LEU A 1 825 ? -58.86554 -63.26812 -10.73126 1.000 42.98017 822 LEU A N 1
ATOM 5861 C CA . LEU A 1 825 ? -58.28080 -61.93918 -10.86668 1.000 39.93535 822 LEU A CA 1
ATOM 5862 C C . LEU A 1 825 ? -57.68701 -61.74217 -12.25450 1.000 48.78506 822 LEU A C 1
ATOM 5863 O O . LEU A 1 825 ? -57.85218 -60.67705 -12.85958 1.000 46.72353 822 LEU A O 1
ATOM 5868 N N . TRP A 1 826 ? -56.99465 -62.75759 -12.77657 1.000 45.18774 823 TRP A N 1
ATOM 5869 C CA . TRP A 1 826 ? -56.43061 -62.65299 -14.11831 1.000 44.03790 823 TRP A CA 1
ATOM 5870 C C . TRP A 1 826 ? -57.52807 -62.53074 -15.16683 1.000 41.51601 823 TRP A C 1
ATOM 5871 O O . TRP A 1 826 ? -57.46127 -61.67487 -16.05692 1.000 46.52415 823 TRP A O 1
ATOM 5882 N N . VAL A 1 827 ? -58.54238 -63.39585 -15.08364 1.000 41.99520 824 VAL A N 1
ATOM 5883 C CA . VAL A 1 827 ? -59.60789 -63.40367 -16.08266 1.000 38.56959 824 VAL A CA 1
ATOM 5884 C C . VAL A 1 827 ? -60.35877 -62.07904 -16.07669 1.000 39.40054 824 VAL A C 1
ATOM 5885 O O . VAL A 1 827 ? -60.66278 -61.51771 -17.13671 1.000 44.53813 824 VAL A O 1
ATOM 5889 N N . ARG A 1 828 ? -60.66005 -61.55103 -14.88835 1.000 38.68489 825 ARG A N 1
ATOM 5890 C CA . ARG A 1 828 ? -61.35190 -60.26860 -14.81450 1.000 40.67524 825 ARG A CA 1
ATOM 5891 C C . ARG A 1 828 ? -60.49544 -59.14995 -15.39536 1.000 42.57918 825 ARG A C 1
ATOM 5892 O O . ARG A 1 828 ? -60.95870 -58.37731 -16.24106 1.000 48.28835 825 ARG A O 1
ATOM 5900 N N . ASN A 1 829 ? -59.23468 -59.05633 -14.96222 1.000 45.45864 826 ASN A N 1
ATOM 5901 C CA . ASN A 1 829 ? -58.35890 -57.99963 -15.46196 1.000 42.27845 826 ASN A CA 1
ATOM 5902 C C . ASN A 1 829 ? -58.18483 -58.09250 -16.97362 1.000 48.70310 826 ASN A C 1
ATOM 5903 O O . ASN A 1 829 ? -58.12561 -57.06706 -17.66249 1.000 51.67486 826 ASN A O 1
ATOM 5908 N N . LYS A 1 830 ? -58.10786 -59.31396 -17.50924 1.000 48.53555 827 LYS A N 1
ATOM 5909 C CA . LYS A 1 830 ? -58.00678 -59.48023 -18.95609 1.000 43.70130 827 LYS A CA 1
ATOM 5910 C C . LYS A 1 830 ? -59.27080 -59.00041 -19.66024 1.000 41.65550 827 LYS A C 1
ATOM 5911 O O . LYS A 1 830 ? -59.19237 -58.31391 -20.68576 1.000 39.75150 827 LYS A O 1
ATOM 5917 N N . PHE A 1 831 ? -60.44417 -59.34324 -19.12259 1.000 39.16268 828 PHE A N 1
ATOM 5918 C CA . PHE A 1 831 ? -61.69208 -58.95043 -19.77028 1.000 35.85714 828 PHE A CA 1
ATOM 5919 C C . PHE A 1 831 ? -61.90452 -57.44361 -19.70050 1.000 42.21980 828 PHE A C 1
ATOM 5920 O O . PHE A 1 831 ? -62.29122 -56.81970 -20.69490 1.000 48.16105 828 PHE A O 1
ATOM 5928 N N . GLU A 1 832 ? -61.65904 -56.83973 -18.53861 1.000 44.54493 829 GLU A N 1
ATOM 5929 C CA . GLU A 1 832 ? -61.80204 -55.39016 -18.39815 1.000 57.44307 829 GLU A CA 1
ATOM 5930 C C . GLU A 1 832 ? -60.69283 -54.61297 -19.10226 1.000 49.29988 829 GLU A C 1
ATOM 5931 O O . GLU A 1 832 ? -60.62267 -53.38613 -18.95429 1.000 54.37261 829 GLU A O 1
ATOM 5937 N N . GLU A 1 833 ? -59.83824 -55.29644 -19.85630 1.000 48.07009 830 GLU A N 1
ATOM 5938 C CA . GLU A 1 833 ? -58.77773 -54.67613 -20.63919 1.000 54.38936 830 GLU A CA 1
ATOM 5939 C C . GLU A 1 833 ? -58.96286 -54.86032 -22.13674 1.000 53.63440 830 GLU A C 1
ATOM 5940 O O . GLU A 1 833 ? -58.66683 -53.94275 -22.90697 1.000 51.15726 830 GLU A O 1
ATOM 5946 N N . THR A 1 834 ? -59.47047 -56.01650 -22.57252 1.000 52.41076 831 THR A N 1
ATOM 5947 C CA . THR A 1 834 ? -59.71826 -56.27429 -23.98516 1.000 37.44681 831 THR A CA 1
ATOM 5948 C C . THR A 1 834 ? -61.19346 -56.29091 -24.35982 1.000 40.43702 831 THR A C 1
ATOM 5949 O O . THR A 1 834 ? -61.51477 -56.06037 -25.52949 1.000 53.68500 831 THR A O 1
ATOM 5953 N N . TYR A 1 835 ? -62.08717 -56.56987 -23.40891 1.000 42.38639 832 TYR A N 1
ATOM 5954 C CA . TYR A 1 835 ? -63.53663 -56.53943 -23.59771 1.000 42.46778 832 TYR A CA 1
ATOM 5955 C C . TYR A 1 835 ? -64.02988 -57.58511 -24.59068 1.000 45.45900 832 TYR A C 1
ATOM 5956 O O . TYR A 1 835 ? -65.12923 -57.44660 -25.13585 1.000 56.48115 832 TYR A O 1
ATOM 5965 N N . GLN A 1 836 ? -63.25654 -58.63673 -24.83519 1.000 44.66027 833 GLN A N 1
ATOM 5966 C CA . GLN A 1 836 ? -63.57611 -59.60681 -25.87143 1.000 54.94867 833 GLN A CA 1
ATOM 5967 C C . GLN A 1 836 ? -64.19883 -60.86878 -25.28369 1.000 52.89411 833 GLN A C 1
ATOM 5968 O O . GLN A 1 836 ? -64.00835 -61.20329 -24.11198 1.000 43.20803 833 GLN A O 1
ATOM 5974 N N . ILE A 1 837 ? -64.95815 -61.56674 -26.12478 1.000 59.45538 834 ILE A N 1
ATOM 5975 C CA . ILE A 1 837 ? -65.43306 -62.91172 -25.82197 1.000 55.02033 834 ILE A CA 1
ATOM 5976 C C . ILE A 1 837 ? -64.38028 -63.89817 -26.30439 1.000 56.28655 834 ILE A C 1
ATOM 5977 O O . ILE A 1 837 ? -63.94703 -63.83874 -27.46145 1.000 54.21521 834 ILE A O 1
ATOM 5982 N N . TYR A 1 838 ? -63.96139 -64.80476 -25.42479 1.000 44.72798 835 TYR A N 1
ATOM 5983 C CA . TYR A 1 838 ? -62.85174 -65.69686 -25.73187 1.000 41.05817 835 TYR A CA 1
ATOM 5984 C C . TYR A 1 838 ? -63.26699 -67.15381 -25.87221 1.000 43.16225 835 TYR A C 1
ATOM 5985 O O . TYR A 1 838 ? -62.97893 -67.77420 -26.90043 1.000 49.52638 835 TYR A O 1
ATOM 5994 N N . SER A 1 839 ? -63.94004 -67.72323 -24.87588 1.000 36.91490 836 SER A N 1
ATOM 5995 C CA . SER A 1 839 ? -64.36669 -69.11577 -24.94915 1.000 36.95521 836 SER A CA 1
ATOM 5996 C C . SER A 1 839 ? -65.44350 -69.35840 -23.89819 1.000 39.42721 836 SER A C 1
ATOM 5997 O O . SER A 1 839 ? -65.75938 -68.48516 -23.08511 1.000 50.82081 836 SER A O 1
ATOM 6000 N N . GLU A 1 840 ? -66.00757 -70.56862 -23.92708 1.000 44.96107 837 GLU A N 1
ATOM 6001 C CA . GLU A 1 840 ? -67.01546 -70.95531 -22.94436 1.000 39.50195 837 GLU A CA 1
ATOM 6002 C C . GLU A 1 840 ? -66.41809 -71.05627 -21.54653 1.000 41.80019 837 GLU A C 1
ATOM 6003 O O . GLU A 1 840 ? -67.03482 -70.61708 -20.56870 1.000 43.93572 837 GLU A O 1
ATOM 6009 N N . SER A 1 841 ? -65.21958 -71.63515 -21.43199 1.000 41.09812 838 SER A N 1
ATOM 6010 C CA . SER A 1 841 ? -64.58892 -71.77999 -20.12342 1.000 37.27639 838 SER A CA 1
ATOM 6011 C C . SER A 1 841 ? -64.15645 -70.43072 -19.56398 1.000 38.61291 838 SER A C 1
ATOM 6012 O O . SER A 1 841 ? -64.25802 -70.19323 -18.35464 1.000 45.00972 838 SER A O 1
ATOM 6015 N N . PHE A 1 842 ? -63.66325 -69.53834 -20.42590 1.000 42.11350 839 PHE A N 1
ATOM 6016 C CA . PHE A 1 842 ? -63.27293 -68.20830 -19.97019 1.000 42.47015 839 PHE A CA 1
ATOM 6017 C C . PHE A 1 842 ? -64.48654 -67.42584 -19.48505 1.000 39.29588 839 PHE A C 1
ATOM 6018 O O . PHE A 1 842 ? -64.41815 -66.72427 -18.46883 1.000 40.15515 839 PHE A O 1
ATOM 6026 N N . THR A 1 843 ? -65.61061 -67.54139 -20.19510 1.000 40.62001 840 THR A N 1
ATOM 6027 C CA . THR A 1 843 ? -66.82172 -66.84044 -19.78159 1.000 43.02129 840 THR A CA 1
ATOM 6028 C C . THR A 1 843 ? -67.36552 -67.40252 -18.47273 1.000 42.48302 840 THR A C 1
ATOM 6029 O O . THR A 1 843 ? -67.79877 -66.64335 -17.59746 1.000 40.94126 840 THR A O 1
ATOM 6033 N N . ASN A 1 844 ? -67.34024 -68.72889 -18.31554 1.000 42.70191 841 ASN A N 1
ATOM 6034 C CA . ASN A 1 844 ? -67.83011 -69.33880 -17.08260 1.000 35.88019 841 ASN A CA 1
ATOM 6035 C C . ASN A 1 844 ? -66.96652 -68.94959 -15.88905 1.000 38.09247 841 ASN A C 1
ATOM 6036 O O . ASN A 1 844 ? -67.48309 -68.73268 -14.78616 1.000 34.23805 841 ASN A O 1
ATOM 6041 N N . THR A 1 845 ? -65.64933 -68.86085 -16.08880 1.000 37.32731 842 THR A N 1
ATOM 6042 C CA . THR A 1 845 ? -64.76360 -68.44800 -15.00544 1.000 34.44790 842 THR A CA 1
ATOM 6043 C C . THR A 1 845 ? -65.06468 -67.02025 -14.56769 1.000 34.22821 842 THR A C 1
ATOM 6044 O O . THR A 1 845 ? -65.11814 -66.72709 -13.36705 1.000 44.23915 842 THR A O 1
ATOM 6048 N N . LEU A 1 846 ? -65.27533 -66.12002 -15.53047 1.000 34.40380 843 LEU A N 1
ATOM 6049 C CA . LEU A 1 846 ? -65.62732 -64.74400 -15.19691 1.000 34.31769 843 LEU A CA 1
ATOM 6050 C C . LEU A 1 846 ? -66.96969 -64.67278 -14.48045 1.000 42.29448 843 LEU A C 1
ATOM 6051 O O . LEU A 1 846 ? -67.11381 -63.95589 -13.48285 1.000 51.03907 843 LEU A O 1
ATOM 6056 N N . LEU A 1 847 ? -67.96603 -65.40982 -14.97512 1.000 38.69918 844 LEU A N 1
ATOM 6057 C CA . LEU A 1 847 ? -69.30335 -65.33754 -14.39893 1.000 35.72013 844 LEU A CA 1
ATOM 6058 C C . LEU A 1 847 ? -69.38264 -65.98068 -13.02065 1.000 47.00734 844 LEU A C 1
ATOM 6059 O O . LEU A 1 847 ? -70.29304 -65.65255 -12.25230 1.000 50.38009 844 LEU A O 1
ATOM 6064 N N . LYS A 1 848 ? -68.45756 -66.88628 -12.69048 1.000 44.32796 845 LYS A N 1
ATOM 6065 C CA . LYS A 1 848 ? -68.42891 -67.44928 -11.34456 1.000 38.43368 845 LYS A CA 1
ATOM 6066 C C . LYS A 1 848 ? -68.13208 -66.38071 -10.30145 1.000 41.35266 845 LYS A C 1
ATOM 6067 O O . LYS A 1 848 ? -68.58836 -66.48662 -9.15723 1.000 36.33701 845 LYS A O 1
ATOM 6073 N N . VAL A 1 849 ? -67.37028 -65.35007 -10.67586 1.000 41.90811 846 VAL A N 1
ATOM 6074 C CA . VAL A 1 849 ? -67.10506 -64.24076 -9.76326 1.000 40.19053 846 VAL A CA 1
ATOM 6075 C C . VAL A 1 849 ? -68.40724 -63.56003 -9.36680 1.000 43.07823 846 VAL A C 1
ATOM 6076 O O . VAL A 1 849 ? -68.64801 -63.27146 -8.18840 1.000 46.24490 846 VAL A O 1
ATOM 6080 N N . TYR A 1 850 ? -69.27360 -63.30633 -10.34634 1.000 37.19164 847 TYR A N 1
ATOM 6081 C CA . TYR A 1 850 ? -70.43592 -62.46323 -10.11165 1.000 38.82993 847 TYR A CA 1
ATOM 6082 C C . TYR A 1 850 ? -71.61966 -63.22777 -9.53538 1.000 47.39036 847 TYR A C 1
ATOM 6083 O O . TYR A 1 850 ? -72.49973 -62.60663 -8.93008 1.000 43.07843 847 TYR A O 1
ATOM 6092 N N . LYS A 1 851 ? -71.66592 -64.55271 -9.69681 1.000 40.18111 848 LYS A N 1
ATOM 6093 C CA . LYS A 1 851 ? -72.64353 -65.32936 -8.94148 1.000 33.14824 848 LYS A CA 1
ATOM 6094 C C . LYS A 1 851 ? -72.26901 -65.38072 -7.46711 1.000 48.00861 848 LYS A C 1
ATOM 6095 O O . LYS A 1 851 ? -73.14246 -65.31282 -6.59417 1.000 43.80513 848 LYS A O 1
ATOM 6101 N N . ARG A 1 852 ? -70.97303 -65.50382 -7.17217 1.000 45.32005 849 ARG A N 1
ATOM 6102 C CA . ARG A 1 852 ? -70.52275 -65.45155 -5.78639 1.000 36.29783 849 ARG A CA 1
ATOM 6103 C C . ARG A 1 852 ? -70.77382 -64.07776 -5.18136 1.000 33.99768 849 ARG A C 1
ATOM 6104 O O . ARG A 1 852 ? -71.16273 -63.96617 -4.01284 1.000 42.73358 849 ARG A O 1
ATOM 6112 N N . GLU A 1 853 ? -70.55557 -63.01764 -5.96297 1.000 32.83192 850 GLU A N 1
ATOM 6113 C CA . GLU A 1 853 ? -70.76737 -61.66921 -5.45072 1.000 35.52307 850 GLU A CA 1
ATOM 6114 C C . GLU A 1 853 ? -72.24947 -61.37152 -5.26191 1.000 38.51689 850 GLU A C 1
ATOM 6115 O O . GLU A 1 853 ? -72.61745 -60.60444 -4.36471 1.000 34.24837 850 GLU A O 1
ATOM 6121 N N . VAL A 1 854 ? -73.11171 -61.96751 -6.08862 1.000 38.85130 851 VAL A N 1
ATOM 6122 C CA . VAL A 1 854 ? -74.54992 -61.86547 -5.85679 1.000 34.13497 851 VAL A CA 1
ATOM 6123 C C . VAL A 1 854 ? -74.91628 -62.53435 -4.53836 1.000 37.10389 851 VAL A C 1
ATOM 6124 O O . VAL A 1 854 ? -75.73217 -62.01684 -3.76494 1.000 40.23532 851 VAL A O 1
ATOM 6128 N N . ARG A 1 855 ? -74.30487 -63.68723 -4.25446 1.000 42.99102 852 ARG A N 1
ATOM 6129 C CA . ARG A 1 855 ? -74.54132 -64.36659 -2.98486 1.000 36.33284 852 ARG A CA 1
ATOM 6130 C C . ARG A 1 855 ? -74.01072 -63.55024 -1.81363 1.000 35.34168 852 ARG A C 1
ATOM 6131 O O . ARG A 1 855 ? -74.64402 -63.49046 -0.75291 1.000 32.57284 852 ARG A O 1
ATOM 6139 N N . ARG A 1 856 ? -72.84841 -62.91609 -1.98707 1.000 38.73593 853 ARG A N 1
ATOM 6140 C CA . ARG A 1 856 ? -72.26050 -62.13897 -0.90166 1.000 32.52575 853 ARG A CA 1
ATOM 6141 C C . ARG A 1 856 ? -73.13663 -60.94272 -0.55358 1.000 35.91235 853 ARG A C 1
ATOM 6142 O O . ARG A 1 856 ? -73.25360 -60.56180 0.61799 1.000 45.13108 853 ARG A O 1
ATOM 6150 N N . LEU A 1 857 ? -73.77929 -60.34813 -1.55555 1.000 34.99416 854 LEU A N 1
ATOM 6151 C CA . LEU A 1 857 ? -74.58633 -59.15869 -1.31704 1.000 32.63325 854 LEU A CA 1
ATOM 6152 C C . LEU A 1 857 ? -76.01766 -59.48786 -0.92278 1.000 33.88387 854 LEU A C 1
ATOM 6153 O O . LEU A 1 857 ? -76.62930 -58.73624 -0.15661 1.000 42.90276 854 LEU A O 1
ATOM 6158 N N . LEU A 1 858 ? -76.56749 -60.59413 -1.42383 1.000 36.26314 855 LEU A N 1
ATOM 6159 C CA . LEU A 1 858 ? -77.98869 -60.86881 -1.28422 1.000 32.66418 855 LEU A CA 1
ATOM 6160 C C . LEU A 1 858 ? -78.31545 -62.20475 -0.63526 1.000 32.65854 855 LEU A C 1
ATOM 6161 O O . LEU A 1 858 ? -79.48106 -62.42802 -0.29088 1.000 42.25957 855 LEU A O 1
ATOM 6166 N N . GLY A 1 859 ? -77.34115 -63.09321 -0.45883 1.000 32.61952 856 GLY A N 1
ATOM 6167 C CA . GLY A 1 859 ? -77.64296 -64.38395 0.13696 1.000 42.51792 856 GLY A CA 1
ATOM 6168 C C . GLY A 1 859 ? -78.50784 -65.22112 -0.78440 1.000 32.72229 856 GLY A C 1
ATOM 6169 O O . GLY A 1 859 ? -78.29036 -65.28063 -1.99928 1.000 47.28477 856 GLY A O 1
ATOM 6170 N N . ASN A 1 860 ? -79.51128 -65.87814 -0.19929 1.000 43.97479 857 ASN A N 1
ATOM 6171 C CA . ASN A 1 860 ? -80.45804 -66.69477 -0.94899 1.000 43.36716 857 ASN A CA 1
ATOM 6172 C C . ASN A 1 860 ? -81.68740 -65.91005 -1.39232 1.000 45.59399 857 ASN A C 1
ATOM 6173 O O . ASN A 1 860 ? -82.77746 -66.48551 -1.50888 1.000 61.86378 857 ASN A O 1
ATOM 6178 N N . SER A 1 861 ? -81.54408 -64.61158 -1.64081 1.000 32.91368 858 SER A N 1
ATOM 6179 C CA . SER A 1 861 ? -82.67842 -63.80485 -2.06215 1.000 43.52426 858 SER A CA 1
ATOM 6180 C C . SER A 1 861 ? -83.05806 -64.11882 -3.50530 1.000 46.09849 858 SER A C 1
ATOM 6181 O O . SER A 1 861 ? -82.23127 -64.55041 -4.31342 1.000 55.85240 858 SER A O 1
ATOM 6184 N N . SER A 1 862 ? -84.33159 -63.89981 -3.82198 1.000 41.70478 859 SER A N 1
ATOM 6185 C CA . SER A 1 862 ? -84.84953 -64.10018 -5.16644 1.000 40.61010 859 SER A CA 1
ATOM 6186 C C . SER A 1 862 ? -85.79199 -62.95540 -5.49856 1.000 37.86235 859 SER A C 1
ATOM 6187 O O . SER A 1 862 ? -86.50636 -62.45746 -4.62423 1.000 41.42917 859 SER A O 1
ATOM 6190 N N . PHE A 1 863 ? -85.79057 -62.54012 -6.76108 1.000 46.17794 860 PHE A N 1
ATOM 6191 C CA . PHE A 1 863 ? -86.54201 -61.37116 -7.18626 1.000 42.30143 860 PHE A CA 1
ATOM 6192 C C . PHE A 1 863 ? -87.41403 -61.72228 -8.38291 1.000 42.39507 860 PHE A C 1
ATOM 6193 O O . PHE A 1 863 ? -87.20832 -62.73534 -9.05532 1.000 44.27456 860 PHE A O 1
ATOM 6201 N N . ASP A 1 864 ? -88.40634 -60.86910 -8.63750 1.000 40.80334 861 ASP A N 1
ATOM 6202 C CA . ASP A 1 864 ? -89.23860 -61.03902 -9.82271 1.000 41.87350 861 ASP A CA 1
ATOM 6203 C C . ASP A 1 864 ? -88.55694 -60.45538 -11.05431 1.000 44.17181 861 ASP A C 1
ATOM 6204 O O . ASP A 1 864 ? -88.53461 -61.08315 -12.11831 1.000 46.62883 861 ASP A O 1
ATOM 6209 N N . ASN A 1 865 ? -87.99383 -59.25576 -10.92596 1.000 35.21311 862 ASN A N 1
ATOM 6210 C CA . ASN A 1 865 ? -87.26528 -58.61559 -12.00991 1.000 35.52753 862 ASN A CA 1
ATOM 6211 C C . ASN A 1 865 ? -85.99947 -57.97439 -11.46375 1.000 42.19648 862 ASN A C 1
ATOM 6212 O O . ASN A 1 865 ? -86.02314 -57.33051 -10.41101 1.000 42.85636 862 ASN A O 1
ATOM 6217 N N . ALA A 1 866 ? -84.89653 -58.16226 -12.18367 1.000 38.98393 863 ALA A N 1
ATOM 6218 C CA . ALA A 1 866 ? -83.63427 -57.48331 -11.91132 1.000 34.03138 863 ALA A CA 1
ATOM 6219 C C . ALA A 1 866 ? -83.39198 -56.50641 -13.05463 1.000 33.85257 863 ALA A C 1
ATOM 6220 O O . ALA A 1 866 ? -83.15310 -56.92351 -14.19283 1.000 42.34493 863 ALA A O 1
ATOM 6222 N N . ILE A 1 867 ? -83.45661 -55.21227 -12.75495 1.000 33.83765 864 ILE A N 1
ATOM 6223 C CA . ILE A 1 867 ? -83.47108 -54.16569 -13.77096 1.000 34.00693 864 ILE A CA 1
ATOM 6224 C C . ILE A 1 867 ? -82.22071 -53.31386 -13.60614 1.000 38.26878 864 ILE A C 1
ATOM 6225 O O . ILE A 1 867 ? -82.09731 -52.56101 -12.63101 1.000 37.80310 864 ILE A O 1
ATOM 6230 N N . HIS A 1 868 ? -81.29830 -53.42304 -14.56038 1.000 34.31504 865 HIS A N 1
ATOM 6231 C CA . HIS A 1 868 ? -80.12627 -52.55175 -14.61508 1.000 34.17502 865 HIS A CA 1
ATOM 6232 C C . HIS A 1 868 ? -80.54358 -51.28896 -15.35716 1.000 40.52103 865 HIS A C 1
ATOM 6233 O O . HIS A 1 868 ? -80.55653 -51.25211 -16.58968 1.000 44.92268 865 HIS A O 1
ATOM 6240 N N . PHE A 1 869 ? -80.89129 -50.24557 -14.60299 1.000 35.41233 866 PHE A N 1
ATOM 6241 C CA . PHE A 1 869 ? -81.51724 -49.07085 -15.19784 1.000 34.49521 866 PHE A CA 1
ATOM 6242 C C . PHE A 1 869 ? -80.50112 -48.11461 -15.81070 1.000 36.96805 866 PHE A C 1
ATOM 6243 O O . PHE A 1 869 ? -80.83930 -47.37797 -16.74399 1.000 47.05137 866 PHE A O 1
ATOM 6251 N N . GLU A 1 870 ? -79.26297 -48.10724 -15.31361 1.000 35.45713 867 GLU A N 1
ATOM 6252 C CA . GLU A 1 870 ? -78.26563 -47.18185 -15.84320 1.000 40.66174 867 GLU A CA 1
ATOM 6253 C C . GLU A 1 870 ? -77.77475 -47.62636 -17.21608 1.000 47.96387 867 GLU A C 1
ATOM 6254 O O . GLU A 1 870 ? -77.75904 -46.83660 -18.16750 1.000 55.30324 867 GLU A O 1
ATOM 6260 N N . GLY A 1 871 ? -77.36764 -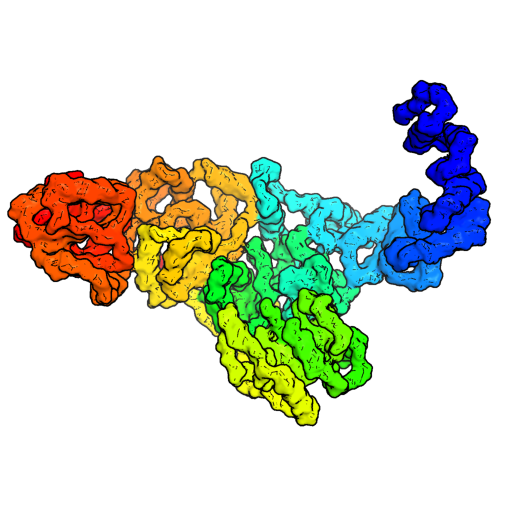48.88720 -17.33658 1.000 42.89370 868 GLY A N 1
ATOM 6261 C CA . GLY A 1 871 ? -76.87719 -49.41846 -18.59091 1.000 41.41896 868 GLY A CA 1
ATOM 6262 C C . GLY A 1 871 ? -75.43702 -49.09466 -18.91539 1.000 46.53155 868 GLY A C 1
ATOM 6263 O O . GLY A 1 871 ? -75.01705 -49.30593 -20.05860 1.000 40.33783 868 GLY A O 1
ATOM 6264 N N . TYR A 1 872 ? -74.66097 -48.59878 -17.95093 1.000 47.52101 869 TYR A N 1
ATOM 6265 C CA . TYR A 1 872 ? -73.28343 -48.18757 -18.19433 1.000 46.08744 869 TYR A CA 1
ATOM 6266 C C . TYR A 1 872 ? -72.27233 -49.04317 -17.44061 1.000 43.97120 869 TYR A C 1
ATOM 6267 O O . TYR A 1 872 ? -71.41715 -49.67782 -18.06424 1.000 46.91993 869 TYR A O 1
ATOM 6276 N N . SER A 1 873 ? -72.34652 -49.07340 -16.10976 1.000 44.69261 870 SER A N 1
ATOM 6277 C CA . SER A 1 873 ? -71.29241 -49.67246 -15.29574 1.000 46.58225 870 SER A CA 1
ATOM 6278 C C . SER A 1 873 ? -71.18022 -51.16990 -15.56004 1.000 44.71563 870 SER A C 1
ATOM 6279 O O . SER A 1 873 ? -72.12610 -51.92420 -15.31630 1.000 39.65331 870 SER A O 1
ATOM 6282 N N . LEU A 1 874 ? -70.00467 -51.59737 -16.03350 1.000 37.52234 871 LEU A N 1
ATOM 6283 C CA . LEU A 1 874 ? -69.82449 -52.97930 -16.47235 1.000 41.83982 871 LEU A CA 1
ATOM 6284 C C . LEU A 1 874 ? -69.89077 -53.95994 -15.30640 1.000 43.25175 871 LEU A C 1
ATOM 6285 O O . LEU A 1 874 ? -70.40943 -55.07339 -15.45802 1.000 41.66252 871 LEU A O 1
ATOM 6290 N N . PHE A 1 875 ? -69.35679 -53.57415 -14.14284 1.000 51.54863 872 PHE A N 1
ATOM 6291 C CA . PHE A 1 875 ? -69.41642 -54.44629 -12.97191 1.000 34.15240 872 PHE A CA 1
ATOM 6292 C C . PHE A 1 875 ? -70.85167 -54.83584 -12.64658 1.000 36.36020 872 PHE A C 1
ATOM 6293 O O . PHE A 1 875 ? -71.13984 -56.00534 -12.36400 1.000 38.29719 872 PHE A O 1
ATOM 6301 N N . TRP A 1 876 ? -71.76620 -53.86923 -12.69318 1.000 39.72539 873 TRP A N 1
ATOM 6302 C CA . TRP A 1 876 ? -73.15384 -54.11234 -12.32889 1.000 43.68458 873 TRP A CA 1
ATOM 6303 C C . TRP A 1 876 ? -73.94396 -54.79592 -13.43766 1.000 39.81876 873 TRP A C 1
ATOM 6304 O O . TRP A 1 876 ? -74.96409 -55.43004 -13.14849 1.000 51.54030 873 TRP A O 1
ATOM 6315 N N . VAL A 1 877 ? -73.50175 -54.68479 -14.69281 1.000 38.97621 874 VAL A N 1
ATOM 6316 C CA . VAL A 1 877 ? -74.12445 -55.45530 -15.76720 1.000 43.77798 874 VAL A CA 1
ATOM 6317 C C . VAL A 1 877 ? -73.89635 -56.94471 -15.54657 1.000 41.28539 874 VAL A C 1
ATOM 6318 O O . VAL A 1 877 ? -74.82919 -57.75364 -15.62085 1.000 44.65295 874 VAL A O 1
ATOM 6322 N N . LEU A 1 878 ? -72.64996 -57.32830 -15.26635 1.000 38.72661 875 LEU A N 1
ATOM 6323 C CA . LEU A 1 878 ? -72.34886 -58.73823 -15.05195 1.000 35.08894 875 LEU A CA 1
ATOM 6324 C C . LEU A 1 878 ? -72.92798 -59.24150 -13.73578 1.000 37.77547 875 LEU A C 1
ATOM 6325 O O . LEU A 1 878 ? -73.29093 -60.41875 -13.63087 1.000 43.82652 875 LEU A O 1
ATOM 6330 N N . LEU A 1 879 ? -73.02857 -58.37176 -12.72759 1.000 39.59233 876 LEU A N 1
ATOM 6331 C CA . LEU A 1 879 ? -73.61093 -58.78003 -11.45273 1.000 37.14715 876 LEU A CA 1
ATOM 6332 C C . LEU A 1 879 ? -75.10651 -59.03392 -11.59066 1.000 40.47532 876 LEU A C 1
ATOM 6333 O O . LEU A 1 879 ? -75.61745 -60.06293 -11.13309 1.000 39.50022 876 LEU A O 1
ATOM 6338 N N . PHE A 1 880 ? -75.82701 -58.09971 -12.21592 1.000 39.91615 877 PHE A N 1
ATOM 6339 C CA . PHE A 1 880 ? -77.26920 -58.24843 -12.36969 1.000 40.13860 877 PHE A CA 1
ATOM 6340 C C . PHE A 1 880 ? -77.63930 -59.42938 -13.25504 1.000 40.55798 877 PHE A C 1
ATOM 6341 O O . PHE A 1 880 ? -78.76164 -59.93648 -13.15484 1.000 38.57977 877 PHE A O 1
ATOM 6349 N N . SER A 1 881 ? -76.72452 -59.88196 -14.11376 1.000 37.97268 878 SER A N 1
ATOM 6350 C CA . SER A 1 881 ? -76.99026 -61.06257 -14.92470 1.000 34.00367 878 SER A CA 1
ATOM 6351 C C . SER A 1 881 ? -77.07151 -62.33228 -14.08802 1.000 41.94216 878 SER A C 1
ATOM 6352 O O . SER A 1 881 ? -77.65152 -63.32329 -14.54402 1.000 40.22196 878 SER A O 1
ATOM 6355 N N . GLN A 1 882 ? -76.51289 -62.32366 -12.87809 1.000 33.74159 879 GLN A N 1
ATOM 6356 C CA . GLN A 1 882 ? -76.45448 -63.50805 -12.03411 1.000 33.56691 879 GLN A CA 1
ATOM 6357 C C . GLN A 1 882 ? -77.45019 -63.47681 -10.88308 1.000 40.06124 879 GLN A C 1
ATOM 6358 O O . GLN A 1 882 ? -77.53422 -64.45384 -10.13126 1.000 41.93616 879 GLN A O 1
ATOM 6364 N N . ILE A 1 883 ? -78.20169 -62.38702 -10.71943 1.000 38.02628 880 ILE A N 1
ATOM 6365 C CA . ILE A 1 883 ? -79.21332 -62.32965 -9.67270 1.000 33.30405 880 ILE A CA 1
ATOM 6366 C C . ILE A 1 883 ? -80.31975 -63.32860 -9.98183 1.000 35.23614 880 ILE A C 1
ATOM 6367 O O . ILE A 1 883 ? -80.79212 -63.43008 -11.12256 1.000 42.39450 880 ILE A O 1
ATOM 6372 N N . ASN A 1 884 ? -80.73330 -64.08174 -8.96596 1.000 40.19238 881 ASN A N 1
ATOM 6373 C CA . ASN A 1 884 ? -81.81765 -65.05017 -9.11501 1.000 37.60839 881 ASN A CA 1
ATOM 6374 C C . ASN A 1 884 ? -83.12597 -64.29710 -9.31883 1.000 44.91723 881 ASN A C 1
ATOM 6375 O O . ASN A 1 884 ? -83.74049 -63.82173 -8.36152 1.000 38.65605 881 ASN A O 1
ATOM 6380 N N . ALA A 1 885 ? -83.56116 -64.18738 -10.57300 1.000 44.47658 882 ALA A N 1
ATOM 6381 C CA . ALA A 1 885 ? -84.75559 -63.42883 -10.91047 1.000 38.09283 882 ALA A CA 1
ATOM 6382 C C . ALA A 1 885 ? -85.53875 -64.15187 -11.99591 1.000 44.10504 882 ALA A C 1
ATOM 6383 O O . ALA A 1 885 ? -85.01239 -65.01223 -12.70613 1.000 45.54911 882 ALA A O 1
ATOM 6385 N N . LYS A 1 886 ? -86.81748 -63.78777 -12.11354 1.000 41.01405 883 LYS A N 1
ATOM 6386 C CA . LYS A 1 886 ? -87.65402 -64.31010 -13.18554 1.000 42.06721 883 LYS A CA 1
ATOM 6387 C C . LYS A 1 886 ? -87.38090 -63.62736 -14.51798 1.000 45.47871 883 LYS A C 1
ATOM 6388 O O . LYS A 1 886 ? -87.68177 -64.20443 -15.56863 1.000 48.71091 883 LYS A O 1
ATOM 6394 N N . LYS A 1 887 ? -86.81775 -62.42106 -14.49809 1.000 41.47137 884 LYS A N 1
ATOM 6395 C CA . LYS A 1 887 ? -86.55972 -61.66727 -15.71498 1.000 36.60979 884 LYS A CA 1
ATOM 6396 C C . LYS A 1 887 ? -85.40675 -60.70661 -15.46437 1.000 37.14674 884 LYS A C 1
ATOM 6397 O O . LYS A 1 887 ? -85.29717 -60.12920 -14.37947 1.000 39.40831 884 LYS A O 1
ATOM 6403 N N . HIS A 1 888 ? -84.55153 -60.54220 -16.47147 1.000 42.68353 885 HIS A N 1
ATOM 6404 C CA . HIS A 1 888 ? -83.38712 -59.66750 -16.39263 1.000 35.83913 885 HIS A CA 1
ATOM 6405 C C . HIS A 1 888 ? -83.49056 -58.61859 -17.49122 1.000 37.04319 885 HIS A C 1
ATOM 6406 O O . HIS A 1 888 ? -83.57231 -58.96182 -18.67534 1.000 40.95309 885 HIS A O 1
ATOM 6413 N N . ILE A 1 889 ? -83.48379 -57.34567 -17.09982 1.000 34.49566 886 ILE A N 1
ATOM 6414 C CA . ILE A 1 889 ? -83.74071 -56.23553 -18.01010 1.000 34.67631 886 ILE A CA 1
ATOM 6415 C C . ILE A 1 889 ? -82.63106 -55.20520 -17.85037 1.000 38.28172 886 ILE A C 1
ATOM 6416 O O . ILE A 1 889 ? -82.26100 -54.85573 -16.72434 1.000 48.02795 886 ILE A O 1
ATOM 6421 N N . ILE A 1 890 ? -82.09939 -54.72349 -18.97286 1.000 34.86308 887 ILE A N 1
ATOM 6422 C CA . ILE A 1 890 ? -81.08657 -53.67518 -18.97995 1.000 39.89350 887 ILE A CA 1
ATOM 6423 C C . ILE A 1 890 ? -81.55513 -52.55878 -19.90393 1.000 35.13114 887 ILE A C 1
ATOM 6424 O O . ILE A 1 890 ? -82.07896 -52.81916 -20.99259 1.000 36.75249 887 ILE A O 1
ATOM 6429 N N . TYR A 1 891 ? -81.38079 -51.31707 -19.46245 1.000 35.10545 888 TYR A N 1
ATOM 6430 C CA . TYR A 1 891 ? -81.84807 -50.15654 -20.20494 1.000 35.32440 888 TYR A CA 1
ATOM 6431 C C . TYR A 1 891 ? -80.76509 -49.60481 -21.12928 1.000 35.58074 888 TYR A C 1
ATOM 6432 O O . TYR A 1 891 ? -79.56990 -49.85251 -20.95282 1.000 37.39347 888 TYR A O 1
ATOM 6441 N N . GLN A 1 892 ? -81.21162 -48.84688 -22.13066 1.000 37.76541 889 GLN A N 1
ATOM 6442 C CA . GLN A 1 892 ? -80.33606 -48.03995 -22.97512 1.000 38.58227 889 GLN A CA 1
ATOM 6443 C C . GLN A 1 892 ? -80.90935 -46.63277 -23.02714 1.000 42.66196 889 GLN A C 1
ATOM 6444 O O . GLN A 1 892 ? -82.00099 -46.42507 -23.56640 1.000 42.08615 889 GLN A O 1
ATOM 6450 N N . HIS A 1 893 ? -80.17621 -45.67073 -22.47506 1.000 50.36259 890 HIS A N 1
ATOM 6451 C CA . HIS A 1 893 ? -80.63592 -44.29309 -22.39181 1.000 42.28798 890 HIS A CA 1
ATOM 6452 C C . HIS A 1 893 ? -80.12085 -43.42014 -23.52649 1.000 44.45847 890 HIS A C 1
ATOM 6453 O O . HIS A 1 893 ? -80.41429 -42.22099 -23.54488 1.000 51.07468 890 HIS A O 1
ATOM 6460 N N . ASN A 1 894 ? -79.37156 -43.98164 -24.47006 1.000 51.93226 891 ASN A N 1
ATOM 6461 C CA . ASN A 1 894 ? -78.67529 -43.17711 -25.46470 1.000 55.52370 891 ASN A CA 1
ATOM 6462 C C . ASN A 1 894 ? -78.42827 -44.03074 -26.70134 1.000 56.71150 891 ASN A C 1
ATOM 6463 O O . ASN A 1 894 ? -78.86841 -45.18045 -26.78828 1.000 54.23185 891 ASN A O 1
ATOM 6468 N N . ASP A 1 895 ? -77.72041 -43.44772 -27.66648 1.000 55.32345 892 ASP A N 1
ATOM 6469 C CA . ASP A 1 895 ? -77.15085 -44.20009 -28.78119 1.000 45.87881 892 ASP A CA 1
ATOM 6470 C C . ASP A 1 895 ? -75.84252 -44.79155 -28.27507 1.000 52.38330 892 ASP A C 1
ATOM 6471 O O . ASP A 1 895 ? -74.81766 -44.10759 -28.21805 1.000 52.48521 892 ASP A O 1
ATOM 6476 N N . LYS A 1 896 ? -75.87944 -46.07146 -27.89764 1.000 51.23439 893 LYS A N 1
ATOM 6477 C CA . LYS A 1 896 ? -74.75850 -46.66820 -27.17925 1.000 47.62394 893 LYS A CA 1
ATOM 6478 C C . LYS A 1 896 ? -73.50023 -46.74247 -28.03342 1.000 46.49232 893 LYS A C 1
ATOM 6479 O O . LYS A 1 896 ? -72.38981 -46.61542 -27.50476 1.000 48.22664 893 LYS A O 1
ATOM 6485 N N . TYR A 1 897 ? -73.64571 -46.94873 -29.34429 1.000 45.18214 894 TYR A N 1
ATOM 6486 C CA . TYR A 1 897 ? -72.47172 -47.02398 -30.20678 1.000 40.03049 894 TYR A CA 1
ATOM 6487 C C . TYR A 1 897 ? -71.73942 -45.68949 -30.26104 1.000 44.68498 894 TYR A C 1
ATOM 6488 O O . TYR A 1 897 ? -70.50565 -45.66297 -30.33778 1.000 47.34684 894 TYR A O 1
ATOM 6497 N N . LYS A 1 898 ? -72.47625 -44.57699 -30.21241 1.000 45.11480 895 LYS A N 1
ATOM 6498 C CA . LYS A 1 898 ? -71.83497 -43.26667 -30.17691 1.000 45.44470 895 LYS A CA 1
ATOM 6499 C C . LYS A 1 898 ? -71.12256 -43.04009 -28.84948 1.000 53.65812 895 LYS A C 1
ATOM 6500 O O . LYS A 1 898 ? -70.02832 -42.46488 -28.81567 1.000 58.09706 895 LYS A O 1
ATOM 6506 N N . GLU A 1 899 ? -71.73087 -43.48150 -27.74473 1.000 46.74814 896 GLU A N 1
ATOM 6507 C CA . GLU A 1 899 ? -71.08118 -43.36982 -26.44269 1.000 46.92630 896 GLU A CA 1
ATOM 6508 C C . GLU A 1 899 ? -69.84849 -44.26147 -26.35561 1.000 49.91758 896 GLU A C 1
ATOM 6509 O O . GLU A 1 899 ? -68.86642 -43.89939 -25.69744 1.000 56.80297 896 GLU A O 1
ATOM 6515 N N . TRP A 1 900 ? -69.88001 -45.42415 -27.00922 1.000 47.52897 897 TRP A N 1
ATOM 6516 C CA . TRP A 1 900 ? -68.73574 -46.32967 -26.97633 1.000 40.56489 897 TRP A CA 1
ATOM 6517 C C . TRP A 1 900 ? -67.54578 -45.73678 -27.71964 1.000 46.40846 897 TRP A C 1
ATOM 6518 O O . TRP A 1 900 ? -66.43384 -45.66993 -27.18260 1.000 52.64308 897 TRP A O 1
ATOM 6529 N N . LYS A 1 901 ? -67.76053 -45.30252 -28.96018 1.000 50.63859 898 LYS A N 1
ATOM 6530 C CA . LYS A 1 901 ? -66.68374 -44.74723 -29.76675 1.000 39.70274 898 LYS A CA 1
ATOM 6531 C C . LYS A 1 901 ? -66.35434 -43.30684 -29.40421 1.000 46.93336 898 LYS A C 1
ATOM 6532 O O . LYS A 1 901 ? -65.37282 -42.76475 -29.92332 1.000 55.73959 898 LYS A O 1
ATOM 6538 N N . GLY A 1 902 ? -67.13770 -42.68152 -28.53005 1.000 45.13454 899 GLY A N 1
ATOM 6539 C CA . GLY A 1 902 ? -66.92148 -41.29241 -28.18486 1.000 49.06830 899 GLY A CA 1
ATOM 6540 C C . GLY A 1 902 ? -66.22851 -41.08382 -26.85444 1.000 55.92411 899 GLY A C 1
ATOM 6541 O O . GLY A 1 902 ? -65.31027 -40.26469 -26.75530 1.000 65.86835 899 GLY A O 1
ATOM 6542 N N . ARG A 1 903 ? -66.64935 -41.81825 -25.82349 1.000 53.26366 900 ARG A N 1
ATOM 6543 C CA . ARG A 1 903 ? -66.11944 -41.59115 -24.48394 1.000 56.16092 900 ARG A CA 1
ATOM 6544 C C . ARG A 1 903 ? -65.71225 -42.86379 -23.75005 1.000 55.80134 900 ARG A C 1
ATOM 6545 O O . ARG A 1 903 ? -64.63486 -42.90959 -23.14797 1.000 55.41434 900 ARG A O 1
ATOM 6553 N N . PHE A 1 904 ? -66.56356 -43.89084 -23.77274 1.000 48.16355 901 PHE A N 1
ATOM 6554 C CA . PHE A 1 904 ? -66.45198 -45.00109 -22.82862 1.000 42.45621 901 PHE A CA 1
ATOM 6555 C C . PHE A 1 904 ? -66.02794 -46.28796 -23.52703 1.000 37.68863 901 PHE A C 1
ATOM 6556 O O . PHE A 1 904 ? -66.87081 -46.97445 -24.12582 1.000 44.91656 901 PHE A O 1
ATOM 6564 N N . PRO A 1 905 ? -64.74469 -46.66012 -23.48243 1.000 37.79346 902 PRO A N 1
ATOM 6565 C CA . PRO A 1 905 ? -64.32659 -47.92313 -24.11077 1.000 39.49627 902 PRO A CA 1
ATOM 6566 C C . PRO A 1 905 ? -64.99717 -49.15300 -23.53018 1.000 39.00016 902 PRO A C 1
ATOM 6567 O O . PRO A 1 905 ? -65.22957 -50.12168 -24.26398 1.000 44.33991 902 PRO A O 1
ATOM 6571 N N . TYR A 1 906 ? -65.31413 -49.15188 -22.23282 1.000 48.76102 903 TYR A N 1
ATOM 6572 C CA . TYR A 1 906 ? -65.84509 -50.35081 -21.59780 1.000 44.73065 903 TYR A CA 1
ATOM 6573 C C . TYR A 1 906 ? -67.22981 -50.72656 -22.10472 1.000 44.81338 903 TYR A C 1
ATOM 6574 O O . TYR A 1 906 ? -67.70705 -51.82119 -21.78802 1.000 48.91503 903 TYR A O 1
ATOM 6583 N N . LEU A 1 907 ? -67.88351 -49.85737 -22.87812 1.000 36.81393 904 LEU A N 1
ATOM 6584 C CA . LEU A 1 907 ? -69.19190 -50.19507 -23.42203 1.000 44.66639 904 LEU A CA 1
ATOM 6585 C C . LEU A 1 907 ? -69.12460 -51.38001 -24.37534 1.000 41.42792 904 LEU A C 1
ATOM 6586 O O . LEU A 1 907 ? -70.14477 -52.04193 -24.59683 1.000 42.04600 904 LEU A O 1
ATOM 6591 N N . GLU A 1 908 ? -67.94764 -51.66212 -24.94068 1.000 37.52659 905 GLU A N 1
ATOM 6592 C CA . GLU A 1 908 ? -67.77830 -52.87691 -25.73041 1.000 43.58402 905 GLU A CA 1
ATOM 6593 C C . GLU A 1 908 ? -68.04309 -54.11738 -24.88701 1.000 43.17499 905 GLU A C 1
ATOM 6594 O O . GLU A 1 908 ? -68.67921 -55.07094 -25.35189 1.000 36.94696 905 GLU A O 1
ATOM 6600 N N . GLY A 1 909 ? -67.56448 -54.12075 -23.64032 1.000 41.33185 906 GLY A N 1
ATOM 6601 C CA . GLY A 1 909 ? -67.85070 -55.22952 -22.74768 1.000 40.64557 906 GLY A CA 1
ATOM 6602 C C . GLY A 1 909 ? -69.31746 -55.33711 -22.38556 1.000 43.30104 906 GLY A C 1
ATOM 6603 O O . GLY A 1 909 ? -69.82488 -56.44031 -22.16194 1.000 46.36137 906 GLY A O 1
ATOM 6604 N N . VAL A 1 910 ? -70.01807 -54.20271 -22.32105 1.000 45.63186 907 VAL A N 1
ATOM 6605 C CA . VAL A 1 910 ? -71.45318 -54.23225 -22.05777 1.000 43.54195 907 VAL A CA 1
ATOM 6606 C C . VAL A 1 910 ? -72.19379 -54.86503 -23.22876 1.000 40.26681 907 VAL A C 1
ATOM 6607 O O . VAL A 1 910 ? -73.11441 -55.66938 -23.03763 1.000 37.79878 907 VAL A O 1
ATOM 6611 N N . PHE A 1 911 ? -71.79876 -54.52185 -24.45829 1.000 36.48816 908 PHE A N 1
ATOM 6612 C CA . PHE A 1 911 ? -72.43848 -55.10993 -25.63147 1.000 36.74583 908 PHE A CA 1
ATOM 6613 C C . PHE A 1 911 ? -72.19999 -56.61312 -25.69034 1.000 43.07752 908 PHE A C 1
ATOM 6614 O O . PHE A 1 911 ? -73.11453 -57.38322 -26.00726 1.000 48.30999 908 PHE A O 1
ATOM 6622 N N . ASN A 1 912 ? -70.97990 -57.05171 -25.37882 1.000 39.46364 909 ASN A N 1
ATOM 6623 C CA . ASN A 1 912 ? -70.68697 -58.47876 -25.31771 1.000 36.62854 909 ASN A CA 1
ATOM 6624 C C . ASN A 1 912 ? -71.32204 -59.15997 -24.11358 1.000 43.68774 909 ASN A C 1
ATOM 6625 O O . ASN A 1 912 ? -71.14251 -60.37136 -23.94424 1.000 43.09558 909 ASN A O 1
ATOM 6630 N N . SER A 1 913 ? -72.05176 -58.41956 -23.27892 1.000 50.87420 910 SER A N 1
ATOM 6631 C CA . SER A 1 913 ? -72.74990 -58.98014 -22.13224 1.000 39.32989 910 SER A CA 1
ATOM 6632 C C . SER A 1 913 ? -74.26401 -58.87109 -22.24576 1.000 43.82127 910 SER A C 1
ATOM 6633 O O . SER A 1 913 ? -74.97107 -59.34441 -21.34961 1.000 35.36661 910 SER A O 1
ATOM 6636 N N . TYR A 1 914 ? -74.78325 -58.25981 -23.31652 1.000 41.56559 911 TYR A N 1
ATOM 6637 C CA . TYR A 1 914 ? -76.22556 -58.25686 -23.54215 1.000 35.90501 911 TYR A CA 1
ATOM 6638 C C . TYR A 1 914 ? -76.78433 -59.66216 -23.71645 1.000 39.09249 911 TYR A C 1
ATOM 6639 O O . TYR A 1 914 ? -77.98798 -59.86685 -23.52498 1.000 39.89213 911 TYR A O 1
ATOM 6648 N N . VAL A 1 915 ? -75.93960 -60.63102 -24.07968 1.000 43.87312 912 VAL A N 1
ATOM 6649 C CA . VAL A 1 915 ? -76.37862 -62.01477 -24.21013 1.000 44.03127 912 VAL A CA 1
ATOM 6650 C C . VAL A 1 915 ? -76.89299 -62.55735 -22.88284 1.000 41.93457 912 VAL A C 1
ATOM 6651 O O . VAL A 1 915 ? -77.69413 -63.49870 -22.86250 1.000 58.31775 912 VAL A O 1
ATOM 6655 N N . PHE A 1 916 ? -76.47313 -61.96285 -21.76805 1.000 44.64976 913 PHE A N 1
ATOM 6656 C CA . PHE A 1 916 ? -76.84669 -62.41803 -20.43723 1.000 37.78351 913 PHE A CA 1
ATOM 6657 C C . PHE A 1 916 ? -78.11211 -61.74868 -19.91337 1.000 38.91831 913 PHE A C 1
ATOM 6658 O O . PHE A 1 916 ? -78.38956 -61.83340 -18.71311 1.000 43.46442 913 PHE A O 1
ATOM 6666 N N . PHE A 1 917 ? -78.87856 -61.08597 -20.77677 1.000 47.26652 914 PHE A N 1
ATOM 6667 C CA . PHE A 1 917 ? -80.11573 -60.42887 -20.38385 1.000 39.67668 914 PHE A CA 1
ATOM 6668 C C . PHE A 1 917 ? -81.24937 -60.88615 -21.29070 1.000 41.32219 914 PHE A C 1
ATOM 6669 O O . PHE A 1 917 ? -81.02659 -61.45603 -22.36142 1.000 49.81876 914 PHE A O 1
ATOM 6677 N N . ASP A 1 918 ? -82.47767 -60.62764 -20.84508 1.000 38.00083 915 ASP A N 1
ATOM 6678 C CA . ASP A 1 918 ? -83.67365 -61.01761 -21.58169 1.000 35.49975 915 ASP A CA 1
ATOM 6679 C C . ASP A 1 918 ? -84.25962 -59.88454 -22.41184 1.000 37.34041 915 ASP A C 1
ATOM 6680 O O . ASP A 1 918 ? -84.76977 -60.12949 -23.50914 1.000 54.99006 915 ASP A O 1
ATOM 6685 N N . GLN A 1 919 ? -84.20558 -58.65119 -21.91417 1.000 35.52864 916 GLN A N 1
ATOM 6686 C CA . GLN A 1 919 ? -84.68019 -57.48564 -22.64597 1.000 35.69753 916 GLN A CA 1
ATOM 6687 C C . GLN A 1 919 ? -83.63579 -56.38346 -22.59572 1.000 38.40231 916 GLN A C 1
ATOM 6688 O O . GLN A 1 919 ? -82.94597 -56.21133 -21.58623 1.000 42.78005 916 GLN A O 1
ATOM 6694 N N . ILE A 1 920 ? -83.52863 -55.64017 -23.69139 1.000 35.92622 917 ILE A N 1
ATOM 6695 C CA . ILE A 1 920 ? -82.70334 -54.44260 -23.76639 1.000 35.95586 917 ILE A CA 1
ATOM 6696 C C . ILE A 1 920 ? -83.63731 -53.29982 -24.13883 1.000 40.54873 917 ILE A C 1
ATOM 6697 O O . ILE A 1 920 ? -84.09430 -53.21081 -25.28593 1.000 43.11082 917 ILE A O 1
ATOM 6702 N N . VAL A 1 921 ? -83.92706 -52.43114 -23.17351 1.000 38.52472 918 VAL A N 1
ATOM 6703 C CA . VAL A 1 921 ? -85.00848 -51.45673 -23.27524 1.000 37.02144 918 VAL A CA 1
ATOM 6704 C C . VAL A 1 921 ? -84.41370 -50.07706 -23.52443 1.000 36.05551 918 VAL A C 1
ATOM 6705 O O . VAL A 1 921 ? -83.67448 -49.54970 -22.68466 1.000 35.89080 918 VAL A O 1
ATOM 6709 N N . SER A 1 922 ? -84.74604 -49.48762 -24.66804 1.000 36.36713 919 SER A N 1
ATOM 6710 C CA . SER A 1 922 ? -84.39239 -48.10531 -24.94768 1.000 36.52558 919 SER A CA 1
ATOM 6711 C C . SER A 1 922 ? -85.48841 -47.17512 -24.43518 1.000 40.54603 919 SER A C 1
ATOM 6712 O O . SER A 1 922 ? -86.61531 -47.59336 -24.16270 1.000 47.79779 919 SER A O 1
ATOM 6715 N N . VAL A 1 923 ? -85.14379 -45.89654 -24.30147 1.000 41.70741 920 VAL A N 1
ATOM 6716 C CA . VAL A 1 923 ? -86.04319 -44.94084 -23.66378 1.000 37.04235 920 VAL A CA 1
ATOM 6717 C C . VAL A 1 923 ? -86.89672 -44.23257 -24.70701 1.000 45.94332 920 VAL A C 1
ATOM 6718 O O . VAL A 1 923 ? -87.65025 -43.30706 -24.38354 1.000 43.02354 920 VAL A O 1
ATOM 6722 N N . SER A 1 924 ? -86.78697 -44.66260 -25.96012 1.000 42.93506 921 SER A N 1
ATOM 6723 C CA . SER A 1 924 ? -87.60981 -44.12867 -27.03646 1.000 37.49355 921 SER A CA 1
ATOM 6724 C C . SER A 1 924 ? -87.50434 -45.07195 -28.22360 1.000 49.92717 921 SER A C 1
ATOM 6725 O O . SER A 1 924 ? -86.53950 -45.83174 -28.35025 1.000 48.22290 921 SER A O 1
ATOM 6728 N N . GLU A 1 925 ? -88.51634 -45.01730 -29.09149 1.000 52.57605 922 GLU A N 1
ATOM 6729 C CA . GLU A 1 925 ? -88.53619 -45.91203 -30.24314 1.000 46.61244 922 GLU A CA 1
ATOM 6730 C C . GLU A 1 925 ? -87.47751 -45.51520 -31.26539 1.000 43.15629 922 GLU A C 1
ATOM 6731 O O . GLU A 1 925 ? -86.82494 -46.38353 -31.85484 1.000 38.59130 922 GLU A O 1
ATOM 6737 N N . LYS A 1 926 ? -87.28914 -44.21015 -31.48367 1.000 43.06568 923 LYS A N 1
ATOM 6738 C CA . LYS A 1 926 ? -86.21203 -43.74491 -32.35479 1.000 48.08574 923 LYS A CA 1
ATOM 6739 C C . LYS A 1 926 ? -84.86055 -44.26163 -31.87700 1.000 43.24680 923 LYS A C 1
ATOM 6740 O O . LYS A 1 926 ? -84.04672 -44.74206 -32.67449 1.000 47.07066 923 LYS A O 1
ATOM 6746 N N . THR A 1 927 ? -84.60764 -44.17297 -30.56940 1.000 54.05122 924 THR A N 1
ATOM 6747 C CA . THR A 1 927 ? -83.35244 -44.66958 -30.01708 1.000 43.58533 924 THR A CA 1
ATOM 6748 C C . THR A 1 927 ? -83.23593 -46.18080 -30.17108 1.000 48.01913 924 THR A C 1
ATOM 6749 O O . THR A 1 927 ? -82.13586 -46.70098 -30.39569 1.000 43.92006 924 THR A O 1
ATOM 6753 N N . MET A 1 928 ? -84.35902 -46.89682 -30.08108 1.000 45.57733 925 MET A N 1
ATOM 6754 C CA . MET A 1 928 ? -84.32325 -48.35194 -30.18392 1.000 37.98575 925 MET A CA 1
ATOM 6755 C C . MET A 1 928 ? -83.84575 -48.79804 -31.56205 1.000 52.32294 925 MET A C 1
ATOM 6756 O O . MET A 1 928 ? -82.93085 -49.62161 -31.67355 1.000 48.83643 925 MET A O 1
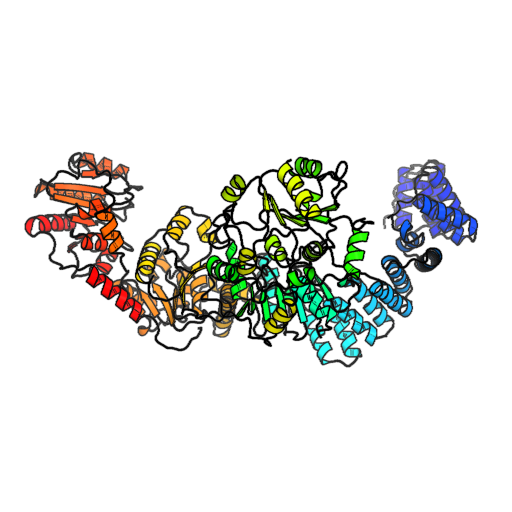ATOM 6761 N N . GLU A 1 929 ? -84.45114 -48.26134 -32.62801 1.000 43.06731 926 GLU A N 1
ATOM 6762 C CA . GLU A 1 929 ? -84.03431 -48.64248 -33.97610 1.000 43.79106 926 GLU A CA 1
ATOM 6763 C C . GLU A 1 929 ? -82.57869 -48.27299 -34.23237 1.000 43.18483 926 GLU A C 1
ATOM 6764 O O . GLU A 1 929 ? -81.85159 -49.01720 -34.90066 1.000 46.51920 926 GLU A O 1
ATOM 6770 N N . ASN A 1 930 ? -82.13497 -47.12605 -33.71195 1.000 42.22303 927 ASN A N 1
ATOM 6771 C CA . ASN A 1 930 ? -80.73258 -46.74865 -33.85537 1.000 41.18774 927 ASN A CA 1
ATOM 6772 C C . ASN A 1 930 ? -79.82101 -47.74910 -33.15836 1.000 47.96733 927 ASN A C 1
ATOM 6773 O O . ASN A 1 930 ? -78.74496 -48.08195 -33.66929 1.000 48.44232 927 ASN A O 1
ATOM 6778 N N . ASN A 1 931 ? -80.23875 -48.24384 -31.99075 1.000 44.02177 928 ASN A N 1
ATOM 6779 C CA . ASN A 1 931 ? -79.43189 -49.22152 -31.26863 1.000 40.57078 928 ASN A CA 1
ATOM 6780 C C . ASN A 1 931 ? -79.44503 -50.57493 -31.96963 1.000 45.76377 928 ASN A C 1
ATOM 6781 O O . ASN A 1 931 ? -78.43047 -51.28208 -31.98213 1.000 42.85545 928 ASN A O 1
ATOM 6786 N N . ILE A 1 932 ? -80.58479 -50.95570 -32.55388 1.000 47.53769 929 ILE A N 1
ATOM 6787 C CA . ILE A 1 932 ? -80.64358 -52.19456 -33.32644 1.000 46.36958 929 ILE A CA 1
ATOM 6788 C C . ILE A 1 932 ? -79.71355 -52.11309 -34.52857 1.000 49.70087 929 ILE A C 1
ATOM 6789 O O . ILE A 1 932 ? -79.00217 -53.07246 -34.85057 1.000 47.13555 929 ILE A O 1
ATOM 6794 N N . LEU A 1 933 ? -79.69879 -50.96403 -35.20647 1.000 39.72293 930 LEU A N 1
ATOM 6795 C CA . LEU A 1 933 ? -78.87913 -50.82291 -36.40434 1.000 43.47742 930 LEU A CA 1
ATOM 6796 C C . LEU A 1 933 ? -77.39491 -50.91515 -36.07504 1.000 44.83666 930 LEU A C 1
ATOM 6797 O O . LEU A 1 933 ? -76.61162 -51.47129 -36.85365 1.000 54.13659 930 LEU A O 1
ATOM 6802 N N . ASN A 1 934 ? -76.99109 -50.38730 -34.92080 1.000 39.80571 931 ASN A N 1
ATOM 6803 C CA . ASN A 1 934 ? -75.57938 -50.29772 -34.57576 1.000 45.59668 931 ASN A CA 1
ATOM 6804 C C . ASN A 1 934 ? -75.05417 -51.50681 -33.81380 1.000 46.84543 931 ASN A C 1
ATOM 6805 O O . ASN A 1 934 ? -73.83364 -51.69519 -33.75672 1.000 49.92080 931 ASN A O 1
ATOM 6810 N N . LEU A 1 935 ? -75.92767 -52.33029 -33.23261 1.000 41.10313 932 LEU A N 1
ATOM 6811 C CA . LEU A 1 935 ? -75.45909 -53.33167 -32.28075 1.000 39.43280 932 LEU A CA 1
ATOM 6812 C C . LEU A 1 935 ? -75.95683 -54.74379 -32.57096 1.000 40.18071 932 LEU A C 1
ATOM 6813 O O . LEU A 1 935 ? -75.25986 -55.71689 -32.26477 1.000 38.69535 932 LEU A O 1
ATOM 6818 N N . SER A 1 936 ? -77.15460 -54.87164 -33.14905 1.000 38.93993 933 SER A N 1
ATOM 6819 C CA . SER A 1 936 ? -77.79017 -56.18407 -33.25905 1.000 45.31530 933 SER A CA 1
ATOM 6820 C C . SER A 1 936 ? -76.95345 -57.14481 -34.09754 1.000 48.70014 933 SER A C 1
ATOM 6821 O O . SER A 1 936 ? -76.68369 -58.27684 -33.67968 1.000 41.41360 933 SER A O 1
ATOM 6824 N N . LYS A 1 937 ? -76.53306 -56.71202 -35.28746 1.000 50.37228 934 LYS A N 1
ATOM 6825 C CA . LYS A 1 937 ? -75.76029 -57.58943 -36.16023 1.000 40.33614 934 LYS A CA 1
ATOM 6826 C C . LYS A 1 937 ? -74.29016 -57.64605 -35.76236 1.000 46.83308 934 LYS A C 1
ATOM 6827 O O . LYS A 1 937 ? -73.64924 -58.69175 -35.91792 1.000 49.00830 934 LYS A O 1
ATOM 6833 N N . GLU A 1 938 ? -73.74222 -56.54249 -35.24878 1.000 46.82801 935 GLU A N 1
ATOM 6834 C CA . GLU A 1 938 ? -72.31997 -56.50061 -34.92432 1.000 39.85333 935 GLU A CA 1
ATOM 6835 C C . GLU A 1 938 ? -71.98279 -57.35577 -33.70934 1.000 46.00462 935 GLU A C 1
ATOM 6836 O O . GLU A 1 938 ? -70.85010 -57.83676 -33.58994 1.000 54.98740 935 GLU A O 1
ATOM 6842 N N . PHE A 1 939 ? -72.93876 -57.55966 -32.80114 1.000 45.20458 936 PHE A N 1
ATOM 6843 C CA . PHE A 1 939 ? -72.66880 -58.24465 -31.54191 1.000 39.70464 936 PHE A CA 1
ATOM 6844 C C . PHE A 1 939 ? -73.56112 -59.46396 -31.33340 1.000 50.12330 936 PHE A C 1
ATOM 6845 O O . PHE A 1 939 ? -73.67027 -59.95707 -30.20618 1.000 45.22989 936 PHE A O 1
ATOM 6853 N N . ASN A 1 940 ? -74.20257 -59.95584 -32.39584 1.000 45.53508 937 ASN A N 1
ATOM 6854 C CA . ASN A 1 940 ? -74.96481 -61.20698 -32.35620 1.000 38.71707 937 ASN A CA 1
ATOM 6855 C C . ASN A 1 940 ? -76.08283 -61.16193 -31.31672 1.000 43.88937 937 ASN A C 1
ATOM 6856 O O . ASN A 1 940 ? -76.32862 -62.13544 -30.60182 1.000 52.57241 937 ASN A O 1
ATOM 6861 N N . ILE A 1 941 ? -76.76795 -60.02587 -31.22938 1.000 42.23758 938 ILE A N 1
ATOM 6862 C CA . ILE A 1 941 ? -77.89954 -59.85900 -30.32235 1.000 40.78859 938 ILE A CA 1
ATOM 6863 C C . ILE A 1 941 ? -79.17740 -59.96383 -31.15172 1.000 45.94731 938 ILE A C 1
ATOM 6864 O O . ILE A 1 941 ? -79.39903 -59.11769 -32.03424 1.000 53.16087 938 ILE A O 1
ATOM 6869 N N . PRO A 1 942 ? -80.01473 -60.97775 -30.93318 1.000 40.94941 939 PRO A N 1
ATOM 6870 C CA . PRO A 1 942 ? -81.26241 -61.09270 -31.69657 1.000 45.55315 939 PRO A CA 1
ATOM 6871 C C . PRO A 1 942 ? -82.10176 -59.82364 -31.62310 1.000 38.31509 939 PRO A C 1
ATOM 6872 O O . PRO A 1 942 ? -82.16605 -59.15472 -30.58921 1.000 37.94835 939 PRO A O 1
ATOM 6876 N N . GLU A 1 943 ? -82.75124 -59.49818 -32.74505 1.000 48.65257 940 GLU A N 1
ATOM 6877 C CA . GLU A 1 943 ? -83.60489 -58.31519 -32.80746 1.000 39.58561 940 GLU A CA 1
ATOM 6878 C C . GLU A 1 943 ? -84.73460 -58.37660 -31.78979 1.000 46.58722 940 GLU A C 1
ATOM 6879 O O . GLU A 1 943 ? -85.17568 -57.33632 -31.28738 1.000 45.63827 940 GLU A O 1
ATOM 6885 N N . ILE A 1 944 ? -85.21508 -59.58164 -31.47504 1.000 39.13091 941 ILE A N 1
ATOM 6886 C CA . ILE A 1 944 ? -86.36673 -59.72592 -30.59466 1.000 44.87333 941 ILE A CA 1
ATOM 6887 C C . ILE A 1 944 ? -86.04714 -59.28535 -29.16940 1.000 47.73490 941 ILE A C 1
ATOM 6888 O O . ILE A 1 944 ? -86.96235 -58.96615 -28.40123 1.000 49.16118 941 ILE A O 1
ATOM 6893 N N . LYS A 1 945 ? -84.76426 -59.23611 -28.79909 1.000 48.16579 942 LYS A N 1
ATOM 6894 C CA . LYS A 1 945 ? -84.38697 -58.79405 -27.46095 1.000 37.97571 942 LYS A CA 1
ATOM 6895 C C . LYS A 1 945 ? -84.56035 -57.29317 -27.26762 1.000 41.03852 942 LYS A C 1
ATOM 6896 O O . LYS A 1 945 ? -84.69384 -56.84305 -26.12487 1.000 52.62053 942 LYS A O 1
ATOM 6902 N N . PHE A 1 946 ? -84.55758 -56.51396 -28.34701 1.000 37.21914 943 PHE A N 1
ATOM 6903 C CA . PHE A 1 946 ? -84.64964 -55.06377 -28.25584 1.000 37.18845 943 PHE A CA 1
ATOM 6904 C C . PHE A 1 946 ? -86.10139 -54.61407 -28.16123 1.000 44.92470 943 PHE A C 1
ATOM 6905 O O . PHE A 1 946 ? -86.97996 -55.15005 -28.84243 1.000 58.24835 943 PHE A O 1
ATOM 6913 N N . THR A 1 947 ? -86.33850 -53.61762 -27.31349 1.000 46.05198 944 THR A N 1
ATOM 6914 C CA . THR A 1 947 ? -87.64803 -53.00026 -27.14774 1.000 36.93258 944 THR A CA 1
ATOM 6915 C C . THR A 1 947 ? -87.42772 -51.59560 -26.59931 1.000 39.13888 944 THR A C 1
ATOM 6916 O O . THR A 1 947 ? -86.29791 -51.19715 -26.30371 1.000 43.68864 944 THR A O 1
ATOM 6920 N N . PHE A 1 948 ? -88.51476 -50.83959 -26.46655 1.000 36.80747 945 PHE A N 1
ATOM 6921 C CA . PHE A 1 948 ? -88.41793 -49.47472 -25.97345 1.000 39.14317 945 PHE A CA 1
ATOM 6922 C C . PHE A 1 948 ? -89.52321 -49.21275 -24.96234 1.000 39.11617 945 PHE A C 1
ATOM 6923 O O . PHE A 1 948 ? -90.53084 -49.92210 -24.90861 1.000 42.07924 945 PHE A O 1
ATOM 6931 N N . CYS A 1 949 ? -89.31572 -48.17250 -24.15836 1.000 49.09862 946 CYS A N 1
ATOM 6932 C CA . CYS A 1 949 ? -90.27578 -47.76501 -23.13782 1.000 42.12965 946 CYS A CA 1
ATOM 6933 C C . CYS A 1 949 ? -90.06353 -46.28708 -22.85789 1.000 45.34268 946 CYS A C 1
ATOM 6934 O O . CYS A 1 949 ? -88.96312 -45.88532 -22.46777 1.000 48.08448 946 CYS A O 1
ATOM 6937 N N . ASN A 1 950 ? -91.10827 -45.48713 -23.05711 1.000 49.27605 947 ASN A N 1
ATOM 6938 C CA . ASN A 1 950 ? -90.99444 -44.04769 -22.87125 1.000 47.73008 947 ASN A CA 1
ATOM 6939 C C . ASN A 1 950 ? -90.69335 -43.71343 -21.41471 1.000 50.77576 947 ASN A C 1
ATOM 6940 O O . ASN A 1 950 ? -91.13215 -44.40209 -20.48938 1.000 59.28905 947 ASN A O 1
ATOM 6945 N N . ASN A 1 951 ? -89.93240 -42.64446 -21.22026 1.000 58.91299 948 ASN A N 1
ATOM 6946 C CA . ASN A 1 951 ? -89.56961 -42.22065 -19.87518 1.000 50.41546 948 ASN A CA 1
ATOM 6947 C C . ASN A 1 951 ? -90.80494 -41.70787 -19.14211 1.000 41.64087 948 ASN A C 1
ATOM 6948 O O . ASN A 1 951 ? -91.55657 -40.89643 -19.69498 1.000 47.24694 948 ASN A O 1
ATOM 6953 N N . PRO A 1 952 ? -91.05262 -42.15463 -17.91526 1.000 38.15375 949 PRO A N 1
ATOM 6954 C CA . PRO A 1 952 ? -92.21208 -41.66553 -17.16453 1.000 39.60767 949 PRO A CA 1
ATOM 6955 C C . PRO A 1 952 ? -92.01952 -40.24777 -16.65062 1.000 44.45524 949 PRO A C 1
ATOM 6956 O O . PRO A 1 952 ? -90.90223 -39.78998 -16.39940 1.000 39.20321 949 PRO A O 1
ATOM 6960 N N . ILE A 1 953 ? -93.14380 -39.55548 -16.48753 1.000 46.09211 950 ILE A N 1
ATOM 6961 C CA . ILE A 1 953 ? -93.17070 -38.20753 -15.93799 1.000 43.96778 950 ILE A CA 1
ATOM 6962 C C . ILE A 1 953 ? -93.95264 -38.22742 -14.63341 1.000 52.63840 950 ILE A C 1
ATOM 6963 O O . ILE A 1 953 ? -94.84123 -39.06093 -14.42809 1.000 50.67303 950 ILE A O 1
ATOM 6968 N N . ASN A 1 954 ? -93.60904 -37.30056 -13.74365 1.000 55.39095 951 ASN A N 1
ATOM 6969 C CA . ASN A 1 954 ? -94.29694 -37.14342 -12.46388 1.000 42.81623 951 ASN A CA 1
ATOM 6970 C C . ASN A 1 954 ? -95.28927 -35.99811 -12.63514 1.000 48.82615 951 ASN A C 1
ATOM 6971 O O . ASN A 1 954 ? -94.96070 -34.82980 -12.42701 1.000 55.46678 951 ASN A O 1
ATOM 6976 N N . ILE A 1 955 ? -96.51944 -36.34600 -13.01990 1.000 51.40765 952 ILE A N 1
ATOM 6977 C CA . ILE A 1 955 ? -97.51797 -35.33055 -13.34167 1.000 46.68601 952 ILE A CA 1
ATOM 6978 C C . ILE A 1 955 ? -97.88159 -34.51585 -12.10661 1.000 50.15830 952 ILE A C 1
ATOM 6979 O O . ILE A 1 955 ? -98.06041 -33.29405 -12.18424 1.000 48.39224 952 ILE A O 1
ATOM 6984 N N . GLN A 1 956 ? -97.99021 -35.17053 -10.94817 1.000 54.58256 953 GLN A N 1
ATOM 6985 C CA . GLN A 1 956 ? -98.41564 -34.46102 -9.74551 1.000 49.32745 953 GLN A CA 1
ATOM 6986 C C . GLN A 1 956 ? -97.36517 -33.45717 -9.28488 1.000 51.65417 953 GLN A C 1
ATOM 6987 O O . GLN A 1 956 ? -97.71017 -32.37547 -8.79723 1.000 55.85445 953 GLN A O 1
ATOM 6993 N N . GLN A 1 957 ? -96.08040 -33.78981 -9.43150 1.000 46.00738 954 GLN A N 1
ATOM 6994 C CA . GLN A 1 957 ? -95.03720 -32.84684 -9.03942 1.000 52.22015 954 GLN A CA 1
ATOM 6995 C C . GLN A 1 957 ? -94.93960 -31.68633 -10.02248 1.000 56.13149 954 GLN A C 1
ATOM 6996 O O . GLN A 1 957 ? -94.73387 -30.53747 -9.61327 1.000 60.97269 954 GLN A O 1
ATOM 7002 N N . ILE A 1 958 ? -95.08069 -31.96481 -11.32110 1.000 55.56542 955 ILE A N 1
ATOM 7003 C CA . ILE A 1 958 ? -95.05931 -30.89502 -12.31607 1.000 50.56435 955 ILE A CA 1
ATOM 7004 C C . ILE A 1 958 ? -96.22674 -29.94288 -12.09366 1.000 57.72057 955 ILE A C 1
ATOM 7005 O O . ILE A 1 958 ? -96.06720 -28.71632 -12.13652 1.000 60.75582 955 ILE A O 1
ATOM 7010 N N . LEU A 1 959 ? -97.41761 -30.49274 -11.84464 1.000 63.70324 956 LEU A N 1
ATOM 7011 C CA . LEU A 1 959 ? -98.58244 -29.65587 -11.57775 1.000 57.59418 956 LEU A CA 1
ATOM 7012 C C . LEU A 1 959 ? -98.43014 -28.90453 -10.26185 1.000 64.29996 956 LEU A C 1
ATOM 7013 O O . LEU A 1 959 ? -98.82858 -27.73869 -10.15633 1.000 60.69175 956 LEU A O 1
ATOM 7018 N N . SER A 1 960 ? -97.85552 -29.55525 -9.24696 1.000 65.00854 957 SER A N 1
ATOM 7019 C CA . SER A 1 960 ? -97.71277 -28.90739 -7.94793 1.000 55.88043 957 SER A CA 1
ATOM 7020 C C . SER A 1 960 ? -96.61516 -27.85034 -7.97518 1.000 62.41076 957 SER A C 1
ATOM 7021 O O . SER A 1 960 ? -96.74614 -26.79831 -7.34202 1.000 81.92203 957 SER A O 1
ATOM 7024 N N . SER A 1 961 ? -95.52417 -28.10781 -8.69832 1.000 60.20775 958 SER A N 1
ATOM 7025 C CA . SER A 1 961 ? -94.44081 -27.13196 -8.74720 1.000 58.93083 958 SER A CA 1
ATOM 7026 C C . SER A 1 961 ? -94.86158 -25.85867 -9.46986 1.000 69.23034 958 SER A C 1
ATOM 7027 O O . SER A 1 961 ? -94.40546 -24.76565 -9.11483 1.000 77.55636 958 SER A O 1
ATOM 7030 N N . ALA A 1 962 ? -95.73495 -25.97441 -10.47103 1.000 72.07642 959 ALA A N 1
ATOM 7031 C CA . ALA A 1 962 ? -96.14436 -24.80065 -11.23299 1.000 68.07078 959 ALA A CA 1
ATOM 7032 C C . ALA A 1 962 ? -97.17923 -23.97255 -10.48118 1.000 87.46596 959 ALA A C 1
ATOM 7033 O O . ALA A 1 962 ? -97.07809 -22.74141 -10.43640 1.000 78.86690 959 ALA A O 1
ATOM 7035 N N . GLU A 1 963 ? -98.18094 -24.62325 -9.88721 1.000 98.57836 960 GLU A N 1
ATOM 7036 C CA . GLU A 1 963 ? -99.24569 -23.87689 -9.22378 1.000 83.00532 960 GLU A CA 1
ATOM 7037 C C . GLU A 1 963 ? -98.86126 -23.47822 -7.80609 1.000 82.39538 960 GLU A C 1
ATOM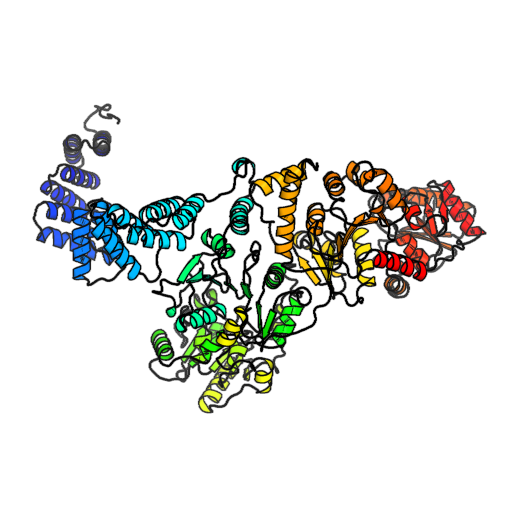 7038 O O . GLU A 1 963 ? -99.19461 -22.37349 -7.36016 1.000 95.72436 960 GLU A O 1
ATOM 7044 N N . GLU A 1 964 ? -98.17369 -24.35559 -7.08319 1.000 103.97835 961 GLU A N 1
ATOM 7045 C CA . GLU A 1 964 ? -97.66806 -23.99560 -5.76789 1.000 120.33248 961 GLU A CA 1
ATOM 7046 C C . GLU A 1 964 ? -96.34213 -23.26072 -5.95227 1.000 104.17793 961 GLU A C 1
ATOM 7047 O O . GLU A 1 964 ? -95.98720 -22.83817 -7.05640 1.000 83.23559 961 GLU A O 1
ATOM 7049 N N . ASN A 1 965 ? -95.58650 -23.11185 -4.86758 1.000 126.39736 962 ASN A N 1
ATOM 7050 C CA . ASN A 1 965 ? -94.37528 -22.28662 -4.85710 1.000 122.16223 962 ASN A CA 1
ATOM 7051 C C . ASN A 1 965 ? -94.65908 -20.88504 -5.39879 1.000 119.95534 962 ASN A C 1
ATOM 7052 O O . ASN A 1 965 ? -94.00914 -20.40209 -6.33026 1.000 113.50770 962 ASN A O 1
ATOM 7057 N N . ILE A 1 966 ? -95.67059 -20.23991 -4.81759 1.000 107.68602 963 ILE A N 1
ATOM 7058 C CA . ILE A 1 966 ? -95.92437 -18.82753 -5.07281 1.000 90.47161 963 ILE A CA 1
ATOM 7059 C C . ILE A 1 966 ? -94.66913 -18.06806 -4.68004 1.000 93.92837 963 ILE A C 1
ATOM 7060 O O . ILE A 1 966 ? -94.49673 -17.69492 -3.51430 1.000 108.34048 963 ILE A O 1
ATOM 7065 N N . GLU A 1 967 ? -93.78163 -17.84871 -5.64428 1.000 87.72975 964 GLU A N 1
ATOM 7066 C CA . GLU A 1 967 ? -92.43568 -17.38166 -5.36573 1.000 101.31039 964 GLU A CA 1
ATOM 7067 C C . GLU A 1 967 ? -92.18193 -16.04633 -6.05131 1.000 89.81781 964 GLU A C 1
ATOM 7068 O O . GLU A 1 967 ? -92.95098 -15.59568 -6.90499 1.000 66.25681 964 GLU A O 1
ATOM 7074 N N . MET A 1 968 ? -91.07593 -15.41655 -5.65534 1.000 89.86067 965 MET A N 1
ATOM 7075 C CA . MET A 1 968 ? -90.68105 -14.12148 -6.19153 1.000 75.31778 965 MET A CA 1
ATOM 7076 C C . MET A 1 968 ? -90.44206 -14.21044 -7.69167 1.000 79.63725 965 MET A C 1
ATOM 7077 O O . MET A 1 968 ? -89.47381 -14.83330 -8.13906 1.000 88.05319 965 MET A O 1
ATOM 7079 N N . GLU A 1 969 ? -91.32423 -13.59706 -8.47262 1.000 79.74183 966 GLU A N 1
ATOM 7080 C CA . GLU A 1 969 ? -91.22378 -13.58748 -9.92292 1.000 80.04216 966 GLU A CA 1
ATOM 7081 C C . GLU A 1 969 ? -90.89092 -12.17880 -10.39143 1.000 93.69138 966 GLU A C 1
ATOM 7082 O O . GLU A 1 969 ? -91.46564 -11.20213 -9.89949 1.000 88.70838 966 GLU A O 1
ATOM 7088 N N . SER A 1 970 ? -89.95605 -12.08230 -11.33628 1.000 104.62477 967 SER A N 1
ATOM 7089 C CA . SER A 1 970 ? -89.50314 -10.78369 -11.81607 1.000 104.96249 967 SER A CA 1
ATOM 7090 C C . SER A 1 970 ? -90.66507 -9.98789 -12.39774 1.000 105.47083 967 SER A C 1
ATOM 7091 O O . SER A 1 970 ? -91.54298 -10.53575 -13.07006 1.000 92.39223 967 SER A O 1
ATOM 7094 N N . GLU A 1 971 ? -90.66313 -8.67947 -12.13115 1.000 114.90571 968 GLU A N 1
ATOM 7095 C CA . GLU A 1 971 ? -91.75125 -7.80722 -12.55773 1.000 108.27136 968 GLU A CA 1
ATOM 7096 C C . GLU A 1 971 ? -91.86195 -7.69435 -14.07158 1.000 108.75493 968 GLU A C 1
ATOM 7097 O O . GLU A 1 971 ? -92.86120 -7.15970 -14.56413 1.000 103.69932 968 GLU A O 1
ATOM 7103 N N . PHE A 1 972 ? -90.87072 -8.17924 -14.81579 1.000 112.52061 969 PHE A N 1
ATOM 7104 C CA . PHE A 1 972 ? -90.85442 -8.04490 -16.26488 1.000 107.69787 969 PHE A CA 1
ATOM 7105 C C . PHE A 1 972 ? -91.57829 -9.17890 -16.97758 1.000 112.14363 969 PHE A C 1
ATOM 7106 O O . PHE A 1 972 ? -91.90036 -9.04064 -18.16340 1.000 99.68514 969 PHE A O 1
ATOM 7114 N N . THR A 1 973 ? -91.84022 -10.28923 -16.28754 1.000 121.94682 970 THR A N 1
ATOM 7115 C CA . THR A 1 973 ? -92.68612 -11.34966 -16.82149 1.000 122.68310 970 THR A CA 1
ATOM 7116 C C . THR A 1 973 ? -94.15663 -11.12390 -16.49702 1.000 118.27563 970 THR A C 1
ATOM 7117 O O . THR A 1 973 ? -95.03048 -11.55470 -17.25942 1.000 115.32232 970 THR A O 1
ATOM 7121 N N . LEU A 1 974 ? -94.44226 -10.42806 -15.39329 1.000 104.14389 971 LEU A N 1
ATOM 7122 C CA . LEU A 1 974 ? -95.81175 -10.27358 -14.91400 1.000 87.82877 971 LEU A CA 1
ATOM 7123 C C . LEU A 1 974 ? -96.67823 -9.43699 -15.84910 1.000 101.27848 971 LEU A C 1
ATOM 7124 O O . LEU A 1 974 ? -97.90757 -9.54735 -15.78992 1.000 88.05939 971 LEU A O 1
ATOM 7129 N N . PHE A 1 975 ? -96.07905 -8.60477 -16.70138 1.000 109.95202 972 PHE A N 1
ATOM 7130 C CA . PHE A 1 975 ? -96.83999 -7.72312 -17.58463 1.000 98.11754 972 PHE A CA 1
ATOM 7131 C C . PHE A 1 975 ? -96.19884 -7.74003 -18.96479 1.000 86.74551 972 PHE A C 1
ATOM 7132 O O . PHE A 1 975 ? -95.07777 -7.24781 -19.13221 1.000 100.58504 972 PHE A O 1
ATOM 7140 N N . ASN A 1 976 ? -96.91519 -8.29189 -19.94998 1.000 77.17420 973 ASN A N 1
ATOM 7141 C CA . ASN A 1 976 ? -96.48749 -8.27188 -21.34796 1.000 101.16107 973 ASN A CA 1
ATOM 7142 C C . ASN A 1 976 ? -97.58647 -8.83582 -22.24292 1.000 101.20710 973 ASN A C 1
ATOM 7143 O O . ASN A 1 976 ? -98.65839 -9.20657 -21.75439 1.000 91.67368 973 ASN A O 1
ATOM 7148 N N . GLY A 1 977 ? -97.33889 -8.90086 -23.54952 1.000 111.49316 974 GLY A N 1
ATOM 7149 C CA . GLY A 1 977 ? -98.25589 -9.55704 -24.46280 1.000 95.82566 974 GLY A CA 1
ATOM 7150 C C . GLY A 1 977 ? -97.95556 -11.03457 -24.61624 1.000 111.76062 974 GLY A C 1
ATOM 7151 O O . GLY A 1 977 ? -98.52501 -11.86996 -23.90651 1.000 127.25536 974 GLY A O 1
ATOM 7152 N N . GLN A 1 978 ? -97.05447 -11.36857 -25.53462 1.000 88.84812 975 GLN A N 1
ATOM 7153 C CA . GLN A 1 978 ? -96.66287 -12.74859 -25.78490 1.000 90.88361 975 GLN A CA 1
ATOM 7154 C C . GLN A 1 978 ? -95.28491 -12.99878 -25.18735 1.000 88.72838 975 GLN A C 1
ATOM 7155 O O . GLN A 1 978 ? -94.35361 -12.21951 -25.41565 1.000 90.38029 975 GLN A O 1
ATOM 7161 N N . LYS A 1 979 ? -95.15824 -14.08631 -24.43054 1.000 96.84344 976 LYS A N 1
ATOM 7162 C CA . LYS A 1 979 ? -93.94264 -14.39998 -23.69113 1.000 98.58341 976 LYS A CA 1
ATOM 7163 C C . LYS A 1 979 ? -93.35112 -15.70893 -24.19576 1.000 89.32586 976 LYS A C 1
ATOM 7164 O O . LYS A 1 979 ? -94.07409 -16.69515 -24.37349 1.000 86.15148 976 LYS A O 1
ATOM 7170 N N . PHE A 1 980 ? -92.03823 -15.71269 -24.41838 1.000 88.12466 977 PHE A N 1
ATOM 7171 C CA . PHE A 1 980 ? -91.30619 -16.87983 -24.89183 1.000 73.89466 977 PHE A CA 1
ATOM 7172 C C . PHE A 1 980 ? -90.24419 -17.24193 -23.86096 1.000 81.10726 977 PHE A C 1
ATOM 7173 O O . PHE A 1 980 ? -89.53418 -16.36177 -23.36290 1.000 88.26301 977 PHE A O 1
ATOM 7181 N N . ILE A 1 981 ? -90.13522 -18.53121 -23.53956 1.000 81.44483 978 ILE A N 1
ATOM 7182 C CA . ILE A 1 981 ? -89.28034 -18.98978 -22.45037 1.000 72.53111 978 ILE A CA 1
ATOM 7183 C C . ILE A 1 981 ? -88.29595 -20.02200 -22.98519 1.000 67.51214 978 ILE A C 1
ATOM 7184 O O . ILE A 1 981 ? -88.59369 -20.76507 -23.92612 1.000 73.39486 978 ILE A O 1
ATOM 7189 N N . ASN A 1 982 ? -87.10640 -20.05392 -22.38284 1.000 59.82288 979 ASN A N 1
ATOM 7190 C CA . ASN A 1 982 ? -86.08315 -21.03572 -22.72160 1.000 71.80064 979 ASN A CA 1
ATOM 7191 C C . ASN A 1 982 ? -85.21599 -21.28811 -21.49642 1.000 80.93944 979 ASN A C 1
ATOM 7192 O O . ASN A 1 982 ? -84.70462 -20.34008 -20.89372 1.000 86.04412 979 ASN A O 1
ATOM 7197 N N . ILE A 1 983 ? -85.05797 -22.55898 -21.13085 1.000 80.95107 980 ILE A N 1
ATOM 7198 C CA . ILE A 1 983 ? -84.18228 -22.97369 -20.03892 1.000 87.76829 980 ILE A CA 1
ATOM 7199 C C . ILE A 1 983 ? -83.02061 -23.76112 -20.62904 1.000 96.05113 980 ILE A C 1
ATOM 7200 O O . ILE A 1 983 ? -83.22497 -24.64295 -21.47244 1.000 97.72470 980 ILE A O 1
ATOM 7205 N N . GLY A 1 984 ? -81.81134 -23.44499 -20.19025 1.000 97.06107 981 GLY A N 1
ATOM 7206 C CA . GLY A 1 984 ? -80.63356 -24.11399 -20.68970 1.000 94.38461 981 GLY A CA 1
ATOM 7207 C C . GLY A 1 984 ? -79.45741 -23.97542 -19.74934 1.000 109.53042 981 GLY A C 1
ATOM 7208 O O . GLY A 1 984 ? -79.61263 -23.64470 -18.57296 1.000 100.34182 981 GLY A O 1
ATOM 7209 N N . ARG A 1 985 ? -78.26414 -24.23771 -20.28731 1.000 114.93870 982 ARG A N 1
ATOM 7210 C CA . ARG A 1 985 ? -77.03387 -24.16107 -19.51418 1.000 112.45221 982 ARG A CA 1
ATOM 7211 C C . ARG A 1 985 ? -75.97370 -23.27002 -20.15066 1.000 121.41820 982 ARG A C 1
ATOM 7212 O O . ARG A 1 985 ? -74.90621 -23.08793 -19.55632 1.000 139.05142 982 ARG A O 1
ATOM 7220 N N . MET A 1 986 ? -76.23866 -22.68826 -21.32118 1.000 108.07646 983 MET A N 1
ATOM 7221 C CA . MET A 1 986 ? -75.23368 -21.91576 -22.05630 1.000 112.90647 983 MET A CA 1
ATOM 7222 C C . MET A 1 986 ? -73.98590 -22.75967 -22.31634 1.000 111.77710 983 MET A C 1
ATOM 7223 O O . MET A 1 986 ? -72.85236 -22.31592 -22.11755 1.000 110.73197 983 MET A O 1
ATOM 7228 N N . SER A 1 987 ? -74.20406 -23.99722 -22.76480 1.000 118.19411 984 SER A N 1
ATOM 7229 C CA . SER A 1 987 ? -73.11629 -24.92855 -23.04105 1.000 109.70597 984 SER A CA 1
ATOM 7230 C C . SER A 1 987 ? -72.83129 -25.07578 -24.53109 1.000 108.01429 984 SER A C 1
ATOM 7231 O O . SER A 1 987 ? -72.23807 -26.07709 -24.94214 1.000 125.97574 984 SER A O 1
ATOM 7233 N N . HIS A 1 988 ? -73.26172 -24.11033 -25.34827 1.000 90.69445 985 HIS A N 1
ATOM 7234 C CA . HIS A 1 988 ? -73.09267 -24.12985 -26.80445 1.000 97.48777 985 HIS A CA 1
ATOM 7235 C C . HIS A 1 988 ? -73.91840 -25.22705 -27.47531 1.000 111.31332 985 HIS A C 1
ATOM 7236 O O . HIS A 1 988 ? -74.37685 -25.04882 -28.60963 1.000 107.63691 985 HIS A O 1
ATOM 7238 N N . GLU A 1 989 ? -74.10000 -26.36954 -26.80235 1.000 117.14691 986 GLU A N 1
ATOM 7239 C CA . GLU A 1 989 ? -75.07323 -27.34562 -27.28158 1.000 113.26147 986 GLU A CA 1
ATOM 7240 C C . GLU A 1 989 ? -76.48441 -26.77866 -27.23384 1.000 117.33331 986 GLU A C 1
ATOM 7241 O O . GLU A 1 989 ? -77.30657 -27.08553 -28.10505 1.000 96.37082 986 GLU A O 1
ATOM 7247 N N . LYS A 1 990 ? -76.77974 -25.95268 -26.22646 1.000 118.90936 987 LYS A N 1
ATOM 7248 C CA . LYS A 1 990 ? -78.05915 -25.25521 -26.19091 1.000 110.89346 987 LYS A CA 1
ATOM 7249 C C . LYS A 1 990 ? -78.15376 -24.21995 -27.30162 1.000 115.52813 987 LYS A C 1
ATOM 7250 O O . LYS A 1 990 ? -79.24735 -23.97051 -27.82103 1.000 104.46271 987 LYS A O 1
ATOM 7256 N N . ASP A 1 991 ? -77.02448 -23.61668 -27.67183 1.000 116.19237 988 ASP A N 1
ATOM 7257 C CA . ASP A 1 991 ? -76.92407 -22.69469 -28.80197 1.000 106.04221 988 ASP A CA 1
ATOM 7258 C C . ASP A 1 991 ? -77.95285 -21.56899 -28.68037 1.000 106.76297 988 ASP A C 1
ATOM 7259 O O . ASP A 1 991 ? -78.88274 -21.43782 -29.47885 1.000 110.91837 988 ASP A O 1
ATOM 7264 N N . GLN A 1 992 ? -77.77329 -20.75340 -27.64194 1.000 93.40223 989 GLN A N 1
ATOM 7265 C CA . GLN A 1 992 ? -78.66840 -19.63010 -27.40241 1.000 88.03590 989 GLN A CA 1
ATOM 7266 C C . GLN A 1 992 ? -78.37223 -18.43355 -28.29641 1.000 97.44153 989 GLN A C 1
ATOM 7267 O O . GLN A 1 992 ? -79.17169 -17.49107 -28.32471 1.000 82.95807 989 GLN A O 1
ATOM 7273 N N . LEU A 1 993 ? -77.25269 -18.44643 -29.02495 1.000 104.99889 990 LEU A N 1
ATOM 7274 C CA . LEU A 1 993 ? -76.97330 -17.36311 -29.96311 1.000 78.28580 990 LEU A CA 1
ATOM 7275 C C . LEU A 1 993 ? -77.90130 -17.42863 -31.16980 1.000 86.26021 990 LEU A C 1
ATOM 7276 O O . LEU A 1 993 ? -78.39792 -16.39591 -31.63323 1.000 101.40023 990 LEU A O 1
ATOM 7281 N N . LYS A 1 994 ? -78.14747 -18.63290 -31.69390 1.000 90.29250 991 LYS A N 1
ATOM 7282 C CA . LYS A 1 994 ? -79.10718 -18.77539 -32.78392 1.000 91.56286 991 LYS A CA 1
ATOM 7283 C C . LYS A 1 994 ? -80.51298 -18.40431 -32.33434 1.000 100.32249 991 LYS A C 1
ATOM 7284 O O . LYS A 1 994 ? -81.34677 -18.00978 -33.15836 1.000 101.59466 991 LYS A O 1
ATOM 7286 N N . LEU A 1 995 ? -80.79108 -18.52210 -31.03435 1.000 101.26193 992 LEU A N 1
ATOM 7287 C CA . LEU A 1 995 ? -82.08630 -18.10966 -30.50509 1.000 93.76177 992 LEU A CA 1
ATOM 7288 C C . LEU A 1 995 ? -82.24602 -16.59415 -30.54136 1.000 94.73101 992 LEU A C 1
ATOM 7289 O O . LEU A 1 995 ? -83.26576 -16.08073 -31.01706 1.000 82.46246 992 LEU A O 1
ATOM 7294 N N . ILE A 1 996 ? -81.25117 -15.85874 -30.03795 1.000 95.11100 993 ILE A N 1
ATOM 7295 C CA . ILE A 1 996 ? -81.37253 -14.40328 -29.98782 1.000 83.90037 993 ILE A CA 1
ATOM 7296 C C . ILE A 1 996 ? -81.31573 -13.79865 -31.38723 1.000 98.07809 993 ILE A C 1
ATOM 7297 O O . ILE A 1 996 ? -81.86695 -12.71695 -31.62458 1.000 93.85673 993 ILE A O 1
ATOM 7302 N N . GLU A 1 997 ? -80.66646 -14.48051 -32.33599 1.000 97.49821 994 GLU A N 1
ATOM 7303 C CA . GLU A 1 997 ? -80.63322 -13.97992 -33.70667 1.000 98.26794 994 GLU A CA 1
ATOM 7304 C C . GLU A 1 997 ? -81.97125 -14.19737 -34.39880 1.000 106.60225 994 GLU A C 1
ATOM 7305 O O . GLU A 1 997 ? -82.43240 -13.33697 -35.15825 1.000 121.27271 994 GLU A O 1
ATOM 7311 N N . ALA A 1 998 ? -82.60953 -15.34211 -34.14789 1.000 97.16879 995 ALA A N 1
ATOM 7312 C CA . ALA A 1 998 ? -83.95324 -15.56103 -34.66653 1.000 96.51280 995 ALA A CA 1
ATOM 7313 C C . ALA A 1 998 ? -84.95609 -14.61402 -34.02432 1.000 101.71870 995 ALA A C 1
ATOM 7314 O O . ALA A 1 998 ? -85.98125 -14.29009 -34.63429 1.000 106.03136 995 ALA A O 1
ATOM 7316 N N . PHE A 1 999 ? -84.67826 -14.16020 -32.80094 1.000 86.07213 996 PHE A N 1
ATOM 7317 C CA . PHE A 1 999 ? -85.56428 -13.20505 -32.14583 1.000 98.14514 996 PHE A CA 1
ATOM 7318 C C . PHE A 1 999 ? -85.46679 -11.82920 -32.79030 1.000 107.05913 996 PHE A C 1
ATOM 7319 O O . PHE A 1 999 ? -86.48828 -11.19603 -33.08276 1.000 96.12460 996 PHE A O 1
ATOM 7327 N N . TYR A 1 1000 ? -84.23983 -11.34149 -32.99523 1.000 108.96642 997 TYR A N 1
ATOM 7328 C CA . TYR A 1 1000 ? -84.04277 -10.04453 -33.63493 1.000 103.02598 997 TYR A CA 1
ATOM 7329 C C . TYR A 1 1000 ? -84.74884 -9.98176 -34.98258 1.000 105.41183 997 TYR A C 1
ATOM 7330 O O . TYR A 1 1000 ? -85.29412 -8.93832 -35.36110 1.000 110.56859 997 TYR A O 1
ATOM 7339 N N . GLU A 1 1001 ? -84.75766 -11.09453 -35.71693 1.000 111.44797 998 GLU A N 1
ATOM 7340 C CA . GLU A 1 1001 ? -85.45796 -11.13350 -36.99330 1.000 120.41086 998 GLU A CA 1
ATOM 7341 C C . GLU A 1 1001 ? -86.96605 -11.24552 -36.80821 1.000 114.34378 998 GLU A C 1
ATOM 7342 O O . GLU A 1 1001 ? -87.72744 -10.70264 -37.61672 1.000 108.25959 998 GLU A O 1
ATOM 7348 N N . ALA A 1 1002 ? -87.41369 -11.93615 -35.75654 1.000 107.54323 999 ALA A N 1
ATOM 7349 C CA . ALA A 1 1002 ? -88.84044 -12.09619 -35.50471 1.000 95.77613 999 ALA A CA 1
ATOM 7350 C C . ALA A 1 1002 ? -89.47632 -10.85333 -34.89806 1.000 98.14026 999 ALA A C 1
ATOM 7351 O O . ALA A 1 1002 ? -90.68903 -10.66347 -35.04213 1.000 91.45451 999 ALA A O 1
ATOM 7353 N N . LYS A 1 1003 ? -88.69238 -10.00847 -34.22286 1.000 105.00103 1000 LYS A N 1
ATOM 7354 C CA . LYS A 1 1003 ? -89.22090 -8.75684 -33.69256 1.000 106.28322 1000 LYS A CA 1
ATOM 7355 C C . LYS A 1 1003 ? -89.65145 -7.80310 -34.80249 1.000 108.43013 1000 LYS A C 1
ATOM 7356 O O . LYS A 1 1003 ? -90.41672 -6.86785 -34.54242 1.000 100.66102 1000 LYS A O 1
ATOM 7362 N N . LYS A 1 1004 ? -89.19465 -8.03324 -36.03511 1.000 100.96942 1001 LYS A N 1
ATOM 7363 C CA . LYS A 1 1004 ? -89.56114 -7.16568 -37.14990 1.000 93.69685 1001 LYS A CA 1
ATOM 7364 C C . LYS A 1 1004 ? -91.04150 -7.30067 -37.49077 1.000 106.27775 1001 LYS A C 1
ATOM 7365 O O . LYS A 1 1004 ? -91.78709 -6.31415 -37.47968 1.000 114.95402 1001 LYS A O 1
ATOM 7371 N N . ALA A 1 1005 ? -91.48513 -8.52234 -37.79977 1.000 100.80973 1002 ALA A N 1
ATOM 7372 C CA . ALA A 1 1005 ? -92.87129 -8.73183 -38.20987 1.000 102.85882 1002 ALA A CA 1
ATOM 7373 C C . ALA A 1 1005 ? -93.83583 -8.45598 -37.06270 1.000 112.63705 1002 ALA A C 1
ATOM 7374 O O . ALA A 1 1005 ? -94.79713 -7.69312 -37.21555 1.000 99.85873 1002 ALA A O 1
ATOM 7376 N N . HIS A 1 1006 ? -93.60175 -9.07501 -35.90921 1.000 118.18124 1003 HIS A N 1
ATOM 7377 C CA . HIS A 1 1006 ? -94.39369 -8.84062 -34.71016 1.000 110.26167 1003 HIS A CA 1
ATOM 7378 C C . HIS A 1 1006 ? -93.48172 -8.25920 -33.63955 1.000 101.98876 1003 HIS A C 1
ATOM 7379 O O . HIS A 1 1006 ? -92.38539 -8.77845 -33.40653 1.000 92.26775 1003 HIS A O 1
ATOM 7386 N N . VAL A 1 1007 ? -93.93369 -7.18578 -32.99158 1.000 105.30014 1004 VAL A N 1
ATOM 7387 C CA . VAL A 1 1007 ? -93.08035 -6.41339 -32.10452 1.000 104.95457 1004 VAL A CA 1
ATOM 7388 C C . VAL A 1 1007 ? -93.46216 -6.55926 -30.63201 1.000 102.55392 1004 VAL A C 1
ATOM 7389 O O . VAL A 1 1007 ? -92.57791 -6.49849 -29.76964 1.000 99.90292 1004 VAL A O 1
ATOM 7393 N N . ASN A 1 1008 ? -94.74069 -6.76906 -30.31370 1.000 93.31028 1005 ASN A N 1
ATOM 7394 C CA . ASN A 1 1008 ? -95.18073 -6.89714 -28.92233 1.000 85.17864 1005 ASN A CA 1
ATOM 7395 C C . ASN A 1 1008 ? -94.82474 -8.29142 -28.40280 1.000 84.85234 1005 ASN A C 1
ATOM 7396 O O . ASN A 1 1008 ? -95.67681 -9.15335 -28.18077 1.000 86.43170 1005 ASN A O 1
ATOM 7401 N N . ILE A 1 1009 ? -93.52702 -8.50558 -28.20123 1.000 99.13457 1006 ILE A N 1
ATOM 7402 C CA . ILE A 1 1009 ? -93.00833 -9.81912 -27.83738 1.000 89.03200 1006 ILE A CA 1
ATOM 7403 C C . ILE A 1 1009 ? -91.88362 -9.63539 -26.82850 1.000 93.78435 1006 ILE A C 1
ATOM 7404 O O . ILE A 1 1009 ? -91.11855 -8.66881 -26.91020 1.000 101.89614 1006 ILE A O 1
ATOM 7409 N N . ARG A 1 1010 ? -91.77562 -10.57036 -25.88291 1.000 91.91564 1007 ARG A N 1
ATOM 7410 C CA . ARG A 1 1010 ? -90.67691 -10.59421 -24.92914 1.000 99.70104 1007 ARG A CA 1
ATOM 7411 C C . ARG A 1 1010 ? -90.19093 -12.02837 -24.76609 1.000 94.82949 1007 ARG A C 1
ATOM 7412 O O . ARG A 1 1010 ? -90.96018 -12.98016 -24.92433 1.000 94.76920 1007 ARG A O 1
ATOM 7420 N N . LEU A 1 1011 ? -88.90395 -12.17656 -24.45195 1.000 96.19636 1008 LEU A N 1
ATOM 7421 C CA . LEU A 1 1011 ? -88.27572 -13.48462 -24.32032 1.000 89.48279 1008 LEU A CA 1
ATOM 7422 C C . LEU A 1 1011 ? -87.41541 -13.51175 -23.06517 1.000 83.44854 1008 LEU A C 1
ATOM 7423 O O . LEU A 1 1011 ? -86.78640 -12.50918 -22.71204 1.000 82.40731 1008 LEU A O 1
ATOM 7428 N N . PHE A 1 1012 ? -87.39366 -14.66335 -22.39349 1.000 87.40267 1009 PHE A N 1
ATOM 7429 C CA . PHE A 1 1012 ? -86.69477 -14.82671 -21.12677 1.000 91.42918 1009 PHE A CA 1
ATOM 7430 C C . PHE A 1 1012 ? -85.88881 -16.11756 -21.14863 1.000 86.54988 1009 PHE A C 1
ATOM 7431 O O . PHE A 1 1012 ? -86.32951 -17.12585 -21.70925 1.000 82.06680 1009 PHE A O 1
ATOM 7439 N N . ILE A 1 1013 ? -84.70858 -16.08139 -20.53061 1.000 76.98943 1010 ILE A N 1
ATOM 7440 C CA . ILE A 1 1013 ? -83.78823 -17.21200 -20.50132 1.000 71.19215 1010 ILE A CA 1
ATOM 7441 C C . ILE A 1 1013 ? -83.44459 -17.52934 -19.05218 1.000 81.58003 1010 ILE A C 1
ATOM 7442 O O . ILE A 1 1013 ? -83.18272 -16.62261 -18.25402 1.000 91.53213 1010 ILE A O 1
ATOM 7447 N N . LEU A 1 1014 ? -83.43765 -18.81819 -18.71547 1.000 78.66056 1011 LEU A N 1
ATOM 7448 C CA . LEU A 1 1014 ? -83.13569 -19.28552 -17.36941 1.000 95.66543 1011 LEU A CA 1
ATOM 7449 C C . LEU A 1 1014 ? -81.89396 -20.16598 -17.38541 1.000 101.76329 1011 LEU A C 1
ATOM 7450 O O . LEU A 1 1014 ? -81.71996 -20.99544 -18.28406 1.000 95.95762 1011 LEU A O 1
ATOM 7455 N N . GLY A 1 1015 ? -81.03826 -19.98332 -16.38869 1.000 111.30893 1012 GLY A N 1
ATOM 7456 C CA . GLY A 1 1015 ? -79.84629 -20.78775 -16.21882 1.000 120.85660 1012 GLY A CA 1
ATOM 7457 C C . GLY A 1 1015 ? -78.58308 -19.94880 -16.24456 1.000 118.46917 1012 GLY A C 1
ATOM 7458 O O . GLY A 1 1015 ? -78.61241 -18.72456 -16.36092 1.000 118.36348 1012 GLY A O 1
ATOM 7459 N N . ASP A 1 1016 ? -77.45566 -20.64762 -16.12363 1.000 122.97568 1013 ASP A N 1
ATOM 7460 C CA . ASP A 1 1016 ? -76.14068 -20.02663 -16.18535 1.000 120.68888 1013 ASP A CA 1
ATOM 7461 C C . ASP A 1 1016 ? -75.16204 -21.01730 -16.79723 1.000 121.86258 1013 ASP A C 1
ATOM 7462 O O . ASP A 1 1016 ? -75.42851 -22.21985 -16.86574 1.000 125.82057 1013 ASP A O 1
ATOM 7467 N N . GLY A 1 1017 ? -74.02438 -20.50083 -17.24225 1.000 116.18852 1014 GLY A N 1
ATOM 7468 C CA . GLY A 1 1017 ? -73.01992 -21.35872 -17.83672 1.000 127.36666 1014 GLY A CA 1
ATOM 7469 C C . GLY A 1 1017 ? -71.81071 -20.58057 -18.29747 1.000 124.85835 1014 GLY A C 1
ATOM 7470 O O . GLY A 1 1017 ? -71.60652 -19.42846 -17.91026 1.000 117.60657 1014 GLY A O 1
ATOM 7471 N N . VAL A 1 1018 ? -71.00952 -21.23422 -19.14198 1.000 120.23261 1015 VAL A N 1
ATOM 7472 C CA . VAL A 1 1018 ? -69.74714 -20.65045 -19.58661 1.000 115.83185 1015 VAL A CA 1
ATOM 7473 C C . VAL A 1 1018 ? -69.99792 -19.52402 -20.58125 1.000 111.92099 1015 VAL A C 1
ATOM 7474 O O . VAL A 1 1018 ? -69.52516 -18.39608 -20.39894 1.000 120.57199 1015 VAL A O 1
ATOM 7476 N N . LEU A 1 1019 ? -70.74992 -19.80834 -21.64452 1.000 103.80805 1016 LEU A N 1
ATOM 7477 C CA . LEU A 1 1019 ? -70.99419 -18.82625 -22.69559 1.000 105.27459 1016 LEU A CA 1
ATOM 7478 C C . LEU A 1 1019 ? -71.99973 -17.77276 -22.24825 1.000 116.61842 1016 LEU A C 1
ATOM 7479 O O . LEU A 1 1019 ? -72.96216 -17.48347 -22.96639 1.000 117.90516 1016 LEU A O 1
ATOM 7484 N N . LYS A 1 1020 ? -71.78127 -17.18625 -21.07152 1.000 122.76077 1017 LYS A N 1
ATOM 7485 C CA . LYS A 1 1020 ? -72.71946 -16.21460 -20.52675 1.000 123.89984 1017 LYS A CA 1
ATOM 7486 C C . LYS A 1 1020 ? -72.39309 -14.79202 -20.96890 1.000 122.02386 1017 LYS A C 1
ATOM 7487 O O . LYS A 1 1020 ? -73.24975 -14.11131 -21.53891 1.000 97.16948 1017 LYS A O 1
ATOM 7493 N N . GLN A 1 1021 ? -71.15859 -14.33809 -20.72780 1.000 120.90795 1018 GLN A N 1
ATOM 7494 C CA . GLN A 1 1021 ? -70.80318 -12.95157 -21.01993 1.000 116.08667 1018 GLN A CA 1
ATOM 7495 C C . GLN A 1 1021 ? -70.96581 -12.61491 -22.49728 1.000 117.84633 1018 GLN A C 1
ATOM 7496 O O . GLN A 1 1021 ? -71.30612 -11.47536 -22.83713 1.000 114.93186 1018 GLN A O 1
ATOM 7502 N N . ASP A 1 1022 ? -70.72898 -13.58166 -23.38778 1.000 126.88432 1019 ASP A N 1
ATOM 7503 C CA . ASP A 1 1022 ? -70.95964 -13.34761 -24.80906 1.000 128.99704 1019 ASP A CA 1
ATOM 7504 C C . ASP A 1 1022 ? -72.43177 -13.10990 -25.12079 1.000 128.40160 1019 ASP A C 1
ATOM 7505 O O . ASP A 1 1022 ? -72.74621 -12.50698 -26.15314 1.000 115.28209 1019 ASP A O 1
ATOM 7510 N N . LEU A 1 1023 ? -73.33928 -13.56557 -24.25390 1.000 140.87807 1020 LEU A N 1
ATOM 7511 C CA . LEU A 1 1023 ? -74.76067 -13.31485 -24.47036 1.000 141.59478 1020 LEU A CA 1
ATOM 7512 C C . LEU A 1 1023 ? -75.12195 -11.86770 -24.15105 1.000 129.10485 1020 LEU A C 1
ATOM 7513 O O . LEU A 1 1023 ? -75.80969 -11.20626 -24.93691 1.000 116.11893 1020 LEU A O 1
ATOM 7518 N N . ILE A 1 1024 ? -74.67078 -11.35584 -23.00016 1.000 118.20665 1021 ILE A N 1
ATOM 7519 C CA . ILE A 1 1024 ? -74.94181 -9.95768 -22.67357 1.000 109.51067 1021 ILE A CA 1
ATOM 7520 C C . ILE A 1 1024 ? -74.23170 -9.03203 -23.65482 1.000 122.57066 1021 ILE A C 1
ATOM 7521 O O . ILE A 1 1024 ? -74.70221 -7.91854 -23.92071 1.000 127.22353 1021 ILE A O 1
ATOM 7526 N N . ASN A 1 1025 ? -73.10080 -9.46910 -24.21495 1.000 125.51759 1022 ASN A N 1
ATOM 7527 C CA . ASN A 1 1025 ? -72.43971 -8.67622 -25.24660 1.000 121.52516 1022 ASN A CA 1
ATOM 7528 C C . ASN A 1 1025 ? -73.28509 -8.60979 -26.51221 1.000 122.13705 1022 ASN A C 1
ATOM 7529 O O . ASN A 1 1025 ? -73.38282 -7.55290 -27.14636 1.000 121.61714 1022 ASN A O 1
ATOM 7534 N N . LYS A 1 1026 ? -73.90780 -9.72720 -26.89206 1.000 113.54373 1023 LYS A N 1
ATOM 7535 C CA . LYS A 1 1026 ? -74.82173 -9.72325 -28.02642 1.000 114.90656 1023 LYS A CA 1
ATOM 7536 C C . LYS A 1 1026 ? -76.11259 -8.97179 -27.72600 1.000 112.17581 1023 LYS A C 1
ATOM 7537 O O . LYS A 1 1026 ? -76.84016 -8.61853 -28.66061 1.000 108.30699 1023 LYS A O 1
ATOM 7543 N N . ILE A 1 1027 ? -76.41423 -8.72626 -26.44825 1.000 116.46393 1024 ILE A N 1
ATOM 7544 C CA . ILE A 1 1027 ? -77.62624 -7.99175 -26.09334 1.000 121.99247 1024 ILE A CA 1
ATOM 7545 C C . ILE A 1 1027 ? -77.56289 -6.56403 -26.62274 1.000 126.95729 1024 ILE A C 1
ATOM 7546 O O . ILE A 1 1027 ? -78.54143 -6.04790 -27.17771 1.000 123.97450 1024 ILE A O 1
ATOM 7551 N N . LYS A 1 1028 ? -76.41291 -5.90422 -26.46567 1.000 119.92761 1025 LYS A N 1
ATOM 7552 C CA . LYS A 1 1028 ? -76.26262 -4.53260 -26.93642 1.000 114.95263 1025 LYS A CA 1
ATOM 7553 C C . LYS A 1 1028 ? -76.13580 -4.43592 -28.45173 1.000 124.12467 1025 LYS A C 1
ATOM 7554 O O . LYS A 1 1028 ? -76.43871 -3.37874 -29.01539 1.000 129.81010 1025 LYS A O 1
ATOM 7560 N N . ASP A 1 1029 ? -75.70037 -5.50700 -29.12128 1.000 131.18246 1026 ASP A N 1
ATOM 7561 C CA . ASP A 1 1029 ? -75.47987 -5.44122 -30.56327 1.000 128.08482 1026 ASP A CA 1
ATOM 7562 C C . ASP A 1 1029 ? -76.79804 -5.30815 -31.31439 1.000 122.98059 1026 ASP A C 1
ATOM 7563 O O . ASP A 1 1029 ? -76.93955 -4.45413 -32.19767 1.000 121.43437 1026 ASP A O 1
ATOM 7568 N N . LEU A 1 1030 ? -77.77479 -6.14535 -30.97691 1.000 112.02115 1027 LEU A N 1
ATOM 7569 C CA . LEU A 1 1030 ? -79.09088 -6.07725 -31.59475 1.000 115.81344 1027 LEU A CA 1
ATOM 7570 C C . LEU A 1 1030 ? -79.94499 -4.94266 -31.04447 1.000 121.55310 1027 LEU A C 1
ATOM 7571 O O . LEU A 1 1030 ? -81.07081 -4.75555 -31.51986 1.000 100.73549 1027 LEU A O 1
ATOM 7573 N N . SER A 1 1031 ? -79.43631 -4.18681 -30.06972 1.000 128.49040 1028 SER A N 1
ATOM 7574 C CA . SER A 1 1031 ? -80.17651 -3.09993 -29.42804 1.000 128.79990 1028 SER A CA 1
ATOM 7575 C C . SER A 1 1031 ? -81.50447 -3.60276 -28.86507 1.000 123.23308 1028 SER A C 1
ATOM 7576 O O . SER A 1 1031 ? -82.56290 -2.99983 -29.05613 1.000 113.45868 1028 SER A O 1
ATOM 7579 N N . LEU A 1 1032 ? -81.43774 -4.73191 -28.16414 1.000 120.60116 1029 LEU A N 1
ATOM 7580 C CA . LEU A 1 1032 ? -82.59434 -5.35494 -27.53365 1.000 116.92075 1029 LEU A CA 1
ATOM 7581 C C . LEU A 1 1032 ? -82.38126 -5.50103 -26.03159 1.000 110.16144 1029 LEU A C 1
ATOM 7582 O O . LEU A 1 1032 ? -82.67890 -6.54183 -25.44176 1.000 101.94570 1029 LEU A O 1
ATOM 7587 N N . GLU A 1 1033 ? -81.85391 -4.45355 -25.39256 1.000 116.23787 1030 GLU A N 1
ATOM 7588 C CA . GLU A 1 1033 ? -81.64997 -4.49173 -23.94918 1.000 110.45438 1030 GLU A CA 1
ATOM 7589 C C . GLU A 1 1033 ? -82.96362 -4.48396 -23.17868 1.000 107.87902 1030 GLU A C 1
ATOM 7590 O O . GLU A 1 1033 ? -82.99683 -4.93989 -22.03054 1.000 100.57165 1030 GLU A O 1
ATOM 7596 N N . ASP A 1 1034 ? -84.04204 -3.98093 -23.78093 1.000 105.71978 1031 ASP A N 1
ATOM 7597 C CA . ASP A 1 1034 ? -85.34909 -3.92559 -23.13956 1.000 110.27528 1031 ASP A CA 1
ATOM 7598 C C . ASP A 1 1034 ? -86.34520 -4.89346 -23.77094 1.000 119.75648 1031 ASP A C 1
ATOM 7599 O O . ASP A 1 1034 ? -87.55370 -4.76550 -23.54994 1.000 119.98534 1031 ASP A O 1
ATOM 7601 N N . SER A 1 1035 ? -85.86152 -5.85971 -24.55556 1.000 126.26633 1032 SER A N 1
ATOM 7602 C CA . SER A 1 1035 ? -86.72086 -6.86527 -25.16506 1.000 121.27831 1032 SER A CA 1
ATOM 7603 C C . SER A 1 1035 ? -86.32572 -8.29717 -24.83004 1.000 112.65419 1032 SER A C 1
ATOM 7604 O O . SER A 1 1035 ? -87.11745 -9.20909 -25.09352 1.000 101.94301 1032 SER A O 1
ATOM 7607 N N . VAL A 1 1036 ? -85.13949 -8.52517 -24.26870 1.000 111.44358 1033 VAL A N 1
ATOM 7608 C CA . VAL A 1 1036 ? -84.69890 -9.84682 -23.83306 1.000 94.04573 1033 VAL A CA 1
ATOM 7609 C C . VAL A 1 1036 ? -84.08969 -9.70189 -22.44687 1.000 95.93331 1033 VAL A C 1
ATOM 7610 O O . VAL A 1 1036 ? -83.23205 -8.83975 -22.22911 1.000 107.90323 1033 VAL A O 1
ATOM 7614 N N . TYR A 1 1037 ? -84.53213 -10.53579 -21.51037 1.000 106.00821 1034 TYR A N 1
ATOM 7615 C CA . TYR A 1 1037 ? -84.05066 -10.49593 -20.13809 1.000 106.67028 1034 TYR A CA 1
ATOM 7616 C C . TYR A 1 1037 ? -83.41834 -11.82921 -19.76768 1.000 96.07802 1034 TYR A C 1
ATOM 7617 O O . TYR A 1 1037 ? -83.94716 -12.89628 -20.09630 1.000 96.62985 1034 TYR A O 1
ATOM 7626 N N . LEU A 1 1038 ? -82.27762 -11.75331 -19.08844 1.000 88.96907 1035 LEU A N 1
ATOM 7627 C CA . LEU A 1 1038 ? -81.46788 -12.91435 -18.73666 1.000 73.28547 1035 LEU A CA 1
ATOM 7628 C C . LEU A 1 1038 ? -81.62908 -13.15392 -17.23769 1.000 79.09492 1035 LEU A C 1
ATOM 7629 O O . LEU A 1 1038 ? -80.81852 -12.71135 -16.42295 1.000 80.69637 1035 LEU A O 1
ATOM 7634 N N . LEU A 1 1039 ? -82.70017 -13.85464 -16.87539 1.000 78.50636 1036 LEU A N 1
ATOM 7635 C CA . LEU A 1 1039 ? -82.93288 -14.18118 -15.47780 1.000 88.43243 1036 LEU A CA 1
ATOM 7636 C C . LEU A 1 1039 ? -81.90730 -15.20675 -14.99656 1.000 93.68809 1036 LEU A C 1
ATOM 7637 O O . LEU A 1 1039 ? -81.23288 -15.87272 -15.78709 1.000 102.11770 1036 LEU A O 1
ATOM 7642 N N . GLY A 1 1040 ? -81.78966 -15.32468 -13.67675 1.000 87.12213 1037 GLY A N 1
ATOM 7643 C CA . GLY A 1 1040 ? -80.79016 -16.19711 -13.08964 1.000 103.40793 1037 GLY A CA 1
ATOM 7644 C C . GLY A 1 1040 ? -81.09984 -17.67420 -13.22231 1.000 103.97661 1037 GLY A C 1
ATOM 7645 O O . GLY A 1 1040 ? -81.91059 -18.07676 -14.06191 1.000 104.38900 1037 GLY A O 1
ATOM 7646 N N . GLN A 1 1041 ? -80.44964 -18.49562 -12.40224 1.000 106.44248 1038 GLN A N 1
ATOM 7647 C CA . GLN A 1 1041 ? -80.71961 -19.92852 -12.35947 1.000 100.06482 1038 GLN A CA 1
ATOM 7648 C C . GLN A 1 1041 ? -81.79179 -20.17519 -11.30479 1.000 92.85891 1038 GLN A C 1
ATOM 7649 O O . GLN A 1 1041 ? -81.55648 -19.97043 -10.10925 1.000 100.65463 1038 GLN A O 1
ATOM 7655 N N . LYS A 1 1042 ? -82.96702 -20.61166 -11.74592 1.000 80.52440 1039 LYS A N 1
ATOM 7656 C CA . LYS A 1 1042 ? -84.13589 -20.72201 -10.88504 1.000 85.00170 1039 LYS A CA 1
ATOM 7657 C C . LYS A 1 1042 ? -84.26535 -22.14865 -10.36952 1.000 81.30170 1039 LYS A C 1
ATOM 7658 O O . LYS A 1 1042 ? -84.26014 -23.10109 -11.15655 1.000 86.87548 1039 LYS A O 1
ATOM 7664 N N . LYS A 1 1043 ? -84.38282 -22.29084 -9.04801 1.000 81.27847 1040 LYS A N 1
ATOM 7665 C CA . LYS A 1 1043 ? -84.53438 -23.60328 -8.42857 1.000 80.92196 1040 LYS A CA 1
ATOM 7666 C C . LYS A 1 1043 ? -85.90801 -24.21883 -8.66239 1.000 89.79227 1040 LYS A C 1
ATOM 7667 O O . LYS A 1 1043 ? -86.12489 -25.36618 -8.25854 1.000 76.63082 1040 LYS A O 1
ATOM 7669 N N . ASN A 1 1044 ? -86.83196 -23.49860 -9.29427 1.000 84.26201 1041 ASN A N 1
ATOM 7670 C CA . ASN A 1 1044 ? -88.15639 -24.02107 -9.60231 1.000 70.39930 1041 ASN A CA 1
ATOM 7671 C C . ASN A 1 1044 ? -88.70412 -23.23874 -10.79014 1.000 69.54868 1041 ASN A C 1
ATOM 7672 O O . ASN A 1 1044 ? -89.33860 -22.19204 -10.60578 1.000 82.55016 1041 ASN A O 1
ATOM 7677 N N . PRO A 1 1045 ? -88.47915 -23.70721 -12.01707 1.000 69.47991 1042 PRO A N 1
ATOM 7678 C CA . PRO A 1 1045 ? -88.88673 -22.95030 -13.20850 1.000 71.57326 1042 PRO A CA 1
ATOM 7679 C C . PRO A 1 1045 ? -90.31549 -23.18935 -13.67193 1.000 73.53926 1042 PRO A C 1
ATOM 7680 O O . PRO A 1 1045 ? -90.72269 -22.59712 -14.67803 1.000 70.89652 1042 PRO A O 1
ATOM 7684 N N . PHE A 1 1046 ? -91.07938 -24.02274 -12.97652 1.000 73.70263 1043 PHE A N 1
ATOM 7685 C CA . PHE A 1 1046 ? -92.38804 -24.45455 -13.45275 1.000 71.58107 1043 PHE A CA 1
ATOM 7686 C C . PHE A 1 1046 ? -93.44689 -23.35364 -13.38701 1.000 77.45585 1043 PHE A C 1
ATOM 7687 O O . PHE A 1 1046 ? -94.33237 -23.31953 -14.25171 1.000 70.32118 1043 PHE A O 1
ATOM 7695 N N . PRO A 1 1047 ? -93.42538 -22.45403 -12.39237 1.000 86.66337 1044 PRO A N 1
ATOM 7696 C CA . PRO A 1 1047 ? -94.28346 -21.26191 -12.50487 1.000 76.07933 1044 PRO A CA 1
ATOM 7697 C C . PRO A 1 1047 ? -94.01690 -20.45487 -13.76321 1.000 72.37900 1044 PRO A C 1
ATOM 7698 O O . PRO A 1 1047 ? -94.96258 -19.97179 -14.39899 1.000 73.28642 1044 PRO A O 1
ATOM 7702 N N . TYR A 1 1048 ? -92.74612 -20.29951 -14.14457 1.000 62.94538 1045 TYR A N 1
ATOM 7703 C CA . TYR A 1 1048 ? -92.42473 -19.58504 -15.37589 1.000 73.30270 1045 TYR A CA 1
ATOM 7704 C C . TYR A 1 1048 ? -92.89187 -20.35976 -16.60059 1.000 72.05305 1045 TYR A C 1
ATOM 7705 O O . TYR A 1 1048 ? -93.40617 -19.76909 -17.55750 1.000 66.56033 1045 TYR A O 1
ATOM 7714 N N . LEU A 1 1049 ? -92.72021 -21.68354 -16.58866 1.000 69.61731 1046 LEU A N 1
ATOM 7715 C CA . LEU A 1 1049 ? -93.08377 -22.48719 -17.74963 1.000 67.98113 1046 LEU A CA 1
ATOM 7716 C C . LEU A 1 1049 ? -94.59037 -22.50638 -17.97185 1.000 70.02593 1046 LEU A C 1
ATOM 7717 O O . LEU A 1 1049 ? -95.04343 -22.57724 -19.11950 1.000 61.02042 1046 LEU A O 1
ATOM 7722 N N . LYS A 1 1050 ? -95.37801 -22.43917 -16.89605 1.000 69.79414 1047 LYS A N 1
ATOM 7723 C CA . LYS A 1 1050 ? -96.83018 -22.41405 -17.04068 1.000 72.55682 1047 LYS A CA 1
ATOM 7724 C C . LYS A 1 1050 ? -97.31431 -21.05041 -17.51829 1.000 77.16619 1047 LYS A C 1
ATOM 7725 O O . LYS A 1 1050 ? -98.14654 -20.95891 -18.42825 1.000 70.53564 1047 LYS A O 1
ATOM 7731 N N . GLN A 1 1051 ? -96.80855 -19.97694 -16.91157 1.000 70.01345 1048 GLN A N 1
ATOM 7732 C CA . GLN A 1 1051 ? -97.26526 -18.63418 -17.24370 1.000 72.02445 1048 GLN A CA 1
ATOM 7733 C C . GLN A 1 1051 ? -96.73158 -18.13202 -18.57887 1.000 74.58300 1048 GLN A C 1
ATOM 7734 O O . GLN A 1 1051 ? -97.22188 -17.11305 -19.07749 1.000 77.70861 1048 GLN A O 1
ATOM 7740 N N . ALA A 1 1052 ? -95.75152 -18.81043 -19.16732 1.000 68.70282 1049 ALA A N 1
ATOM 7741 C CA . ALA A 1 1052 ? -95.25692 -18.41852 -20.47522 1.000 63.70369 1049 ALA A CA 1
ATOM 7742 C C . ALA A 1 1052 ? -96.23318 -18.85470 -21.56508 1.000 64.77561 1049 ALA A C 1
ATOM 7743 O O . ALA A 1 1052 ? -97.14283 -19.65736 -21.34176 1.000 70.81245 1049 ALA A O 1
ATOM 7745 N N . ASP A 1 1053 ? -96.03573 -18.31004 -22.76398 1.000 61.91762 1050 ASP A N 1
ATOM 7746 C CA . ASP A 1 1053 ? -96.89126 -18.63154 -23.89859 1.000 68.41109 1050 ASP A CA 1
ATOM 7747 C C . ASP A 1 1053 ? -96.25512 -19.61132 -24.87277 1.000 71.07132 1050 ASP A C 1
ATOM 7748 O O . ASP A 1 1053 ? -96.97197 -20.41290 -25.47829 1.000 65.73430 1050 ASP A O 1
ATOM 7753 N N . VAL A 1 1054 ? -94.93570 -19.56379 -25.04699 1.000 63.69009 1051 VAL A N 1
ATOM 7754 C CA . VAL A 1 1054 ? -94.21359 -20.50272 -25.89978 1.000 64.34473 1051 VAL A CA 1
ATOM 7755 C C . VAL A 1 1054 ? -92.91779 -20.89018 -25.20405 1.000 62.75466 1051 VAL A C 1
ATOM 7756 O O . VAL A 1 1054 ? -92.22037 -20.03582 -24.64806 1.000 64.84147 1051 VAL A O 1
ATOM 7760 N N . PHE A 1 1055 ? -92.59756 -22.17969 -25.23129 1.000 59.35761 1052 PHE A N 1
ATOM 7761 C CA . PHE A 1 1055 ? -91.29281 -22.66723 -24.80762 1.000 69.41260 1052 PHE A CA 1
ATOM 7762 C C . PHE A 1 1055 ? -90.44547 -22.95704 -26.03808 1.000 72.71742 1052 PHE A C 1
ATOM 7763 O O . PHE A 1 1055 ? -90.86810 -23.70228 -26.92781 1.000 68.32557 1052 PHE A O 1
ATOM 7771 N N . ILE A 1 1056 ? -89.25649 -22.36369 -26.08635 1.000 89.23265 1053 ILE A N 1
ATOM 7772 C CA . ILE A 1 1056 ? -88.35815 -22.47785 -27.22766 1.000 87.30420 1053 ILE A CA 1
ATOM 7773 C C . ILE A 1 1056 ? -87.15914 -23.31804 -26.81788 1.000 93.88599 1053 ILE A C 1
ATOM 7774 O O . ILE A 1 1056 ? -86.57396 -23.09685 -25.75055 1.000 95.00430 1053 ILE A O 1
ATOM 7779 N N . LEU A 1 1057 ? -86.78866 -24.27266 -27.66785 1.000 85.32276 1054 LEU A N 1
ATOM 7780 C CA . LEU A 1 1057 ? -85.53271 -25.00293 -27.53907 1.000 81.15614 1054 LEU A CA 1
ATOM 7781 C C . LEU A 1 1057 ? -84.78246 -24.88037 -28.85807 1.000 91.41163 1054 LEU A C 1
ATOM 7782 O O . LEU A 1 1057 ? -85.17593 -25.48694 -29.86008 1.000 98.13827 1054 LEU A O 1
ATOM 7787 N N . SER A 1 1058 ? -83.71241 -24.08575 -28.85911 1.000 94.24727 1055 SER A N 1
ATOM 7788 C CA . SER A 1 1058 ? -82.85984 -23.90644 -30.02568 1.000 101.54184 1055 SER A CA 1
ATOM 7789 C C . SER A 1 1058 ? -81.62989 -24.80300 -29.97934 1.000 103.23670 1055 SER A C 1
ATOM 7790 O O . SER A 1 1058 ? -80.63197 -24.51576 -30.64965 1.000 96.24435 1055 SER A O 1
ATOM 7793 N N . SER A 1 1059 ? -81.68919 -25.88371 -29.20773 1.000 107.21206 1056 SER A N 1
ATOM 7794 C CA . SER A 1 1059 ? -80.51379 -26.69422 -28.93240 1.000 107.87869 1056 SER A CA 1
ATOM 7795 C C . SER A 1 1059 ? -80.02400 -27.41182 -30.18461 1.000 97.36200 1056 SER A C 1
ATOM 7796 O O . SER A 1 1059 ? -80.79074 -27.70281 -31.10650 1.000 82.28473 1056 SER A O 1
ATOM 7799 N N . ASN A 1 1060 ? -78.72270 -27.69616 -30.20421 1.000 103.58886 1057 ASN A N 1
ATOM 7800 C CA . ASN A 1 1060 ? -78.10671 -28.49008 -31.25842 1.000 110.89066 1057 ASN A CA 1
ATOM 7801 C C . ASN A 1 1060 ? -77.93341 -29.95039 -30.87070 1.000 110.25116 1057 ASN A C 1
ATOM 7802 O O . ASN A 1 1060 ? -78.05402 -30.82826 -31.73147 1.000 101.73071 1057 ASN A O 1
ATOM 7807 N N . HIS A 1 1061 ? -77.65116 -30.22672 -29.59864 1.000 103.18840 1058 HIS A N 1
ATOM 7808 C CA . HIS A 1 1061 ? -77.59880 -31.58545 -29.07361 1.000 99.19617 1058 HIS A CA 1
ATOM 7809 C C . HIS A 1 1061 ? -78.40591 -31.64317 -27.78750 1.000 109.08776 1058 HIS A C 1
ATOM 7810 O O . HIS A 1 1061 ? -78.14595 -30.87780 -26.85273 1.000 97.44809 1058 HIS A O 1
ATOM 7817 N N . GLU A 1 1062 ? -79.37870 -32.55054 -27.74306 1.000 110.19541 1059 GLU A N 1
ATOM 7818 C CA . GLU A 1 1062 ? -80.20889 -32.76703 -26.56476 1.000 106.58472 1059 GLU A CA 1
ATOM 7819 C C . GLU A 1 1062 ? -80.26089 -34.25884 -26.27487 1.000 98.82646 1059 GLU A C 1
ATOM 7820 O O . GLU A 1 1062 ? -80.65843 -35.04849 -27.13850 1.000 94.33498 1059 GLU A O 1
ATOM 7826 N N . GLY A 1 1063 ? -79.85840 -34.64073 -25.06584 1.000 84.48618 1060 GLY A N 1
ATOM 7827 C CA . GLY A 1 1063 ? -79.87181 -36.03470 -24.67092 1.000 85.67949 1060 GLY A CA 1
ATOM 7828 C C . GLY A 1 1063 ? -81.22602 -36.49554 -24.17562 1.000 93.98646 1060 GLY A C 1
ATOM 7829 O O . GLY A 1 1063 ? -81.84715 -37.37926 -24.77397 1.000 93.26232 1060 GLY A O 1
ATOM 7830 N N . GLN A 1 1064 ? -81.69689 -35.89987 -23.08207 1.000 102.21248 1061 GLN A N 1
ATOM 7831 C CA . GLN A 1 1064 ? -82.98504 -36.24079 -22.47822 1.000 96.65651 1061 GLN A CA 1
ATOM 7832 C C . GLN A 1 1064 ? -83.82619 -34.97701 -22.33909 1.000 85.87236 1061 GLN A C 1
ATOM 7833 O O . GLN A 1 1064 ? -84.02184 -34.46300 -21.23101 1.000 88.73735 1061 GLN A O 1
ATOM 7839 N N . PRO A 1 1065 ? -84.35047 -34.44930 -23.45385 1.000 78.70952 1062 PRO A N 1
ATOM 7840 C CA . PRO A 1 1065 ? -85.18643 -33.24265 -23.37222 1.000 72.15771 1062 PRO A CA 1
ATOM 7841 C C . PRO A 1 1065 ? -86.54457 -33.51597 -22.74781 1.000 74.88109 1062 PRO A C 1
ATOM 7842 O O . PRO A 1 1065 ? -87.55652 -33.56665 -23.45364 1.000 76.71912 1062 PRO A O 1
ATOM 7846 N N . MET A 1 1066 ? -86.58203 -33.69179 -21.42606 1.000 69.92551 1063 MET A N 1
ATOM 7847 C CA . MET A 1 1066 ? -87.84792 -33.93356 -20.74576 1.000 71.54444 1063 MET A CA 1
ATOM 7848 C C . MET A 1 1066 ? -88.61012 -32.65009 -20.44949 1.000 65.38829 1063 MET A C 1
ATOM 7849 O O . MET A 1 1066 ? -89.81312 -32.71118 -20.17258 1.000 61.02246 1063 MET A O 1
ATOM 7854 N N . VAL A 1 1067 ? -87.94049 -31.49563 -20.50024 1.000 72.33138 1064 VAL A N 1
ATOM 7855 C CA . VAL A 1 1067 ? -88.63289 -30.22264 -20.32577 1.000 58.38036 1064 VAL A CA 1
ATOM 7856 C C . VAL A 1 1067 ? -89.65773 -30.02218 -21.43254 1.000 65.04919 1064 VAL A C 1
ATOM 7857 O O . VAL A 1 1067 ? -90.66661 -29.32945 -21.24482 1.000 61.67484 1064 VAL A O 1
ATOM 7861 N N . LEU A 1 1068 ? -89.42724 -30.63686 -22.59495 1.000 62.15523 1065 LEU A N 1
ATOM 7862 C CA . LEU A 1 1068 ? -90.35138 -30.49740 -23.71499 1.000 58.64884 1065 LEU A CA 1
ATOM 7863 C C . LEU A 1 1068 ? -91.70587 -31.11848 -23.39505 1.000 60.14623 1065 LEU A C 1
ATOM 7864 O O . LEU A 1 1068 ? -92.74979 -30.52106 -23.68072 1.000 63.97417 1065 LEU A O 1
ATOM 7869 N N . LEU A 1 1069 ? -91.71247 -32.30921 -22.79030 1.000 64.06842 1066 LEU A N 1
ATOM 7870 C CA . LEU A 1 1069 ? -92.96956 -32.87906 -22.31655 1.000 54.04210 1066 LEU A CA 1
ATOM 7871 C C . LEU A 1 1069 ? -93.50653 -32.10300 -21.12134 1.000 56.66740 1066 LEU A C 1
ATOM 7872 O O . LEU A 1 1069 ? -94.71956 -31.90223 -21.00372 1.000 51.76694 1066 LEU A O 1
ATOM 7877 N N . GLU A 1 1070 ? -92.61670 -31.65389 -20.23075 1.000 65.24030 1067 GLU A N 1
ATOM 7878 C CA . GLU A 1 1070 ? -93.04221 -30.89735 -19.05547 1.000 55.41380 1067 GLU A CA 1
ATOM 7879 C C . GLU A 1 1070 ? -93.85398 -29.67110 -19.45370 1.000 58.94835 1067 GLU A C 1
ATOM 7880 O O . GLU A 1 1070 ? -94.92958 -29.41517 -18.89968 1.000 50.54458 1067 GLU A O 1
ATOM 7886 N N . SER A 1 1071 ? -93.34962 -28.89958 -20.41943 1.000 63.57130 1068 SER A N 1
ATOM 7887 C CA . SER A 1 1071 ? -94.06054 -27.70602 -20.86419 1.000 54.08640 1068 SER A CA 1
ATOM 7888 C C . SER A 1 1071 ? -95.40227 -28.06149 -21.48950 1.000 60.29907 1068 SER A C 1
ATOM 7889 O O . SER A 1 1071 ? -96.38332 -27.32463 -21.33427 1.000 65.32882 1068 SER A O 1
ATOM 7892 N N . LEU A 1 1072 ? -95.46892 -29.19429 -22.19127 1.000 67.60325 1069 LEU A N 1
ATOM 7893 C CA . LEU A 1 1072 ? -96.68987 -29.53734 -22.90998 1.000 65.22366 1069 LEU A CA 1
ATOM 7894 C C . LEU A 1 1072 ? -97.79481 -29.99510 -21.96514 1.000 59.00998 1069 LEU A C 1
ATOM 7895 O O . LEU A 1 1072 ? -98.97681 -29.76483 -22.24567 1.000 67.72784 1069 LEU A O 1
ATOM 7900 N N . THR A 1 1073 ? -97.44148 -30.64049 -20.84790 1.000 60.45054 1070 THR A N 1
ATOM 7901 C CA . THR A 1 1073 ? -98.45192 -30.94353 -19.83804 1.000 59.43810 1070 THR A CA 1
ATOM 7902 C C . THR A 1 1073 ? -98.95571 -29.67989 -19.15566 1.000 58.21450 1070 THR A C 1
ATOM 7903 O O . THR A 1 1073 ? -100.10736 -29.63707 -18.70838 1.000 62.22897 1070 THR A O 1
ATOM 7907 N N . LEU A 1 1074 ? -98.11727 -28.64755 -19.06563 1.000 58.14123 1071 LEU A N 1
ATOM 7908 C CA . LEU A 1 1074 ? -98.52295 -27.39368 -18.44517 1.000 59.52739 1071 LEU A CA 1
ATOM 7909 C C . LEU A 1 1074 ? -99.38458 -26.53012 -19.35787 1.000 60.36104 1071 LEU A C 1
ATOM 7910 O O . LEU A 1 1074 ? -99.88515 -25.49338 -18.90918 1.000 56.92569 1071 LEU A O 1
ATOM 7915 N N . GLY A 1 1075 ? -99.56574 -26.92245 -20.61595 1.000 60.40670 1072 GLY A N 1
ATOM 7916 C CA . GLY A 1 1075 ? -100.46508 -26.22647 -21.51143 1.000 54.11663 1072 GLY A CA 1
ATOM 7917 C C . GLY A 1 1075 ? -99.84429 -25.13687 -22.35420 1.000 67.60146 1072 GLY A C 1
ATOM 7918 O O . GLY A 1 1075 ? -100.58096 -24.40283 -23.02410 1.000 67.07079 1072 GLY A O 1
ATOM 7919 N N . THR A 1 1076 ? -98.52008 -25.00264 -22.34699 1.000 58.48479 1073 THR A N 1
ATOM 7920 C CA . THR A 1 1076 ? -97.84652 -23.99006 -23.14650 1.000 81.04483 1073 THR A CA 1
ATOM 7921 C C . THR A 1 1076 ? -97.09659 -24.66369 -24.28541 1.000 79.04826 1073 THR A C 1
ATOM 7922 O O . THR A 1 1076 ? -96.19837 -25.48003 -24.02946 1.000 62.76761 1073 THR A O 1
ATOM 7926 N N . PRO A 1 1077 ? -97.41843 -24.34767 -25.54861 1.000 68.05567 1074 PRO A N 1
ATOM 7927 C CA . PRO A 1 1077 ? -96.90635 -25.14486 -26.67366 1.000 66.62243 1074 PRO A CA 1
ATOM 7928 C C . PRO A 1 1077 ? -95.40575 -25.04057 -26.90503 1.000 74.29527 1074 PRO A C 1
ATOM 7929 O O . PRO A 1 1077 ? -94.68124 -24.38787 -26.14607 1.000 73.60387 1074 PRO A O 1
ATOM 7933 N N . ILE A 1 1078 ? -94.94148 -25.68058 -27.97678 1.000 70.28774 1075 ILE A N 1
ATOM 7934 C CA . ILE A 1 1078 ? -93.53257 -25.99553 -28.17010 1.000 65.21727 1075 ILE A CA 1
ATOM 7935 C C . ILE A 1 1078 ? -93.12715 -25.63879 -29.59256 1.000 77.55110 1075 ILE A C 1
ATOM 7936 O O . ILE A 1 1078 ? -93.85595 -25.93489 -30.54597 1.000 86.67642 1075 ILE A O 1
ATOM 7941 N N . ILE A 1 1079 ? -91.96703 -25.00004 -29.73744 1.000 65.84243 1076 ILE A N 1
ATOM 7942 C CA . ILE A 1 1079 ? -91.22586 -25.00898 -30.99241 1.000 78.58076 1076 ILE A CA 1
ATOM 7943 C C . ILE A 1 1079 ? -89.79132 -25.39535 -30.65742 1.000 83.14582 1076 ILE A C 1
ATOM 7944 O O . ILE A 1 1079 ? -89.20043 -24.85244 -29.71659 1.000 65.11156 1076 ILE A O 1
ATOM 7949 N N . ALA A 1 1080 ? -89.25302 -26.36915 -31.38580 1.000 80.17933 1077 ALA A N 1
ATOM 7950 C CA . ALA A 1 1080 ? -87.94393 -26.90899 -31.05785 1.000 78.23432 1077 ALA A CA 1
ATOM 7951 C C . ALA A 1 1080 ? -87.23130 -27.31784 -32.33735 1.000 84.37210 1077 ALA A C 1
ATOM 7952 O O . ALA A 1 1080 ? -87.86369 -27.74555 -33.30706 1.000 78.81157 1077 ALA A O 1
ATOM 7954 N N . THR A 1 1081 ? -85.90548 -27.18265 -32.32676 1.000 77.84112 1078 THR A N 1
ATOM 7955 C CA . THR A 1 1081 ? -85.10401 -27.57247 -33.47799 1.000 87.89313 1078 THR A CA 1
ATOM 7956 C C . THR A 1 1081 ? -85.19739 -29.07557 -33.70236 1.000 93.37499 1078 THR A C 1
ATOM 7957 O O . THR A 1 1081 ? -85.22442 -29.86366 -32.75266 1.000 75.29247 1078 THR A O 1
ATOM 7961 N N . ASP A 1 1082 ? -85.25028 -29.47111 -34.97475 1.000 90.45441 1079 ASP A N 1
ATOM 7962 C CA . ASP A 1 1082 ? -85.43686 -30.87341 -35.34565 1.000 70.30552 1079 ASP A CA 1
ATOM 7963 C C . ASP A 1 1082 ? -84.08503 -31.58873 -35.30740 1.000 62.40418 1079 ASP A C 1
ATOM 7964 O O . ASP A 1 1082 ? -83.49311 -31.94644 -36.32811 1.000 76.69109 1079 ASP A O 1
ATOM 7969 N N . ILE A 1 1083 ? -83.59681 -31.79341 -34.08537 1.000 78.47319 1080 ILE A N 1
ATOM 7970 C CA . ILE A 1 1083 ? -82.42962 -32.63482 -33.85262 1.000 70.08295 1080 ILE A CA 1
ATOM 7971 C C . ILE A 1 1083 ? -82.92385 -34.00646 -33.41352 1.000 78.63893 1080 ILE A C 1
ATOM 7972 O O . ILE A 1 1083 ? -84.13012 -34.21372 -33.23818 1.000 83.17331 1080 ILE A O 1
ATOM 7977 N N . VAL A 1 1084 ? -82.00097 -34.95416 -33.23461 1.000 82.72403 1081 VAL A N 1
ATOM 7978 C CA . VAL A 1 1084 ? -82.41537 -36.32983 -32.97593 1.000 82.25484 1081 VAL A CA 1
ATOM 7979 C C . VAL A 1 1084 ? -83.01231 -36.47466 -31.57978 1.000 84.05615 1081 VAL A C 1
ATOM 7980 O O . VAL A 1 1084 ? -83.90269 -37.30634 -31.36439 1.000 96.56409 1081 VAL A O 1
ATOM 7984 N N . GLY A 1 1085 ? -82.55693 -35.67156 -30.61628 1.000 68.28927 1082 GLY A N 1
ATOM 7985 C CA . GLY A 1 1085 ? -83.09289 -35.78162 -29.26939 1.000 79.69373 1082 GLY A CA 1
ATOM 7986 C C . GLY A 1 1085 ? -84.50745 -35.24651 -29.15981 1.000 80.14958 1082 GLY A C 1
ATOM 7987 O O . GLY A 1 1085 ? -85.37245 -35.87078 -28.53793 1.000 83.15854 1082 GLY A O 1
ATOM 7988 N N . ASN A 1 1086 ? -84.76428 -34.08578 -29.76608 1.000 75.11069 1083 ASN A N 1
ATOM 7989 C CA . ASN A 1 1086 ? -86.09927 -33.50186 -29.71339 1.000 77.00938 1083 ASN A CA 1
ATOM 7990 C C . ASN A 1 1086 ? -87.09310 -34.28765 -30.55949 1.000 81.25250 1083 ASN A C 1
ATOM 7991 O O . ASN A 1 1086 ? -88.29333 -34.28294 -30.26510 1.000 81.80988 1083 ASN A O 1
ATOM 7996 N N . ARG A 1 1087 ? -86.62094 -34.96684 -31.60666 1.000 78.99318 1084 ARG A N 1
ATOM 7997 C CA . ARG A 1 1087 ? -87.51828 -35.77405 -32.42515 1.000 83.32239 1084 ARG A CA 1
ATOM 7998 C C . ARG A 1 1087 ? -87.83975 -37.11344 -31.77311 1.000 80.52621 1084 ARG A C 1
ATOM 7999 O O . ARG A 1 1087 ? -88.91323 -37.67408 -32.02063 1.000 77.86407 1084 ARG A O 1
ATOM 8007 N N . SER A 1 1088 ? -86.93835 -37.63660 -30.93741 1.000 76.49182 1085 SER A N 1
ATOM 8008 C CA . SER A 1 1088 ? -87.17978 -38.92642 -30.29985 1.000 70.36347 1085 SER A CA 1
ATOM 8009 C C . SER A 1 1088 ? -88.30210 -38.86182 -29.27073 1.000 72.01104 1085 SER A C 1
ATOM 8010 O O . SER A 1 1088 ? -88.91733 -39.89217 -28.97565 1.000 69.72426 1085 SER A O 1
ATOM 8013 N N . ILE A 1 1089 ? -88.58183 -37.68430 -28.72144 1.000 69.28888 1086 ILE A N 1
ATOM 8014 C CA . ILE A 1 1089 ? -89.63364 -37.52048 -27.72919 1.000 68.06678 1086 ILE A CA 1
ATOM 8015 C C . ILE A 1 1089 ? -90.92204 -36.99385 -28.34984 1.000 65.14525 1086 ILE A C 1
ATOM 8016 O O . ILE A 1 1089 ? -92.01338 -37.41786 -27.96842 1.000 78.23408 1086 ILE A O 1
ATOM 8021 N N . LEU A 1 1090 ? -90.82060 -36.09138 -29.32327 1.000 57.05188 1087 LEU A N 1
ATOM 8022 C CA . LEU A 1 1090 ? -92.00631 -35.47969 -29.91553 1.000 75.69263 1087 LEU A CA 1
ATOM 8023 C C . LEU A 1 1090 ? -92.51941 -36.27023 -31.11614 1.000 77.83945 1087 LEU A C 1
ATOM 8024 O O . LEU A 1 1090 ? -93.69248 -36.65879 -31.16223 1.000 84.70910 1087 LEU A O 1
ATOM 8029 N N . GLY A 1 1091 ? -91.65130 -36.51204 -32.09314 1.000 72.01954 1088 GLY A N 1
ATOM 8030 C CA . GLY A 1 1091 ? -92.09918 -37.12455 -33.32806 1.000 77.32875 1088 GLY A CA 1
ATOM 8031 C C . GLY A 1 1091 ? -92.90013 -36.16100 -34.19087 1.000 86.22495 1088 GLY A C 1
ATOM 8032 O O . GLY A 1 1091 ? -92.68330 -34.94698 -34.19124 1.000 83.00435 1088 GLY A O 1
ATOM 8033 N N . GLU A 1 1092 ? -93.84389 -36.72421 -34.93914 1.000 97.96070 1089 GLU A N 1
ATOM 8034 C CA . GLU A 1 1092 ? -94.63867 -35.94571 -35.87651 1.000 112.01263 1089 GLU A CA 1
ATOM 8035 C C . GLU A 1 1092 ? -95.97037 -35.47836 -35.29828 1.000 100.88333 1089 GLU A C 1
ATOM 8036 O O . GLU A 1 1092 ? -96.59325 -34.58211 -35.87631 1.000 105.86236 1089 GLU A O 1
ATOM 8042 N N . ASN A 1 1093 ? -96.41691 -36.04004 -34.17435 1.000 96.65224 1090 ASN A N 1
ATOM 8043 C CA . ASN A 1 1093 ? -97.73884 -35.73885 -33.63369 1.000 107.94438 1090 ASN A CA 1
ATOM 8044 C C . ASN A 1 1093 ? -97.71817 -34.73279 -32.48718 1.000 106.31787 1090 ASN A C 1
ATOM 8045 O O . ASN A 1 1093 ? -98.61350 -33.88609 -32.40187 1.000 97.44783 1090 ASN A O 1
ATOM 8050 N N . TYR A 1 1094 ? -96.72952 -34.79959 -31.59922 1.000 103.85158 1091 TYR A N 1
ATOM 8051 C CA . TYR A 1 1094 ? -96.63814 -33.86714 -30.48290 1.000 96.27389 1091 TYR A CA 1
ATOM 8052 C C . TYR A 1 1094 ? -95.75195 -32.68047 -30.83991 1.000 97.16595 1091 TYR A C 1
ATOM 8053 O O . TYR A 1 1094 ? -94.69179 -32.84233 -31.45067 1.000 100.99086 1091 TYR A O 1
ATOM 8062 N N . GLY A 1 1095 ? -96.19992 -31.48565 -30.45474 1.000 88.79858 1092 GLY A N 1
ATOM 8063 C CA . GLY A 1 1095 ? -95.41579 -30.27262 -30.59972 1.000 81.39351 1092 GLY A CA 1
ATOM 8064 C C . GLY A 1 1095 ? -95.08014 -29.88060 -32.02409 1.000 84.76492 1092 GLY A C 1
ATOM 8065 O O . GLY A 1 1095 ? -95.46405 -30.56608 -32.97548 1.000 91.64853 1092 GLY A O 1
ATOM 8066 N N . THR A 1 1096 ? -94.35281 -28.77639 -32.18126 1.000 78.76653 1093 THR A N 1
ATOM 8067 C CA . THR A 1 1096 ? -93.97817 -28.25052 -33.48898 1.000 81.01399 1093 THR A CA 1
ATOM 8068 C C . THR A 1 1096 ? -92.45958 -28.24617 -33.59909 1.000 78.22000 1093 THR A C 1
ATOM 8069 O O . THR A 1 1096 ? -91.77428 -27.66339 -32.75183 1.000 71.59595 1093 THR A O 1
ATOM 8073 N N . LEU A 1 1097 ? -91.93864 -28.89324 -34.63804 1.000 67.95140 1094 LEU A N 1
ATOM 8074 C CA . LEU A 1 1097 ? -90.50624 -28.97733 -34.87730 1.000 66.08769 1094 LEU A CA 1
ATOM 8075 C C . LEU A 1 1097 ? -90.12294 -28.12024 -36.07724 1.000 89.86612 1094 LEU A C 1
ATOM 8076 O O . LEU A 1 1097 ? -90.91763 -27.92398 -37.00108 1.000 78.91787 1094 LEU A O 1
ATOM 8081 N N . VAL A 1 1098 ? -88.89085 -27.60608 -36.05378 1.000 87.80067 1095 VAL A N 1
ATOM 8082 C CA . VAL A 1 1098 ? -88.37930 -26.73949 -37.10813 1.000 92.36160 1095 VAL A CA 1
ATOM 8083 C C . VAL A 1 1098 ? -86.93412 -27.11606 -37.40504 1.000 103.26390 1095 VAL A C 1
ATOM 8084 O O . VAL A 1 1098 ? -86.26465 -27.78208 -36.61260 1.000 95.57476 1095 VAL A O 1
ATOM 8088 N N . GLU A 1 1099 ? -86.45669 -26.67492 -38.56723 1.000 85.30310 1096 GLU A N 1
ATOM 8089 C CA . GLU A 1 1099 ? -85.06680 -26.89057 -38.93735 1.000 86.41816 1096 GLU A CA 1
ATOM 8090 C C . GLU A 1 1099 ? -84.14044 -26.11365 -38.00523 1.000 80.72653 1096 GLU A C 1
ATOM 8091 O O . GLU A 1 1099 ? -84.52122 -25.10873 -37.39817 1.000 97.08145 1096 GLU A O 1
ATOM 8097 N N . ASN A 1 1100 ? -82.90215 -26.59382 -37.89923 1.000 67.31637 1097 ASN A N 1
ATOM 8098 C CA . ASN A 1 1100 ? -81.94032 -26.04288 -36.94372 1.000 71.88464 1097 ASN A CA 1
ATOM 8099 C C . ASN A 1 1100 ? -81.13112 -24.92641 -37.60681 1.000 90.36003 1097 ASN A C 1
ATOM 8100 O O . ASN A 1 1100 ? -79.93860 -25.04924 -37.89290 1.000 93.35731 1097 ASN A O 1
ATOM 8105 N N . ASN A 1 1101 ? -81.81655 -23.81064 -37.84308 1.000 105.01933 1098 ASN A N 1
ATOM 8106 C CA . ASN A 1 1101 ? -81.17995 -22.60818 -38.35909 1.000 102.41942 1098 ASN A CA 1
ATOM 8107 C C . ASN A 1 1101 ? -81.95680 -21.39967 -37.85774 1.000 104.65533 1098 ASN A C 1
ATOM 8108 O O . ASN A 1 1101 ? -83.01273 -21.53103 -37.23310 1.000 103.30352 1098 ASN A O 1
ATOM 8113 N N . LYS A 1 1102 ? -81.41203 -20.21076 -38.12854 1.000 98.70869 1099 LYS A N 1
ATOM 8114 C CA . LYS A 1 1102 ? -82.11685 -18.98054 -37.78118 1.000 82.69262 1099 LYS A CA 1
ATOM 8115 C C . LYS A 1 1102 ? -83.49088 -18.93769 -38.43387 1.000 93.39301 1099 LYS A C 1
ATOM 8116 O O . LYS A 1 1102 ? -84.49780 -18.65933 -37.77321 1.000 97.06070 1099 LYS A O 1
ATOM 8122 N N . ASP A 1 1103 ? -83.54786 -19.22380 -39.73777 1.000 108.35164 1100 ASP A N 1
ATOM 8123 C CA . ASP A 1 1103 ? -84.79219 -19.08037 -40.48573 1.000 112.20178 1100 ASP A CA 1
ATOM 8124 C C . ASP A 1 1103 ? -85.86632 -20.03908 -39.98984 1.000 108.02329 1100 ASP A C 1
ATOM 8125 O O . ASP A 1 1103 ? -87.05294 -19.69315 -39.99320 1.000 90.28536 1100 ASP A O 1
ATOM 8130 N N . GLY A 1 1104 ? -85.47588 -21.24032 -39.55946 1.000 112.21764 1101 GLY A N 1
ATOM 8131 C CA . GLY A 1 1104 ? -86.45713 -22.18659 -39.05384 1.000 107.57113 1101 GLY A CA 1
ATOM 8132 C C . GLY A 1 1104 ? -87.09975 -21.72815 -37.75893 1.000 97.52603 1101 GLY A C 1
ATOM 8133 O O . GLY A 1 1104 ? -88.29757 -21.93373 -37.54310 1.000 88.75290 1101 GLY A O 1
ATOM 8134 N N . LEU A 1 1105 ? -86.31659 -21.09697 -36.88141 1.000 86.77971 1102 LEU A N 1
ATOM 8135 C CA . LEU A 1 1105 ? -86.87022 -20.59883 -35.62706 1.000 88.53892 1102 LEU A CA 1
ATOM 8136 C C . LEU A 1 1105 ? -87.76287 -19.38575 -35.86065 1.000 94.27945 1102 LEU A C 1
ATOM 8137 O O . LEU A 1 1105 ? -88.78604 -19.22435 -35.18561 1.000 89.00550 1102 LEU A O 1
ATOM 8142 N N . VAL A 1 1106 ? -87.39352 -18.52166 -36.81012 1.000 91.36091 1103 VAL A N 1
ATOM 8143 C CA . VAL A 1 1106 ? -88.24803 -17.38748 -37.14967 1.000 82.52858 1103 VAL A CA 1
ATOM 8144 C C . VAL A 1 1106 ? -89.56070 -17.87123 -37.75217 1.000 94.37581 1103 VAL A C 1
ATOM 8145 O O . VAL A 1 1106 ? -90.63002 -17.31819 -37.46791 1.000 102.48544 1103 VAL A O 1
ATOM 8149 N N . GLN A 1 1107 ? -89.50440 -18.90928 -38.59124 1.000 103.36228 1104 GLN A N 1
ATOM 8150 C CA . GLN A 1 1107 ? -90.72968 -19.46460 -39.15731 1.000 111.92843 1104 GLN A CA 1
ATOM 8151 C C . GLN A 1 1107 ? -91.61951 -20.05229 -38.06980 1.000 107.06417 1104 GLN A C 1
ATOM 8152 O O . GLN A 1 1107 ? -92.84900 -19.94053 -38.13579 1.000 101.64172 1104 GLN A O 1
ATOM 8158 N N . GLY A 1 1108 ? -91.01637 -20.67935 -37.05814 1.000 102.61768 1105 GLY A N 1
ATOM 8159 C CA . GLY A 1 1108 ? -91.80442 -21.21316 -35.95919 1.000 108.43083 1105 GLY A CA 1
ATOM 8160 C C . GLY A 1 1108 ? -92.44090 -20.12513 -35.11590 1.000 100.48042 1105 GLY A C 1
ATOM 8161 O O . GLY A 1 1108 ? -93.57066 -20.27575 -34.64192 1.000 94.11265 1105 GLY A O 1
ATOM 8162 N N . ILE A 1 1109 ? -91.72703 -19.01568 -34.91583 1.000 95.80048 1106 ILE A N 1
ATOM 8163 C CA . ILE A 1 1109 ? -92.28988 -17.89325 -34.17143 1.000 89.44079 1106 ILE A CA 1
ATOM 8164 C C . ILE A 1 1109 ? -93.42695 -17.25239 -34.95767 1.000 96.71857 1106 ILE A C 1
ATOM 8165 O O . ILE A 1 1109 ? -94.49859 -16.96742 -34.41036 1.000 95.74889 1106 ILE A O 1
ATOM 8170 N N . ASN A 1 1110 ? -93.21274 -17.02292 -36.25633 1.000 93.74940 1107 ASN A N 1
ATOM 8171 C CA . ASN A 1 1110 ? -94.24252 -16.39249 -37.07682 1.000 95.17755 1107 ASN A CA 1
ATOM 8172 C C . ASN A 1 1110 ? -95.45890 -17.29647 -37.23585 1.000 100.78478 1107 ASN A C 1
ATOM 8173 O O . ASN A 1 1110 ? -96.59859 -16.81758 -37.21593 1.000 100.61479 1107 ASN A O 1
ATOM 8178 N N . ALA A 1 1111 ? -95.23918 -18.60460 -37.39831 1.000 101.99411 1108 ALA A N 1
ATOM 8179 C CA . ALA A 1 1111 ? -96.36169 -19.52939 -37.52847 1.000 96.04468 1108 ALA A CA 1
ATOM 8180 C C . ALA A 1 1111 ? -97.20051 -19.56005 -36.25782 1.000 92.96701 1108 ALA A C 1
ATOM 8181 O O . ALA A 1 1111 ? -98.42986 -19.68225 -36.31889 1.000 87.50094 1108 ALA A O 1
ATOM 8183 N N . TYR A 1 1112 ? -96.55376 -19.45280 -35.09454 1.000 85.18864 1109 TYR A N 1
ATOM 8184 C CA . TYR A 1 1112 ? -97.30128 -19.35163 -33.84614 1.000 81.31039 1109 TYR A CA 1
ATOM 8185 C C . TYR A 1 1112 ? -98.10924 -18.06466 -33.77855 1.000 86.81980 1109 TYR A C 1
ATOM 8186 O O . TYR A 1 1112 ? -99.19924 -18.04640 -33.19755 1.000 89.29444 1109 TYR A O 1
ATOM 8195 N N . MET A 1 1113 ? -97.59736 -16.97985 -34.35807 1.000 94.91343 1110 MET A N 1
ATOM 8196 C CA . MET A 1 1113 ? -98.25799 -15.69252 -34.18959 1.000 85.59133 1110 MET A CA 1
ATOM 8197 C C . MET A 1 1113 ? -99.48668 -15.55246 -35.07436 1.000 87.85697 1110 MET A C 1
ATOM 8198 O O . MET A 1 1113 ? -100.39638 -14.78493 -34.74211 1.000 87.56151 1110 MET A O 1
ATOM 8203 N N . GLU A 1 1114 ? -99.54194 -16.27836 -36.18891 1.000 96.00536 1111 GLU A N 1
ATOM 8204 C CA . GLU A 1 1114 ? -100.74801 -16.29115 -37.00925 1.000 105.40851 1111 GLU A CA 1
ATOM 8205 C C . GLU A 1 1114 ? -101.69995 -17.40277 -36.57588 1.000 101.42588 1111 GLU A C 1
ATOM 8206 O O . GLU A 1 1114 ? -102.84963 -17.13870 -36.20992 1.000 100.17207 1111 GLU A O 1
ATOM 8212 N N . LYS A 1 1115 ? -101.22613 -18.64833 -36.59950 1.000 94.47695 1112 LYS A N 1
ATOM 8213 C CA . LYS A 1 1115 ? -102.08910 -19.80196 -36.37993 1.000 96.92217 1112 LYS A CA 1
ATOM 8214 C C . LYS A 1 1115 ? -102.23268 -20.18404 -34.91236 1.000 94.93787 1112 LYS A C 1
ATOM 8215 O O . LYS A 1 1115 ? -103.24387 -20.78999 -34.54008 1.000 88.79724 1112 LYS A O 1
ATOM 8221 N N . GLY A 1 1116 ? -101.25913 -19.85316 -34.07322 1.000 90.64667 1113 GLY A N 1
ATOM 8222 C CA . GLY A 1 1116 ? -101.32118 -20.18937 -32.66320 1.000 82.21972 1113 GLY A CA 1
ATOM 8223 C C . GLY A 1 1116 ? -100.51222 -21.42568 -32.32628 1.000 88.40042 1113 GLY A C 1
ATOM 8224 O O . GLY A 1 1116 ? -99.75434 -21.96489 -33.13828 1.000 87.75167 1113 GLY A O 1
ATOM 8225 N N . GLY A 1 1117 ? -100.67758 -21.87227 -31.08334 1.000 83.72223 1114 GLY A N 1
ATOM 8226 C CA . GLY A 1 1117 ? -100.05512 -23.11178 -30.66450 1.000 75.46558 1114 GLY A CA 1
ATOM 8227 C C . GLY A 1 1117 ? -100.65262 -24.30538 -31.38453 1.000 77.10879 1114 GLY A C 1
ATOM 8228 O O . GLY A 1 1117 ? -101.83796 -24.33333 -31.71645 1.000 81.18874 1114 GLY A O 1
ATOM 8229 N N . ARG A 1 1118 ? -99.81087 -25.30699 -31.63517 1.000 72.31217 1115 ARG A N 1
ATOM 8230 C CA . ARG A 1 1118 ? -100.24969 -26.45956 -32.41025 1.000 76.06581 1115 ARG A CA 1
ATOM 8231 C C . ARG A 1 1118 ? -101.34273 -27.22162 -31.67127 1.000 68.44533 1115 ARG A C 1
ATOM 8232 O O . ARG A 1 1118 ? -101.30514 -27.37095 -30.44685 1.000 82.50484 1115 ARG A O 1
ATOM 8240 N N . LYS A 1 1119 ? -102.32475 -27.70252 -32.43025 1.000 69.53991 1116 LYS A N 1
ATOM 8241 C CA . LYS A 1 1119 ? -103.45177 -28.44988 -31.87594 1.000 74.80830 1116 LYS A CA 1
ATOM 8242 C C . LYS A 1 1119 ? -103.11730 -29.94185 -31.81429 1.000 86.79871 1116 LYS A C 1
ATOM 8243 O O . LYS A 1 1119 ? -103.80917 -30.79381 -32.37098 1.000 86.31333 1116 LYS A O 1
ATOM 8249 N N . ASP A 1 1120 ? -102.01818 -30.24634 -31.11810 1.000 90.72886 1117 ASP A N 1
ATOM 8250 C CA . ASP A 1 1120 ? -101.55262 -31.62502 -31.02498 1.000 91.77822 1117 ASP A CA 1
ATOM 8251 C C . ASP A 1 1120 ? -102.46566 -32.49074 -30.16835 1.000 91.88034 1117 ASP A C 1
ATOM 8252 O O . ASP A 1 1120 ? -102.40190 -33.72097 -30.27117 1.000 79.13134 1117 ASP A O 1
ATOM 8257 N N . LYS A 1 1121 ? -103.30881 -31.87770 -29.33512 1.000 95.41512 1118 LYS A N 1
ATOM 8258 C CA . LYS A 1 1121 ? -104.18666 -32.59289 -28.40919 1.000 93.27750 1118 LYS A CA 1
ATOM 8259 C C . LYS A 1 1121 ? -103.37414 -33.51197 -27.49354 1.000 78.86491 1118 LYS A C 1
ATOM 8260 O O . LYS A 1 1121 ? -103.59207 -34.72327 -27.42091 1.000 74.54363 1118 LYS A O 1
ATOM 8262 N N . PHE A 1 1122 ? -102.42261 -32.90429 -26.78869 1.000 62.77601 1119 PHE A N 1
ATOM 8263 C CA . PHE A 1 1122 ? -101.53149 -33.64652 -25.90625 1.000 75.37018 1119 PHE A CA 1
ATOM 8264 C C . PHE A 1 1122 ? -102.20611 -33.88066 -24.56011 1.000 70.89183 1119 PHE A C 1
ATOM 8265 O O . PHE A 1 1122 ? -102.57653 -32.92625 -23.86772 1.000 67.95535 1119 PHE A O 1
ATOM 8273 N N . ASP A 1 1123 ? -102.35991 -35.14858 -24.19049 1.000 61.43611 1120 ASP A N 1
ATOM 8274 C CA . ASP A 1 1123 ? -102.90715 -35.51987 -22.89164 1.000 55.73730 1120 ASP A CA 1
ATOM 8275 C C . ASP A 1 1123 ? -101.78137 -36.05273 -22.01809 1.000 63.66726 1120 ASP A C 1
ATOM 8276 O O . ASP A 1 1123 ? -101.20621 -37.10623 -22.33631 1.000 55.42979 1120 ASP A O 1
ATOM 8281 N N . PRO A 1 1124 ? -101.42336 -35.37301 -20.92551 1.000 68.70709 1121 PRO A N 1
ATOM 8282 C CA . PRO A 1 1124 ? -100.32520 -35.87828 -20.08449 1.000 60.03644 1121 PRO A CA 1
ATOM 8283 C C . PRO A 1 1124 ? -100.62536 -37.23109 -19.47162 1.000 53.94179 1121 PRO A C 1
ATOM 8284 O O . PRO A 1 1124 ? -99.71179 -38.04945 -19.30281 1.000 42.58811 1121 PRO A O 1
ATOM 8288 N N . TYR A 1 1125 ? -101.88975 -37.49294 -19.13974 1.000 48.45065 1122 TYR A N 1
ATOM 8289 C CA . TYR A 1 1125 ? -102.24887 -38.77662 -18.55303 1.000 46.03641 1122 TYR A CA 1
ATOM 8290 C C . TYR A 1 1125 ? -102.23299 -39.88946 -19.59198 1.000 50.70568 1122 TYR A C 1
ATOM 8291 O O . TYR A 1 1125 ? -101.93304 -41.04016 -19.25687 1.000 38.28555 1122 TYR A O 1
ATOM 8300 N N . GLU A 1 1126 ? -102.54122 -39.56963 -20.85209 1.000 52.21904 1123 GLU A N 1
ATOM 8301 C CA . GLU A 1 1126 ? -102.44003 -40.56983 -21.91027 1.000 43.80897 1123 GLU A CA 1
ATOM 8302 C C . GLU A 1 1126 ? -100.99332 -40.99542 -22.12353 1.000 46.93765 1123 GLU A C 1
ATOM 8303 O O . GLU A 1 1126 ? -100.70985 -42.18156 -22.32995 1.000 46.30964 1123 GLU A O 1
ATOM 8309 N N . TYR A 1 1127 ? -100.06334 -40.03886 -22.07957 1.000 36.87715 1124 TYR A N 1
ATOM 8310 C CA . TYR A 1 1127 ? -98.64925 -40.37778 -22.19361 1.000 36.79001 1124 TYR A CA 1
ATOM 8311 C C . TYR A 1 1127 ? -98.18010 -41.19480 -20.99624 1.000 47.61459 1124 TYR A C 1
ATOM 8312 O O . TYR A 1 1127 ? -97.39954 -42.14132 -21.15119 1.000 50.24612 1124 TYR A O 1
ATOM 8321 N N . GLN A 1 1128 ? -98.64558 -40.84394 -19.79415 1.000 41.60122 1125 GLN A N 1
ATOM 8322 C CA . GLN A 1 1128 ? -98.24168 -41.57650 -18.59753 1.000 36.04622 1125 GLN A CA 1
ATOM 8323 C C . GLN A 1 1128 ? -98.80396 -42.99190 -18.58882 1.000 44.18010 1125 GLN A C 1
ATOM 8324 O O . GLN A 1 1128 ? -98.09707 -43.94197 -18.23258 1.000 45.02239 1125 GLN A O 1
ATOM 8330 N N . ASN A 1 1129 ? -100.07505 -43.15312 -18.96308 1.000 41.59355 1126 ASN A N 1
ATOM 8331 C CA . ASN A 1 1129 ? -100.66435 -44.48745 -18.99523 1.000 36.10442 1126 ASN A CA 1
ATOM 8332 C C . ASN A 1 1129 ? -99.96793 -45.37118 -20.02172 1.000 48.43041 1126 ASN A C 1
ATOM 8333 O O . ASN A 1 1129 ? -99.73096 -46.55781 -19.77008 1.000 45.52800 1126 ASN A O 1
ATOM 8338 N N . ASP A 1 1130 ? -99.62370 -44.80824 -21.18251 1.000 51.02406 1127 ASP A N 1
ATOM 8339 C CA . ASP A 1 1130 ? -98.91865 -45.58431 -22.19763 1.000 43.38056 1127 ASP A CA 1
ATOM 8340 C C . ASP A 1 1130 ? -97.51857 -45.96777 -21.73186 1.000 47.99323 1127 ASP A C 1
ATOM 8341 O O . ASP A 1 1130 ? -97.07585 -47.10175 -21.94911 1.000 44.07776 1127 ASP A O 1
ATOM 8346 N N . ALA A 1 1131 ? -96.80772 -45.03842 -21.08853 1.000 49.85114 1128 ALA A N 1
ATOM 8347 C CA . ALA A 1 1131 ? -95.45151 -45.32755 -20.63233 1.000 35.97811 1128 ALA A CA 1
ATOM 8348 C C . ALA A 1 1131 ? -95.44482 -46.39472 -19.54590 1.000 38.73537 1128 ALA A C 1
ATOM 8349 O O . ALA A 1 1131 ? -94.62332 -47.31877 -19.58007 1.000 43.03105 1128 ALA A O 1
ATOM 8351 N N . MET A 1 1132 ? -96.35622 -46.29016 -18.57751 1.000 39.67178 1129 MET A N 1
ATOM 8352 C CA . MET A 1 1132 ? -96.37646 -47.25547 -17.48384 1.000 35.41301 1129 MET A CA 1
ATOM 8353 C C . MET A 1 1132 ? -96.88328 -48.61397 -17.95074 1.000 42.49218 1129 MET A C 1
ATOM 8354 O O . MET A 1 1132 ? -96.41033 -49.65333 -17.47650 1.000 43.83254 1129 MET A O 1
ATOM 8359 N N . ALA A 1 1133 ? -97.84422 -48.62853 -18.87835 1.000 44.58883 1130 ALA A N 1
ATOM 8360 C CA . ALA A 1 1133 ? -98.34121 -49.89776 -19.40034 1.000 35.82443 1130 ALA A CA 1
ATOM 8361 C C . ALA A 1 1133 ? -97.25317 -50.64109 -20.16338 1.000 42.47487 1130 ALA A C 1
ATOM 8362 O O . ALA A 1 1133 ? -97.14141 -51.86891 -20.06259 1.000 44.21279 1130 ALA A O 1
ATOM 8364 N N . LYS A 1 1134 ? -96.44170 -49.91343 -20.93515 1.000 37.99209 1131 LYS A N 1
ATOM 8365 C CA . LYS A 1 1134 ? -95.31519 -50.54304 -21.61482 1.000 35.98923 1131 LYS A CA 1
ATOM 8366 C C . LYS A 1 1134 ? -94.30595 -51.08540 -20.61184 1.000 37.81636 1131 LYS A C 1
ATOM 8367 O O . LYS A 1 1134 ? -93.75366 -52.17528 -20.80365 1.000 41.73830 1131 LYS A O 1
ATOM 8373 N N . PHE A 1 1135 ? -94.05525 -50.33792 -19.53384 1.000 37.91661 1132 PHE A N 1
ATOM 8374 C CA . PHE A 1 1135 ? -93.16320 -50.81858 -18.48352 1.000 35.79298 1132 PHE A CA 1
ATOM 8375 C C . PHE A 1 1135 ? -93.67505 -52.11804 -17.87589 1.000 45.63657 1132 PHE A C 1
ATOM 8376 O O . PHE A 1 1135 ? -92.94992 -53.11866 -17.81791 1.000 43.31188 1132 PHE A O 1
ATOM 8384 N N . TYR A 1 1136 ? -94.92880 -52.11989 -17.41648 1.000 37.02292 1133 TYR A N 1
ATOM 8385 C CA . TYR A 1 1136 ? -95.47138 -53.29900 -16.75079 1.000 39.54530 1133 TYR A CA 1
ATOM 8386 C C . TYR A 1 1136 ? -95.54994 -54.49083 -17.69554 1.000 41.03228 1133 TYR A C 1
ATOM 8387 O O . TYR A 1 1136 ? -95.47623 -55.64201 -17.25051 1.000 44.78265 1133 TYR A O 1
ATOM 8396 N N . SER A 1 1137 ? -95.69199 -54.23881 -18.99842 1.000 39.58966 1134 SER A N 1
ATOM 8397 C CA . SER A 1 1137 ? -95.67040 -55.32155 -19.97316 1.000 42.97460 1134 SER A CA 1
ATOM 8398 C C . SER A 1 1137 ? -94.29345 -55.95940 -20.09395 1.000 47.95802 1134 SER A C 1
ATOM 8399 O O . SER A 1 1137 ? -94.19471 -57.11899 -20.50934 1.000 50.28470 1134 SER A O 1
ATOM 8402 N N . LEU A 1 1138 ? -93.23349 -55.23164 -19.73931 1.000 41.89890 1135 LEU A N 1
ATOM 8403 C CA . LEU A 1 1138 ? -91.88120 -55.76598 -19.82589 1.000 35.58657 1135 LEU A CA 1
ATOM 8404 C C . LEU A 1 1138 ? -91.53405 -56.69191 -18.66788 1.000 50.90318 1135 LEU A C 1
ATOM 8405 O O . LEU A 1 1138 ? -90.56610 -57.45306 -18.77179 1.000 42.87290 1135 LEU A O 1
ATOM 8410 N N . LEU A 1 1139 ? -92.29300 -56.64735 -17.57545 1.000 51.82704 1136 LEU A N 1
ATOM 8411 C CA . LEU A 1 1139 ? -92.00747 -57.46956 -16.40969 1.000 39.52662 1136 LEU A CA 1
ATOM 8412 C C . LEU A 1 1139 ? -92.43054 -58.91747 -16.66489 1.000 42.68058 1136 LEU A C 1
ATOM 8413 O O . LEU A 1 1139 ? -92.89752 -59.27613 -17.74920 1.000 65.85092 1136 LEU A O 1
ATOM 8418 N N . ALA A 1 1140 ? -92.27084 -59.76221 -15.65049 1.000 48.25103 1137 ALA A N 1
ATOM 8419 C CA . ALA A 1 1140 ? -92.49892 -61.19380 -15.77801 1.000 52.24829 1137 ALA A CA 1
ATOM 8420 C C . ALA A 1 1140 ? -93.91243 -61.57515 -15.34317 1.000 61.60083 1137 ALA A C 1
ATOM 8421 O O . ALA A 1 1140 ? -94.66928 -60.76938 -14.79874 1.000 64.04900 1137 ALA A O 1
ATOM 8423 N N . ASN A 1 1141 ? -94.25309 -62.83174 -15.59442 1.000 66.63104 1138 ASN A N 1
ATOM 8424 C CA . ASN A 1 1141 ? -95.54796 -63.40331 -15.23473 1.000 75.62455 1138 ASN A CA 1
ATOM 8425 C C . ASN A 1 1141 ? -95.36389 -64.25812 -13.97654 1.000 66.49043 1138 ASN A C 1
ATOM 8426 O O . ASN A 1 1141 ? -94.72892 -63.77671 -13.03340 1.000 77.22680 1138 ASN A O 1
ATOM 8431 N N . LEU A 1 1142 ? -95.89949 -65.47185 -13.90639 1.000 66.99728 1139 LEU A N 1
ATOM 8432 C CA . LEU A 1 1142 ? -95.54554 -66.43447 -12.86881 1.000 63.74139 1139 LEU A CA 1
ATOM 8433 C C . LEU A 1 1142 ? -94.52865 -67.42257 -13.43269 1.000 72.38018 1139 LEU A C 1
ATOM 8434 O O . LEU A 1 1142 ? -94.75799 -68.62829 -13.51510 1.000 48.72281 1139 LEU A O 1
ATOM 8439 N N . GLU A 1 1143 ? -93.38850 -66.87237 -13.83343 1.000 82.26672 1140 GLU A N 1
ATOM 8440 C CA . GLU A 1 1143 ? -92.37241 -67.60519 -14.56448 1.000 53.69082 1140 GLU A CA 1
ATOM 8441 C C . GLU A 1 1143 ? -91.30686 -68.12951 -13.60185 1.000 53.18766 1140 GLU A C 1
ATOM 8442 O O . GLU A 1 1143 ? -91.34967 -67.89460 -12.39221 1.000 63.51287 1140 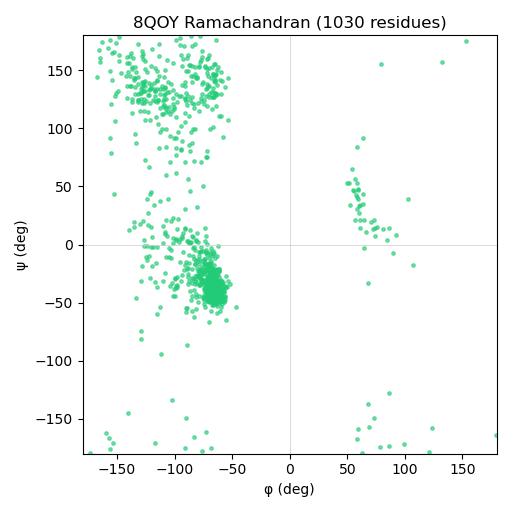GLU A O 1
ATOM 8448 N N . HIS A 1 1144 ? -90.33955 -68.85924 -14.15024 1.000 45.09745 1141 HIS A N 1
ATOM 8449 C CA . HIS A 1 1144 ? -89.36960 -69.58653 -13.34222 1.000 53.74305 1141 HIS A CA 1
ATOM 8450 C C . HIS A 1 1144 ? -88.14130 -68.73016 -13.05945 1.000 58.37775 1141 HIS A C 1
ATOM 8451 O O . HIS A 1 1144 ? -87.62899 -68.03997 -13.94612 1.000 55.04450 1141 HIS A O 1
ATOM 8458 N N . HIS A 1 1145 ? -87.67983 -68.77818 -11.81109 1.000 55.26186 1142 HIS A N 1
ATOM 8459 C CA . HIS A 1 1145 ? -86.45385 -68.09611 -11.42228 1.000 42.61085 1142 HIS A CA 1
ATOM 8460 C C . HIS A 1 1145 ? -85.25041 -68.73057 -12.11026 1.000 42.28945 1142 HIS A C 1
ATOM 8461 O O . HIS A 1 1145 ? -85.20841 -69.94174 -12.34318 1.000 55.68258 1142 HIS A O 1
ATOM 8468 N N . HIS A 1 1146 ? -84.25767 -67.90277 -12.42504 1.000 38.23205 1143 HIS A N 1
ATOM 8469 C CA . HIS A 1 1146 ? -83.05825 -68.38985 -13.09587 1.000 50.40106 1143 HIS A CA 1
ATOM 8470 C C . HIS A 1 1146 ? -81.97287 -67.32620 -13.00536 1.000 45.13557 1143 HIS A C 1
ATOM 8471 O O . HIS A 1 1146 ? -82.22816 -66.17420 -12.64423 1.000 38.20563 1143 HIS A O 1
ATOM 8478 N N . HIS A 1 1147 ? -80.75145 -67.73726 -13.33861 1.000 43.47032 1144 HIS A N 1
ATOM 8479 C CA . HIS A 1 1147 ? -79.63518 -66.83619 -13.58009 1.000 42.24355 1144 HIS A CA 1
ATOM 8480 C C . HIS A 1 1147 ? -79.01653 -67.19908 -14.92414 1.000 42.81367 1144 HIS A C 1
ATOM 8481 O O . HIS A 1 1147 ? -79.29763 -68.25664 -15.49425 1.000 47.49812 1144 HIS A O 1
ATOM 8488 N N . HIS A 1 1148 ? -78.16951 -66.31306 -15.43669 1.000 48.96686 1145 HIS A N 1
ATOM 8489 C CA . HIS A 1 1148 ? -77.62271 -66.48878 -16.77962 1.000 45.33399 1145 HIS A CA 1
ATOM 8490 C C . HIS A 1 1148 ? -76.21255 -67.07570 -16.76281 1.000 53.58310 1145 HIS A C 1
ATOM 8491 O O . HIS A 1 1148 ? -75.60166 -67.24412 -15.70728 1.000 63.78660 1145 HIS A O 1
#